Protein AF-0000000074419427 (afdb_homodimer)

Nearest PDB structures (foldseek):
  6ip4-assembly1_A  TM=8.614E-01  e=7.459E-48  Arabidopsis thaliana
  5fzm-assembly1_A  TM=8.081E-01  e=1.613E-32  Homo sapiens
  5fyu-assembly1_A  TM=7.930E-01  e=1.809E-32  Homo sapiens
  5fzh-assembly1_A  TM=7.913E-01  e=2.028E-32  Homo sapiens
  5fyt-assembly1_A  TM=7.948E-01  e=6.015E-32  Homo sapiens

Foldseek 3Di:
DDDDPPPPPDCPPDDPCPDPPPPPDLQPVPCCLVVFAAAEEAEDDPVLQQDPVVNCVVCVVPRLQAQKYKYQYPAFWPDALVCCQPPVPPPDKAWWWKAWLAADAADPVPLPRATHIDPDMDRLVRVQVVQQVVCCVVVVGSDFDDPSVLVSVSQSSHHVRDGDMFTKGDLADDASQHPDPPITCCVHPNNLQDQCQFAPVLCVVVPPDPPPLPDCLSVVCVVLPVPCCVPVPPCPVPPPPRFAGGKGKMKGFRNAKFAKAADALQFKKKKAWADDFKKKKKKARQVLLVVVLVLCLPPVHDCVCPDSLSSNVSRHSRSRHDDCVSCVVSVGRMHMDIGHHNMMMMGGGNMIMMIGGSGTTMMMMYTYHDLLCLVSSVVSLVSLLVNLHAGPDQNLLSLVVSVSVCCPDPVVPCDPSSVVSNVVVVVLVVVLQVLLCVVPVPWDKDAACPDWFAAPPRRHTDNGIWTDDPVDPGTHRSNPSPDDPPCPVD/DDDDPPDPPPPDPPPPCPDPPDPPDLQPVPCCLVVFAAAEEAEDDPVLQQDPVSNCVVCVVPRLQAQKYKYFYPAFWPDALVCCQPPVPPPDKAWWWKAWLAADAADPVPLPRATHIDPDMDRLVRVQVVQQVVCCVVVVGSDFDDPSVLVSVSQSSHHVRDGDMFTKGDLADDASQHPDPPITCCVHPNNLQDQCQFAPVLCVVVVPDPPPCPDCLVVVCVPLVVPCPVPVNPCPVPPPDRFAGGKGKMKGFRNAKFAKAADALQFKKKKAWADDFKKKKKKARQVLLVVVLVLCLPPPHDCVCPDSLSSNVSRHSRSRHDDCVSCVVSVGRMHMDIDHHSMMMMGGGNMIMMIGGSGTTMMMMYTYHDLLCLVSSVVSLVSLLVNLHAGPDQNLLSLVVSVSVCCPDPVVDCDPSSVVSNVVVVVLLVVLQVLLCVVPVPWDKDAACPDWFAAPPRRHTDNGIWTDDPVDPGTHRSNPSPDDPPCPVD

InterPro domains:
  IPR003347 JmjC domain [PF02373] (248-368)
  IPR003347 JmjC domain [PS51184] (211-385)
  IPR003347 JmjC domain [SM00558] (192-385)
  IPR003349 JmjN domain [PF02375] (40-73)
  IPR003349 JmjN domain [PS51183] (39-80)
  IPR003349 JmjN domain [SM00545] (38-79)

Structure (mmCIF, N/CA/C/O backbone):
data_AF-0000000074419427-model_v1
#
loop_
_entity.id
_entity.type
_entity.pdbx_description
1 polymer 'JmjC domain-containing protein'
#
loop_
_atom_site.group_PDB
_atom_site.id
_atom_site.type_symbol
_atom_site.label_atom_id
_atom_site.label_alt_id
_atom_site.label_comp_id
_atom_site.label_asym_id
_atom_site.label_entity_id
_atom_site.label_seq_id
_atom_site.pdbx_PDB_ins_code
_atom_site.Cartn_x
_atom_site.Cartn_y
_atom_site.Cartn_z
_atom_site.occupancy
_atom_site.B_iso_or_equiv
_atom_site.auth_seq_id
_atom_site.auth_comp_id
_atom_site.auth_asym_id
_atom_site.auth_atom_id
_atom_site.pdbx_PDB_model_num
ATOM 1 N N . MET A 1 1 ? 68.625 -25.188 23.938 1 23.67 1 MET A N 1
ATOM 2 C CA . MET A 1 1 ? 67.25 -25.75 23.75 1 23.67 1 MET A CA 1
ATOM 3 C C . MET A 1 1 ? 66.375 -24.75 23.047 1 23.67 1 MET A C 1
ATOM 5 O O . MET A 1 1 ? 65.938 -23.75 23.625 1 23.67 1 MET A O 1
ATOM 9 N N . ARG A 1 2 ? 66.688 -24.469 21.719 1 25.41 2 ARG A N 1
ATOM 10 C CA . ARG A 1 2 ? 66.562 -23.422 20.719 1 25.41 2 ARG A CA 1
ATOM 11 C C . ARG A 1 2 ? 65.125 -23.266 20.25 1 25.41 2 ARG A C 1
ATOM 13 O O . ARG A 1 2 ? 64.438 -24.266 20.047 1 25.41 2 ARG A O 1
ATOM 20 N N . PRO A 1 3 ? 64.438 -22.109 20.562 1 27.27 3 PRO A N 1
ATOM 21 C CA . PRO A 1 3 ? 63.062 -21.578 20.578 1 27.27 3 PRO A CA 1
ATOM 22 C C . PRO A 1 3 ? 62.406 -21.656 19.203 1 27.27 3 PRO A C 1
ATOM 24 O O . PRO A 1 3 ? 63.031 -21.375 18.188 1 27.27 3 PRO A O 1
ATOM 27 N N . HIS A 1 4 ? 61.562 -22.766 19.094 1 24.66 4 HIS A N 1
ATOM 28 C CA . HIS A 1 4 ? 60.812 -23.312 17.953 1 24.66 4 HIS A CA 1
ATOM 29 C C . HIS A 1 4 ? 60.031 -22.234 17.219 1 24.66 4 HIS A C 1
ATOM 31 O O . HIS A 1 4 ? 59.531 -21.297 17.844 1 24.66 4 HIS A O 1
ATOM 37 N N . LYS A 1 5 ? 60.344 -22.109 15.867 1 25.53 5 LYS A N 1
ATOM 38 C CA . LYS A 1 5 ? 60.094 -21.281 14.695 1 25.53 5 LYS A CA 1
ATOM 39 C C . LYS A 1 5 ? 58.625 -21.219 14.352 1 25.53 5 LYS A C 1
ATOM 41 O O . LYS A 1 5 ? 58.062 -22.156 13.781 1 25.53 5 LYS A O 1
ATOM 46 N N . GLN A 1 6 ? 57.719 -20.812 15.406 1 23.27 6 GLN A N 1
ATOM 47 C CA . GLN A 1 6 ? 56.25 -20.906 15.242 1 23.27 6 GLN A CA 1
ATOM 48 C C . GLN A 1 6 ? 55.781 -20.203 13.984 1 23.27 6 GLN A C 1
ATOM 50 O O . GLN A 1 6 ? 55.938 -18.984 13.859 1 23.27 6 GLN A O 1
ATOM 55 N N . SER A 1 7 ? 56 -20.844 12.742 1 23.86 7 SER A N 1
ATOM 56 C CA . SER A 1 7 ? 55.75 -20.328 11.398 1 23.86 7 SER A CA 1
ATOM 57 C C . SER A 1 7 ? 54.281 -19.906 11.242 1 23.86 7 SER A C 1
ATOM 59 O O . SER A 1 7 ? 53.375 -20.688 11.492 1 23.86 7 SER A O 1
ATOM 61 N N . SER A 1 8 ? 53.969 -18.625 11.641 1 23.06 8 SER A N 1
ATOM 62 C CA . SER A 1 8 ? 52.688 -17.938 11.641 1 23.06 8 SER A CA 1
ATOM 63 C C . SER A 1 8 ? 52.062 -17.938 10.25 1 23.06 8 SER A C 1
ATOM 65 O O . SER A 1 8 ? 52.656 -17.391 9.305 1 23.06 8 SER A O 1
ATOM 67 N N . LYS A 1 9 ? 51.438 -19.109 9.805 1 23.67 9 LYS A N 1
ATOM 68 C CA . LYS A 1 9 ? 50.688 -19.344 8.57 1 23.67 9 LYS A CA 1
ATOM 69 C C . LYS A 1 9 ? 49.75 -18.188 8.266 1 23.67 9 LYS A C 1
ATOM 71 O O . LYS A 1 9 ? 48.875 -17.859 9.086 1 23.67 9 LYS A O 1
ATOM 76 N N . ALA A 1 10 ? 50.156 -17.234 7.383 1 23.16 10 ALA A N 1
ATOM 77 C CA . ALA A 1 10 ? 49.594 -16.016 6.801 1 23.16 10 ALA A CA 1
ATOM 78 C C . ALA A 1 10 ? 48.25 -16.297 6.148 1 23.16 10 ALA A C 1
ATOM 80 O O . ALA A 1 10 ? 48.125 -17.188 5.305 1 23.16 10 ALA A O 1
ATOM 81 N N . SER A 1 11 ? 47.094 -16.141 6.926 1 22.22 11 SER A N 1
ATOM 82 C CA . SER A 1 11 ? 45.625 -16.234 6.711 1 22.22 11 SER A CA 1
ATOM 83 C C . SER A 1 11 ? 45.219 -15.445 5.473 1 22.22 11 SER A C 1
ATOM 85 O O . SER A 1 11 ? 45.219 -14.211 5.484 1 22.22 11 SER A O 1
ATOM 87 N N . ASN A 1 12 ? 45.656 -15.688 4.234 1 22.73 12 ASN A N 1
ATOM 88 C CA . ASN A 1 12 ? 45.375 -14.875 3.061 1 22.73 12 ASN A CA 1
ATOM 89 C C . ASN A 1 12 ? 43.906 -14.875 2.729 1 22.73 12 ASN A C 1
ATOM 91 O O . ASN A 1 12 ? 43.406 -15.797 2.086 1 22.73 12 ASN A O 1
ATOM 95 N N . LYS A 1 13 ? 43 -14.562 3.67 1 23.95 13 LYS A N 1
ATOM 96 C CA . LYS A 1 13 ? 41.562 -14.578 3.381 1 23.95 13 LYS A CA 1
ATOM 97 C C . LYS A 1 13 ? 41.25 -13.766 2.133 1 23.95 13 LYS A C 1
ATOM 99 O O . LYS A 1 13 ? 41.656 -12.602 2.031 1 23.95 13 LYS A O 1
ATOM 104 N N . SER A 1 14 ? 40.969 -14.32 0.965 1 22.92 14 SER A N 1
ATOM 105 C CA . SER A 1 14 ? 40.5 -13.867 -0.337 1 22.92 14 SER A CA 1
ATOM 106 C C . SER A 1 14 ? 39.312 -12.93 -0.192 1 22.92 14 SER A C 1
ATOM 108 O O . SER A 1 14 ? 38.312 -13.258 0.49 1 22.92 14 SER A O 1
ATOM 110 N N . LYS A 1 15 ? 39.469 -11.547 -0.324 1 26.5 15 LYS A N 1
ATOM 111 C CA . LYS A 1 15 ? 38.656 -10.336 -0.445 1 26.5 15 LYS A CA 1
ATOM 112 C C . LYS A 1 15 ? 37.562 -10.508 -1.498 1 26.5 15 LYS A C 1
ATOM 114 O O . LYS A 1 15 ? 37.844 -10.625 -2.689 1 26.5 15 LYS A O 1
ATOM 119 N N . THR A 1 16 ? 36.531 -11.211 -1.255 1 25.25 16 THR A N 1
ATOM 120 C CA . THR A 1 16 ? 35.375 -11.258 -2.139 1 25.25 16 THR A CA 1
ATOM 121 C C . THR A 1 16 ? 34.969 -9.859 -2.58 1 25.25 16 THR A C 1
ATOM 123 O O . THR A 1 16 ? 34.688 -8.992 -1.746 1 25.25 16 THR A O 1
ATOM 126 N N . HIS A 1 17 ? 35.406 -9.312 -3.727 1 25.39 17 HIS A N 1
ATOM 127 C CA . HIS A 1 17 ? 35.125 -8.117 -4.512 1 25.39 17 HIS A CA 1
ATOM 128 C C . HIS A 1 17 ? 33.625 -7.906 -4.676 1 25.39 17 HIS A C 1
ATOM 130 O O . HIS A 1 17 ? 32.969 -8.617 -5.441 1 25.39 17 HIS A O 1
ATOM 136 N N . PHE A 1 18 ? 32.875 -7.633 -3.699 1 28.81 18 PHE A N 1
ATOM 137 C CA . PHE A 1 18 ? 31.594 -6.988 -4.004 1 28.81 18 PHE A CA 1
ATOM 138 C C . PHE A 1 18 ? 31.781 -5.883 -5.039 1 28.81 18 PHE A C 1
ATOM 140 O O . PHE A 1 18 ? 32.438 -4.871 -4.762 1 28.81 18 PHE A O 1
ATOM 147 N N . LYS A 1 19 ? 31.797 -6.125 -6.293 1 31.88 19 LYS A N 1
ATOM 148 C CA . LYS A 1 19 ? 31.891 -5.121 -7.348 1 31.88 19 LYS A CA 1
ATOM 149 C C . LYS A 1 19 ? 31.172 -3.834 -6.953 1 31.88 19 LYS A C 1
ATOM 151 O O . LYS A 1 19 ? 30.031 -3.869 -6.492 1 31.88 19 LYS A O 1
ATOM 156 N N . SER A 1 20 ? 31.875 -2.783 -6.734 1 31.27 20 SER A N 1
ATOM 157 C CA . SER A 1 20 ? 31.578 -1.362 -6.582 1 31.27 20 SER A CA 1
ATOM 158 C C . SER A 1 20 ? 30.469 -0.924 -7.535 1 31.27 20 SER A C 1
ATOM 160 O O . SER A 1 20 ? 30.562 -1.136 -8.742 1 31.27 20 SER A O 1
ATOM 162 N N . PHE A 1 21 ? 29.156 -1.054 -7.27 1 35.19 21 PHE A N 1
ATOM 163 C CA . PHE A 1 21 ? 28.234 -0.182 -7.973 1 35.19 21 PHE A CA 1
ATOM 164 C C . PHE A 1 21 ? 28.922 1.096 -8.43 1 35.19 21 PHE A C 1
ATOM 166 O O . PHE A 1 21 ? 29.312 1.929 -7.609 1 35.19 21 PHE A O 1
ATOM 173 N N . THR A 1 22 ? 29.734 1.197 -9.438 1 35.78 22 THR A N 1
ATOM 174 C CA . THR A 1 22 ? 30.406 2.352 -10.023 1 35.78 22 THR A CA 1
ATOM 175 C C . THR A 1 22 ? 29.516 3.592 -9.945 1 35.78 22 THR A C 1
ATOM 177 O O . THR A 1 22 ? 28.297 3.488 -9.945 1 35.78 22 THR A O 1
ATOM 180 N N . ASN A 1 23 ? 30.047 4.836 -9.539 1 42.47 23 ASN A N 1
ATOM 181 C CA . ASN A 1 23 ? 29.719 6.242 -9.352 1 42.47 23 ASN A CA 1
ATOM 182 C C . ASN A 1 23 ? 28.75 6.742 -10.414 1 42.47 23 ASN A C 1
ATOM 184 O O . ASN A 1 23 ? 28.359 7.914 -10.414 1 42.47 23 ASN A O 1
ATOM 188 N N . THR A 1 24 ? 28.562 6.082 -11.594 1 47.31 24 THR A N 1
ATOM 189 C CA . THR A 1 24 ? 27.766 6.629 -12.695 1 47.31 24 THR A CA 1
ATOM 190 C C . THR A 1 24 ? 26.281 6.336 -12.492 1 47.31 24 THR A C 1
ATOM 192 O O . THR A 1 24 ? 25.469 6.613 -13.375 1 47.31 24 THR A O 1
ATOM 195 N N . ASP A 1 25 ? 25.922 5.824 -11.516 1 62.59 25 ASP A N 1
ATOM 196 C CA . ASP A 1 25 ? 24.562 5.402 -11.227 1 62.59 25 ASP A CA 1
ATOM 197 C C . ASP A 1 25 ? 23.688 6.594 -10.836 1 62.59 25 ASP A C 1
ATOM 199 O O . ASP A 1 25 ? 24 7.316 -9.891 1 62.59 25 ASP A O 1
ATOM 203 N N . LYS A 1 26 ? 22.828 6.957 -11.781 1 66.75 26 LYS A N 1
ATOM 204 C CA . LYS A 1 26 ? 21.875 8.055 -11.625 1 66.75 26 LYS A CA 1
ATOM 205 C C . LYS A 1 26 ? 21.406 8.164 -10.18 1 66.75 26 LYS A C 1
ATOM 207 O O . LYS A 1 26 ? 21.172 9.266 -9.68 1 66.75 26 LYS A O 1
ATOM 212 N N . TYR A 1 27 ? 21.469 7.055 -9.461 1 75.06 27 TYR A N 1
ATOM 213 C CA . TYR A 1 27 ? 20.781 7.133 -8.188 1 75.06 27 TYR A CA 1
ATOM 214 C C . TYR A 1 27 ? 21.719 6.848 -7.027 1 75.06 27 TYR A C 1
ATOM 216 O O . TYR A 1 27 ? 21.297 6.758 -5.875 1 75.06 27 TYR A O 1
ATOM 224 N N . HIS A 1 28 ? 23.016 6.75 -7.254 1 76 28 HIS A N 1
ATOM 225 C CA . HIS A 1 28 ? 23.953 6.426 -6.184 1 76 28 HIS A CA 1
ATOM 226 C C . HIS A 1 28 ? 23.922 7.473 -5.078 1 76 28 HIS A C 1
ATOM 228 O O . HIS A 1 28 ? 24 7.137 -3.895 1 76 28 HIS A O 1
ATOM 234 N N . HIS A 1 29 ? 23.688 8.672 -5.477 1 81.62 29 HIS A N 1
ATOM 235 C CA . HIS A 1 29 ? 23.672 9.766 -4.516 1 81.62 29 HIS A CA 1
ATOM 236 C C . HIS A 1 29 ? 22.359 9.812 -3.742 1 81.62 29 HIS A C 1
ATOM 238 O O . HIS A 1 29 ? 22.203 10.633 -2.832 1 81.62 29 HIS A O 1
ATOM 244 N N . LEU A 1 30 ? 21.453 8.898 -4.07 1 90.5 30 LEU A N 1
ATOM 245 C CA . LEU A 1 30 ? 20.141 8.93 -3.434 1 90.5 30 LEU A CA 1
ATOM 246 C C . LEU A 1 30 ? 19.938 7.715 -2.535 1 90.5 30 LEU A C 1
ATOM 248 O O . LEU A 1 30 ? 18.828 7.449 -2.082 1 90.5 30 LEU A O 1
ATOM 252 N N . GLU A 1 31 ? 20.969 7.008 -2.166 1 88.56 31 GLU A N 1
ATOM 253 C CA . GLU A 1 31 ? 20.891 5.801 -1.348 1 88.56 31 GLU A CA 1
ATOM 254 C C . GLU A 1 31 ? 20.5 6.137 0.09 1 88.56 31 GLU A C 1
ATOM 256 O O . GLU A 1 31 ? 20.062 5.262 0.838 1 88.56 31 GLU A O 1
ATOM 261 N N . TRP A 1 32 ? 20.672 7.445 0.4 1 93 32 TRP A N 1
ATOM 262 C CA . TRP A 1 32 ? 20.297 7.887 1.741 1 93 32 TRP A CA 1
ATOM 263 C C . TRP A 1 32 ? 18.812 7.641 2.004 1 93 32 TRP A C 1
ATOM 265 O O . TRP A 1 32 ? 18.391 7.531 3.156 1 93 32 TRP A O 1
ATOM 275 N N . THR A 1 33 ? 18 7.523 0.958 1 94.69 33 THR A N 1
ATOM 276 C CA . THR A 1 33 ? 16.578 7.297 1.124 1 94.69 33 THR A CA 1
ATOM 277 C C . THR A 1 33 ? 16.312 5.973 1.84 1 94.69 33 THR A C 1
ATOM 279 O O . THR A 1 33 ? 15.312 5.828 2.543 1 94.69 33 THR A O 1
ATOM 282 N N . ASN A 1 34 ? 17.188 5.02 1.737 1 90.25 34 ASN A N 1
ATOM 283 C CA . ASN A 1 34 ? 17.047 3.703 2.352 1 90.25 34 ASN A CA 1
ATOM 284 C C . ASN A 1 34 ? 17.469 3.719 3.818 1 90.25 34 ASN A C 1
ATOM 286 O O . ASN A 1 34 ? 17.203 2.762 4.551 1 90.25 34 ASN A O 1
ATOM 290 N N . GLN A 1 35 ? 18.047 4.812 4.227 1 92.62 35 GLN A N 1
ATOM 291 C CA . GLN A 1 35 ? 18.547 4.91 5.59 1 92.62 35 GLN A CA 1
ATOM 292 C C . GLN A 1 35 ? 17.516 5.535 6.52 1 92.62 35 GLN A C 1
ATOM 294 O O . GLN A 1 35 ? 17.688 5.516 7.742 1 92.62 35 GLN A O 1
ATOM 299 N N . ILE A 1 36 ? 16.484 6.078 5.977 1 96.75 36 ILE A N 1
ATOM 300 C CA . ILE A 1 36 ? 15.469 6.715 6.805 1 96.75 36 ILE A CA 1
ATOM 301 C C . ILE A 1 36 ? 14.57 5.652 7.43 1 96.75 36 ILE A C 1
ATOM 303 O O . ILE A 1 36 ? 14.008 4.812 6.723 1 96.75 36 ILE A O 1
ATOM 307 N N . THR A 1 37 ? 14.453 5.68 8.688 1 95.81 37 THR A N 1
ATOM 308 C CA . THR A 1 37 ? 13.633 4.727 9.422 1 95.81 37 THR A CA 1
ATOM 309 C C . THR A 1 37 ? 12.148 4.996 9.188 1 95.81 37 THR A C 1
ATOM 311 O O . THR A 1 37 ? 11.727 6.148 9.125 1 95.81 37 THR A O 1
ATOM 314 N N . GLU A 1 38 ? 11.406 3.939 9.047 1 95.94 38 GLU A N 1
ATOM 315 C CA . GLU A 1 38 ? 9.969 4.07 8.836 1 95.94 38 GLU A CA 1
ATOM 316 C C . GLU A 1 38 ? 9.25 4.363 10.148 1 95.94 38 GLU A C 1
ATOM 318 O O . GLU A 1 38 ? 9.617 3.838 11.203 1 95.94 38 GLU A O 1
ATOM 323 N N . SER A 1 39 ? 8.219 5.215 10.062 1 97.5 39 SER A N 1
ATOM 324 C CA . SER A 1 39 ? 7.387 5.527 11.219 1 97.5 39 SER A CA 1
ATOM 325 C C . SER A 1 39 ? 6.449 4.371 11.555 1 97.5 39 SER A C 1
ATOM 327 O O . SER A 1 39 ? 6.164 3.529 10.695 1 97.5 39 SER A O 1
ATOM 329 N N . PRO A 1 40 ? 5.965 4.324 12.75 1 96.44 40 PRO A N 1
ATOM 330 C CA . PRO A 1 40 ? 5.078 3.23 13.148 1 96.44 40 PRO A CA 1
ATOM 331 C C . PRO A 1 40 ? 3.727 3.281 12.438 1 96.44 40 PRO A C 1
ATOM 333 O O . PRO A 1 40 ? 3.252 4.363 12.078 1 96.44 40 PRO A O 1
ATOM 336 N N . VAL A 1 41 ? 3.215 2.107 12.281 1 97.19 41 VAL A N 1
ATOM 337 C CA . VAL A 1 41 ? 1.875 1.92 11.734 1 97.19 41 VAL A CA 1
ATOM 338 C C . VAL A 1 41 ? 0.967 1.304 12.797 1 97.19 41 VAL A C 1
ATOM 340 O O . VAL A 1 41 ? 1.308 0.281 13.398 1 97.19 41 VAL A O 1
ATOM 343 N N . TYR A 1 42 ? -0.147 1.922 13.031 1 98.12 42 TYR A N 1
ATOM 344 C CA . TYR A 1 42 ? -1.08 1.442 14.047 1 98.12 42 TYR A CA 1
ATOM 345 C C . TYR A 1 42 ? -2.35 0.895 13.398 1 98.12 42 TYR A C 1
ATOM 347 O O . TYR A 1 42 ? -2.852 1.458 12.43 1 98.12 42 TYR A O 1
ATOM 355 N N . HIS A 1 43 ? -2.852 -0.204 13.953 1 96 43 HIS A N 1
ATOM 356 C CA . HIS A 1 43 ? -4.086 -0.856 13.523 1 96 43 HIS A CA 1
ATOM 357 C C . HIS A 1 43 ? -5.09 -0.941 14.672 1 96 43 HIS A C 1
ATOM 359 O O . HIS A 1 43 ? -5.195 -1.976 15.336 1 96 43 HIS A O 1
ATOM 365 N N . PRO A 1 44 ? -5.848 0.104 14.852 1 97.12 44 PRO A N 1
ATOM 366 C CA . PRO A 1 44 ? -6.809 0.063 15.961 1 97.12 44 PRO A CA 1
ATOM 367 C C . PRO A 1 44 ? -7.879 -1.012 15.773 1 97.12 44 PRO A C 1
ATOM 369 O O . PRO A 1 44 ? -8.312 -1.265 14.641 1 97.12 44 PRO A O 1
ATOM 372 N N . SER A 1 45 ? -8.32 -1.6 16.906 1 95 45 SER A N 1
ATOM 373 C CA . SER A 1 45 ? -9.516 -2.443 16.906 1 95 45 SER A CA 1
ATOM 374 C C . SER A 1 45 ? -10.773 -1.614 16.703 1 95 45 SER A C 1
ATOM 376 O O . SER A 1 45 ? -10.734 -0.384 16.766 1 95 45 SER A O 1
ATOM 378 N N . LEU A 1 46 ? -11.859 -2.316 16.516 1 92.81 46 LEU A N 1
ATOM 379 C CA . LEU A 1 46 ? -13.133 -1.624 16.391 1 92.81 46 LEU A CA 1
ATOM 380 C C . LEU A 1 46 ? -13.461 -0.849 17.656 1 92.81 46 LEU A C 1
ATOM 382 O O . LEU A 1 46 ? -14.023 0.246 17.594 1 92.81 46 LEU A O 1
ATOM 386 N N . GLU A 1 47 ? -13.055 -1.448 18.734 1 94.94 47 GLU A N 1
ATOM 387 C CA . GLU A 1 47 ? -13.281 -0.792 20.016 1 94.94 47 GLU A CA 1
ATOM 388 C C . GLU A 1 47 ? -12.43 0.463 20.156 1 94.94 47 GLU A C 1
ATOM 390 O O . GLU A 1 47 ? -12.914 1.51 20.594 1 94.94 47 GLU A O 1
ATOM 395 N N . ASP A 1 48 ? -11.18 0.348 19.734 1 95.38 48 ASP A N 1
ATOM 396 C CA . ASP A 1 48 ? -10.258 1.478 19.812 1 95.38 48 ASP A CA 1
ATOM 397 C C . ASP A 1 48 ? -10.688 2.596 18.859 1 95.38 48 ASP A C 1
ATOM 399 O O . ASP A 1 48 ? -10.383 3.768 19.094 1 95.38 48 ASP A O 1
ATOM 403 N N . PHE A 1 49 ? -11.43 2.232 17.875 1 94.81 49 PHE A N 1
ATOM 404 C CA . PHE A 1 49 ? -11.758 3.166 16.812 1 94.81 49 PHE A CA 1
ATOM 405 C C . PHE A 1 49 ? -13.023 3.945 17.141 1 94.81 49 PHE A C 1
ATOM 407 O O . PHE A 1 49 ? -13.461 4.801 16.375 1 94.81 49 PHE A O 1
ATOM 414 N N . LYS A 1 50 ? -13.594 3.768 18.281 1 92.62 50 LYS A N 1
ATOM 415 C CA . LYS A 1 50 ? -14.828 4.434 18.672 1 92.62 50 LYS A CA 1
ATOM 416 C C . LYS A 1 50 ? -14.578 5.906 19 1 92.62 50 LYS A C 1
ATOM 418 O O . LYS A 1 50 ? -15.422 6.758 18.719 1 92.62 50 LYS A O 1
ATOM 423 N N . ASP A 1 51 ? -13.43 6.164 19.547 1 88.25 51 ASP A N 1
ATOM 424 C CA . ASP A 1 51 ? -13.086 7.531 19.938 1 88.25 51 ASP A CA 1
ATOM 425 C C . ASP A 1 51 ? -11.672 7.891 19.469 1 88.25 51 ASP A C 1
ATOM 427 O O . ASP A 1 51 ? -10.688 7.465 20.078 1 88.25 51 ASP A O 1
ATOM 431 N N . PRO A 1 52 ? -11.609 8.766 18.484 1 90.44 52 PRO A N 1
ATOM 432 C CA . PRO A 1 52 ? -10.297 9.102 17.922 1 90.44 52 PRO A CA 1
ATOM 433 C C . PRO A 1 52 ? -9.367 9.734 18.953 1 90.44 52 PRO A C 1
ATOM 435 O O . PRO A 1 52 ? -8.172 9.445 18.984 1 90.44 52 PRO A O 1
ATOM 438 N N . PHE A 1 53 ? -9.875 10.531 19.859 1 85.5 53 PHE A N 1
ATOM 439 C CA . PHE A 1 53 ? -9.031 11.234 20.828 1 85.5 53 PHE A CA 1
ATOM 440 C C . PHE A 1 53 ? -8.492 10.273 21.875 1 85.5 53 PHE A C 1
ATOM 442 O O . PHE A 1 53 ? -7.316 10.352 22.25 1 85.5 53 PHE A O 1
ATOM 449 N N . GLN A 1 54 ? -9.391 9.422 22.297 1 86.69 54 GLN A N 1
ATOM 450 C CA . GLN A 1 54 ? -8.93 8.422 23.25 1 86.69 54 GLN A CA 1
ATOM 451 C C . GLN A 1 54 ? -7.863 7.52 22.641 1 86.69 54 GLN A C 1
ATOM 453 O O . GLN A 1 54 ? -6.883 7.172 23.312 1 86.69 54 GLN A O 1
ATOM 458 N N . TYR A 1 55 ? -8.109 7.18 21.438 1 93.62 55 TYR A N 1
ATOM 459 C CA . TYR A 1 55 ? -7.137 6.309 20.781 1 93.62 55 TYR A CA 1
ATOM 460 C C . TYR A 1 55 ? -5.809 7.027 20.578 1 93.62 55 TYR A C 1
ATOM 462 O O . TYR A 1 55 ? -4.742 6.457 20.812 1 93.62 55 TYR A O 1
ATOM 470 N N . LEU A 1 56 ? -5.863 8.258 20.172 1 92.62 56 LEU A N 1
ATOM 471 C CA . LEU A 1 56 ? -4.652 9.039 19.922 1 92.62 56 LEU A CA 1
ATOM 472 C C . LEU A 1 56 ? -3.869 9.258 21.203 1 92.62 56 LEU A C 1
ATOM 474 O O . LEU A 1 56 ? -2.637 9.234 21.203 1 92.62 56 LEU A O 1
ATOM 478 N N . GLN A 1 57 ? -4.562 9.445 22.281 1 88.62 57 GLN A N 1
ATOM 479 C CA . GLN A 1 57 ? -3.891 9.609 23.562 1 88.62 57 GLN A CA 1
ATOM 480 C C . GLN A 1 57 ? -3.182 8.32 23.984 1 88.62 57 GLN A C 1
ATOM 482 O O . GLN A 1 57 ? -2.117 8.367 24.594 1 88.62 57 GLN A O 1
ATOM 487 N N . LYS A 1 58 ? -3.805 7.238 23.609 1 93.56 58 LYS A N 1
ATOM 488 C CA . LYS A 1 58 ? -3.24 5.934 23.938 1 93.56 58 LYS A CA 1
ATOM 489 C C . LYS A 1 58 ? -1.913 5.711 23.219 1 93.56 58 LYS A C 1
ATOM 491 O O . LYS A 1 58 ? -0.993 5.109 23.781 1 93.56 58 LYS A O 1
ATOM 496 N N . ILE A 1 59 ? -1.774 6.254 22.016 1 96.31 59 ILE A N 1
ATOM 497 C CA . ILE A 1 59 ? -0.593 5.918 21.234 1 96.31 59 ILE A CA 1
ATOM 498 C C . ILE A 1 59 ? 0.377 7.098 21.234 1 96.31 59 ILE A C 1
ATOM 500 O O . ILE A 1 59 ? 1.533 6.957 20.828 1 96.31 59 ILE A O 1
ATOM 504 N N . ALA A 1 60 ? 0.031 8.219 21.75 1 94.38 60 ALA A N 1
ATOM 505 C CA . ALA A 1 60 ? 0.763 9.469 21.594 1 94.38 60 ALA A CA 1
ATOM 506 C C . ALA A 1 60 ? 2.162 9.359 22.203 1 94.38 60 ALA A C 1
ATOM 508 O O . ALA A 1 60 ? 3.131 9.859 21.625 1 94.38 60 ALA A O 1
ATOM 509 N N . ALA A 1 61 ? 2.279 8.734 23.344 1 94.06 61 ALA A N 1
ATOM 510 C CA . ALA A 1 61 ? 3.561 8.664 24.031 1 94.06 61 ALA A CA 1
ATOM 511 C C . ALA A 1 61 ? 4.617 7.984 23.172 1 94.06 61 ALA A C 1
ATOM 513 O O . ALA A 1 61 ? 5.77 8.43 23.125 1 94.06 61 ALA A O 1
ATOM 514 N N . GLN A 1 62 ? 4.223 6.984 22.484 1 96.75 62 GLN A N 1
ATOM 515 C CA . GLN A 1 62 ? 5.16 6.246 21.656 1 96.75 62 GLN A CA 1
ATOM 516 C C . GLN A 1 62 ? 5.246 6.848 20.25 1 96.75 62 GLN A C 1
ATOM 518 O O . GLN A 1 62 ? 6.344 7.016 19.703 1 96.75 62 GLN A O 1
ATOM 523 N N . ALA A 1 63 ? 4.148 7.234 19.703 1 97.75 63 ALA A N 1
ATOM 524 C CA . ALA A 1 63 ? 4.074 7.684 18.312 1 97.75 63 ALA A CA 1
ATOM 525 C C . ALA A 1 63 ? 4.723 9.055 18.156 1 97.75 63 ALA A C 1
ATOM 527 O O . ALA A 1 63 ? 5.297 9.352 17.094 1 97.75 63 ALA A O 1
ATOM 528 N N . SER A 1 64 ? 4.656 9.875 19.172 1 97.38 64 SER A N 1
ATOM 529 C CA . SER A 1 64 ? 5.172 11.242 19.078 1 97.38 64 SER A CA 1
ATOM 530 C C . SER A 1 64 ? 6.691 11.25 18.938 1 97.38 64 SER A C 1
ATOM 532 O O . SER A 1 64 ? 7.273 12.227 18.469 1 97.38 64 SER A O 1
ATOM 534 N N . LYS A 1 65 ? 7.336 10.141 19.328 1 97.88 65 LYS A N 1
ATOM 535 C CA . LYS A 1 65 ? 8.789 10.016 19.234 1 97.88 65 LYS A CA 1
ATOM 536 C C . LYS A 1 65 ? 9.242 10 17.781 1 97.88 65 LYS A C 1
ATOM 538 O O . LYS A 1 65 ? 10.422 10.195 17.484 1 97.88 65 LYS A O 1
ATOM 543 N N . TYR A 1 66 ? 8.297 9.836 16.906 1 98.38 66 TYR A N 1
ATOM 544 C CA . TYR A 1 66 ? 8.617 9.781 15.484 1 98.38 66 TYR A CA 1
ATOM 545 C C . TYR A 1 66 ? 8.117 11.023 14.758 1 98.38 66 TYR A C 1
ATOM 547 O O . TYR A 1 66 ? 8.43 11.234 13.586 1 98.38 66 TYR A O 1
ATOM 555 N N . GLY A 1 67 ? 7.336 11.859 15.422 1 98.56 67 GLY A N 1
ATOM 556 C CA . GLY A 1 67 ? 6.773 13.078 14.852 1 98.56 67 GLY A CA 1
ATOM 557 C C . GLY A 1 67 ? 5.516 12.828 14.039 1 98.56 67 GLY A C 1
ATOM 558 O O . GLY A 1 67 ? 4.598 13.648 14.039 1 98.56 67 GLY A O 1
ATOM 559 N N . ILE A 1 68 ? 5.453 11.688 13.289 1 98.75 68 ILE A N 1
ATOM 560 C CA . ILE A 1 68 ? 4.297 11.305 12.484 1 98.75 68 ILE A CA 1
ATOM 561 C C . ILE A 1 68 ? 4.012 9.812 12.656 1 98.75 68 ILE A C 1
ATOM 563 O O . ILE A 1 68 ? 4.902 9.047 13.023 1 98.75 68 ILE A O 1
ATOM 567 N N . CYS A 1 69 ? 2.787 9.43 12.453 1 98.69 69 CYS A N 1
ATOM 568 C CA . CYS A 1 69 ? 2.439 8.016 12.414 1 98.69 69 CYS A CA 1
ATOM 569 C C . CYS A 1 69 ? 1.279 7.762 11.461 1 98.69 69 CYS A C 1
ATOM 571 O O . CYS A 1 69 ? 0.604 8.703 11.039 1 98.69 69 CYS A O 1
ATOM 573 N N . LYS A 1 70 ? 1.19 6.57 11.078 1 98.5 70 LYS A N 1
ATOM 574 C CA . LYS A 1 70 ? 0.112 6.141 10.195 1 98.5 70 LYS A CA 1
ATOM 575 C C . LYS A 1 70 ? -0.892 5.262 10.938 1 98.5 70 LYS A C 1
ATOM 577 O O . LYS A 1 70 ? -0.509 4.445 11.773 1 98.5 70 LYS A O 1
ATOM 582 N N . ILE A 1 71 ? -2.152 5.469 10.688 1 98.25 71 ILE A N 1
ATOM 583 C CA . ILE A 1 71 ? -3.225 4.648 11.242 1 98.25 71 ILE A CA 1
ATOM 584 C C . ILE A 1 71 ? -4.02 4.004 10.109 1 98.25 71 ILE A C 1
ATOM 586 O O . ILE A 1 71 ? -4.559 4.699 9.242 1 98.25 71 ILE A O 1
ATOM 590 N N . VAL A 1 72 ? -4.051 2.695 10.07 1 97 72 VAL A N 1
ATOM 591 C CA . VAL A 1 72 ? -4.902 1.94 9.156 1 97 72 VAL A CA 1
ATOM 592 C C . VAL A 1 72 ? -6.215 1.577 9.859 1 97 72 VAL A C 1
ATOM 594 O O . VAL A 1 72 ? -6.246 0.675 10.695 1 97 72 VAL A O 1
ATOM 597 N N . PRO A 1 73 ? -7.293 2.225 9.477 1 96.75 73 PRO A N 1
ATOM 598 C CA . PRO A 1 73 ? -8.555 2.029 10.203 1 96.75 73 PRO A CA 1
ATOM 599 C C . PRO A 1 73 ? -9.188 0.667 9.93 1 96.75 73 PRO A C 1
ATOM 601 O O . PRO A 1 73 ? -9 0.099 8.852 1 96.75 73 PRO A O 1
ATOM 604 N N . PRO A 1 74 ? -9.922 0.187 10.852 1 93.25 74 PRO A N 1
ATOM 605 C CA . PRO A 1 74 ? -10.648 -1.068 10.656 1 93.25 74 PRO A CA 1
ATOM 606 C C . PRO A 1 74 ? -11.906 -0.894 9.805 1 93.25 74 PRO A C 1
ATOM 608 O O . PRO A 1 74 ? -12.508 -1.881 9.375 1 93.25 74 PRO A O 1
ATOM 611 N N . ILE A 1 75 ? -12.266 0.391 9.609 1 92 75 ILE A N 1
ATOM 612 C CA . ILE A 1 75 ? -13.461 0.72 8.836 1 92 75 ILE A CA 1
ATOM 613 C C . ILE A 1 75 ? -13.07 1.562 7.621 1 92 75 ILE A C 1
ATOM 615 O O . ILE A 1 75 ? -12.227 2.459 7.723 1 92 75 ILE A O 1
ATOM 619 N N . THR A 1 76 ? -13.68 1.199 6.527 1 89.5 76 THR A N 1
ATOM 620 C CA . THR A 1 76 ? -13.391 1.953 5.312 1 89.5 76 THR A CA 1
ATOM 621 C C . THR A 1 76 ? -14.648 2.67 4.812 1 89.5 76 THR A C 1
ATOM 623 O O . THR A 1 76 ? -15.766 2.258 5.117 1 89.5 76 THR A O 1
ATOM 626 N N . SER A 1 77 ? -14.391 3.73 4.098 1 91.19 77 SER A N 1
ATOM 627 C CA . SER A 1 77 ? -15.5 4.43 3.465 1 91.19 77 SER A CA 1
ATOM 628 C C . SER A 1 77 ? -16.219 3.533 2.463 1 91.19 77 SER A C 1
ATOM 630 O O . SER A 1 77 ? -15.586 2.768 1.737 1 91.19 77 SER A O 1
ATOM 632 N N . THR A 1 78 ? -17.578 3.684 2.42 1 90.19 78 THR A N 1
ATOM 633 C CA . THR A 1 78 ? -18.344 2.85 1.505 1 90.19 78 THR A CA 1
ATOM 634 C C . THR A 1 78 ? -18.828 3.662 0.305 1 90.19 78 THR A C 1
ATOM 636 O O . THR A 1 78 ? -19.562 3.156 -0.541 1 90.19 78 THR A O 1
ATOM 639 N N . THR A 1 79 ? -18.5 4.879 0.232 1 92.5 79 THR A N 1
ATOM 640 C CA . THR A 1 79 ? -18.797 5.734 -0.911 1 92.5 79 THR A CA 1
ATOM 641 C C . THR A 1 79 ? -17.516 6.242 -1.556 1 92.5 79 THR A C 1
ATOM 643 O O . THR A 1 79 ? -16.703 6.918 -0.907 1 92.5 79 THR A O 1
ATOM 646 N N . PRO A 1 80 ? -17.375 5.93 -2.834 1 93.88 80 PRO A N 1
ATOM 647 C CA . PRO A 1 80 ? -16.141 6.367 -3.496 1 93.88 80 PRO A CA 1
ATOM 648 C C . PRO A 1 80 ? -16.031 7.891 -3.59 1 93.88 80 PRO A C 1
ATOM 650 O O . PRO A 1 80 ? -17.031 8.57 -3.82 1 93.88 80 PRO A O 1
ATOM 653 N N . THR A 1 81 ? -14.828 8.375 -3.475 1 94.75 81 THR A N 1
ATOM 654 C CA . THR A 1 81 ? -14.539 9.805 -3.465 1 94.75 81 THR A CA 1
ATOM 655 C C . THR A 1 81 ? -15.102 10.484 -4.715 1 94.75 81 THR A C 1
ATOM 657 O O . THR A 1 81 ? -15.648 11.586 -4.637 1 94.75 81 THR A O 1
ATOM 660 N N . GLY A 1 82 ? -14.922 9.828 -5.852 1 94.56 82 GLY A N 1
ATOM 661 C CA . GLY A 1 82 ? -15.445 10.398 -7.086 1 94.56 82 GLY A CA 1
ATOM 662 C C . GLY A 1 82 ? -16.938 10.641 -7.051 1 94.56 82 GLY A C 1
ATOM 663 O O . GLY A 1 82 ? -17.422 11.68 -7.508 1 94.56 82 GLY A O 1
ATOM 664 N N . VAL A 1 83 ? -17.641 9.703 -6.531 1 93.44 83 VAL A N 1
ATOM 665 C CA . VAL A 1 83 ? -19.094 9.797 -6.43 1 93.44 83 VAL A CA 1
ATOM 666 C C . VAL A 1 83 ? -19.469 10.93 -5.477 1 93.44 83 VAL A C 1
ATOM 668 O O . VAL A 1 83 ? -20.391 11.703 -5.754 1 93.44 83 VAL A O 1
ATOM 671 N N . ILE A 1 84 ? -18.734 11.023 -4.367 1 94 84 ILE A N 1
ATOM 672 C CA . ILE A 1 84 ? -19 12.062 -3.383 1 94 84 ILE A CA 1
ATOM 673 C C . ILE A 1 84 ? -18.797 13.438 -4.02 1 94 84 ILE A C 1
ATOM 675 O O . ILE A 1 84 ? -19.672 14.297 -3.945 1 94 84 ILE A O 1
ATOM 679 N N . MET A 1 85 ? -17.719 13.609 -4.715 1 93.19 85 MET A N 1
ATOM 680 C CA . MET A 1 85 ? -17.312 14.922 -5.207 1 93.19 85 MET A CA 1
ATOM 681 C C . MET A 1 85 ? -18.141 15.32 -6.43 1 93.19 85 MET A C 1
ATOM 683 O O . MET A 1 85 ? -18.344 16.5 -6.688 1 93.19 85 MET A O 1
ATOM 687 N N . MET A 1 86 ? -18.609 14.359 -7.145 1 90.5 86 MET A N 1
ATOM 688 C CA . MET A 1 86 ? -19.359 14.664 -8.367 1 90.5 86 MET A CA 1
ATOM 689 C C . MET A 1 86 ? -20.859 14.727 -8.086 1 90.5 86 MET A C 1
ATOM 691 O O . MET A 1 86 ? -21.578 15.531 -8.68 1 90.5 86 MET A O 1
ATOM 695 N N . LYS A 1 87 ? -21.328 13.859 -7.184 1 89.69 87 LYS A N 1
ATOM 696 C CA . LYS A 1 87 ? -22.766 13.758 -6.988 1 89.69 87 LYS A CA 1
ATOM 697 C C . LYS A 1 87 ? -23.219 14.539 -5.75 1 89.69 87 LYS A C 1
ATOM 699 O O . LYS A 1 87 ? -24.25 15.195 -5.762 1 89.69 87 LYS A O 1
ATOM 704 N N . GLU A 1 88 ? -22.469 14.406 -4.684 1 90.06 88 GLU A N 1
ATOM 705 C CA . GLU A 1 88 ? -22.844 15.094 -3.455 1 90.06 88 GLU A CA 1
ATOM 706 C C . GLU A 1 88 ? -22.422 16.562 -3.488 1 90.06 88 GLU A C 1
ATOM 708 O O . GLU A 1 88 ? -23 17.391 -2.807 1 90.06 88 GLU A O 1
ATOM 713 N N . LYS A 1 89 ? -21.391 16.906 -4.195 1 90.31 89 LYS A N 1
ATOM 714 C CA . LYS A 1 89 ? -20.875 18.266 -4.305 1 90.31 89 LYS A CA 1
ATOM 715 C C . LYS A 1 89 ? -20.766 18.688 -5.762 1 90.31 89 LYS A C 1
ATOM 717 O O . LYS A 1 89 ? -19.688 19.031 -6.234 1 90.31 89 LYS A O 1
ATOM 722 N N . PRO A 1 90 ? -22.031 18.859 -6.285 1 88.31 90 PRO A N 1
ATOM 723 C CA . PRO A 1 90 ? -22 19.25 -7.703 1 88.31 90 PRO A CA 1
ATOM 724 C C . PRO A 1 90 ? -21.406 20.641 -7.926 1 88.31 90 PRO A C 1
ATOM 726 O O . PRO A 1 90 ? -21.672 21.562 -7.152 1 88.31 90 PRO A O 1
ATOM 729 N N . GLY A 1 91 ? -20.516 20.875 -8.82 1 90.75 91 GLY A N 1
ATOM 730 C CA . GLY A 1 91 ? -19.953 22.172 -9.156 1 90.75 91 GLY A CA 1
ATOM 731 C C . GLY A 1 91 ? -18.625 22.453 -8.453 1 90.75 91 GLY A C 1
ATOM 732 O O . GLY A 1 91 ? -18.078 23.547 -8.57 1 90.75 91 GLY A O 1
ATOM 733 N N . PHE A 1 92 ? -18.219 21.5 -7.652 1 94.44 92 PHE A N 1
ATOM 734 C CA . PHE A 1 92 ? -16.938 21.656 -6.953 1 94.44 92 PHE A CA 1
ATOM 735 C C . PHE A 1 92 ? -15.828 21.984 -7.934 1 94.44 92 PHE A C 1
ATOM 737 O O . PHE A 1 92 ? -15.648 21.297 -8.938 1 94.44 92 PHE A O 1
ATOM 744 N N . ARG A 1 93 ? -15.141 23.078 -7.656 1 95.75 93 ARG A N 1
ATOM 745 C CA . ARG A 1 93 ? -13.969 23.484 -8.414 1 95.75 93 ARG A CA 1
ATOM 746 C C . ARG A 1 93 ? -12.898 24.078 -7.496 1 95.75 93 ARG A C 1
ATOM 748 O O . ARG A 1 93 ? -13.211 24.531 -6.395 1 95.75 93 ARG A O 1
ATOM 755 N N . PHE A 1 94 ? -11.711 24.016 -7.891 1 96.44 94 PHE A N 1
ATOM 756 C CA . PHE A 1 94 ? -10.625 24.594 -7.102 1 96.44 94 PHE A CA 1
ATOM 757 C C . PHE A 1 94 ? -9.508 25.094 -8.008 1 96.44 94 PHE A C 1
ATOM 759 O O . PHE A 1 94 ? -9.438 24.734 -9.18 1 96.44 94 PHE A O 1
ATOM 766 N N . THR A 1 95 ? -8.734 25.984 -7.492 1 95.94 95 THR A N 1
ATOM 767 C CA . THR A 1 95 ? -7.566 26.531 -8.18 1 95.94 95 THR A CA 1
ATOM 768 C C . THR A 1 95 ? -6.281 26.125 -7.461 1 95.94 95 THR A C 1
ATOM 770 O O . THR A 1 95 ? -6.062 26.5 -6.305 1 95.94 95 THR A O 1
ATOM 773 N N . PRO A 1 96 ? -5.477 25.359 -8.148 1 96.69 96 PRO A N 1
ATOM 774 C CA . PRO A 1 96 ? -4.246 24.906 -7.496 1 96.69 96 PRO A CA 1
ATOM 775 C C . PRO A 1 96 ? -3.162 25.984 -7.469 1 96.69 96 PRO A C 1
ATOM 777 O O . PRO A 1 96 ? -3.281 27 -8.156 1 96.69 96 PRO A O 1
ATOM 780 N N . LYS A 1 97 ? -2.205 25.75 -6.625 1 94.38 97 LYS A N 1
ATOM 781 C CA . LYS A 1 97 ? -0.965 26.516 -6.641 1 94.38 97 LYS A CA 1
ATOM 782 C C . LYS A 1 97 ? 0.079 25.859 -7.539 1 94.38 97 LYS A C 1
ATOM 784 O O . LYS A 1 97 ? 0.113 24.641 -7.664 1 94.38 97 LYS A O 1
ATOM 789 N N . VAL A 1 98 ? 0.875 26.688 -8.164 1 93.69 98 VAL A N 1
ATOM 790 C CA . VAL A 1 98 ? 1.953 26.203 -9.016 1 93.69 98 VAL A CA 1
ATOM 791 C C . VAL A 1 98 ? 3.258 26.156 -8.219 1 93.69 98 VAL A C 1
ATOM 793 O O . VAL A 1 98 ? 3.66 27.156 -7.621 1 93.69 98 VAL A O 1
ATOM 796 N N . GLN A 1 99 ? 3.879 24.984 -8.219 1 92.19 99 GLN A N 1
ATOM 797 C CA . GLN A 1 99 ? 5.109 24.781 -7.461 1 92.19 99 GLN A CA 1
ATOM 798 C C . GLN A 1 99 ? 6.281 24.469 -8.383 1 92.19 99 GLN A C 1
ATOM 800 O O . GLN A 1 99 ? 6.168 23.641 -9.289 1 92.19 99 GLN A O 1
ATOM 805 N N . PRO A 1 100 ? 7.371 25.156 -8.133 1 89.31 100 PRO A N 1
ATOM 806 C CA . PRO A 1 100 ? 8.562 24.781 -8.906 1 89.31 100 PRO A CA 1
ATOM 807 C C . PRO A 1 100 ? 9.18 23.469 -8.453 1 89.31 100 PRO A C 1
ATOM 809 O O . PRO A 1 100 ? 9.211 23.172 -7.254 1 89.31 100 PRO A O 1
ATOM 812 N N . LEU A 1 101 ? 9.656 22.688 -9.383 1 89.31 101 LEU A N 1
ATOM 813 C CA . LEU A 1 101 ? 10.344 21.438 -9.07 1 89.31 101 LEU A CA 1
ATOM 814 C C . LEU A 1 101 ? 11.844 21.656 -8.945 1 89.31 101 LEU A C 1
ATOM 816 O O . LEU A 1 101 ? 12.625 21.156 -9.766 1 89.31 101 LEU A O 1
ATOM 820 N N . ARG A 1 102 ? 12.203 22.344 -7.965 1 85.69 102 ARG A N 1
ATOM 821 C CA . ARG A 1 102 ? 13.602 22.625 -7.66 1 85.69 102 ARG A CA 1
ATOM 822 C C . ARG A 1 102 ? 13.766 23.062 -6.207 1 85.69 102 ARG A C 1
ATOM 824 O O . ARG A 1 102 ? 12.836 23.594 -5.602 1 85.69 102 ARG A O 1
ATOM 831 N N . VAL A 1 103 ? 14.945 22.797 -5.781 1 80.38 103 VAL A N 1
ATOM 832 C CA . VAL A 1 103 ? 15.289 23.312 -4.457 1 80.38 103 VAL A CA 1
ATOM 833 C C . VAL A 1 103 ? 15.586 24.812 -4.543 1 80.38 103 VAL A C 1
ATOM 835 O O . VAL A 1 103 ? 16.359 25.25 -5.402 1 80.38 103 VAL A O 1
ATOM 838 N N . ALA A 1 104 ? 14.852 25.469 -3.715 1 76.25 104 ALA A N 1
ATOM 839 C CA . ALA A 1 104 ? 15.039 26.922 -3.736 1 76.25 104 ALA A CA 1
ATOM 840 C C . ALA A 1 104 ? 16.422 27.297 -3.219 1 76.25 104 ALA A C 1
ATOM 842 O O . ALA A 1 104 ? 16.938 26.672 -2.289 1 76.25 104 ALA A O 1
ATOM 843 N N . LYS A 1 105 ? 17 28.234 -3.951 1 71.81 105 LYS A N 1
ATOM 844 C CA . LYS A 1 105 ? 18.219 28.859 -3.436 1 71.81 105 LYS A CA 1
ATOM 845 C C . LYS A 1 105 ? 17.891 30.062 -2.557 1 71.81 105 LYS A C 1
ATOM 847 O O . LYS A 1 105 ? 17.234 31 -3.004 1 71.81 105 LYS A O 1
ATOM 852 N N . TRP A 1 106 ? 18.156 29.859 -1.33 1 69.19 106 TRP A N 1
ATOM 853 C CA . TRP A 1 106 ? 17.828 30.906 -0.37 1 69.19 106 TRP A CA 1
ATOM 854 C C . TRP A 1 106 ? 18.969 31.891 -0.219 1 69.19 106 TRP A C 1
ATOM 856 O O . TRP A 1 106 ? 20.078 31.516 0.177 1 69.19 106 TRP A O 1
ATOM 866 N N . THR A 1 107 ? 18.875 33 -0.995 1 63.91 107 THR A N 1
ATOM 867 C CA . THR A 1 107 ? 19.844 34.062 -0.868 1 63.91 107 THR A CA 1
ATOM 868 C C . THR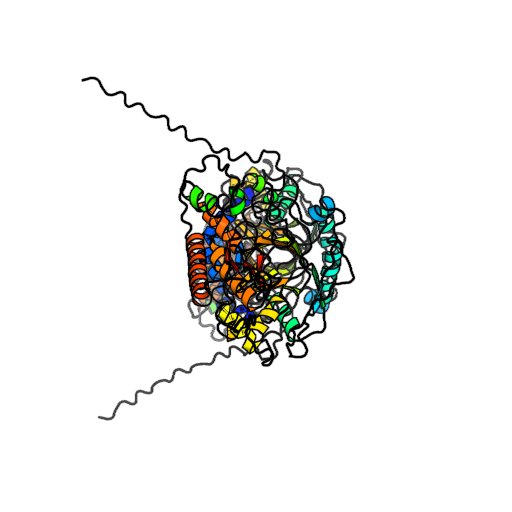 A 1 107 ? 19.172 35.344 -0.33 1 63.91 107 THR A C 1
ATOM 870 O O . THR A 1 107 ? 17.953 35.375 -0.195 1 63.91 107 THR A O 1
ATOM 873 N N . THR A 1 108 ? 20 36.188 0.13 1 59.78 108 THR A N 1
ATOM 874 C CA . THR A 1 108 ? 19.5 37.469 0.648 1 59.78 108 THR A CA 1
ATOM 875 C C . THR A 1 108 ? 18.578 38.125 -0.355 1 59.78 108 THR A C 1
ATOM 877 O O . THR A 1 108 ? 17.688 38.906 0.03 1 59.78 108 THR A O 1
ATOM 880 N N . ASN A 1 109 ? 18.812 37.875 -1.545 1 54.38 109 ASN A N 1
ATOM 881 C CA . ASN A 1 109 ? 18.047 38.562 -2.594 1 54.38 109 ASN A CA 1
ATOM 882 C C . ASN A 1 109 ? 16.875 37.688 -3.07 1 54.38 109 ASN A C 1
ATOM 884 O O . ASN A 1 109 ? 16.031 38.156 -3.83 1 54.38 109 ASN A O 1
ATOM 888 N N . ASN A 1 110 ? 16.969 36.469 -2.787 1 55.09 110 ASN A N 1
ATOM 889 C CA . ASN A 1 110 ? 15.953 35.594 -3.303 1 55.09 110 ASN A CA 1
ATOM 890 C C . ASN A 1 110 ? 15.219 34.875 -2.174 1 55.09 110 ASN A C 1
ATOM 892 O O . ASN A 1 110 ? 15.508 33.719 -1.877 1 55.09 110 ASN A O 1
ATOM 896 N N . VAL A 1 111 ? 14.453 35.688 -1.509 1 55 111 VAL A N 1
ATOM 897 C CA . VAL A 1 111 ? 13.727 35.156 -0.369 1 55 111 VAL A CA 1
ATOM 898 C C . VAL A 1 111 ? 12.312 34.75 -0.79 1 55 111 VAL A C 1
ATOM 900 O O . VAL A 1 111 ? 11.586 34.125 -0.032 1 55 111 VAL A O 1
ATOM 903 N N . ASN A 1 112 ? 12.031 35.125 -2.123 1 57.09 112 ASN A N 1
ATOM 904 C CA . ASN A 1 112 ? 10.617 34.938 -2.449 1 57.09 112 ASN A CA 1
ATOM 905 C C . ASN A 1 112 ? 10.375 33.625 -3.158 1 57.09 112 ASN A C 1
ATOM 907 O O . ASN A 1 112 ? 10.43 33.531 -4.387 1 57.09 112 ASN A O 1
ATOM 911 N N . ASN A 1 113 ? 10.414 32.562 -2.436 1 63.62 113 ASN A N 1
ATOM 912 C CA . ASN A 1 113 ? 10.047 31.25 -2.977 1 63.62 113 ASN A CA 1
ATOM 913 C C . ASN A 1 113 ? 8.57 30.938 -2.748 1 63.62 113 ASN A C 1
ATOM 915 O O . ASN A 1 113 ? 8.234 29.938 -2.113 1 63.62 113 ASN A O 1
ATOM 919 N N . THR A 1 114 ? 7.703 31.969 -3.262 1 66.88 114 THR A N 1
ATOM 920 C CA . THR A 1 114 ? 6.273 31.766 -3.07 1 66.88 114 THR A CA 1
ATOM 921 C C . THR A 1 114 ? 5.684 30.953 -4.215 1 66.88 114 THR A C 1
ATOM 923 O O . THR A 1 114 ? 6.168 31.016 -5.344 1 66.88 114 THR A O 1
ATOM 926 N N . PHE A 1 115 ? 4.801 30.109 -3.83 1 76 115 PHE A N 1
ATOM 927 C CA . PHE A 1 115 ? 4.035 29.359 -4.828 1 76 115 PHE A CA 1
ATOM 928 C C . PHE A 1 115 ? 2.92 30.234 -5.402 1 76 115 PHE A C 1
ATOM 930 O O . PHE A 1 115 ? 2.178 30.875 -4.652 1 76 115 PHE A O 1
ATOM 937 N N . TYR A 1 116 ? 2.871 30.312 -6.699 1 79.88 116 TYR A N 1
ATOM 938 C CA . TYR A 1 116 ? 1.88 31.188 -7.32 1 79.88 116 TYR A CA 1
ATOM 939 C C . TYR A 1 116 ? 0.583 30.438 -7.59 1 79.88 116 TYR A C 1
ATOM 941 O O . TYR A 1 116 ? 0.586 29.203 -7.719 1 79.88 116 TYR A O 1
ATOM 949 N N . ILE A 1 117 ? -0.433 31.156 -7.629 1 82.81 117 ILE A N 1
ATOM 950 C CA . ILE A 1 117 ? -1.756 30.594 -7.895 1 82.81 117 ILE A CA 1
ATOM 951 C C . ILE A 1 117 ? -1.935 30.391 -9.391 1 82.81 117 ILE A C 1
ATOM 953 O O . ILE A 1 117 ? -1.612 31.266 -10.195 1 82.81 117 ILE A O 1
ATOM 957 N N . SER A 1 118 ? -2.473 29.344 -9.656 1 84.81 118 SER A N 1
ATOM 958 C CA . SER A 1 118 ? -2.729 29.016 -11.055 1 84.81 118 SER A CA 1
ATOM 959 C C . SER A 1 118 ? -3.865 29.859 -11.625 1 84.81 118 SER A C 1
ATOM 961 O O . SER A 1 118 ? -4.68 30.391 -10.867 1 84.81 118 SER A O 1
ATOM 963 N N . THR A 1 119 ? -3.865 29.984 -12.852 1 85.06 119 THR A N 1
ATOM 964 C CA . THR A 1 119 ? -4.941 30.719 -13.516 1 85.06 119 THR A CA 1
ATOM 965 C C . THR A 1 119 ? -6.078 29.766 -13.891 1 85.06 119 THR A C 1
ATOM 967 O O . THR A 1 119 ? -7.18 30.203 -14.227 1 85.06 119 THR A O 1
ATOM 970 N N . LYS A 1 120 ? -5.84 28.562 -13.766 1 92.06 120 LYS A N 1
ATOM 971 C CA . LYS A 1 120 ? -6.824 27.578 -14.188 1 92.06 120 LYS A CA 1
ATOM 972 C C . LYS A 1 120 ? -7.578 27 -12.992 1 92.06 120 LYS A C 1
ATOM 974 O O . LYS A 1 120 ? -6.98 26.719 -11.953 1 92.06 120 LYS A O 1
ATOM 979 N N . SER A 1 121 ? -8.805 26.891 -13.18 1 95 121 SER A N 1
ATOM 980 C CA . SER A 1 121 ? -9.68 26.203 -12.227 1 95 121 SER A CA 1
ATOM 981 C C . SER A 1 121 ? -10.078 24.828 -12.727 1 95 121 SER A C 1
ATOM 983 O O . SER A 1 121 ? -10.328 24.641 -13.922 1 95 121 SER A O 1
ATOM 985 N N . TYR A 1 122 ? -10.156 23.859 -11.797 1 96.62 122 TYR A N 1
ATOM 986 C CA . TYR A 1 122 ? -10.406 22.484 -12.188 1 96.62 122 TYR A CA 1
ATOM 987 C C . TYR A 1 122 ? -11.586 21.906 -11.422 1 96.62 122 TYR A C 1
ATOM 989 O O . TYR A 1 122 ? -11.797 22.234 -10.25 1 96.62 122 TYR A O 1
ATOM 997 N N . SER A 1 123 ? -12.352 21.094 -12.156 1 95.5 123 SER A N 1
ATOM 998 C CA . SER A 1 123 ? -13.055 20.047 -11.422 1 95.5 123 SER A CA 1
ATOM 999 C C . SER A 1 123 ? -12.102 18.938 -10.977 1 95.5 123 SER A C 1
ATOM 1001 O O . SER A 1 123 ? -10.969 18.859 -11.461 1 95.5 123 SER A O 1
ATOM 1003 N N . LEU A 1 124 ? -12.539 18.156 -10.078 1 96.5 124 LEU A N 1
ATOM 1004 C CA . LEU A 1 124 ? -11.68 17.078 -9.625 1 96.5 124 LEU A CA 1
ATOM 1005 C C . LEU A 1 124 ? -11.336 16.141 -10.773 1 96.5 124 LEU A C 1
ATOM 1007 O O . LEU A 1 124 ? -10.188 15.695 -10.906 1 96.5 124 LEU A O 1
ATOM 1011 N N . ARG A 1 125 ? -12.281 15.797 -11.602 1 95.25 125 ARG A N 1
ATOM 1012 C CA . ARG A 1 125 ? -12.086 14.906 -12.742 1 95.25 125 ARG A CA 1
ATOM 1013 C C . ARG A 1 125 ? -11.117 15.516 -13.75 1 95.25 125 ARG A C 1
ATOM 1015 O O . ARG A 1 125 ? -10.227 14.82 -14.258 1 95.25 125 ARG A O 1
ATOM 1022 N N . ASP A 1 126 ? -11.344 16.766 -14.031 1 96.06 126 ASP A N 1
ATOM 1023 C CA . ASP A 1 126 ? -10.453 17.422 -14.977 1 96.06 126 ASP A CA 1
ATOM 1024 C C . ASP A 1 126 ? -9.016 17.438 -14.469 1 96.06 126 ASP A C 1
ATOM 1026 O O . ASP A 1 126 ? -8.07 17.281 -15.25 1 96.06 126 ASP A O 1
ATOM 1030 N N . PHE A 1 127 ? -8.898 17.703 -13.234 1 97.5 127 PHE A N 1
ATOM 1031 C CA . PHE A 1 127 ? -7.559 17.703 -12.656 1 97.5 127 PHE A CA 1
ATOM 1032 C C . PHE A 1 127 ? -6.93 16.312 -12.742 1 97.5 127 PHE A C 1
ATOM 1034 O O . PHE A 1 127 ? -5.734 16.188 -13.031 1 97.5 127 PHE A O 1
ATOM 1041 N N . GLU A 1 128 ? -7.668 15.273 -12.484 1 97.81 128 GLU A N 1
ATOM 1042 C CA . GLU A 1 128 ? -7.164 13.914 -12.594 1 97.81 128 GLU A CA 1
ATOM 1043 C C . GLU A 1 128 ? -6.656 13.617 -14.008 1 97.81 128 GLU A C 1
ATOM 1045 O O . GLU A 1 128 ? -5.59 13.023 -14.172 1 97.81 128 GLU A O 1
ATOM 1050 N N . VAL A 1 129 ? -7.449 13.953 -14.969 1 96.56 129 VAL A N 1
ATOM 1051 C CA . VAL A 1 129 ? -7.082 13.711 -16.359 1 96.56 129 VAL A CA 1
ATOM 1052 C C . VAL A 1 129 ? -5.773 14.422 -16.672 1 96.56 129 VAL A C 1
ATOM 1054 O O . VAL A 1 129 ? -4.871 13.836 -17.281 1 96.56 129 VAL A O 1
ATOM 1057 N N . MET A 1 130 ? -5.727 15.711 -16.25 1 96.88 130 MET A N 1
ATOM 1058 C CA . MET A 1 130 ? -4.52 16.5 -16.484 1 96.88 130 MET A CA 1
ATOM 1059 C C . MET A 1 130 ? -3.32 15.883 -15.781 1 96.88 130 MET A C 1
ATOM 1061 O O . MET A 1 130 ? -2.244 15.75 -16.359 1 96.88 130 MET A O 1
ATOM 1065 N N . ALA A 1 131 ? -3.469 15.516 -14.539 1 97.81 131 ALA A N 1
ATOM 1066 C CA . ALA A 1 131 ? -2.398 14.93 -13.734 1 97.81 131 ALA A CA 1
ATOM 1067 C C . ALA A 1 131 ? -1.913 13.617 -14.328 1 97.81 131 ALA A C 1
ATOM 1069 O O . ALA A 1 131 ? -0.708 13.367 -14.398 1 97.81 131 ALA A O 1
ATOM 1070 N N . ASN A 1 132 ? -2.836 12.758 -14.727 1 97.06 132 ASN A N 1
ATOM 1071 C CA . ASN A 1 132 ? -2.488 11.477 -15.328 1 97.06 132 ASN A CA 1
ATOM 1072 C C . ASN A 1 132 ? -1.744 11.656 -16.641 1 97.06 132 ASN A C 1
ATOM 1074 O O . ASN A 1 132 ? -0.833 10.891 -16.969 1 97.06 132 ASN A O 1
ATOM 1078 N N . ARG A 1 133 ? -2.18 12.586 -17.406 1 96.19 133 ARG A N 1
ATOM 1079 C CA . ARG A 1 133 ? -1.495 12.883 -18.672 1 96.19 133 ARG A CA 1
ATOM 1080 C C . ARG A 1 133 ? -0.057 13.32 -18.422 1 96.19 133 ARG A C 1
ATOM 1082 O O . ARG A 1 133 ? 0.858 12.914 -19.125 1 96.19 133 ARG A O 1
ATOM 1089 N N . ALA A 1 134 ? 0.102 14.18 -17.406 1 95.81 134 ALA A N 1
ATOM 1090 C CA . ALA A 1 134 ? 1.443 14.641 -17.062 1 95.81 134 ALA A CA 1
ATOM 1091 C C . ALA A 1 134 ? 2.336 13.469 -16.656 1 95.81 134 ALA A C 1
ATOM 1093 O O . ALA A 1 134 ? 3.508 13.414 -17.047 1 95.81 134 ALA A O 1
ATOM 1094 N N . THR A 1 135 ? 1.808 12.57 -15.938 1 96.56 135 THR A N 1
ATOM 1095 C CA . THR A 1 135 ? 2.559 11.391 -15.516 1 96.56 135 THR A CA 1
ATOM 1096 C C . THR A 1 135 ? 2.896 10.508 -16.703 1 96.56 135 THR A C 1
ATOM 1098 O O . THR A 1 135 ? 4.02 10.016 -16.828 1 96.56 135 THR A O 1
ATOM 1101 N N . ALA A 1 136 ? 1.918 10.32 -17.547 1 95.75 136 ALA A N 1
ATOM 1102 C CA . ALA A 1 136 ? 2.111 9.477 -18.719 1 95.75 136 ALA A CA 1
ATOM 1103 C C . ALA A 1 136 ? 3.154 10.07 -19.656 1 95.75 136 ALA A C 1
ATOM 1105 O O . ALA A 1 136 ? 3.908 9.344 -20.312 1 95.75 136 ALA A O 1
ATOM 1106 N N . ASN A 1 137 ? 3.117 11.344 -19.781 1 94.94 137 ASN A N 1
ATOM 1107 C CA . ASN A 1 137 ? 4.117 12.008 -20.609 1 94.94 137 ASN A CA 1
ATOM 1108 C C . ASN A 1 137 ? 5.531 11.766 -20.078 1 94.94 137 ASN A C 1
ATOM 1110 O O . ASN A 1 137 ? 6.477 11.656 -20.875 1 94.94 137 ASN A O 1
ATOM 1114 N N . LYS A 1 138 ? 5.629 11.664 -18.812 1 93 138 LYS A N 1
ATOM 1115 C CA . LYS A 1 138 ? 6.941 11.5 -18.203 1 93 138 LYS A CA 1
ATOM 1116 C C . LYS A 1 138 ? 7.367 10.031 -18.203 1 93 138 LYS A C 1
ATOM 1118 O O . LYS A 1 138 ? 8.539 9.719 -18.453 1 93 138 LYS A O 1
ATOM 1123 N N . TYR A 1 139 ? 6.445 9.102 -17.938 1 95.25 139 TYR A N 1
ATOM 1124 C CA . TYR A 1 139 ? 6.824 7.719 -17.688 1 95.25 139 TYR A CA 1
ATOM 1125 C C . TYR A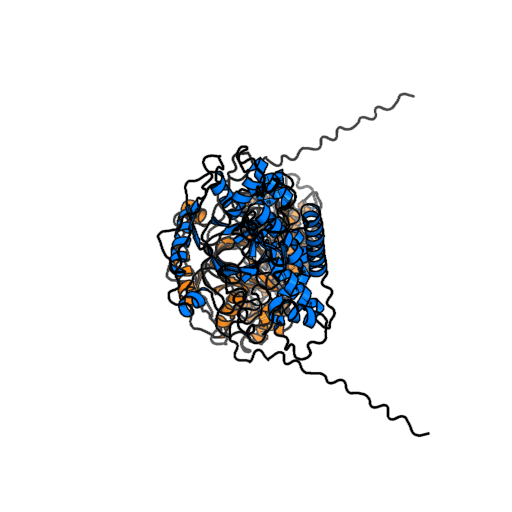 1 139 ? 6.133 6.781 -18.672 1 95.25 139 TYR A C 1
ATOM 1127 O O . TYR A 1 139 ? 6.172 5.559 -18.516 1 95.25 139 TYR A O 1
ATOM 1135 N N . CYS A 1 140 ? 5.363 7.293 -19.625 1 94.25 140 CYS A N 1
ATOM 1136 C CA . CYS A 1 140 ? 4.68 6.574 -20.688 1 94.25 140 CYS A CA 1
ATOM 1137 C C . CYS A 1 140 ? 3.373 5.969 -20.188 1 94.25 140 CYS A C 1
ATOM 1139 O O . CYS A 1 140 ? 2.52 5.578 -20.984 1 94.25 140 CYS A O 1
ATOM 1141 N N . LEU A 1 141 ? 3.271 5.734 -18.938 1 95.44 141 LEU A N 1
ATOM 1142 C CA . LEU A 1 141 ? 2.049 5.293 -18.281 1 95.44 141 LEU A CA 1
ATOM 1143 C C . LEU A 1 141 ? 1.719 6.188 -17.094 1 95.44 141 LEU A C 1
ATOM 1145 O O . LEU A 1 141 ? 2.594 6.879 -16.562 1 95.44 141 LEU A O 1
ATOM 1149 N N . SER A 1 142 ? 0.47 6.176 -16.703 1 93.19 142 SER A N 1
ATOM 1150 C CA . SER A 1 142 ? 0.056 6.973 -15.555 1 93.19 142 SER A CA 1
ATOM 1151 C C . SER A 1 142 ? -0.088 6.105 -14.305 1 93.19 142 SER A C 1
ATOM 1153 O O . SER A 1 142 ? -0.229 6.625 -13.195 1 93.19 142 SER A O 1
ATOM 1155 N N . GLY A 1 143 ? -0.007 4.828 -14.453 1 90.94 143 GLY A N 1
ATOM 1156 C CA . GLY A 1 143 ? -0.161 3.924 -13.328 1 90.94 143 GLY A CA 1
ATOM 1157 C C . GLY A 1 143 ? 0.888 4.125 -12.25 1 90.94 143 GLY A C 1
ATOM 1158 O O . GLY A 1 143 ? 2.02 4.516 -12.547 1 90.94 143 GLY A O 1
ATOM 1159 N N . CYS A 1 144 ? 0.5 3.762 -11.062 1 93.56 144 CYS A N 1
ATOM 1160 C CA . CYS A 1 144 ? 1.375 3.965 -9.914 1 93.56 144 CYS A CA 1
ATOM 1161 C C . CYS A 1 144 ? 2.674 3.182 -10.07 1 93.56 144 CYS A C 1
ATOM 1163 O O . CYS A 1 144 ? 2.666 2.055 -10.57 1 93.56 144 CYS A O 1
ATOM 1165 N N . LEU A 1 145 ? 3.721 3.83 -9.727 1 96.62 145 LEU A N 1
ATOM 1166 C CA . LEU A 1 145 ? 5.035 3.201 -9.68 1 96.62 145 LEU A CA 1
ATOM 1167 C C . LEU A 1 145 ? 5.445 2.902 -8.242 1 96.62 145 LEU A C 1
ATOM 1169 O O . LEU A 1 145 ? 4.805 3.379 -7.297 1 96.62 145 LEU A O 1
ATOM 1173 N N . PRO A 1 146 ? 6.457 2.049 -8.07 1 95.69 146 PRO A N 1
ATOM 1174 C CA . PRO A 1 146 ? 6.906 1.785 -6.703 1 95.69 146 PRO A CA 1
ATOM 1175 C C . PRO A 1 146 ? 7.266 3.061 -5.945 1 95.69 146 PRO A C 1
ATOM 1177 O O . PRO A 1 146 ? 7.961 3.926 -6.48 1 95.69 146 PRO A O 1
ATOM 1180 N N . SER A 1 147 ? 6.832 3.154 -4.707 1 97 147 SER A N 1
ATOM 1181 C CA . SER A 1 147 ? 7.023 4.359 -3.906 1 97 147 SER A CA 1
ATOM 1182 C C . SER A 1 147 ? 8.5 4.672 -3.721 1 97 147 SER A C 1
ATOM 1184 O O . SER A 1 147 ? 8.906 5.84 -3.742 1 97 147 SER A O 1
ATOM 1186 N N . ALA A 1 148 ? 9.289 3.615 -3.488 1 94.62 148 ALA A N 1
ATOM 1187 C CA . ALA A 1 148 ? 10.719 3.826 -3.289 1 94.62 148 ALA A CA 1
ATOM 1188 C C . ALA A 1 148 ? 11.359 4.422 -4.535 1 94.62 148 ALA A C 1
ATOM 1190 O O . ALA A 1 148 ? 12.266 5.258 -4.438 1 94.62 148 ALA A O 1
ATOM 1191 N N . TYR A 1 149 ? 10.93 4.055 -5.68 1 95.25 149 TYR A N 1
ATOM 1192 C CA . TYR A 1 149 ? 11.43 4.617 -6.934 1 95.25 149 TYR A CA 1
ATOM 1193 C C . TYR A 1 149 ? 11.047 6.09 -7.059 1 95.25 149 TYR A C 1
ATOM 1195 O O . TYR A 1 149 ? 11.875 6.922 -7.426 1 95.25 149 TYR A O 1
ATOM 1203 N N . LEU A 1 150 ? 9.805 6.348 -6.77 1 96.88 150 LEU A N 1
ATOM 1204 C CA . LEU A 1 150 ? 9.312 7.711 -6.93 1 96.88 150 LEU A CA 1
ATOM 1205 C C . LEU A 1 150 ? 9.961 8.648 -5.918 1 96.88 150 LEU A C 1
ATOM 1207 O O . LEU A 1 150 ? 10.156 9.836 -6.199 1 96.88 150 LEU A O 1
ATOM 1211 N N . GLU A 1 151 ? 10.281 8.086 -4.754 1 96.88 151 GLU A N 1
ATOM 1212 C CA . GLU A 1 151 ? 11.023 8.898 -3.789 1 96.88 151 GLU A CA 1
ATOM 1213 C C . GLU A 1 151 ? 12.367 9.352 -4.363 1 96.88 151 GLU A C 1
ATOM 1215 O O . GLU A 1 151 ? 12.719 10.523 -4.266 1 96.88 151 GLU A O 1
ATOM 1220 N N . LYS A 1 152 ? 13.07 8.477 -4.973 1 94.56 152 LYS A N 1
ATOM 1221 C CA . LYS A 1 152 ? 14.352 8.805 -5.59 1 94.56 152 LYS A CA 1
ATOM 1222 C C . LYS A 1 152 ? 14.172 9.766 -6.766 1 94.56 152 LYS A C 1
ATOM 1224 O O . LYS A 1 152 ? 14.93 10.719 -6.918 1 94.56 152 LYS A O 1
ATOM 1229 N N . GLU A 1 153 ? 13.156 9.492 -7.57 1 94.25 153 GLU A N 1
ATOM 1230 C CA . GLU A 1 153 ? 12.883 10.352 -8.719 1 94.25 153 GLU A CA 1
ATOM 1231 C C . GLU A 1 153 ? 12.547 11.773 -8.273 1 94.25 153 GLU A C 1
ATOM 1233 O O . GLU A 1 153 ? 12.938 12.742 -8.938 1 94.25 153 GLU A O 1
ATOM 1238 N N . PHE A 1 154 ? 11.836 11.875 -7.234 1 96.75 154 PHE A N 1
ATOM 1239 C CA . PHE A 1 154 ? 11.453 13.188 -6.715 1 96.75 154 PHE A CA 1
ATOM 1240 C C . PHE A 1 154 ? 12.688 13.992 -6.32 1 96.75 154 PHE A C 1
ATOM 1242 O O . PHE A 1 154 ? 12.852 15.141 -6.734 1 96.75 154 PHE A O 1
ATOM 1249 N N . TRP A 1 155 ? 13.484 13.383 -5.531 1 95.44 155 TRP A N 1
ATOM 1250 C CA . TRP A 1 155 ? 14.648 14.117 -5.043 1 95.44 155 TRP A CA 1
ATOM 1251 C C . TRP A 1 155 ? 15.656 14.352 -6.164 1 95.44 155 TRP A C 1
ATOM 1253 O O . TRP A 1 155 ? 16.359 15.359 -6.172 1 95.44 155 TRP A O 1
ATOM 1263 N N . HIS A 1 156 ? 15.672 13.469 -7.117 1 92.62 156 HIS A N 1
ATOM 1264 C CA . HIS A 1 156 ? 16.484 13.711 -8.312 1 92.62 156 HIS A CA 1
ATOM 1265 C C . HIS A 1 156 ? 15.992 14.953 -9.055 1 92.62 156 HIS A C 1
ATOM 1267 O O . HIS A 1 156 ? 16.797 15.797 -9.453 1 92.62 156 HIS A O 1
ATOM 1273 N N . ALA A 1 157 ? 14.711 15 -9.242 1 91.81 157 ALA A N 1
ATOM 1274 C CA . ALA A 1 157 ? 14.125 16.156 -9.922 1 91.81 157 ALA A CA 1
ATOM 1275 C C . ALA A 1 157 ? 14.352 17.438 -9.125 1 91.81 157 ALA A C 1
ATOM 1277 O O . ALA A 1 157 ? 14.664 18.484 -9.703 1 91.81 157 ALA A O 1
ATOM 1278 N N . MET A 1 158 ? 14.25 17.359 -7.852 1 92.12 158 MET A N 1
ATOM 1279 C CA . MET A 1 158 ? 14.375 18.531 -6.977 1 92.12 158 MET A CA 1
ATOM 1280 C C . MET A 1 158 ? 15.805 19.047 -6.957 1 92.12 158 MET A C 1
ATOM 1282 O O . MET A 1 158 ? 16.031 20.25 -6.941 1 92.12 158 MET A O 1
ATOM 1286 N N . THR A 1 159 ? 16.75 18.156 -6.914 1 89 159 THR A N 1
ATOM 1287 C CA . THR A 1 159 ? 18.141 18.562 -6.711 1 89 159 THR A CA 1
ATOM 1288 C C . THR A 1 159 ? 18.781 18.953 -8.039 1 89 159 THR A C 1
ATOM 1290 O O . THR A 1 159 ? 19.719 19.766 -8.062 1 89 159 THR A O 1
ATOM 1293 N N . ARG A 1 160 ? 18.406 18.391 -9.078 1 82.62 160 ARG A N 1
ATOM 1294 C CA . ARG A 1 160 ? 19 18.719 -10.375 1 82.62 160 ARG A CA 1
ATOM 1295 C C . ARG A 1 160 ? 18.438 20.031 -10.914 1 82.62 160 ARG A C 1
ATOM 1297 O O . ARG A 1 160 ? 19.047 20.641 -11.797 1 82.62 160 ARG A O 1
ATOM 1304 N N . GLY A 1 161 ? 17.453 20.5 -10.312 1 67.62 161 GLY A N 1
ATOM 1305 C CA . GLY A 1 161 ? 16.938 21.812 -10.625 1 67.62 161 GLY A CA 1
ATOM 1306 C C . GLY A 1 161 ? 16.297 21.891 -11.992 1 67.62 161 GLY A C 1
ATOM 1307 O O . GLY A 1 161 ? 16.484 22.859 -12.727 1 67.62 161 GLY A O 1
ATOM 1308 N N . ASN A 1 162 ? 15.633 20.828 -12.305 1 63.25 162 ASN A N 1
ATOM 1309 C CA . ASN A 1 162 ? 14.961 20.859 -13.602 1 63.25 162 ASN A CA 1
ATOM 1310 C C . ASN A 1 162 ? 13.836 21.875 -13.625 1 63.25 162 ASN A C 1
ATOM 1312 O O . ASN A 1 162 ? 13.234 22.172 -12.586 1 63.25 162 ASN A O 1
ATOM 1316 N N . LYS A 1 163 ? 13.688 22.594 -14.625 1 67.94 163 LYS A N 1
ATOM 1317 C CA . LYS A 1 163 ? 12.812 23.75 -14.797 1 67.94 163 LYS A CA 1
ATOM 1318 C C . LYS A 1 163 ? 11.352 23.344 -14.844 1 67.94 163 LYS A C 1
ATOM 1320 O O . LYS A 1 163 ? 10.484 24.141 -15.195 1 67.94 163 LYS A O 1
ATOM 1325 N N . GLY A 1 164 ? 10.898 22.359 -14.258 1 86.38 164 GLY A N 1
ATOM 1326 C CA . GLY A 1 164 ? 9.484 22.047 -14.375 1 86.38 164 GLY A CA 1
ATOM 1327 C C . GLY A 1 164 ? 8.664 22.5 -13.18 1 86.38 164 GLY A C 1
ATOM 1328 O O . GLY A 1 164 ? 9.219 23 -12.195 1 86.38 164 GLY A O 1
ATOM 1329 N N . THR A 1 165 ? 7.32 22.672 -13.438 1 91.75 165 THR A N 1
ATOM 1330 C CA . THR A 1 165 ? 6.379 23.031 -12.383 1 91.75 165 THR A CA 1
ATOM 1331 C C . THR A 1 165 ? 5.309 21.953 -12.219 1 91.75 165 THR A C 1
ATOM 1333 O O . THR A 1 165 ? 5.059 21.172 -13.141 1 91.75 165 THR A O 1
ATOM 1336 N N . VAL A 1 166 ? 4.805 21.922 -11.07 1 94.75 166 VAL A N 1
ATOM 1337 C CA . VAL A 1 166 ? 3.672 21.047 -10.781 1 94.75 166 VAL A CA 1
ATOM 1338 C C . VAL A 1 166 ? 2.561 21.844 -10.109 1 94.75 166 VAL A C 1
ATOM 1340 O O . VAL A 1 166 ? 2.785 22.984 -9.664 1 94.75 166 VAL A O 1
ATOM 1343 N N . GLU A 1 167 ? 1.396 21.328 -10.094 1 96.56 167 GLU A N 1
ATOM 1344 C CA . GLU A 1 167 ? 0.247 21.984 -9.492 1 96.56 167 GLU A CA 1
ATOM 1345 C C . GLU A 1 167 ? -0.253 21.234 -8.266 1 96.56 167 GLU A C 1
ATOM 1347 O O . GLU A 1 167 ? -0.234 20 -8.242 1 96.56 167 GLU A O 1
ATOM 1352 N N . TYR A 1 168 ? -0.638 22.016 -7.277 1 97.25 168 TYR A N 1
ATOM 1353 C CA . TYR A 1 168 ? -1.102 21.422 -6.027 1 97.25 168 TYR A CA 1
ATOM 1354 C C . TYR A 1 168 ? -2.281 22.203 -5.461 1 97.25 168 TYR A C 1
ATOM 1356 O O . TYR A 1 168 ? -2.174 23.406 -5.207 1 97.25 168 TYR A O 1
ATOM 1364 N N . GLY A 1 169 ? -3.477 21.469 -5.367 1 97.31 169 GLY A N 1
ATOM 1365 C CA . GLY A 1 169 ? -4.566 22.078 -4.609 1 97.31 169 GLY A CA 1
ATOM 1366 C C . GLY A 1 169 ? -4.328 22.062 -3.113 1 97.31 169 GLY A C 1
ATOM 1367 O O . GLY A 1 169 ? -4.387 21 -2.48 1 97.31 169 GLY A O 1
ATOM 1368 N N . VAL A 1 170 ? -4.074 23.25 -2.539 1 94.25 170 VAL A N 1
ATOM 1369 C CA . VAL A 1 170 ? -3.766 23.375 -1.119 1 94.25 170 VAL A CA 1
ATOM 1370 C C . VAL A 1 170 ? -4.863 24.188 -0.422 1 94.25 170 VAL A C 1
ATOM 1372 O O . VAL A 1 170 ? -5.324 25.188 -0.948 1 94.25 170 VAL A O 1
ATOM 1375 N N . ASN A 1 171 ? -5.238 23.688 0.696 1 91.19 171 ASN A N 1
ATOM 1376 C CA . ASN A 1 171 ? -6.238 24.391 1.494 1 91.19 171 ASN A CA 1
ATOM 1377 C C . ASN A 1 171 ? -7.512 24.641 0.696 1 91.19 171 ASN A C 1
ATOM 1379 O O . ASN A 1 171 ? -8.016 25.766 0.661 1 91.19 171 ASN A O 1
ATOM 1383 N N . VAL A 1 172 ? -7.898 23.625 0.019 1 93.94 172 VAL A N 1
ATOM 1384 C CA . VAL A 1 172 ? -9.125 23.734 -0.762 1 93.94 172 VAL A CA 1
ATOM 1385 C C . VAL A 1 172 ? -10.336 23.5 0.141 1 93.94 172 VAL A C 1
ATOM 1387 O O . VAL A 1 172 ? -10.414 22.469 0.826 1 93.94 172 VAL A O 1
ATOM 1390 N N . ASP A 1 173 ? -11.227 24.406 0.083 1 89.5 173 ASP A N 1
ATOM 1391 C CA . ASP A 1 173 ? -12.422 24.297 0.923 1 89.5 173 ASP A CA 1
ATOM 1392 C C . ASP A 1 173 ? -13.273 23.109 0.507 1 89.5 173 ASP A C 1
ATOM 1394 O O . ASP A 1 173 ? -13.531 22.906 -0.682 1 89.5 173 ASP A O 1
ATOM 1398 N N . GLY A 1 174 ? -13.578 22.344 1.428 1 87.94 174 GLY A N 1
ATOM 1399 C CA . GLY A 1 174 ? -14.461 21.219 1.159 1 87.94 174 GLY A CA 1
ATOM 1400 C C . GLY A 1 174 ? -14.078 19.969 1.922 1 87.94 174 GLY A C 1
ATOM 1401 O O . GLY A 1 174 ? -13.094 19.953 2.662 1 87.94 174 GLY A O 1
ATOM 1402 N N . SER A 1 175 ? -14.992 18.969 1.865 1 92.75 175 SER A N 1
ATOM 1403 C CA . SER A 1 175 ? -14.766 17.656 2.465 1 92.75 175 SER A CA 1
ATOM 1404 C C . SER A 1 175 ? -15.148 16.547 1.501 1 92.75 175 SER A C 1
ATOM 1406 O O . SER A 1 175 ? -16.141 16.641 0.776 1 92.75 175 SER A O 1
ATOM 1408 N N . ALA A 1 176 ? -14.344 15.5 1.491 1 95.62 176 ALA A N 1
ATOM 1409 C CA . ALA A 1 176 ? -14.633 14.352 0.637 1 95.62 176 ALA A CA 1
ATOM 1410 C C . ALA A 1 176 ? -15.258 13.211 1.441 1 95.62 176 ALA A C 1
ATOM 1412 O O . ALA A 1 176 ? -15.391 12.094 0.945 1 95.62 176 ALA A O 1
ATOM 1413 N N . PHE A 1 177 ? -15.586 13.461 2.688 1 94.81 177 PHE A N 1
ATOM 1414 C CA . PHE A 1 177 ? -16.391 12.508 3.432 1 94.81 177 PHE A CA 1
ATOM 1415 C C . PHE A 1 177 ? -17.859 12.578 2.988 1 94.81 177 PHE A C 1
ATOM 1417 O O . PHE A 1 177 ? -18.391 13.664 2.756 1 94.81 177 PHE A O 1
ATOM 1424 N N . SER A 1 178 ? -18.469 11.461 2.904 1 94.44 178 SER A N 1
ATOM 1425 C CA . SER A 1 178 ? -19.844 11.383 2.412 1 94.44 178 SER A CA 1
ATOM 1426 C C . SER A 1 178 ? -20.828 11.969 3.418 1 94.44 178 SER A C 1
ATOM 1428 O O . SER A 1 178 ? -20.609 11.891 4.629 1 94.44 178 SER A O 1
ATOM 1430 N N . SER A 1 179 ? -21.844 12.547 2.928 1 90.56 179 SER A N 1
ATOM 1431 C CA . SER A 1 179 ? -22.938 13.023 3.768 1 90.56 179 SER A CA 1
ATOM 1432 C C . SER A 1 179 ? -24 11.945 3.969 1 90.56 179 SER A C 1
ATOM 1434 O O . SER A 1 179 ? -24.953 12.133 4.734 1 90.56 179 SER A O 1
ATOM 1436 N N . SER A 1 180 ? -23.75 10.875 3.309 1 89.06 180 SER A N 1
ATOM 1437 C CA . SER A 1 180 ? -24.719 9.789 3.396 1 89.06 180 SER A CA 1
ATOM 1438 C C . SER A 1 180 ? -24.672 9.109 4.758 1 89.06 180 SER A C 1
ATOM 1440 O O . SER A 1 180 ? -23.578 8.852 5.289 1 89.06 180 SER A O 1
ATOM 1442 N N . SER A 1 181 ? -25.781 8.734 5.293 1 88.12 181 SER A N 1
ATOM 1443 C CA . SER A 1 181 ? -25.859 8.023 6.562 1 88.12 181 SER A CA 1
ATOM 1444 C C . SER A 1 181 ? -25.453 6.559 6.402 1 88.12 181 SER A C 1
ATOM 1446 O O . SER A 1 181 ? -25.234 5.863 7.395 1 88.12 181 SER A O 1
ATOM 1448 N N . ASN A 1 182 ? -25.281 6.219 5.172 1 86.5 182 ASN A N 1
ATOM 1449 C CA . ASN A 1 182 ? -24.969 4.816 4.918 1 86.5 182 ASN A CA 1
ATOM 1450 C C . ASN A 1 182 ? -23.453 4.598 4.797 1 86.5 182 ASN A C 1
ATOM 1452 O O . ASN A 1 182 ? -23 3.459 4.711 1 86.5 182 ASN A O 1
ATOM 1456 N N . ASP A 1 183 ? -22.766 5.664 4.773 1 91.38 183 ASP A N 1
ATOM 1457 C CA . ASP A 1 183 ? -21.312 5.512 4.676 1 91.38 183 ASP A CA 1
ATOM 1458 C C . ASP A 1 183 ? -20.719 5.113 6.023 1 91.38 183 ASP A C 1
ATOM 1460 O O . ASP A 1 183 ? -20.844 5.84 7.008 1 91.38 183 ASP A O 1
ATOM 1464 N N . HIS A 1 184 ? -19.953 4.051 6.074 1 90.62 184 HIS A N 1
ATOM 1465 C CA . HIS A 1 184 ? -19.484 3.453 7.32 1 90.62 184 HIS A CA 1
ATOM 1466 C C . HIS A 1 184 ? -18.469 4.359 8.023 1 90.62 184 HIS A C 1
ATOM 1468 O O . HIS A 1 184 ? -18.562 4.582 9.227 1 90.62 184 HIS A O 1
ATOM 1474 N N . LEU A 1 185 ? -17.578 4.891 7.289 1 93.25 185 LEU A N 1
ATOM 1475 C CA . LEU A 1 185 ? -16.531 5.711 7.902 1 93.25 185 LEU A CA 1
ATOM 1476 C C . LEU A 1 185 ? -17.062 7.105 8.227 1 93.25 185 LEU A C 1
ATOM 1478 O O . LEU A 1 185 ? -16.766 7.656 9.289 1 93.25 185 LEU A O 1
ATOM 1482 N N . ALA A 1 186 ? -17.859 7.641 7.32 1 93.06 186 ALA A N 1
ATOM 1483 C CA . ALA A 1 186 ? -18.375 9 7.484 1 93.06 186 ALA A CA 1
ATOM 1484 C C . ALA A 1 186 ? -19.25 9.102 8.727 1 93.06 186 ALA A C 1
ATOM 1486 O O . ALA A 1 186 ? -19.422 10.188 9.289 1 93.06 186 ALA A O 1
ATOM 1487 N N . ASN A 1 187 ? -19.719 8 9.172 1 90.94 187 ASN A N 1
ATOM 1488 C CA . ASN A 1 187 ? -20.625 8.016 10.312 1 90.94 187 ASN A CA 1
ATOM 1489 C C . ASN A 1 187 ? -19.875 7.738 11.617 1 90.94 187 ASN A C 1
ATOM 1491 O O . ASN A 1 187 ? -20.5 7.555 12.672 1 90.94 187 ASN A O 1
ATOM 1495 N N . THR A 1 188 ? -18.641 7.691 11.57 1 91.69 188 THR A N 1
ATOM 1496 C CA . THR A 1 188 ? -17.828 7.531 12.773 1 91.69 188 THR A CA 1
ATOM 1497 C C . THR A 1 188 ? -17.281 8.875 13.25 1 91.69 188 THR A C 1
ATOM 1499 O O . THR A 1 188 ? -17.406 9.883 12.547 1 91.69 188 THR A O 1
ATOM 1502 N N . LYS A 1 189 ? -16.672 8.852 14.438 1 89.31 189 LYS A N 1
ATOM 1503 C CA . LYS A 1 189 ? -16.078 10.062 15 1 89.31 189 LYS A CA 1
ATOM 1504 C C . LYS A 1 189 ? -14.781 10.422 14.281 1 89.31 189 LYS A C 1
ATOM 1506 O O . LYS A 1 189 ? -14.203 11.484 14.523 1 89.31 189 LYS A O 1
ATOM 1511 N N . TRP A 1 190 ? -14.398 9.594 13.32 1 92.94 190 TRP A N 1
ATOM 1512 C CA . TRP A 1 190 ? -13.164 9.828 12.578 1 92.94 190 TRP A CA 1
ATOM 1513 C C . TRP A 1 190 ? -13.43 10.617 11.305 1 92.94 190 TRP A C 1
ATOM 1515 O O . TRP A 1 190 ? -12.516 10.867 10.516 1 92.94 190 TRP A O 1
ATOM 1525 N N . ASN A 1 191 ? -14.719 10.938 11.117 1 91.94 191 ASN A N 1
ATOM 1526 C CA . ASN A 1 191 ? -15.062 11.875 10.055 1 91.94 191 ASN A CA 1
ATOM 1527 C C . ASN A 1 191 ? -14.508 13.273 10.344 1 91.94 191 ASN A C 1
ATOM 1529 O O . ASN A 1 191 ? -14.93 13.93 11.289 1 91.94 191 ASN A O 1
ATOM 1533 N N . LEU A 1 192 ? -13.617 13.719 9.484 1 89.88 192 LEU A N 1
ATOM 1534 C CA . LEU A 1 192 ? -12.898 14.961 9.758 1 89.88 192 LEU A CA 1
ATOM 1535 C C . LEU A 1 192 ? -13.828 16.172 9.641 1 89.88 192 LEU A C 1
ATOM 1537 O O . LEU A 1 192 ? -13.508 17.25 10.125 1 89.88 192 LEU A O 1
ATOM 1541 N N . LYS A 1 193 ? -14.891 15.93 9.016 1 83.88 193 LYS A N 1
ATOM 1542 C CA . LYS A 1 193 ? -15.867 17.016 8.898 1 83.88 193 LYS A CA 1
ATOM 1543 C C . LYS A 1 193 ? -16.719 17.125 10.156 1 83.88 193 LYS A C 1
ATOM 1545 O O . LYS A 1 193 ? -17.359 18.156 10.383 1 83.88 193 LYS A O 1
ATOM 1550 N N . ALA A 1 194 ? -16.672 16.141 10.961 1 72.19 194 ALA A N 1
ATOM 1551 C CA . ALA A 1 194 ? -17.531 16.141 12.148 1 72.19 194 ALA A CA 1
ATOM 1552 C C . ALA A 1 194 ? -17.047 17.141 13.18 1 72.19 194 ALA A C 1
ATOM 1554 O O . ALA A 1 194 ? -15.836 17.266 13.406 1 72.19 194 ALA A O 1
ATOM 1555 N N . PRO A 1 195 ? -17.984 17.859 13.617 1 56.88 195 PRO A N 1
ATOM 1556 C CA . PRO A 1 195 ? -17.672 18.953 14.539 1 56.88 195 PRO A CA 1
ATOM 1557 C C . PRO A 1 195 ? -16.859 18.484 15.75 1 56.88 195 PRO A C 1
ATOM 1559 O O . PRO A 1 195 ? -16.125 19.281 16.344 1 56.88 195 PRO A O 1
ATOM 1562 N N . HIS A 1 196 ? -17.094 17.172 16.078 1 48.22 196 HIS A N 1
ATOM 1563 C CA . HIS A 1 196 ? -16.453 16.703 17.312 1 48.22 196 HIS A CA 1
ATOM 1564 C C . HIS A 1 196 ? -14.93 16.734 17.172 1 48.22 196 HIS A C 1
ATOM 1566 O O . HIS A 1 196 ? -14.219 16.75 18.172 1 48.22 196 HIS A O 1
ATOM 1572 N N . LEU A 1 197 ? -14.539 16.453 15.977 1 48.91 197 LEU A N 1
ATOM 1573 C CA . LEU A 1 197 ? -13.086 16.438 15.805 1 48.91 197 LEU A CA 1
ATOM 1574 C C . LEU A 1 197 ? -12.523 17.844 15.781 1 48.91 197 LEU A C 1
ATOM 1576 O O . LEU A 1 197 ? -11.305 18.047 15.867 1 48.91 197 LEU A O 1
ATOM 1580 N N . SER A 1 198 ? -13.594 18.594 15.547 1 44.12 198 SER A N 1
ATOM 1581 C CA . SER A 1 198 ? -13.102 19.969 15.453 1 44.12 198 SER A CA 1
ATOM 1582 C C . SER A 1 198 ? -12.328 20.359 16.719 1 44.12 198 SER A C 1
ATOM 1584 O O . SER A 1 198 ? -12.438 19.703 17.75 1 44.12 198 SER A O 1
ATOM 1586 N N . PHE A 1 199 ? -11.891 21.484 16.672 1 44.59 199 PHE A N 1
ATOM 1587 C CA . PHE A 1 199 ? -10.812 22.016 17.484 1 44.59 199 PHE A CA 1
ATOM 1588 C C . PHE A 1 199 ? -10.922 21.5 18.922 1 44.59 199 PHE A C 1
ATOM 1590 O O . PHE A 1 199 ? -9.961 20.938 19.453 1 44.59 199 PHE A O 1
ATOM 1597 N N . ILE A 1 200 ? -11.75 22.219 19.75 1 41.19 200 ILE A N 1
ATOM 1598 C CA . ILE A 1 200 ? -11.641 22.266 21.219 1 41.19 200 ILE A CA 1
ATOM 1599 C C . ILE A 1 200 ? -12.602 21.25 21.828 1 41.19 200 ILE A C 1
ATOM 1601 O O . ILE A 1 200 ? -13.773 21.547 22.062 1 41.19 200 ILE A O 1
ATOM 1605 N N . SER A 1 201 ? -12.539 20.062 21.312 1 39.38 201 SER A N 1
ATOM 1606 C CA . SER A 1 201 ? -13.414 19.109 22.016 1 39.38 201 SER A CA 1
ATOM 1607 C C . SER A 1 201 ? -13.594 19.5 23.469 1 39.38 201 SER A C 1
ATOM 1609 O O . SER A 1 201 ? -14.602 19.141 24.094 1 39.38 201 SER A O 1
ATOM 1611 N N . PHE A 1 202 ? -12.586 19.891 24.094 1 37.16 202 PHE A N 1
ATOM 1612 C CA . PHE A 1 202 ? -12.727 20.203 25.516 1 37.16 202 PHE A CA 1
ATOM 1613 C C . PHE A 1 202 ? -13.828 21.25 25.719 1 37.16 202 PHE A C 1
ATOM 1615 O O . PHE A 1 202 ? -14.539 21.203 26.734 1 37.16 202 PHE A O 1
ATOM 1622 N N . LEU A 1 203 ? -14 22.047 24.703 1 35.75 203 LEU A N 1
ATOM 1623 C CA . LEU A 1 203 ? -14.906 23.156 24.969 1 35.75 203 LEU A CA 1
ATOM 1624 C C . LEU A 1 203 ? -16.359 22.719 24.812 1 35.75 203 LEU A C 1
ATOM 1626 O O . LEU A 1 203 ? -17.266 23.391 25.297 1 35.75 203 LEU A O 1
ATOM 1630 N N . SER A 1 204 ? -16.562 21.719 24.094 1 34.25 204 SER A N 1
ATOM 1631 C CA . SER A 1 204 ? -17.953 21.391 23.875 1 34.25 204 SER A CA 1
ATOM 1632 C C . SER A 1 204 ? -18.625 20.922 25.156 1 34.25 204 SER A C 1
ATOM 1634 O O . SER A 1 204 ? -19.844 21.078 25.328 1 34.25 204 SER A O 1
ATOM 1636 N N . THR A 1 205 ? -17.906 20.125 25.969 1 32.97 205 THR A N 1
ATOM 1637 C CA . THR A 1 205 ? -18.625 19.656 27.141 1 32.97 205 THR A CA 1
ATOM 1638 C C . THR A 1 205 ? -19 20.828 28.047 1 32.97 205 THR A C 1
ATOM 1640 O O . THR A 1 205 ? -19.594 20.625 29.109 1 32.97 205 THR A O 1
ATOM 1643 N N . LEU A 1 206 ? -18.578 21.922 27.688 1 31.94 206 LEU A N 1
ATOM 1644 C CA . LEU A 1 206 ? -18.828 23.031 28.578 1 31.94 206 LEU A CA 1
ATOM 1645 C C . LEU A 1 206 ? -20.297 23.422 28.562 1 31.94 206 LEU A C 1
ATOM 1647 O O . LEU A 1 206 ? -20.703 24.391 29.219 1 31.94 206 LEU A O 1
ATOM 1651 N N . SER A 1 207 ? -21.172 22.828 27.828 1 30.34 207 SER A N 1
ATOM 1652 C CA . SER A 1 207 ? -22.547 23.25 27.969 1 30.34 207 SER A CA 1
ATOM 1653 C C . SER A 1 207 ? -23.156 22.703 29.266 1 30.34 207 SER A C 1
ATOM 1655 O O . SER A 1 207 ? -24.031 21.828 29.219 1 30.34 207 SER A O 1
ATOM 1657 N N . TYR A 1 208 ? -22.391 22.281 30.297 1 28.16 208 TYR A N 1
ATOM 1658 C CA . TYR A 1 208 ? -23.125 21.906 31.5 1 28.16 208 TYR A CA 1
ATOM 1659 C C . TYR A 1 208 ? -24.047 23.047 31.953 1 28.16 208 TYR A C 1
ATOM 1661 O O . TYR A 1 208 ? -23.703 24.219 31.781 1 28.16 208 TYR A O 1
ATOM 1669 N N . LYS A 1 209 ? -25.312 22.797 32.188 1 29.34 209 LYS A N 1
ATOM 1670 C CA . LYS A 1 209 ? -26.344 23.578 32.906 1 29.34 209 LYS A CA 1
ATOM 1671 C C . LYS A 1 209 ? -25.828 24.078 34.25 1 29.34 209 LYS A C 1
ATOM 1673 O O . LYS A 1 209 ? -25.438 23.297 35.094 1 29.34 209 LYS A O 1
ATOM 1678 N N . TYR A 1 210 ? -25.141 25.141 34.406 1 29.06 210 TYR A N 1
ATOM 1679 C CA . TYR A 1 210 ? -24.859 25.844 35.656 1 29.06 210 TYR A CA 1
ATOM 1680 C C . TYR A 1 210 ? -26.109 26 36.5 1 29.06 210 TYR A C 1
ATOM 1682 O O . TYR A 1 210 ? -26.75 27.047 36.5 1 29.06 210 TYR A O 1
ATOM 1690 N N . ASP A 1 211 ? -27.047 25.172 36.781 1 29.12 211 ASP A N 1
ATOM 1691 C CA . ASP A 1 211 ? -27.984 25.5 37.844 1 29.12 211 ASP A CA 1
ATOM 1692 C C . ASP A 1 211 ? -27.25 25.844 39.125 1 29.12 211 ASP A C 1
ATOM 1694 O O . ASP A 1 211 ? -27.672 26.719 39.875 1 29.12 211 ASP A O 1
ATOM 1698 N N . HIS A 1 212 ? -26.672 24.984 39.938 1 28.38 212 HIS A N 1
ATOM 1699 C CA . HIS A 1 212 ? -26.156 25.281 41.281 1 28.38 212 HIS A CA 1
ATOM 1700 C C . HIS A 1 212 ? -24.766 25.875 41.219 1 28.38 212 HIS A C 1
ATOM 1702 O O . HIS A 1 212 ? -23.844 25.266 40.656 1 28.38 212 HIS A O 1
ATOM 1708 N N . VAL A 1 213 ? -24.594 27.25 41.219 1 29.52 213 VAL A N 1
ATOM 1709 C CA . VAL A 1 213 ? -23.5 28.203 41.281 1 29.52 213 VAL A CA 1
ATOM 1710 C C . VAL A 1 213 ? -22.578 27.844 42.469 1 29.52 213 VAL A C 1
ATOM 1712 O O . VAL A 1 213 ? -21.859 28.703 42.969 1 29.52 213 VAL A O 1
ATOM 1715 N N . ASN A 1 214 ? -22.719 26.766 43.188 1 27.47 214 ASN A N 1
ATOM 1716 C CA . ASN A 1 214 ? -22 26.797 44.469 1 27.47 214 ASN A CA 1
ATOM 1717 C C . ASN A 1 214 ? -20.484 26.906 44.25 1 27.47 214 ASN A C 1
ATOM 1719 O O . ASN A 1 214 ? -19.719 27.062 45.188 1 27.47 214 ASN A O 1
ATOM 1723 N N . SER A 1 215 ? -19.906 26.125 43.469 1 26.7 215 SER A N 1
ATOM 1724 C CA . SER A 1 215 ? -18.453 26.031 43.688 1 26.7 215 SER A CA 1
ATOM 1725 C C . SER A 1 215 ? -17.734 27.281 43.188 1 26.7 215 SER A C 1
ATOM 1727 O O . SER A 1 215 ? -18.297 28.078 42.438 1 26.7 215 SER A O 1
ATOM 1729 N N . ILE A 1 216 ? -16.484 27.516 43.625 1 26.97 216 ILE A N 1
ATOM 1730 C CA . ILE A 1 216 ? -15.641 28.703 43.469 1 26.97 216 ILE A CA 1
ATOM 1731 C C . ILE A 1 216 ? -15.648 29.141 42 1 26.97 216 ILE A C 1
ATOM 1733 O O . ILE A 1 216 ? -15.367 30.297 41.688 1 26.97 216 ILE A O 1
ATOM 1737 N N . PHE A 1 217 ? -15.781 28.203 41.188 1 29.55 217 PHE A N 1
ATOM 1738 C CA . PHE A 1 217 ? -15.789 28.562 39.75 1 29.55 217 PHE A CA 1
ATOM 1739 C C . PHE A 1 217 ? -16.984 29.453 39.438 1 29.55 217 PHE A C 1
ATOM 1741 O O . PHE A 1 217 ? -17 30.125 38.406 1 29.55 217 PHE A O 1
ATOM 1748 N N . ASP A 1 218 ? -18.078 29.391 40.281 1 30.64 218 ASP A N 1
ATOM 1749 C CA . ASP A 1 218 ? -19.203 30.312 40.25 1 30.64 218 ASP A CA 1
ATOM 1750 C C . ASP A 1 218 ? -18.75 31.734 40.562 1 30.64 218 ASP A C 1
ATOM 1752 O O . ASP A 1 218 ? -19.25 32.688 39.969 1 30.64 218 ASP A O 1
ATOM 1756 N N . VAL A 1 219 ? -17.828 31.766 41.531 1 28.03 219 VAL A N 1
ATOM 1757 C CA . VAL A 1 219 ? -17.375 33.094 41.969 1 28.03 219 VAL A CA 1
ATOM 1758 C C . VAL A 1 219 ? -16.547 33.75 40.844 1 28.03 219 VAL A C 1
ATOM 1760 O O . VAL A 1 219 ? -16.672 34.938 40.594 1 28.03 219 VAL A O 1
ATOM 1763 N N . PHE A 1 220 ? -15.617 32.906 40.25 1 28.73 220 PHE A N 1
ATOM 1764 C CA . PHE A 1 220 ? -14.797 33.5 39.219 1 28.73 220 PHE A CA 1
ATOM 1765 C C . PHE A 1 220 ? -15.656 33.938 38.031 1 28.73 220 PHE A C 1
ATOM 1767 O O . PHE A 1 220 ? -15.422 34.969 37.406 1 28.73 220 PHE A O 1
ATOM 1774 N N . TYR A 1 221 ? -16.719 33.188 37.688 1 29.73 221 TYR A N 1
ATOM 1775 C CA . TYR A 1 221 ? -17.734 33.594 36.719 1 29.73 221 TYR A CA 1
ATOM 1776 C C . TYR A 1 221 ? -18.422 34.906 37.125 1 29.73 221 TYR A C 1
ATOM 1778 O O . TYR A 1 221 ? -18.656 35.75 36.281 1 29.73 221 TYR A O 1
ATOM 1786 N N . VAL A 1 222 ? -18.953 34.969 38.344 1 29.19 222 VAL A N 1
ATOM 1787 C CA . VAL A 1 222 ? -19.688 36.125 38.875 1 29.19 222 VAL A CA 1
ATOM 1788 C C . VAL A 1 222 ? -18.766 37.344 38.969 1 29.19 222 VAL A C 1
ATOM 1790 O O . VAL A 1 222 ? -19.172 38.438 38.625 1 29.19 222 VAL A O 1
ATOM 1793 N N . SER A 1 223 ? -17.656 37.156 39.594 1 27.62 223 SER A N 1
ATOM 1794 C CA . SER A 1 223 ? -16.844 38.344 39.875 1 27.62 223 SER A CA 1
ATOM 1795 C C . SER A 1 223 ? -16.281 38.938 38.594 1 27.62 223 SER A C 1
ATOM 1797 O O . SER A 1 223 ? -16.031 40.156 38.531 1 27.62 223 SER A O 1
ATOM 1799 N N . PHE A 1 224 ? -15.703 38.062 37.656 1 30.22 224 PHE A N 1
ATOM 1800 C CA . PHE A 1 22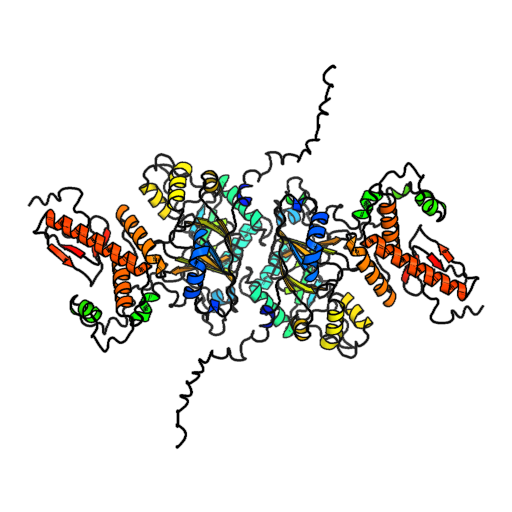4 ? -15.039 38.719 36.531 1 30.22 224 PHE A CA 1
ATOM 1801 C C . PHE A 1 224 ? -16.047 39.125 35.469 1 30.22 224 PHE A C 1
ATOM 1803 O O . PHE A 1 224 ? -15.711 39.156 34.281 1 30.22 224 PHE A O 1
ATOM 1810 N N . GLY A 1 225 ? -17.328 39.75 35.844 1 28 225 GLY A N 1
ATOM 1811 C CA . GLY A 1 225 ? -18.484 40.375 35.219 1 28 225 GLY A CA 1
ATOM 1812 C C . GLY A 1 225 ? -19.078 39.531 34.094 1 28 225 GLY A C 1
ATOM 1813 O O . GLY A 1 225 ? -19.766 40.062 33.25 1 28 225 GLY A O 1
ATOM 1814 N N . PHE A 1 226 ? -18.562 38.344 33.969 1 30.19 226 PHE A N 1
ATOM 1815 C CA . PHE A 1 226 ? -19.25 37.531 32.969 1 30.19 226 PHE A CA 1
ATOM 1816 C C . PHE A 1 226 ? -20.688 37.219 33.406 1 30.19 226 PHE A C 1
ATOM 1818 O O . PHE A 1 226 ? -20.906 36.375 34.281 1 30.19 226 PHE A O 1
ATOM 1825 N N . ARG A 1 227 ? -21.609 38.188 33.5 1 30.52 227 ARG A N 1
ATOM 1826 C CA . ARG A 1 227 ? -23.031 38.031 33.844 1 30.52 227 ARG A CA 1
ATOM 1827 C C . ARG A 1 227 ? -23.625 36.812 33.125 1 30.52 227 ARG A C 1
ATOM 1829 O O . ARG A 1 227 ? -24.172 35.938 33.781 1 30.52 227 ARG A O 1
ATOM 1836 N N . ASN A 1 228 ? -24.5 37.188 31.969 1 29.05 228 ASN A N 1
ATOM 1837 C CA . ASN A 1 228 ? -25.531 36.344 31.375 1 29.05 228 ASN A CA 1
ATOM 1838 C C . ASN A 1 228 ? -24.906 35.219 30.562 1 29.05 228 ASN A C 1
ATOM 1840 O O . ASN A 1 228 ? -24.312 35.438 29.516 1 29.05 228 ASN A O 1
ATOM 1844 N N . PHE A 1 229 ? -24.359 34.375 31 1 30.56 229 PHE A N 1
ATOM 1845 C CA . PHE A 1 229 ? -23.984 33.094 30.375 1 30.56 229 PHE A CA 1
ATOM 1846 C C . PHE A 1 229 ? -25.156 32.5 29.625 1 30.56 229 PHE A C 1
ATOM 1848 O O . PHE A 1 229 ? -25.062 31.391 29.094 1 30.56 229 PHE A O 1
ATOM 1855 N N . GLN A 1 230 ? -26.328 32.906 29.781 1 30.81 230 GLN A N 1
ATOM 1856 C CA . GLN A 1 230 ? -27.469 32.406 29.016 1 30.81 230 GLN A CA 1
ATOM 1857 C C . GLN A 1 230 ? -27.156 32.406 27.516 1 30.81 230 GLN A C 1
ATOM 1859 O O . GLN A 1 230 ? -27.547 31.484 26.797 1 30.81 230 GLN A O 1
ATOM 1864 N N . ASP A 1 231 ? -26.688 33.594 27.016 1 29.2 231 ASP A N 1
ATOM 1865 C CA . ASP A 1 231 ? -26.547 33.781 25.578 1 29.2 231 ASP A CA 1
ATOM 1866 C C . ASP A 1 231 ? -25.266 33.156 25.062 1 29.2 231 ASP A C 1
ATOM 1868 O O . ASP A 1 231 ? -24.875 33.375 23.922 1 29.2 231 ASP A O 1
ATOM 1872 N N . CYS A 1 232 ? -24.422 32.781 25.828 1 29.31 232 CYS A N 1
ATOM 1873 C CA . CYS A 1 232 ? -23.234 32.094 25.312 1 29.31 232 CYS A CA 1
ATOM 1874 C C . CYS A 1 232 ? -23.578 30.75 24.688 1 29.31 232 CYS A C 1
ATOM 1876 O O . CYS A 1 232 ? -22.703 29.953 24.406 1 29.31 232 CYS A O 1
ATOM 1878 N N . LYS A 1 233 ? -24.766 30.297 24.812 1 32.69 233 LYS A N 1
ATOM 1879 C CA . LYS A 1 233 ? -25.266 29.125 24.109 1 32.69 233 LYS A CA 1
ATOM 1880 C C . LYS A 1 233 ? -24.672 29.031 22.703 1 32.69 233 LYS A C 1
ATOM 1882 O O . LYS A 1 233 ? -24.344 27.938 22.234 1 32.69 233 LYS A O 1
ATOM 1887 N N . ASN A 1 234 ? -24.953 30.062 21.844 1 30.75 234 ASN A N 1
ATOM 1888 C CA . ASN A 1 234 ? -24.75 30.125 20.406 1 30.75 234 ASN A CA 1
ATOM 1889 C C . ASN A 1 234 ? -23.344 30.594 20.047 1 30.75 234 ASN A C 1
ATOM 1891 O O . ASN A 1 234 ? -23.047 30.859 18.891 1 30.75 234 ASN A O 1
ATOM 1895 N N . GLN A 1 235 ? -22.688 31.203 20.969 1 30.2 235 GLN A N 1
ATOM 1896 C CA . GLN A 1 235 ? -21.516 31.812 20.344 1 30.2 235 GLN A CA 1
ATOM 1897 C C . GLN A 1 235 ? -20.391 30.812 20.156 1 30.2 235 GLN A C 1
ATOM 1899 O O . GLN A 1 235 ? -19.828 30.297 21.141 1 30.2 235 GLN A O 1
ATOM 1904 N N . HIS A 1 236 ? -20.453 29.922 19.281 1 33 236 HIS A N 1
ATOM 1905 C CA . HIS A 1 236 ? -19.359 29.219 18.641 1 33 236 HIS A CA 1
ATOM 1906 C C . HIS A 1 236 ? -18.078 30.062 18.641 1 33 236 HIS A C 1
ATOM 1908 O O . HIS A 1 236 ? -18.031 31.109 18 1 33 236 HIS A O 1
ATOM 1914 N N . PHE A 1 237 ? -17.719 30.344 19.875 1 33.09 237 PHE A N 1
ATOM 1915 C CA . PHE A 1 237 ? -16.531 31.188 20.016 1 33.09 237 PHE A CA 1
ATOM 1916 C C . PHE A 1 237 ? -15.68 31.141 18.766 1 33.09 237 PHE A C 1
ATOM 1918 O O . PHE A 1 237 ? -15.109 32.156 18.359 1 33.09 237 PHE A O 1
ATOM 1925 N N . ILE A 1 238 ? -15.055 30.031 18.547 1 37.66 238 ILE A N 1
ATOM 1926 C CA . ILE A 1 238 ? -14.125 29.969 17.422 1 37.66 238 ILE A CA 1
ATOM 1927 C C . ILE A 1 238 ? -14.898 29.766 16.125 1 37.66 238 ILE A C 1
ATOM 1929 O O . ILE A 1 238 ? -15.531 28.719 15.93 1 37.66 238 ILE A O 1
ATOM 1933 N N . GLY A 1 239 ? -15.531 30.766 15.781 1 35.44 239 GLY A N 1
ATOM 1934 C CA . GLY A 1 239 ? -16.062 30.656 14.43 1 35.44 239 GLY A CA 1
ATOM 1935 C C . GLY A 1 239 ? -15.258 29.688 13.562 1 35.44 239 GLY A C 1
ATOM 1936 O O . GLY A 1 239 ? -14.094 29.406 13.852 1 35.44 239 GLY A O 1
ATOM 1937 N N . SER A 1 240 ? -15.984 28.828 12.922 1 40 240 SER A N 1
ATOM 1938 C CA . SER A 1 240 ? -15.406 27.953 11.914 1 40 240 SER A CA 1
ATOM 1939 C C . SER A 1 240 ? -14.281 28.641 11.148 1 40 240 SER A C 1
ATOM 1941 O O . SER A 1 240 ? -14.523 29.641 10.469 1 40 240 SER A O 1
ATOM 1943 N N . LYS A 1 241 ? -13.172 28.984 11.812 1 40.5 241 LYS A N 1
ATOM 1944 C CA . LYS A 1 241 ? -12.133 29.516 10.938 1 40.5 241 LYS A CA 1
ATOM 1945 C C . LYS A 1 241 ? -11.656 28.469 9.945 1 40.5 241 LYS A C 1
ATOM 1947 O O . LYS A 1 241 ? -11.25 27.375 10.344 1 40.5 241 LYS A O 1
ATOM 1952 N N . THR A 1 242 ? -11.883 28.688 8.758 1 40.41 242 THR A N 1
ATOM 1953 C CA . THR A 1 242 ? -11.43 27.938 7.598 1 40.41 242 THR A CA 1
ATOM 1954 C C . THR A 1 242 ? -9.945 27.594 7.719 1 40.41 242 THR A C 1
ATOM 1956 O O . THR A 1 242 ? -9.125 28.469 7.996 1 40.41 242 THR A O 1
ATOM 1959 N N . GLY A 1 243 ? -9.539 26.297 7.875 1 44.62 243 GLY A N 1
ATOM 1960 C CA . GLY A 1 243 ? -8.188 25.766 7.969 1 44.62 243 GLY A CA 1
ATOM 1961 C C . GLY A 1 243 ? -7.797 25.375 9.383 1 44.62 243 GLY A C 1
ATOM 1962 O O . GLY A 1 243 ? -6.945 24.5 9.578 1 44.62 243 GLY A O 1
ATOM 1963 N N . LEU A 1 244 ? -8.25 26.031 10.352 1 51.59 244 LEU A N 1
ATOM 1964 C CA . LEU A 1 244 ? -7.887 25.578 11.695 1 51.59 244 LEU A CA 1
ATOM 1965 C C . LEU A 1 244 ? -8.883 24.547 12.219 1 51.59 244 LEU A C 1
ATOM 1967 O O . LEU A 1 244 ? -8.484 23.484 12.695 1 51.59 244 LEU A O 1
ATOM 1971 N N . THR A 1 245 ? -10.234 24.922 11.992 1 60.19 245 THR A N 1
ATOM 1972 C CA . THR A 1 245 ? -11.211 24.016 12.586 1 60.19 245 THR A CA 1
ATOM 1973 C C . THR A 1 245 ? -11.992 23.266 11.5 1 60.19 245 THR A C 1
ATOM 1975 O O . THR A 1 245 ? -12.664 22.281 11.781 1 60.19 245 THR A O 1
ATOM 1978 N N . ASP A 1 246 ? -11.836 23.672 10.352 1 76.5 246 ASP A N 1
ATOM 1979 C CA . ASP A 1 246 ? -12.523 23.016 9.25 1 76.5 246 ASP A CA 1
ATOM 1980 C C . ASP A 1 246 ? -11.547 22.203 8.406 1 76.5 246 ASP A C 1
ATOM 1982 O O . ASP A 1 246 ? -10.422 22.656 8.148 1 76.5 246 ASP A O 1
ATOM 1986 N N . PRO A 1 247 ? -12.055 21.094 8.023 1 88 247 PRO A N 1
ATOM 1987 C CA . PRO A 1 247 ? -11.164 20.297 7.176 1 88 247 PRO A CA 1
ATOM 1988 C C . PRO A 1 247 ? -10.93 20.938 5.809 1 88 247 PRO A C 1
ATOM 1990 O O . PRO A 1 247 ? -11.773 21.688 5.316 1 88 247 PRO A O 1
ATOM 1993 N N . MET A 1 248 ? -9.812 20.766 5.285 1 93.19 248 MET A N 1
ATOM 1994 C CA . MET A 1 248 ? -9.445 21.234 3.949 1 93.19 248 MET A CA 1
ATOM 1995 C C . MET A 1 248 ? -9 20.078 3.07 1 93.19 248 MET A C 1
ATOM 1997 O O . MET A 1 248 ? -8.438 19.094 3.566 1 93.19 248 MET A O 1
ATOM 2001 N N . LEU A 1 249 ? -9.266 20.266 1.789 1 96.5 249 LEU A N 1
ATOM 2002 C CA . LEU A 1 249 ? -8.852 19.25 0.823 1 96.5 249 LEU A CA 1
ATOM 2003 C C . LEU A 1 249 ? -7.469 19.562 0.269 1 96.5 249 LEU A C 1
ATOM 2005 O O . LEU A 1 249 ? -7.102 20.734 0.124 1 96.5 249 LEU A O 1
ATOM 2009 N N . TYR A 1 250 ? -6.758 18.578 0.046 1 98 250 TYR A N 1
ATOM 2010 C CA . TYR A 1 250 ? -5.453 18.609 -0.607 1 98 250 TYR A CA 1
ATOM 2011 C C . TYR A 1 250 ? -5.434 17.688 -1.824 1 98 250 TYR A C 1
ATOM 2013 O O . TYR A 1 250 ? -5.547 16.469 -1.691 1 98 250 TYR A O 1
ATOM 2021 N N . ILE A 1 251 ? -5.281 18.266 -2.996 1 98.44 251 ILE A N 1
ATOM 2022 C CA . ILE A 1 251 ? -5.379 17.547 -4.262 1 98.44 251 ILE A CA 1
ATOM 2023 C C . ILE A 1 251 ? -4.055 17.656 -5.016 1 98.44 251 ILE A C 1
ATOM 2025 O O . ILE A 1 251 ? -3.67 18.734 -5.465 1 98.44 251 ILE A O 1
ATOM 2029 N N . GLY A 1 252 ? -3.43 16.469 -5.137 1 98.25 252 GLY A N 1
ATOM 2030 C CA . GLY A 1 252 ? -2.07 16.484 -5.652 1 98.25 252 GLY A CA 1
ATOM 2031 C C . GLY A 1 252 ? -1.914 15.727 -6.957 1 98.25 252 GLY A C 1
ATOM 2032 O O . GLY A 1 252 ? -2.803 14.969 -7.348 1 98.25 252 GLY A O 1
ATOM 2033 N N . MET A 1 253 ? -0.876 15.984 -7.719 1 98.25 253 MET A N 1
ATOM 2034 C CA . MET A 1 253 ? -0.371 15.25 -8.875 1 98.25 253 MET A CA 1
ATOM 2035 C C . MET A 1 253 ? 1.055 14.766 -8.633 1 98.25 253 MET A C 1
ATOM 2037 O O . MET A 1 253 ? 1.605 14.961 -7.547 1 98.25 253 MET A O 1
ATOM 2041 N N . LEU A 1 254 ? 1.615 14.148 -9.602 1 98.06 254 LEU A N 1
ATOM 2042 C CA . LEU A 1 254 ? 2.973 13.625 -9.469 1 98.06 254 LEU A CA 1
ATOM 2043 C C . LEU A 1 254 ? 3.932 14.719 -9.016 1 98.06 254 LEU A C 1
ATOM 2045 O O . LEU A 1 254 ? 4.113 15.719 -9.711 1 98.06 254 LEU A O 1
ATOM 2049 N N . PHE A 1 255 ? 4.484 14.641 -7.793 1 97.19 255 PHE A N 1
ATOM 2050 C CA . PHE A 1 255 ? 5.57 15.438 -7.238 1 97.19 255 PHE A CA 1
ATOM 2051 C C . PHE A 1 255 ? 5.039 16.734 -6.648 1 97.19 255 PHE A C 1
ATOM 2053 O O . PHE A 1 255 ? 5.816 17.609 -6.262 1 97.19 255 PHE A O 1
ATOM 2060 N N . SER A 1 256 ? 3.705 16.891 -6.645 1 97.31 256 SER A N 1
ATOM 2061 C CA . SER A 1 256 ? 3.211 17.969 -5.789 1 97.31 256 SER A CA 1
ATOM 2062 C C . SER A 1 256 ? 3.646 17.766 -4.344 1 97.31 256 SER A C 1
ATOM 2064 O O . SER A 1 256 ? 3.666 16.641 -3.844 1 97.31 256 SER A O 1
ATOM 2066 N N . MET A 1 257 ? 3.98 18.938 -3.678 1 96.69 257 MET A N 1
ATOM 2067 C CA . MET A 1 257 ? 4.672 18.719 -2.41 1 96.69 257 MET A CA 1
ATOM 2068 C C . MET A 1 257 ? 4.148 19.672 -1.336 1 96.69 257 MET A C 1
ATOM 2070 O O . MET A 1 257 ? 3.562 20.703 -1.65 1 96.69 257 MET A O 1
ATOM 2074 N N . PHE A 1 258 ? 4.242 19.344 -0.149 1 96.62 258 PHE A N 1
ATOM 2075 C CA . PHE A 1 258 ? 4.141 20.203 1.016 1 96.62 258 PHE A CA 1
ATOM 2076 C C . PHE A 1 258 ? 5.473 20.297 1.746 1 96.62 258 PHE A C 1
ATOM 2078 O O . PHE A 1 258 ? 6.035 19.281 2.148 1 96.62 258 PHE A O 1
ATOM 2085 N N . ALA A 1 259 ? 5.941 21.5 1.822 1 95.44 259 ALA A N 1
ATOM 2086 C CA . ALA A 1 259 ? 7.289 21.75 2.32 1 95.44 259 ALA A CA 1
ATOM 2087 C C . ALA A 1 259 ? 7.355 21.578 3.834 1 95.44 259 ALA A C 1
ATOM 2089 O O . ALA A 1 259 ? 6.324 21.453 4.496 1 95.44 259 ALA A O 1
ATOM 2090 N N . TRP A 1 260 ? 8.578 21.578 4.32 1 96.31 260 TRP A N 1
ATOM 2091 C CA . TRP A 1 260 ? 8.812 21.406 5.75 1 96.31 260 TRP A CA 1
ATOM 2092 C C . TRP A 1 260 ? 8.109 22.5 6.555 1 96.31 260 TRP A C 1
ATOM 2094 O O . TRP A 1 260 ? 8.32 23.688 6.309 1 96.31 260 TRP A O 1
ATOM 2104 N N . HIS A 1 261 ? 7.312 22.047 7.512 1 95.5 261 HIS A N 1
ATOM 2105 C CA . HIS A 1 261 ? 6.637 23 8.375 1 95.5 261 HIS A CA 1
ATOM 2106 C C . HIS A 1 261 ? 6.09 22.328 9.633 1 95.5 261 HIS A C 1
ATOM 2108 O O . HIS A 1 261 ? 6.078 21.094 9.719 1 95.5 261 HIS A O 1
ATOM 2114 N N . VAL A 1 262 ? 5.82 23.062 10.602 1 95.31 262 VAL A N 1
ATOM 2115 C CA . VAL A 1 262 ? 5.008 22.656 11.742 1 95.31 262 VAL A CA 1
ATOM 2116 C C . VAL A 1 262 ? 3.6 23.234 11.609 1 95.31 262 VAL A C 1
ATOM 2118 O O . VAL A 1 262 ? 3.396 24.234 10.906 1 95.31 262 VAL A O 1
ATOM 2121 N N . GLU A 1 263 ? 2.643 22.531 12.172 1 91.88 263 GLU A N 1
ATOM 2122 C CA . GLU A 1 263 ? 1.29 23.078 12.141 1 91.88 263 GLU A CA 1
ATOM 2123 C C . GLU A 1 263 ? 1.212 24.391 12.898 1 91.88 263 GLU A C 1
ATOM 2125 O O . GLU A 1 263 ? 1.969 24.625 13.844 1 91.88 263 GLU A O 1
ATOM 2130 N N . ASP A 1 264 ? 0.303 25.266 12.477 1 87.94 264 ASP A N 1
ATOM 2131 C CA . ASP A 1 264 ? 0.057 26.5 13.195 1 87.94 264 ASP A CA 1
ATOM 2132 C C . ASP A 1 264 ? -0.248 26.234 14.672 1 87.94 264 ASP A C 1
ATOM 2134 O O . ASP A 1 264 ? -0.983 25.297 14.992 1 87.94 264 ASP A O 1
ATOM 2138 N N . HIS A 1 265 ? 0.412 27.016 15.547 1 90 265 HIS A N 1
ATOM 2139 C CA . HIS A 1 265 ? 0.249 26.938 17 1 90 265 HIS A CA 1
ATOM 2140 C C . HIS A 1 265 ? 0.683 25.562 17.516 1 90 265 HIS A C 1
ATOM 2142 O O . HIS A 1 265 ? 0.249 25.141 18.594 1 90 265 HIS A O 1
ATOM 2148 N N . TYR A 1 266 ? 1.422 24.859 16.688 1 93.94 266 TYR A N 1
ATOM 2149 C CA . TYR A 1 266 ? 1.96 23.547 17 1 93.94 266 TYR A CA 1
ATOM 2150 C C . TYR A 1 266 ? 0.839 22.562 17.312 1 93.94 266 TYR A C 1
ATOM 2152 O O . TYR A 1 266 ? 0.97 21.719 18.203 1 93.94 266 TYR A O 1
ATOM 2160 N N . LEU A 1 267 ? -0.212 22.672 16.594 1 91.88 267 LEU A N 1
ATOM 2161 C CA . LEU A 1 267 ? -1.356 21.781 16.766 1 91.88 267 LEU A CA 1
ATOM 2162 C C . LEU A 1 267 ? -1.061 20.406 16.219 1 91.88 267 LEU A C 1
ATOM 2164 O O . LEU A 1 267 ? -0.113 20.219 15.445 1 91.88 267 LEU A O 1
ATOM 2168 N N . TYR A 1 268 ? -1.973 19.469 16.672 1 92.38 268 TYR A N 1
ATOM 2169 C CA . TYR A 1 268 ? -2.072 18.188 15.977 1 92.38 268 TYR A CA 1
ATOM 2170 C C . TYR A 1 268 ? -2.66 18.375 14.578 1 92.38 268 TYR A C 1
ATOM 2172 O O . TYR A 1 268 ? -3.363 19.359 14.32 1 92.38 268 TYR A O 1
ATOM 2180 N N . SER A 1 269 ? -2.305 17.5 13.719 1 93.75 269 SER A N 1
ATOM 2181 C CA . SER A 1 269 ? -3.012 17.391 12.453 1 93.75 269 SER A CA 1
ATOM 2182 C C . SER A 1 269 ? -3.295 15.938 12.094 1 93.75 269 SER A C 1
ATOM 2184 O O . SER A 1 269 ? -2.533 15.039 12.469 1 93.75 269 SER A O 1
ATOM 2186 N N . ILE A 1 270 ? -4.418 15.688 11.562 1 95.44 270 ILE A N 1
ATOM 2187 C CA . ILE A 1 270 ? -4.77 14.367 11.039 1 95.44 270 ILE A CA 1
ATOM 2188 C C . ILE A 1 270 ? -5.172 14.484 9.57 1 95.44 270 ILE A C 1
ATOM 2190 O O . ILE A 1 270 ? -5.953 15.367 9.203 1 95.44 270 ILE A O 1
ATOM 2194 N N . ASN A 1 271 ? -4.574 13.68 8.758 1 97.31 271 ASN A N 1
ATOM 2195 C CA . ASN A 1 271 ? -4.809 13.648 7.316 1 97.31 271 ASN A CA 1
ATOM 2196 C C . ASN A 1 271 ? -5.379 12.305 6.871 1 97.31 271 ASN A C 1
ATOM 2198 O O . ASN A 1 271 ? -4.852 11.25 7.234 1 97.31 271 ASN A O 1
ATOM 2202 N N . TYR A 1 272 ? -6.484 12.328 6.176 1 97.69 272 TYR A N 1
ATOM 2203 C CA . TYR A 1 272 ? -7.055 11.117 5.594 1 97.69 272 TYR A CA 1
ATOM 2204 C C . TYR A 1 272 ? -6.863 11.094 4.082 1 97.69 272 TYR A C 1
ATOM 2206 O O . TYR A 1 272 ? -7.16 12.078 3.396 1 97.69 272 TYR A O 1
ATOM 2214 N N . HIS A 1 273 ? -6.332 10.016 3.602 1 98.5 273 HIS A N 1
ATOM 2215 C CA . HIS A 1 273 ? -6.102 9.844 2.172 1 98.5 273 HIS A CA 1
ATOM 2216 C C . HIS A 1 273 ? -7.301 9.18 1.499 1 98.5 273 HIS A C 1
ATOM 2218 O O . HIS A 1 273 ? -7.414 7.949 1.506 1 98.5 273 HIS A O 1
ATOM 2224 N N . HIS A 1 274 ? -8.109 9.93 0.806 1 97.88 274 HIS A N 1
ATOM 2225 C CA . HIS A 1 274 ? -9.367 9.438 0.262 1 97.88 274 HIS A CA 1
ATOM 2226 C C . HIS A 1 274 ? -9.133 8.523 -0.934 1 97.88 274 HIS A C 1
ATOM 2228 O O . HIS A 1 274 ? -9.719 7.441 -1.021 1 97.88 274 HIS A O 1
ATOM 2234 N N . CYS A 1 275 ? -8.367 8.984 -1.912 1 97.81 275 CYS A N 1
ATOM 2235 C CA . CYS A 1 275 ? -8.188 8.203 -3.131 1 97.81 275 CYS A CA 1
ATOM 2236 C C . CYS A 1 275 ? -6.926 8.633 -3.869 1 97.81 275 CYS A C 1
ATOM 2238 O O . CYS A 1 275 ? -6.32 9.648 -3.533 1 97.81 275 CYS A O 1
ATOM 2240 N N . GLY A 1 276 ? -6.516 7.75 -4.797 1 98.19 276 GLY A N 1
ATOM 2241 C CA . GLY A 1 276 ? -5.438 8.102 -5.703 1 98.19 276 GLY A CA 1
ATOM 2242 C C . GLY A 1 276 ? -4.113 7.461 -5.34 1 98.19 276 GLY A C 1
ATOM 2243 O O . GLY A 1 276 ? -4.086 6.41 -4.695 1 98.19 276 GLY A O 1
ATOM 2244 N N . ALA A 1 277 ? -3.059 8.086 -5.863 1 98.38 277 ALA A N 1
ATOM 2245 C CA . ALA A 1 277 ? -1.709 7.566 -5.656 1 98.38 277 ALA A CA 1
ATOM 2246 C C . ALA A 1 277 ? -1.233 7.828 -4.23 1 98.38 277 ALA A C 1
ATOM 2248 O O . ALA A 1 277 ? -1.737 8.727 -3.559 1 98.38 277 ALA A O 1
ATOM 2249 N N . PRO A 1 278 ? -0.244 7.09 -3.783 1 98.38 278 PRO A N 1
ATOM 2250 C CA . PRO A 1 278 ? 0.293 7.258 -2.432 1 98.38 278 PRO A CA 1
ATOM 2251 C C . PRO A 1 278 ? 0.982 8.602 -2.232 1 98.38 278 PRO A C 1
ATOM 2253 O O . PRO A 1 278 ? 1.245 9.32 -3.205 1 98.38 278 PRO A O 1
ATOM 2256 N N . LYS A 1 279 ? 1.144 8.891 -0.975 1 98.44 279 LYS A N 1
ATOM 2257 C CA . LYS A 1 279 ? 1.909 10.062 -0.563 1 98.44 279 LYS A CA 1
ATOM 2258 C C . LYS A 1 279 ? 3.047 9.672 0.376 1 98.44 279 LYS A C 1
ATOM 2260 O O . LYS A 1 279 ? 2.855 8.875 1.297 1 98.44 279 LYS A O 1
ATOM 2265 N N . THR A 1 280 ? 4.238 10.195 0.114 1 98.75 280 THR A N 1
ATOM 2266 C CA . THR A 1 280 ? 5.348 10.023 1.047 1 98.75 280 THR A CA 1
ATOM 2267 C C . THR A 1 280 ? 5.379 11.164 2.061 1 98.75 280 THR A C 1
ATOM 2269 O O . THR A 1 280 ? 5.215 12.336 1.695 1 98.75 280 THR A O 1
ATOM 2272 N N . TRP A 1 281 ? 5.594 10.82 3.311 1 98.88 281 TRP A N 1
ATOM 2273 C CA . TRP A 1 281 ? 5.723 11.781 4.406 1 98.88 281 TRP A CA 1
ATOM 2274 C C . TRP A 1 281 ? 7.07 11.633 5.102 1 98.88 281 TRP A C 1
ATOM 2276 O O . TRP A 1 281 ? 7.551 10.516 5.309 1 98.88 281 TRP A O 1
ATOM 2286 N N . TYR A 1 282 ? 7.621 12.703 5.441 1 98.81 282 TYR A N 1
ATOM 2287 C CA . TYR A 1 282 ? 8.758 12.766 6.355 1 98.81 282 TYR A CA 1
ATOM 2288 C C . TYR A 1 282 ? 8.375 13.469 7.652 1 98.81 282 TYR A C 1
ATOM 2290 O O . TYR A 1 282 ? 7.566 14.398 7.648 1 98.81 282 TYR A O 1
ATOM 2298 N N . GLY A 1 283 ? 8.945 12.992 8.742 1 98.69 283 GLY A N 1
ATOM 2299 C CA . GLY A 1 283 ? 8.633 13.602 10.031 1 98.69 283 GLY A CA 1
ATOM 2300 C C . GLY A 1 283 ? 9.836 13.734 10.938 1 98.69 283 GLY A C 1
ATOM 2301 O O . GLY A 1 283 ? 10.695 12.844 10.969 1 98.69 283 GLY A O 1
ATOM 2302 N N . VAL A 1 284 ? 9.914 14.828 11.609 1 98.69 284 VAL A N 1
ATOM 2303 C CA . VAL A 1 284 ? 10.867 15.094 12.695 1 98.69 284 VAL A CA 1
ATOM 2304 C C . VAL A 1 284 ? 10.102 15.352 13.992 1 98.69 284 VAL A C 1
ATOM 2306 O O . VAL A 1 284 ? 9.281 16.266 14.062 1 98.69 284 VAL A O 1
ATOM 2309 N N . PRO A 1 285 ? 10.406 14.555 15 1 98.44 285 PRO A N 1
ATOM 2310 C CA . PRO A 1 285 ? 9.633 14.711 16.234 1 98.44 285 PRO A CA 1
ATOM 2311 C C . PRO A 1 285 ? 9.789 16.094 16.859 1 98.44 285 PRO A C 1
ATOM 2313 O O . PRO A 1 285 ? 10.836 16.734 16.703 1 98.44 285 PRO A O 1
ATOM 2316 N N . GLY A 1 286 ? 8.75 16.469 17.578 1 97.25 286 GLY A N 1
ATOM 2317 C CA . GLY A 1 286 ? 8.797 17.75 18.266 1 97.25 286 GLY A CA 1
ATOM 2318 C C . GLY A 1 286 ? 10 17.891 19.188 1 97.25 286 GLY A C 1
ATOM 2319 O O . GLY A 1 286 ? 10.531 18.984 19.359 1 97.25 286 GLY A O 1
ATOM 2320 N N . SER A 1 287 ? 10.445 16.797 19.719 1 96.56 287 SER A N 1
ATOM 2321 C CA . SER A 1 287 ? 11.578 16.781 20.641 1 96.56 287 SER A CA 1
ATOM 2322 C C . SER A 1 287 ? 12.875 17.156 19.922 1 96.56 287 SER A C 1
ATOM 2324 O O . SER A 1 287 ? 13.852 17.531 20.562 1 96.56 287 SER A O 1
ATOM 2326 N N . ALA A 1 288 ? 12.859 17.062 18.609 1 97.75 288 ALA A N 1
ATOM 2327 C CA . ALA A 1 288 ? 14.062 17.375 17.828 1 97.75 288 ALA A CA 1
ATOM 2328 C C . ALA A 1 288 ? 13.859 18.625 16.969 1 97.75 288 ALA A C 1
ATOM 2330 O O . ALA A 1 288 ? 14.594 18.859 16.016 1 97.75 288 ALA A O 1
ATOM 2331 N N . ALA A 1 289 ? 12.875 19.422 17.328 1 95.62 289 ALA A N 1
ATOM 2332 C CA . ALA A 1 289 ? 12.539 20.609 16.531 1 95.62 289 ALA A CA 1
ATOM 2333 C C . ALA A 1 289 ? 13.68 21.625 16.547 1 95.62 289 ALA A C 1
ATOM 2335 O O . ALA A 1 289 ? 13.969 22.25 15.523 1 95.62 289 ALA A O 1
ATOM 2336 N N . HIS A 1 290 ? 14.297 21.797 17.703 1 93.31 290 HIS A N 1
ATOM 2337 C CA . HIS A 1 290 ? 15.391 22.75 17.828 1 93.31 290 HIS A CA 1
ATOM 2338 C C . HIS A 1 290 ? 16.578 22.344 16.953 1 93.31 290 HIS A C 1
ATOM 2340 O O . HIS A 1 290 ? 17.172 23.188 16.281 1 93.31 290 HIS A O 1
ATOM 2346 N N . GLU A 1 291 ? 16.906 21.078 17.016 1 95 291 GLU A N 1
ATOM 2347 C CA . GLU A 1 291 ? 18 20.562 16.188 1 95 291 GLU A CA 1
ATOM 2348 C C . GLU A 1 291 ? 17.688 20.734 14.711 1 95 291 GLU A C 1
ATOM 2350 O O . GLU A 1 291 ? 18.578 21.047 13.914 1 95 291 GLU A O 1
ATOM 2355 N N . PHE A 1 292 ? 16.484 20.531 14.359 1 96.12 292 PHE A N 1
ATOM 2356 C CA . PHE A 1 292 ? 16.031 20.719 12.984 1 96.12 292 PHE A CA 1
ATOM 2357 C C . PHE A 1 292 ? 16.25 22.156 12.539 1 96.12 292 PHE A C 1
ATOM 2359 O O . PHE A 1 292 ? 16.797 22.406 11.469 1 96.12 292 PHE A O 1
ATOM 2366 N N . GLU A 1 293 ? 15.805 23.047 13.336 1 92 293 GLU A N 1
ATOM 2367 C CA . GLU A 1 293 ? 15.906 24.469 13.008 1 92 293 GLU A CA 1
ATOM 2368 C C . GLU A 1 293 ? 17.375 24.906 12.914 1 92 293 GLU A C 1
ATOM 2370 O O . GLU A 1 293 ? 17.719 25.719 12.055 1 92 293 GLU A O 1
ATOM 2375 N N . GLU A 1 294 ? 18.156 24.375 13.75 1 90.88 294 GLU A N 1
ATOM 2376 C CA . GLU A 1 294 ? 19.578 24.688 13.695 1 90.88 294 GLU A CA 1
ATOM 2377 C C . GLU A 1 294 ? 20.219 24.156 12.406 1 90.88 294 GLU A C 1
ATOM 2379 O O . GLU A 1 294 ? 21.031 24.844 11.781 1 90.88 294 GLU A O 1
ATOM 2384 N N . ALA A 1 295 ? 19.828 22.969 12.055 1 91.75 295 ALA A N 1
ATOM 2385 C CA . ALA A 1 295 ? 20.359 22.359 10.836 1 91.75 295 ALA A CA 1
ATOM 2386 C C . ALA A 1 295 ? 19.984 23.172 9.602 1 91.75 295 ALA A C 1
ATOM 2388 O O . ALA A 1 295 ? 20.797 23.359 8.695 1 91.75 295 ALA A O 1
ATOM 2389 N N . ILE A 1 296 ? 18.797 23.641 9.586 1 89.25 296 ILE A N 1
ATOM 2390 C CA . ILE A 1 296 ? 18.312 24.391 8.43 1 89.25 296 ILE A CA 1
ATOM 2391 C C . ILE A 1 296 ? 19.016 25.75 8.375 1 89.25 296 ILE A C 1
ATOM 2393 O O . ILE A 1 296 ? 19.344 26.234 7.293 1 89.25 296 ILE A O 1
ATOM 2397 N N . GLN A 1 297 ? 19.172 26.328 9.461 1 86.25 297 GLN A N 1
ATOM 2398 C CA . GLN A 1 297 ? 19.844 27.625 9.531 1 86.25 297 GLN A CA 1
ATOM 2399 C C . GLN A 1 297 ? 21.266 27.531 9 1 86.25 297 GLN A C 1
ATOM 2401 O O . GLN A 1 297 ? 21.734 28.438 8.297 1 86.25 297 GLN A O 1
ATOM 2406 N N . HIS A 1 298 ? 21.938 26.422 9.219 1 86.94 298 HIS A N 1
ATOM 2407 C CA . HIS A 1 298 ? 23.359 26.312 8.914 1 86.94 298 HIS A CA 1
ATOM 2408 C C . HIS A 1 298 ? 23.578 25.688 7.539 1 86.94 298 HIS A C 1
ATOM 2410 O O . HIS A 1 298 ? 24.562 25.984 6.871 1 86.94 298 HIS A O 1
ATOM 2416 N N . HIS A 1 299 ? 22.609 24.906 7.121 1 88.44 299 HIS A N 1
ATOM 2417 C CA . HIS A 1 299 ? 22.969 24.094 5.969 1 88.44 299 HIS A CA 1
ATOM 2418 C C . HIS A 1 299 ? 22 24.328 4.812 1 88.44 299 HIS A C 1
ATOM 2420 O O . HIS A 1 299 ? 22.266 23.922 3.68 1 88.44 299 HIS A O 1
ATOM 2426 N N . VAL A 1 300 ? 20.906 24.953 5.062 1 87.06 300 VAL A N 1
ATOM 2427 C CA . VAL A 1 300 ? 19.922 25.172 4.004 1 87.06 300 VAL A CA 1
ATOM 2428 C C . VAL A 1 300 ? 19.875 26.641 3.633 1 87.06 300 VAL A C 1
ATOM 2430 O O . VAL A 1 300 ? 19.953 27 2.453 1 87.06 300 VAL A O 1
ATOM 2433 N N . TYR A 1 301 ? 19.812 27.453 4.672 1 82.81 301 TYR A N 1
ATOM 2434 C CA . TYR A 1 301 ? 19.75 28.891 4.41 1 82.81 301 TYR A CA 1
ATOM 2435 C C . TYR A 1 301 ? 21.141 29.484 4.312 1 82.81 301 TYR A C 1
ATOM 2437 O O . TYR A 1 301 ? 22.094 28.938 4.863 1 82.81 301 TYR A O 1
ATOM 2445 N N . SER A 1 302 ? 21.25 30.5 3.432 1 72 302 SER A N 1
ATOM 2446 C CA . SER A 1 302 ? 22.531 31.188 3.289 1 72 302 SER A CA 1
ATOM 2447 C C . SER A 1 302 ? 22.922 31.906 4.574 1 72 302 SER A C 1
ATOM 2449 O O . SER A 1 302 ? 22.047 32.281 5.367 1 72 302 SER A O 1
ATOM 2451 N N . LYS A 1 303 ? 24.156 31.922 4.785 1 62.06 303 LYS A N 1
ATOM 2452 C CA . LYS A 1 303 ? 24.75 32.531 5.98 1 62.06 303 LYS A CA 1
ATOM 2453 C C . LYS A 1 303 ? 24.172 33.906 6.242 1 62.06 303 LYS A C 1
ATOM 2455 O O . LYS A 1 303 ? 24.125 34.375 7.391 1 62.06 303 LYS A O 1
ATOM 2460 N N . GLN A 1 304 ? 23.75 34.5 5.27 1 59 304 GLN A N 1
ATOM 2461 C CA . GLN A 1 304 ? 23.297 35.875 5.48 1 59 304 GLN A CA 1
ATOM 2462 C C . GLN A 1 304 ? 21.906 35.906 6.109 1 59 304 GLN A C 1
ATOM 2464 O O . GLN A 1 304 ? 21.484 36.969 6.633 1 59 304 GLN A O 1
ATOM 2469 N N . ILE A 1 305 ? 21.172 34.875 5.863 1 58.69 305 ILE A N 1
ATOM 2470 C CA . ILE A 1 305 ? 19.828 34.812 6.418 1 58.69 305 ILE A CA 1
ATOM 2471 C C . ILE A 1 305 ? 19.891 34.469 7.902 1 58.69 305 ILE A C 1
ATOM 2473 O O . ILE A 1 305 ? 18.906 34.031 8.492 1 58.69 305 ILE A O 1
ATOM 2477 N N . ILE A 1 306 ? 20.922 34.938 8.547 1 57.03 306 ILE A N 1
ATOM 2478 C CA . ILE A 1 306 ? 21.672 34.438 9.695 1 57.03 306 ILE A CA 1
ATOM 2479 C C . ILE A 1 306 ? 20.797 34.531 10.953 1 57.03 306 ILE A C 1
ATOM 2481 O O . ILE A 1 306 ? 20.938 33.75 11.875 1 57.03 306 ILE A O 1
ATOM 2485 N N . SER A 1 307 ? 19.719 35.375 11.07 1 62.81 307 SER A N 1
ATOM 2486 C CA . SER A 1 307 ? 19.219 35.375 12.445 1 62.81 307 SER A CA 1
ATOM 2487 C C . SER A 1 307 ? 18.25 34.219 12.688 1 62.81 307 SER A C 1
ATOM 2489 O O . SER A 1 307 ? 17.609 33.75 11.75 1 62.81 307 SER A O 1
ATOM 2491 N N . LYS A 1 308 ? 18.359 33.625 13.82 1 63.22 308 LYS A N 1
ATOM 2492 C CA . LYS A 1 308 ? 17.484 32.531 14.242 1 63.22 308 LYS A CA 1
ATOM 2493 C C . LYS A 1 308 ? 16.016 32.875 13.953 1 63.22 308 LYS A C 1
ATOM 2495 O O . LYS A 1 308 ? 15.258 32 13.508 1 63.22 308 LYS A O 1
ATOM 2500 N N . ASN A 1 309 ? 15.727 34.062 14.078 1 69.38 309 ASN A N 1
ATOM 2501 C CA . ASN A 1 309 ? 14.352 34.5 13.836 1 69.38 309 ASN A CA 1
ATOM 2502 C C . ASN A 1 309 ? 14.023 34.5 12.344 1 69.38 309 ASN A C 1
ATOM 2504 O O . ASN A 1 309 ? 12.906 34.156 11.945 1 69.38 309 ASN A O 1
ATOM 2508 N N . GLY A 1 310 ? 14.969 34.75 11.672 1 67.94 310 GLY A N 1
ATOM 2509 C CA . GLY A 1 310 ? 14.773 34.781 10.227 1 67.94 310 GLY A CA 1
ATOM 2510 C C . GLY A 1 310 ? 14.5 33.375 9.656 1 67.94 310 GLY A C 1
ATOM 2511 O O . GLY A 1 310 ? 13.625 33.219 8.805 1 67.94 310 GLY A O 1
ATOM 2512 N N . ALA A 1 311 ? 15.188 32.5 10.211 1 71.25 311 ALA A N 1
ATOM 2513 C CA . ALA A 1 311 ? 15 31.125 9.75 1 71.25 311 ALA A CA 1
ATOM 2514 C C . ALA A 1 311 ? 13.594 30.641 10.055 1 71.25 311 ALA A C 1
ATOM 2516 O O . ALA A 1 311 ? 12.961 29.984 9.219 1 71.25 311 ALA A O 1
ATOM 2517 N N . PHE A 1 312 ? 13.164 31.031 11.133 1 75.69 312 PHE A N 1
ATOM 2518 C CA . PHE A 1 312 ? 11.828 30.609 11.531 1 75.69 312 PHE A CA 1
ATOM 2519 C C . PHE A 1 312 ? 10.766 31.297 10.68 1 75.69 312 PHE A C 1
ATOM 2521 O O . PHE A 1 312 ? 9.734 30.688 10.367 1 75.69 312 PHE A O 1
ATOM 2528 N N . GLU A 1 313 ? 10.992 32.469 10.359 1 76.56 313 GLU A N 1
ATOM 2529 C CA . GLU A 1 313 ? 10.055 33.188 9.508 1 76.56 313 GLU A CA 1
ATOM 2530 C C . GLU A 1 313 ? 9.945 32.562 8.125 1 76.56 313 GLU A C 1
ATOM 2532 O O . GLU A 1 313 ? 8.859 32.469 7.562 1 76.56 313 GLU A O 1
ATOM 2537 N N . LEU A 1 314 ? 11.031 32.188 7.691 1 75.5 314 LEU A N 1
ATOM 2538 C CA . LEU A 1 314 ? 11.047 31.547 6.379 1 75.5 314 LEU A CA 1
ATOM 2539 C C . LEU A 1 314 ? 10.352 30.203 6.426 1 75.5 314 LEU A C 1
ATOM 2541 O O . LEU A 1 314 ? 9.625 29.844 5.496 1 75.5 314 LEU A O 1
ATOM 2545 N N . LEU A 1 315 ? 10.602 29.531 7.461 1 80.25 315 LEU A N 1
ATOM 2546 C CA . LEU A 1 315 ? 9.977 28.219 7.633 1 80.25 315 LEU A CA 1
ATOM 2547 C C . LEU A 1 315 ? 8.461 28.359 7.738 1 80.25 315 LEU A C 1
ATOM 2549 O O . LEU A 1 315 ? 7.727 27.453 7.328 1 80.25 315 LEU A O 1
ATOM 2553 N N . ALA A 1 316 ? 8.086 29.438 8.227 1 77.75 316 ALA A N 1
ATOM 2554 C CA . ALA A 1 316 ? 6.66 29.672 8.43 1 77.75 316 ALA A CA 1
ATOM 2555 C C . ALA A 1 316 ? 5.938 29.875 7.102 1 77.75 316 ALA A C 1
ATOM 2557 O O . ALA A 1 316 ? 4.719 29.703 7.02 1 77.75 316 ALA A O 1
ATOM 2558 N N . GLU A 1 317 ? 6.66 30.125 6.082 1 76.94 317 GLU A N 1
ATOM 2559 C CA . GLU A 1 317 ? 6.074 30.312 4.754 1 76.94 317 GLU A CA 1
ATOM 2560 C C . GLU A 1 317 ? 5.746 28.953 4.113 1 76.94 317 GLU A C 1
ATOM 2562 O O . GLU A 1 317 ? 5.008 28.906 3.129 1 76.94 317 GLU A O 1
ATOM 2567 N N . LYS A 1 318 ? 6.184 27.922 4.668 1 83.12 318 LYS A N 1
ATOM 2568 C CA . LYS A 1 318 ? 5.887 26.562 4.234 1 83.12 318 LYS A CA 1
ATOM 2569 C C . LYS A 1 318 ? 6.301 26.344 2.783 1 83.12 318 LYS A C 1
ATOM 2571 O O . LYS A 1 318 ? 5.535 25.781 1.993 1 83.12 318 LYS A O 1
ATOM 2576 N N . THR A 1 319 ? 7.477 26.875 2.422 1 83.62 319 THR A N 1
ATOM 2577 C CA . THR A 1 319 ? 7.98 26.703 1.064 1 83.62 319 THR A CA 1
ATOM 2578 C C . THR A 1 319 ? 9.391 26.109 1.081 1 83.62 319 THR A C 1
ATOM 2580 O O . THR A 1 319 ? 9.992 25.891 0.027 1 83.62 319 THR A O 1
ATOM 2583 N N . THR A 1 320 ? 9.914 25.844 2.209 1 88.69 320 THR A N 1
ATOM 2584 C CA . THR A 1 320 ? 11.266 25.328 2.324 1 88.69 320 THR A CA 1
ATOM 2585 C C . THR A 1 320 ? 11.273 23.812 2.174 1 88.69 320 THR A C 1
ATOM 2587 O O . THR A 1 320 ? 10.844 23.094 3.08 1 88.69 320 THR A O 1
ATOM 2590 N N . MET A 1 321 ? 11.773 23.422 1.009 1 92.88 321 MET A N 1
ATOM 2591 C CA . MET A 1 321 ? 11.891 21.984 0.743 1 92.88 321 MET A CA 1
ATOM 2592 C C . MET A 1 321 ? 13.344 21.594 0.489 1 92.88 321 MET A C 1
ATOM 2594 O O . MET A 1 321 ? 14.039 22.266 -0.279 1 92.88 321 MET A O 1
ATOM 2598 N N . PHE A 1 322 ? 13.844 20.625 1.229 1 93.44 322 PHE A N 1
ATOM 2599 C CA . PHE A 1 322 ? 15.188 20.094 1.057 1 93.44 322 PHE A CA 1
ATOM 2600 C C . PHE A 1 322 ? 15.219 18.594 1.36 1 93.44 322 PHE A C 1
ATOM 2602 O O . PHE A 1 322 ? 14.352 18.094 2.068 1 93.44 322 PHE A O 1
ATOM 2609 N N . PRO A 1 323 ? 16.172 17.922 0.787 1 95.12 323 PRO A N 1
ATOM 2610 C CA . PRO A 1 323 ? 16.234 16.469 1.011 1 95.12 323 PRO A CA 1
ATOM 2611 C C . PRO A 1 323 ? 16.578 16.109 2.455 1 95.12 323 PRO A C 1
ATOM 2613 O O . PRO A 1 323 ? 17.484 16.703 3.043 1 95.12 323 PRO A O 1
ATOM 2616 N N . PRO A 1 324 ? 15.961 15.062 3.002 1 97.19 324 PRO A N 1
ATOM 2617 C CA . PRO A 1 324 ? 16.172 14.648 4.391 1 97.19 324 PRO A CA 1
ATOM 2618 C C . PRO A 1 324 ? 17.609 14.203 4.664 1 97.19 324 PRO A C 1
ATOM 2620 O O . PRO A 1 324 ? 18.016 14.062 5.82 1 97.19 324 PRO A O 1
ATOM 2623 N N . ASN A 1 325 ? 18.406 14.039 3.625 1 95.62 325 ASN A N 1
ATOM 2624 C CA . ASN A 1 325 ? 19.797 13.641 3.826 1 95.62 325 ASN A CA 1
ATOM 2625 C C . ASN A 1 325 ? 20.562 14.672 4.656 1 95.62 325 ASN A C 1
ATOM 2627 O O . ASN A 1 325 ? 21.484 14.32 5.398 1 95.62 325 ASN A O 1
ATOM 2631 N N . ILE A 1 326 ? 20.188 15.898 4.512 1 95 326 ILE A N 1
ATOM 2632 C CA . ILE A 1 326 ? 20.797 16.969 5.285 1 95 326 ILE A CA 1
ATOM 2633 C C . ILE A 1 326 ? 20.562 16.734 6.773 1 95 326 ILE A C 1
ATOM 2635 O O . ILE A 1 326 ? 21.469 16.938 7.59 1 95 326 ILE A O 1
ATOM 2639 N N . LEU A 1 327 ? 19.438 16.266 7.121 1 97.81 327 LEU A N 1
ATOM 2640 C CA . LEU A 1 327 ? 19.109 15.977 8.516 1 97.81 327 LEU A CA 1
ATOM 2641 C C . LEU A 1 327 ? 19.891 14.766 9.008 1 97.81 327 LEU A C 1
ATOM 2643 O O . LEU A 1 327 ? 20.453 14.789 10.109 1 97.81 327 LEU A O 1
ATOM 2647 N N . LEU A 1 328 ? 19.953 13.758 8.18 1 96.81 328 LEU A N 1
ATOM 2648 C CA . LEU A 1 328 ? 20.703 12.555 8.531 1 96.81 328 LEU A CA 1
ATOM 2649 C C . LEU A 1 328 ? 22.156 12.883 8.805 1 96.81 328 LEU A C 1
ATOM 2651 O O . LEU A 1 328 ? 22.734 12.43 9.805 1 96.81 328 LEU A O 1
ATOM 2655 N N . GLN A 1 329 ? 22.75 13.703 7.992 1 95.69 329 GLN A N 1
ATOM 2656 C CA . GLN A 1 329 ? 24.156 14.062 8.086 1 95.69 329 GLN A CA 1
ATOM 2657 C C . GLN A 1 329 ? 24.438 14.906 9.328 1 95.69 329 GLN A C 1
ATOM 2659 O O . GLN A 1 329 ? 25.562 14.953 9.82 1 95.69 329 GLN A O 1
ATOM 2664 N N . ASN A 1 330 ? 23.422 15.562 9.812 1 96.06 330 ASN A N 1
ATOM 2665 C CA . ASN A 1 330 ? 23.578 16.422 10.977 1 96.06 330 ASN A CA 1
ATOM 2666 C C . ASN A 1 330 ? 22.953 15.805 12.219 1 96.06 330 ASN A C 1
ATOM 2668 O O . ASN A 1 330 ? 22.641 16.516 13.188 1 96.06 330 ASN A O 1
ATOM 2672 N N . HIS A 1 331 ? 22.609 14.531 12.203 1 96.12 331 HIS A N 1
ATOM 2673 C CA . HIS A 1 331 ? 22.172 13.711 13.328 1 96.12 331 HIS A CA 1
ATOM 2674 C C . HIS A 1 331 ? 20.844 14.195 13.875 1 96.12 331 HIS A C 1
ATOM 2676 O O . HIS A 1 331 ? 20.625 14.203 15.094 1 96.12 331 HIS A O 1
ATOM 2682 N N . VAL A 1 332 ? 20.031 14.773 13.062 1 98 332 VAL A N 1
ATOM 2683 C CA . VAL A 1 332 ? 18.656 15.07 13.398 1 98 332 VAL A CA 1
ATOM 2684 C C . VAL A 1 332 ? 17.766 13.867 13.062 1 98 332 VAL A C 1
ATOM 2686 O O . VAL A 1 332 ? 17.766 13.391 11.922 1 98 332 VAL A O 1
ATOM 2689 N N . PRO A 1 333 ? 17.078 13.359 14.055 1 98.31 333 PRO A N 1
ATOM 2690 C CA . PRO A 1 333 ? 16.219 12.219 13.734 1 98.31 333 PRO A CA 1
ATOM 2691 C C . PRO A 1 333 ? 15.141 12.555 12.703 1 98.31 333 PRO A C 1
ATOM 2693 O O . PRO A 1 333 ? 14.5 13.602 12.797 1 98.31 333 PRO A O 1
ATOM 2696 N N . VAL A 1 334 ? 15 11.742 11.695 1 98.56 334 VAL A N 1
ATOM 2697 C CA . VAL A 1 334 ? 13.992 11.898 10.648 1 98.56 334 VAL A CA 1
ATOM 2698 C C . VAL A 1 334 ? 13.398 10.531 10.297 1 98.56 334 VAL A C 1
ATOM 2700 O O . VAL A 1 334 ? 14.117 9.531 10.25 1 98.56 334 VAL A O 1
ATOM 2703 N N . TYR A 1 335 ? 12.125 10.484 10.125 1 98.69 335 TYR A N 1
ATOM 2704 C CA . TYR A 1 335 ? 11.383 9.266 9.844 1 98.69 335 TYR A CA 1
ATOM 2705 C C . TYR A 1 335 ? 10.492 9.445 8.617 1 98.69 335 TYR A C 1
ATOM 2707 O O . TYR A 1 335 ? 10.266 10.57 8.164 1 98.69 335 TYR A O 1
ATOM 2715 N N . LYS A 1 336 ? 10.055 8.312 8.055 1 98.62 336 LYS A N 1
ATOM 2716 C CA . LYS A 1 336 ? 9.219 8.445 6.871 1 98.62 336 LYS A CA 1
ATOM 2717 C C . LYS A 1 336 ? 8.094 7.414 6.875 1 98.62 336 LYS A C 1
ATOM 2719 O O . LYS A 1 336 ? 8.133 6.449 7.641 1 98.62 336 LYS A O 1
ATOM 2724 N N . LEU A 1 337 ? 7.09 7.633 6.133 1 98.5 337 LEU A N 1
ATOM 2725 C CA . LEU A 1 337 ? 6.02 6.676 5.867 1 98.5 337 LEU A CA 1
ATOM 2726 C C . LEU A 1 337 ? 5.359 6.961 4.523 1 98.5 337 LEU A C 1
ATOM 2728 O O . LEU A 1 337 ? 5.57 8.023 3.938 1 98.5 337 LEU A O 1
ATOM 2732 N N . VAL A 1 338 ? 4.684 5.949 3.957 1 98.44 338 VAL A N 1
ATOM 2733 C CA . VAL A 1 338 ? 3.893 6.086 2.74 1 98.44 338 VAL A CA 1
ATOM 2734 C C . VAL A 1 338 ? 2.41 5.918 3.066 1 98.44 338 VAL A C 1
ATOM 2736 O O . VAL A 1 338 ? 2.01 4.922 3.672 1 98.44 338 VAL A O 1
ATOM 2739 N N . GLN A 1 339 ? 1.663 6.938 2.748 1 98.69 339 GLN A N 1
ATOM 2740 C CA . GLN A 1 339 ? 0.224 6.93 2.986 1 98.69 339 GLN A CA 1
ATOM 2741 C C . GLN A 1 339 ? -0.532 6.41 1.766 1 98.69 339 GLN A C 1
ATOM 2743 O O . GLN A 1 339 ? -0.32 6.883 0.648 1 98.69 339 GLN A O 1
ATOM 2748 N N . LEU A 1 340 ? -1.381 5.418 1.993 1 98.12 340 LEU A N 1
ATOM 2749 C CA . LEU A 1 340 ? -2.215 4.844 0.945 1 98.12 340 LEU A CA 1
ATOM 2750 C C . LEU A 1 340 ? -3.67 5.273 1.112 1 98.12 340 LEU A C 1
ATOM 2752 O O . LEU A 1 340 ? -4.066 5.73 2.186 1 98.12 340 LEU A O 1
ATOM 2756 N N . PRO A 1 341 ? -4.496 5.133 0.001 1 97.94 341 PRO A N 1
ATOM 2757 C CA . PRO A 1 341 ? -5.922 5.434 0.159 1 97.94 341 PRO A CA 1
ATOM 2758 C C . PRO A 1 341 ? -6.566 4.652 1.302 1 97.94 341 PRO A C 1
ATOM 2760 O O . PRO A 1 341 ? -6.336 3.445 1.437 1 97.94 341 PRO A O 1
ATOM 2763 N N . GLY A 1 342 ? -7.281 5.402 2.105 1 97.5 342 GLY A N 1
ATOM 2764 C CA . GLY A 1 342 ? -7.969 4.762 3.217 1 97.5 342 GLY A CA 1
ATOM 2765 C C . GLY A 1 342 ? -7.215 4.871 4.527 1 97.5 342 GLY A C 1
ATOM 2766 O O . GLY A 1 342 ? -7.711 4.441 5.574 1 97.5 342 GLY A O 1
ATOM 2767 N N . GLU A 1 343 ? -6.086 5.527 4.504 1 98.25 343 GLU A N 1
ATOM 2768 C CA . GLU A 1 343 ? -5.254 5.59 5.699 1 98.25 343 GLU A CA 1
ATOM 2769 C C . GLU A 1 343 ? -5.203 7.008 6.262 1 98.25 343 GLU A C 1
ATOM 2771 O O . GLU A 1 343 ? -5.391 7.98 5.527 1 98.25 343 GLU A O 1
ATOM 2776 N N . PHE A 1 344 ? -4.934 7.043 7.574 1 98.31 344 PHE A N 1
ATOM 2777 C CA . PHE A 1 344 ? -4.727 8.32 8.25 1 98.31 344 PHE A CA 1
ATOM 2778 C C . PHE A 1 344 ? -3.248 8.539 8.547 1 98.31 344 PHE A C 1
ATOM 2780 O O . PHE A 1 344 ? -2.51 7.586 8.797 1 98.31 344 PHE A O 1
ATOM 2787 N N . VAL A 1 345 ? -2.859 9.781 8.484 1 98.75 345 VAL A N 1
ATOM 2788 C CA . VAL A 1 345 ? -1.564 10.195 9.008 1 98.75 345 VAL A CA 1
ATOM 2789 C C . VAL A 1 345 ? -1.76 11.281 10.07 1 98.75 345 VAL A C 1
ATOM 2791 O O . VAL A 1 345 ? -2.523 12.227 9.859 1 98.75 345 VAL A O 1
ATOM 2794 N N . VAL A 1 346 ? -1.104 11.102 11.164 1 98 346 VAL A N 1
ATOM 2795 C CA . VAL A 1 346 ? -1.165 12.07 12.25 1 98 346 VAL A CA 1
ATOM 2796 C C . VAL A 1 346 ? 0.191 12.75 12.414 1 98 346 VAL A C 1
ATOM 2798 O O . VAL A 1 346 ? 1.233 12.094 12.375 1 98 346 VAL A O 1
ATOM 2801 N N . THR A 1 347 ? 0.159 14.031 12.5 1 97.62 347 THR A N 1
ATOM 2802 C CA . THR A 1 347 ? 1.34 14.797 12.883 1 97.62 347 THR A CA 1
ATOM 2803 C C . THR A 1 347 ? 1.21 15.312 14.312 1 97.62 347 THR A C 1
ATOM 2805 O O . THR A 1 347 ? 0.169 15.852 14.695 1 97.62 347 THR A O 1
ATOM 2808 N N . PHE A 1 348 ? 2.195 15.141 15.062 1 97.88 348 PHE A N 1
ATOM 2809 C CA . PHE A 1 348 ? 2.156 15.477 16.484 1 97.88 348 PHE A CA 1
ATOM 2810 C C . PHE A 1 348 ? 2.609 16.906 16.703 1 97.88 348 PHE A C 1
ATOM 2812 O O . PHE A 1 348 ? 3.211 17.531 15.828 1 97.88 348 PHE A O 1
ATOM 2819 N N . PRO A 1 349 ? 2.277 17.469 17.859 1 96.25 349 PRO A N 1
ATOM 2820 C CA . PRO A 1 349 ? 2.578 18.875 18.141 1 96.25 349 PRO A CA 1
ATOM 2821 C C . PRO A 1 349 ? 4.059 19.203 17.953 1 96.25 349 PRO A C 1
ATOM 2823 O O . PRO A 1 349 ? 4.926 18.5 18.469 1 96.25 349 PRO A O 1
ATOM 2826 N N . ARG A 1 350 ? 4.312 20.203 17.188 1 96.81 350 ARG A N 1
ATOM 2827 C CA . ARG A 1 350 ? 5.617 20.797 16.891 1 96.81 350 ARG A CA 1
ATOM 2828 C C . ARG A 1 350 ? 6.492 19.828 16.109 1 96.81 350 ARG A C 1
ATOM 2830 O O . ARG A 1 350 ? 7.711 20 16.047 1 96.81 350 ARG A O 1
ATOM 2837 N N . ALA A 1 351 ? 5.926 18.844 15.57 1 98 351 ALA A N 1
ATOM 2838 C CA . ALA A 1 351 ? 6.672 17.969 14.664 1 98 351 ALA A CA 1
ATOM 2839 C C . ALA A 1 351 ? 6.793 18.609 13.273 1 98 351 ALA A C 1
ATOM 2841 O O . ALA A 1 351 ? 5.801 19.062 12.703 1 98 351 ALA A O 1
ATOM 2842 N N . TYR A 1 352 ? 8.008 18.719 12.82 1 97.81 352 TYR A N 1
ATOM 2843 C CA . TYR A 1 352 ? 8.188 19.125 11.43 1 97.81 352 TYR A CA 1
ATOM 2844 C C . TYR A 1 352 ? 7.855 17.984 10.477 1 97.81 352 TYR A C 1
ATOM 2846 O O . TYR A 1 352 ? 8.164 16.828 10.766 1 97.81 352 TYR A O 1
ATOM 2854 N N . HIS A 1 353 ? 7.199 18.312 9.422 1 98.44 353 HIS A N 1
ATOM 2855 C CA . HIS A 1 353 ? 6.867 17.281 8.43 1 98.44 353 HIS A CA 1
ATOM 2856 C C . HIS A 1 353 ? 6.844 17.875 7.02 1 98.44 353 HIS A C 1
ATOM 2858 O O . HIS A 1 353 ? 6.668 19.078 6.848 1 98.44 353 HIS A O 1
ATOM 2864 N N . ALA A 1 354 ? 7.094 17.078 6.078 1 98.38 354 ALA A N 1
ATOM 2865 C CA . ALA A 1 354 ? 7.07 17.375 4.645 1 98.38 354 ALA A CA 1
ATOM 2866 C C . ALA A 1 354 ? 6.746 16.125 3.834 1 98.38 354 ALA A C 1
ATOM 2868 O O . ALA A 1 354 ? 6.664 15.016 4.383 1 98.38 354 ALA A O 1
ATOM 2869 N N . GLY A 1 355 ? 6.5 16.312 2.609 1 98.38 355 GLY A N 1
ATOM 2870 C CA . GLY A 1 355 ? 6.211 15.156 1.774 1 98.38 355 GLY A CA 1
ATOM 2871 C C . GLY A 1 355 ? 5.832 15.523 0.354 1 98.38 355 GLY A C 1
ATOM 2872 O O . GLY A 1 355 ? 5.961 16.688 -0.047 1 98.38 355 GLY A O 1
ATOM 2873 N N . PHE A 1 3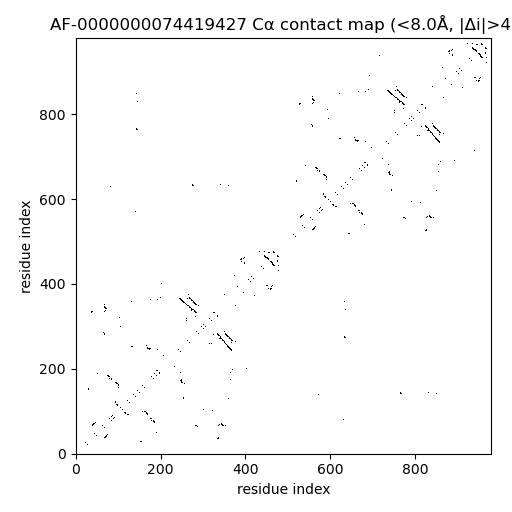56 ? 5.441 14.469 -0.418 1 98.5 356 PHE A N 1
ATOM 2874 C CA . PHE A 1 356 ? 5.07 14.695 -1.811 1 98.5 356 PHE A CA 1
ATOM 2875 C C . PHE A 1 356 ? 4.164 13.578 -2.32 1 98.5 356 PHE A C 1
ATOM 2877 O O . PHE A 1 356 ? 4.074 12.516 -1.702 1 98.5 356 PHE A O 1
ATOM 2884 N N . SER A 1 357 ? 3.512 13.852 -3.406 1 98.62 357 SER A N 1
ATOM 2885 C CA . SER A 1 357 ? 2.547 12.938 -4.004 1 98.62 357 SER A CA 1
ATOM 2886 C C . SER A 1 357 ? 3.195 12.078 -5.086 1 98.62 357 SER A C 1
ATOM 2888 O O . SER A 1 357 ? 4.066 12.547 -5.82 1 98.62 357 SER A O 1
ATOM 2890 N N . HIS A 1 358 ? 2.713 10.844 -5.18 1 98.5 358 HIS A N 1
ATOM 2891 C CA . HIS A 1 358 ? 3.229 9.898 -6.164 1 98.5 358 HIS A CA 1
ATOM 2892 C C . HIS A 1 358 ? 2.416 9.953 -7.453 1 98.5 358 HIS A C 1
ATOM 2894 O O . HIS A 1 358 ? 2.703 9.211 -8.398 1 98.5 358 HIS A O 1
ATOM 2900 N N . GLY A 1 359 ? 1.444 10.75 -7.566 1 98.25 359 GLY A N 1
ATOM 2901 C CA . GLY A 1 359 ? 0.473 10.922 -8.633 1 98.25 359 GLY A CA 1
ATOM 2902 C C . GLY A 1 359 ? -0.782 11.648 -8.188 1 98.25 359 GLY A C 1
ATOM 2903 O O . GLY A 1 359 ? -0.793 12.289 -7.141 1 98.25 359 GLY A O 1
ATOM 2904 N N . PHE A 1 360 ? -1.77 11.523 -8.984 1 98.5 360 PHE A N 1
ATOM 2905 C CA . PHE A 1 360 ? -3.029 12.148 -8.609 1 98.5 360 PHE A CA 1
ATOM 2906 C C . PHE A 1 360 ? -3.557 11.57 -7.301 1 98.5 360 PHE A C 1
ATOM 2908 O O . PHE A 1 360 ? -3.584 10.352 -7.121 1 98.5 360 PHE A O 1
ATOM 2915 N N . ASN A 1 361 ? -3.988 12.391 -6.422 1 98.56 361 ASN A N 1
ATOM 2916 C CA . ASN A 1 361 ? -4.625 11.953 -5.188 1 98.56 361 ASN A CA 1
ATOM 2917 C C . ASN A 1 361 ? -5.477 13.055 -4.566 1 98.56 361 ASN A C 1
ATOM 2919 O O . ASN A 1 361 ? -5.395 14.211 -4.984 1 98.56 361 ASN A O 1
ATOM 2923 N N . CYS A 1 362 ? -6.289 12.664 -3.668 1 98.44 362 CYS A N 1
ATOM 2924 C CA . CYS A 1 362 ? -7.133 13.578 -2.904 1 98.44 362 CYS A CA 1
ATOM 2925 C C . CYS A 1 362 ? -7.121 13.227 -1.423 1 98.44 362 CYS A C 1
ATOM 2927 O O . CYS A 1 362 ? -7.504 12.117 -1.042 1 98.44 362 CYS A O 1
ATOM 2929 N N . GLY A 1 363 ? -6.625 14.148 -0.637 1 97.94 363 GLY A N 1
ATOM 2930 C CA . GLY A 1 363 ? -6.613 14 0.81 1 97.94 363 GLY A CA 1
ATOM 2931 C C . GLY A 1 363 ? -7.344 15.117 1.528 1 97.94 363 GLY A C 1
ATOM 2932 O O . GLY A 1 363 ? -7.762 16.094 0.903 1 97.94 363 GLY A O 1
ATOM 2933 N N . GLU A 1 364 ? -7.523 14.898 2.762 1 96.44 364 GLU A N 1
ATOM 2934 C CA . GLU A 1 364 ? -8.203 15.852 3.631 1 96.44 364 GLU A CA 1
ATOM 2935 C C . GLU A 1 364 ? -7.539 15.93 5 1 96.44 364 GLU A C 1
ATOM 2937 O O . GLU A 1 364 ? -7.094 14.914 5.539 1 96.44 364 GLU A O 1
ATOM 2942 N N . ALA A 1 365 ? -7.434 17.172 5.508 1 95 365 ALA A N 1
ATOM 2943 C CA . ALA A 1 365 ? -6.773 17.297 6.805 1 95 365 ALA A CA 1
ATOM 2944 C C . ALA A 1 365 ? -7.496 18.312 7.691 1 95 365 ALA A C 1
ATOM 2946 O O . ALA A 1 365 ? -8.195 19.188 7.191 1 95 365 ALA A O 1
ATOM 2947 N N . VAL A 1 366 ? -7.328 18.109 8.93 1 90.81 366 VAL A N 1
ATOM 2948 C CA . VAL A 1 366 ? -7.824 19.047 9.922 1 90.81 366 VAL A CA 1
ATOM 2949 C C . VAL A 1 366 ? -6.875 19.094 11.117 1 90.81 366 VAL A C 1
ATOM 2951 O O . VAL A 1 366 ? -6.223 18.094 11.438 1 90.81 366 VAL A O 1
ATOM 2954 N N . ASN A 1 367 ? -6.691 20.25 11.625 1 89.19 367 ASN A N 1
ATOM 2955 C CA . ASN A 1 367 ? -5.922 20.406 12.852 1 89.19 367 ASN A CA 1
ATOM 2956 C C . ASN A 1 367 ? -6.797 20.234 14.094 1 89.19 367 ASN A C 1
ATOM 2958 O O . ASN A 1 367 ? -8 20.5 14.047 1 89.19 367 ASN A O 1
ATOM 2962 N N . PHE A 1 368 ? -6.188 19.719 15.133 1 85.69 368 PHE A N 1
ATOM 2963 C CA . PHE A 1 368 ? -6.918 19.578 16.391 1 85.69 368 PHE A CA 1
ATOM 2964 C C . PHE A 1 368 ? -5.977 19.672 17.578 1 85.69 368 PHE A C 1
ATOM 2966 O O . PHE A 1 368 ? -4.758 19.766 17.406 1 85.69 368 PHE A O 1
ATOM 2973 N N . ALA A 1 369 ? -6.566 19.781 18.75 1 86.56 369 ALA A N 1
ATOM 2974 C CA . ALA A 1 369 ? -5.785 19.812 19.984 1 86.56 369 ALA A CA 1
ATOM 2975 C C . ALA A 1 369 ? -6.414 18.922 21.047 1 86.56 369 ALA A C 1
ATOM 2977 O O . ALA A 1 369 ? -7.641 18.781 21.125 1 86.56 369 ALA A O 1
ATOM 2978 N N . THR A 1 370 ? -5.57 18.266 21.766 1 84.25 370 THR A N 1
ATOM 2979 C CA . THR A 1 370 ? -5.93 17.594 23.016 1 84.25 370 THR A CA 1
ATOM 2980 C C . THR A 1 370 ? -5.23 18.266 24.188 1 84.25 370 THR A C 1
ATOM 2982 O O . THR A 1 370 ? -4.438 19.188 24.016 1 84.25 370 THR A O 1
ATOM 2985 N N . ARG A 1 371 ? -5.551 17.797 25.375 1 83.19 371 ARG A N 1
ATOM 2986 C CA . ARG A 1 371 ? -5.051 18.484 26.562 1 83.19 371 ARG A CA 1
ATOM 2987 C C . ARG A 1 371 ? -3.529 18.438 26.625 1 83.19 371 ARG A C 1
ATOM 2989 O O . ARG A 1 371 ? -2.895 19.328 27.172 1 83.19 371 ARG A O 1
ATOM 2996 N N . ASP A 1 372 ? -2.955 17.5 26.031 1 88.62 372 ASP A N 1
ATOM 2997 C CA . ASP A 1 372 ? -1.501 17.391 26.062 1 88.62 372 ASP A CA 1
ATOM 2998 C C . ASP A 1 372 ? -0.845 18.422 25.141 1 88.62 372 ASP A C 1
ATOM 3000 O O . ASP A 1 372 ? 0.378 18.578 25.156 1 88.62 372 ASP A O 1
ATOM 3004 N N . TRP A 1 373 ? -1.64 19.172 24.406 1 91.12 373 TRP A N 1
ATOM 3005 C CA . TRP A 1 373 ? -1.156 20.188 23.484 1 91.12 373 TRP A CA 1
ATOM 3006 C C . TRP A 1 373 ? -0.759 21.453 24.219 1 91.12 373 TRP A C 1
ATOM 3008 O O . TRP A 1 373 ? 0.009 22.266 23.703 1 91.12 373 TRP A O 1
ATOM 3018 N N . PHE A 1 374 ? -1.242 21.719 25.422 1 91.25 374 PHE A N 1
ATOM 3019 C CA . PHE A 1 374 ? -1.162 23.031 26.078 1 91.25 374 PHE A CA 1
ATOM 3020 C C . PHE A 1 374 ? 0.29 23.453 26.25 1 91.25 374 PHE A C 1
ATOM 3022 O O . PHE A 1 374 ? 0.63 24.609 26.031 1 91.25 374 PHE A O 1
ATOM 3029 N N . PRO A 1 375 ? 1.168 22.516 26.641 1 93.44 375 PRO A N 1
ATOM 3030 C CA . PRO A 1 375 ? 2.566 22.938 26.719 1 93.44 375 PRO A CA 1
ATOM 3031 C C . PRO A 1 375 ? 3.115 23.391 25.359 1 93.44 375 PRO A C 1
ATOM 3033 O O . PRO A 1 375 ? 3.904 24.344 25.297 1 93.44 375 PRO A O 1
ATOM 3036 N N . PHE A 1 376 ? 2.723 22.781 24.344 1 94.12 376 PHE A N 1
ATOM 3037 C CA . PHE A 1 376 ? 3.158 23.156 23.016 1 94.12 376 PHE A CA 1
ATOM 3038 C C . PHE A 1 376 ? 2.527 24.469 22.578 1 94.12 376 PHE A C 1
ATOM 3040 O O . PHE A 1 376 ? 3.182 25.297 21.938 1 94.12 376 PHE A O 1
ATOM 3047 N N . GLY A 1 377 ? 1.286 24.594 22.922 1 92.56 377 GLY A N 1
ATOM 3048 C CA . GLY A 1 377 ? 0.614 25.844 22.641 1 92.56 377 GLY A CA 1
ATOM 3049 C C . GLY A 1 377 ? 1.286 27.047 23.297 1 92.56 377 GLY A C 1
ATOM 3050 O O . GLY A 1 377 ? 1.364 28.125 22.703 1 92.56 377 GLY A O 1
ATOM 3051 N N . GLU A 1 378 ? 1.732 26.828 24.5 1 93.12 378 GLU A N 1
ATOM 3052 C CA . GLU A 1 378 ? 2.463 27.875 25.203 1 93.12 378 GLU A CA 1
ATOM 3053 C C . GLU A 1 378 ? 3.746 28.25 24.469 1 93.12 378 GLU A C 1
ATOM 3055 O O . GLU A 1 378 ? 4.047 29.422 24.281 1 93.12 378 GLU A O 1
ATOM 3060 N N . ALA A 1 379 ? 4.441 27.234 24.109 1 93.25 379 ALA A N 1
ATOM 3061 C CA . ALA A 1 379 ? 5.695 27.438 23.391 1 93.25 379 ALA A CA 1
ATOM 3062 C C . ALA A 1 379 ? 5.457 28.172 22.078 1 93.25 379 ALA A C 1
ATOM 3064 O O . ALA A 1 379 ? 6.242 29.047 21.703 1 93.25 379 ALA A O 1
ATOM 3065 N N . ALA A 1 380 ? 4.441 27.844 21.391 1 92.62 380 ALA A N 1
ATOM 3066 C CA . ALA A 1 380 ? 4.105 28.516 20.125 1 92.62 380 ALA A CA 1
ATOM 3067 C C . ALA A 1 380 ? 3.77 29.984 20.344 1 92.62 380 ALA A C 1
ATOM 3069 O O . ALA A 1 380 ? 4.195 30.844 19.578 1 92.62 380 ALA A O 1
ATOM 3070 N N . ASN A 1 381 ? 3.006 30.188 21.375 1 90.25 381 ASN A N 1
ATOM 3071 C CA . ASN A 1 381 ? 2.631 31.547 21.703 1 90.25 381 ASN A CA 1
ATOM 3072 C C . ASN A 1 381 ? 3.855 32.406 22 1 90.25 381 ASN A C 1
ATOM 3074 O O . ASN A 1 381 ? 3.908 33.594 21.625 1 90.25 381 ASN A O 1
ATOM 3078 N N . GLU A 1 382 ? 4.754 31.875 22.734 1 90.56 382 GLU A N 1
ATOM 3079 C CA . GLU A 1 382 ? 5.992 32.594 23.047 1 90.56 382 GLU A CA 1
ATOM 3080 C C . GLU A 1 382 ? 6.777 32.906 21.781 1 90.56 382 GLU A C 1
ATOM 3082 O O . GLU A 1 382 ? 7.344 33.969 21.641 1 90.56 382 GLU A O 1
ATOM 3087 N N . ARG A 1 383 ? 6.777 31.969 20.953 1 88.94 383 ARG A N 1
ATOM 3088 C CA . ARG A 1 383 ? 7.488 32.156 19.688 1 88.94 383 ARG A CA 1
ATOM 3089 C C . ARG A 1 383 ? 6.816 33.25 18.859 1 88.94 383 ARG A C 1
ATOM 3091 O O . ARG A 1 383 ? 7.496 34.094 18.25 1 88.94 383 ARG A O 1
ATOM 3098 N N . TYR A 1 384 ? 5.559 33.25 18.766 1 89.19 384 TYR A N 1
ATOM 3099 C CA . TYR A 1 384 ? 4.824 34.281 18.031 1 89.19 384 TYR A CA 1
ATOM 3100 C C . TYR A 1 384 ? 5.113 35.656 18.609 1 89.19 384 TYR A C 1
ATOM 3102 O O . TYR A 1 384 ? 5.25 36.625 17.859 1 89.19 384 TYR A O 1
ATOM 3110 N N . THR A 1 385 ? 5.18 35.719 19.859 1 88.81 385 THR A N 1
ATOM 3111 C CA . THR A 1 385 ? 5.488 36.969 20.531 1 88.81 385 THR A CA 1
ATOM 3112 C C . THR A 1 385 ? 6.867 37.469 20.109 1 88.81 385 THR A C 1
ATOM 3114 O O . THR A 1 385 ? 7.039 38.656 19.828 1 88.81 385 THR A O 1
ATOM 3117 N N . LEU A 1 386 ? 7.785 36.562 20.141 1 85.31 386 LEU A N 1
ATOM 3118 C CA . LEU A 1 386 ? 9.148 36.938 19.75 1 85.31 386 LEU A CA 1
ATOM 3119 C C . LEU A 1 386 ? 9.195 37.438 18.312 1 85.31 386 LEU A C 1
ATOM 3121 O O . LEU A 1 386 ? 9.984 38.312 17.969 1 85.31 386 LEU A O 1
ATOM 3125 N N . LEU A 1 387 ? 8.344 36.906 17.516 1 84.12 387 LEU A N 1
ATOM 3126 C CA . LEU A 1 387 ? 8.32 37.281 16.094 1 84.12 387 LEU A CA 1
ATOM 3127 C C . LEU A 1 387 ? 7.359 38.406 15.836 1 84.12 387 LEU A C 1
ATOM 3129 O O . LEU A 1 387 ? 7.227 38.875 14.695 1 84.12 387 LEU A O 1
ATOM 3133 N N . LYS A 1 388 ? 6.684 38.844 16.828 1 87.88 388 LYS A N 1
ATOM 3134 C CA . LYS A 1 388 ? 5.691 39.906 16.75 1 87.88 388 LYS A CA 1
ATOM 3135 C C . LYS A 1 388 ? 4.59 39.562 15.75 1 87.88 388 LYS A C 1
ATOM 3137 O O . LYS A 1 388 ? 4.234 40.375 14.891 1 87.88 388 LYS A O 1
ATOM 3142 N N . LYS A 1 389 ? 4.27 38.312 15.844 1 87 389 LYS A N 1
ATOM 3143 C CA . LYS A 1 389 ? 3.158 37.812 15.039 1 87 389 LYS A CA 1
ATOM 3144 C C . LYS A 1 389 ? 1.923 37.562 15.898 1 87 389 LYS A C 1
ATOM 3146 O O . LYS A 1 389 ? 2.025 37.031 17 1 87 389 LYS A O 1
ATOM 3151 N N . GLN A 1 390 ? 0.851 38.031 15.414 1 86.94 390 GLN A N 1
ATOM 3152 C CA . GLN A 1 390 ? -0.393 37.844 16.156 1 86.94 390 GLN A CA 1
ATOM 3153 C C . GLN A 1 390 ? -0.871 36.406 16.062 1 86.94 390 GLN A C 1
ATOM 3155 O O . GLN A 1 390 ? -1.046 35.875 14.961 1 86.94 390 GLN A O 1
ATOM 3160 N N . PRO A 1 391 ? -1.042 35.812 17.188 1 87 391 PRO A N 1
ATOM 3161 C CA . PRO A 1 391 ? -1.561 34.438 17.156 1 87 391 PRO A CA 1
ATOM 3162 C C . PRO A 1 391 ? -3.018 34.375 16.688 1 87 391 PRO A C 1
ATOM 3164 O O . PRO A 1 391 ? -3.795 35.312 16.969 1 87 391 PRO A O 1
ATOM 3167 N N . VAL A 1 392 ? -3.352 33.312 16.062 1 79.62 392 VAL A N 1
ATOM 3168 C CA . VAL A 1 392 ? -4.719 33.094 15.602 1 79.62 392 VAL A CA 1
ATOM 3169 C C . VAL A 1 392 ? -5.559 32.5 16.719 1 79.62 392 VAL A C 1
ATOM 3171 O O . VAL A 1 392 ? -6.738 32.812 16.875 1 79.62 392 VAL A O 1
ATOM 3174 N N . ILE A 1 393 ? -4.98 31.688 17.547 1 82.56 393 ILE A N 1
ATOM 3175 C CA . ILE A 1 393 ? -5.656 31.016 18.656 1 82.56 393 ILE A CA 1
ATOM 3176 C C . ILE A 1 393 ? -5.348 31.734 19.969 1 82.56 393 ILE A C 1
ATOM 3178 O O . ILE A 1 393 ? -4.18 31.938 20.312 1 82.56 393 ILE A O 1
ATOM 3182 N N . PRO A 1 394 ? -6.371 32.188 20.609 1 84.56 394 PRO A N 1
ATOM 3183 C CA . PRO A 1 394 ? -6.129 32.812 21.906 1 84.56 394 PRO A CA 1
ATOM 3184 C C . PRO A 1 394 ? -5.754 31.812 23 1 84.56 394 PRO A C 1
ATOM 3186 O O . PRO A 1 394 ? -6.613 31.406 23.781 1 84.56 394 PRO A O 1
ATOM 3189 N N . TYR A 1 395 ? -4.578 31.516 23.172 1 88.31 395 TYR A N 1
ATOM 3190 C CA . TYR A 1 395 ? -4.059 30.438 24 1 88.31 395 TYR A CA 1
ATOM 3191 C C . TYR A 1 395 ? -4.43 30.641 25.469 1 88.31 395 TYR A C 1
ATOM 3193 O O . TYR A 1 395 ? -4.922 29.734 26.125 1 88.31 395 TYR A O 1
ATOM 3201 N N . GLU A 1 396 ? -4.156 31.875 26 1 87.56 396 GLU A N 1
ATOM 3202 C CA . GLU A 1 396 ? -4.395 32.125 27.422 1 87.56 396 GLU A CA 1
ATOM 3203 C C . GLU A 1 396 ? -5.867 31.953 27.781 1 87.56 396 GLU A C 1
ATOM 3205 O O . GLU A 1 396 ? -6.195 31.406 28.828 1 87.56 396 GLU A O 1
ATOM 3210 N N . GLU A 1 397 ? -6.629 32.469 26.891 1 84.25 397 GLU A N 1
ATOM 3211 C CA . GLU A 1 397 ? -8.07 32.344 27.109 1 84.25 397 GLU A CA 1
ATOM 3212 C C . GLU A 1 397 ? -8.5 30.891 27.172 1 84.25 397 GLU A C 1
ATOM 3214 O O . GLU A 1 397 ? -9.25 30.5 28.062 1 84.25 397 GLU A O 1
ATOM 3219 N N . ILE A 1 398 ? -8.023 30.141 26.234 1 84.06 398 ILE A N 1
ATOM 3220 C CA . ILE A 1 398 ? -8.406 28.75 26.141 1 84.06 398 ILE A CA 1
ATOM 3221 C C . ILE A 1 398 ? -7.887 27.984 27.359 1 84.06 398 ILE A C 1
ATOM 3223 O O . ILE A 1 398 ? -8.586 27.125 27.906 1 84.06 398 ILE A O 1
ATOM 3227 N N . LEU A 1 399 ? -6.699 28.25 27.781 1 87.38 399 LEU A N 1
ATOM 3228 C CA . LEU A 1 399 ? -6.109 27.594 28.938 1 87.38 399 LEU A CA 1
ATOM 3229 C C . LEU A 1 399 ? -6.91 27.891 30.203 1 87.38 399 LEU A C 1
ATOM 3231 O O . LEU A 1 399 ? -7.191 26.984 30.984 1 87.38 399 LEU A O 1
ATOM 3235 N N . CYS A 1 400 ? -7.211 29.125 30.359 1 84 400 CYS A N 1
ATOM 3236 C CA . CYS A 1 400 ? -7.969 29.547 31.531 1 84 400 CYS A CA 1
ATOM 3237 C C . CYS A 1 400 ? -9.344 28.891 31.562 1 84 400 CYS A C 1
ATOM 3239 O O . CYS A 1 400 ? -9.781 28.391 32.594 1 84 400 CYS A O 1
ATOM 3241 N N . LYS A 1 401 ? -9.891 28.891 30.422 1 78 401 LYS A N 1
ATOM 3242 C CA . LYS A 1 401 ? -11.219 28.297 30.344 1 78 401 LYS A CA 1
ATOM 3243 C C . LYS A 1 401 ? -11.172 26.797 30.594 1 78 401 LYS A C 1
ATOM 3245 O O . LYS A 1 401 ? -12.047 26.25 31.266 1 78 401 LYS A O 1
ATOM 3250 N N . GLU A 1 402 ? -10.219 26.125 30.047 1 80.94 402 GLU A N 1
ATOM 3251 C CA . GLU A 1 402 ? -10.055 24.688 30.281 1 80.94 402 GLU A CA 1
ATOM 3252 C C . GLU A 1 402 ? -9.75 24.391 31.75 1 80.94 402 GLU A C 1
ATOM 3254 O O . GLU A 1 402 ? -10.25 23.422 32.312 1 80.94 402 GLU A O 1
ATOM 3259 N N . ALA A 1 403 ? -8.883 25.156 32.344 1 82.38 403 ALA A N 1
ATOM 3260 C CA . ALA A 1 403 ? -8.555 25 33.75 1 82.38 403 ALA A CA 1
ATOM 3261 C C . ALA A 1 403 ? -9.797 25.172 34.625 1 82.38 403 ALA A C 1
ATOM 3263 O O . ALA A 1 403 ? -10 24.438 35.594 1 82.38 403 ALA A O 1
ATOM 3264 N N . MET A 1 404 ? -10.523 26.156 34.281 1 76.62 404 MET A N 1
ATOM 3265 C CA . MET A 1 404 ? -11.758 26.406 35 1 76.62 404 MET A CA 1
ATOM 3266 C C . MET A 1 404 ? -12.719 25.234 34.875 1 76.62 404 MET A C 1
ATOM 3268 O O . MET A 1 404 ? -13.359 24.844 35.875 1 76.62 404 MET A O 1
ATOM 3272 N N . HIS A 1 405 ? -12.781 24.734 33.656 1 73.5 405 HIS A N 1
ATOM 3273 C CA . HIS A 1 405 ? -13.648 23.594 33.406 1 73.5 405 HIS A CA 1
ATOM 3274 C C . HIS A 1 405 ? -13.25 22.391 34.25 1 73.5 405 HIS A C 1
ATOM 3276 O O . HIS A 1 405 ? -14.102 21.719 34.844 1 73.5 405 HIS A O 1
ATOM 3282 N N . LEU A 1 406 ? -12.055 22.109 34.312 1 76 406 LEU A N 1
ATOM 3283 C CA . LEU A 1 406 ? -11.547 20.969 35.062 1 76 406 LEU A CA 1
ATOM 3284 C C . LEU A 1 406 ? -11.766 21.172 36.562 1 76 406 LEU A C 1
ATOM 3286 O O . LEU A 1 406 ? -12.031 20.219 37.281 1 76 406 LEU A O 1
ATOM 3290 N N . PHE A 1 407 ? -11.625 22.359 36.938 1 72.38 407 PHE A N 1
ATOM 3291 C CA . PHE A 1 407 ? -11.805 22.688 38.344 1 72.38 407 PHE A CA 1
ATOM 3292 C C . PHE A 1 407 ? -13.25 22.484 38.781 1 72.38 407 PHE A C 1
ATOM 3294 O O . PHE A 1 407 ? -13.516 22.031 39.875 1 72.38 407 PHE A O 1
ATOM 3301 N N . LEU A 1 408 ? -14.102 22.781 37.875 1 68.75 408 LEU A N 1
ATOM 3302 C CA . LEU A 1 408 ? -15.523 22.719 38.188 1 68.75 408 LEU A CA 1
ATOM 3303 C C . LEU A 1 408 ? -16.062 21.297 38.031 1 68.75 408 LEU A C 1
ATOM 3305 O O . LEU A 1 408 ? -17.125 20.969 38.531 1 68.75 408 LEU A O 1
ATOM 3309 N N . SER A 1 409 ? -15.258 20.547 37.219 1 66.5 409 SER A N 1
ATOM 3310 C CA . SER A 1 409 ? -15.727 19.188 37 1 66.5 409 SER A CA 1
ATOM 3311 C C . SER A 1 409 ? -15.625 18.344 38.25 1 66.5 409 SER A C 1
ATOM 3313 O O . SER A 1 409 ? -14.75 18.562 39.094 1 66.5 409 SER A O 1
ATOM 3315 N N . SER A 1 410 ? -16.609 17.562 38.688 1 57.75 410 SER A N 1
ATOM 3316 C CA . SER A 1 410 ? -16.75 16.703 39.844 1 57.75 410 SER A CA 1
ATOM 3317 C C . SER A 1 410 ? -15.609 15.703 39.969 1 57.75 410 SER A C 1
ATOM 3319 O O . SER A 1 410 ? -15.211 15.32 41.062 1 57.75 410 SER A O 1
ATOM 3321 N N . LYS A 1 411 ? -15.25 15.242 38.781 1 56.16 411 LYS A N 1
ATOM 3322 C CA . LYS A 1 411 ? -14.273 14.156 38.844 1 56.16 411 LYS A CA 1
ATOM 3323 C C . LYS A 1 411 ? -12.867 14.695 39.094 1 56.16 411 LYS A C 1
ATOM 3325 O O . LYS A 1 411 ? -11.922 13.922 39.219 1 56.16 411 LYS A O 1
ATOM 3330 N N . LYS A 1 412 ? -12.875 15.719 39.656 1 54.09 412 LYS A N 1
ATOM 3331 C CA . LYS A 1 412 ? -11.602 16.375 39.969 1 54.09 412 LYS A CA 1
ATOM 3332 C C . LYS A 1 412 ? -10.5 15.898 39.031 1 54.09 412 LYS A C 1
ATOM 3334 O O . LYS A 1 412 ? -9.516 15.305 39.469 1 54.09 412 LYS A O 1
ATOM 3339 N N . ASP A 1 413 ? -10.719 15.93 37.719 1 62.25 413 ASP A N 1
ATOM 3340 C CA . ASP A 1 413 ? -9.766 15.461 36.688 1 62.25 413 ASP A CA 1
ATOM 3341 C C . ASP A 1 413 ? -8.516 16.328 36.688 1 62.25 413 ASP A C 1
ATOM 3343 O O . ASP A 1 413 ? -8.602 17.547 36.469 1 62.25 413 ASP A O 1
ATOM 3347 N N . ASP A 1 414 ? -7.602 15.789 37.281 1 70.06 414 ASP A N 1
ATOM 3348 C CA . ASP A 1 414 ? -6.297 16.438 37.406 1 70.06 414 ASP A CA 1
ATOM 3349 C C . ASP A 1 414 ? -5.43 16.125 36.188 1 70.06 414 ASP A C 1
ATOM 3351 O O . ASP A 1 414 ? -4.438 15.398 36.281 1 70.06 414 ASP A O 1
ATOM 3355 N N . ASN A 1 415 ? -5.812 16.875 35.094 1 81.81 415 ASN A N 1
ATOM 3356 C CA . ASN A 1 415 ? -4.965 16.688 33.938 1 81.81 415 ASN A CA 1
ATOM 3357 C C . ASN A 1 415 ? -3.635 17.422 34.062 1 81.81 415 ASN A C 1
ATOM 3359 O O . ASN A 1 415 ? -3.611 18.656 34.219 1 81.81 415 ASN A O 1
ATOM 3363 N N . PRO A 1 416 ? -2.631 16.719 34.094 1 87.62 416 PRO A N 1
ATOM 3364 C CA . PRO A 1 416 ? -1.334 17.344 34.406 1 87.62 416 PRO A CA 1
ATOM 3365 C C . PRO A 1 416 ? -0.92 18.375 33.375 1 87.62 416 PRO A C 1
ATOM 3367 O O . PRO A 1 416 ? -0.258 19.359 33.719 1 87.62 416 PRO A O 1
ATOM 3370 N N . PHE A 1 417 ? -1.328 18.312 32.156 1 89.25 417 PHE A N 1
ATOM 3371 C CA . PHE A 1 417 ? -0.915 19.219 31.109 1 89.25 417 PHE A CA 1
ATOM 3372 C C . PHE A 1 417 ? -1.569 20.594 31.281 1 89.25 417 PHE A C 1
ATOM 3374 O O . PHE A 1 417 ? -0.926 21.625 31.094 1 89.25 417 PHE A O 1
ATOM 3381 N N . VAL A 1 418 ? -2.76 20.531 31.672 1 87.12 418 VAL A N 1
ATOM 3382 C CA . VAL A 1 418 ? -3.479 21.781 31.906 1 87.12 418 VAL A CA 1
ATOM 3383 C C . VAL A 1 418 ? -2.977 22.438 33.188 1 87.12 418 VAL A C 1
ATOM 3385 O O . VAL A 1 418 ? -2.732 23.641 33.219 1 87.12 418 VAL A O 1
ATOM 3388 N N . LYS A 1 419 ? -2.809 21.609 34.156 1 86.75 419 LYS A N 1
ATOM 3389 C CA . LYS A 1 419 ? -2.383 22.094 35.469 1 86.75 419 LYS A CA 1
ATOM 3390 C C . LYS A 1 419 ? -1.013 22.75 35.375 1 86.75 419 LYS A C 1
ATOM 3392 O O . LYS A 1 419 ? -0.824 23.859 35.906 1 86.75 419 LYS A O 1
ATOM 3397 N N . ILE A 1 420 ? -0.156 22.156 34.781 1 90.38 420 ILE A N 1
ATOM 3398 C CA . ILE A 1 420 ? 1.215 22.641 34.688 1 90.38 420 ILE A CA 1
ATOM 3399 C C . ILE A 1 420 ? 1.256 23.922 33.875 1 90.38 420 ILE A C 1
ATOM 3401 O O . ILE A 1 420 ? 1.918 24.891 34.25 1 90.38 420 ILE A O 1
ATOM 3405 N N . SER A 1 421 ? 0.536 23.906 32.781 1 91.75 421 SER A N 1
ATOM 3406 C CA . SER A 1 421 ? 0.522 25.078 31.906 1 91.75 421 SER A CA 1
ATOM 3407 C C . SER A 1 421 ? -0.15 26.266 32.594 1 91.75 421 SER A C 1
ATOM 3409 O O . SER A 1 421 ? 0.317 27.406 32.469 1 91.75 421 SER A O 1
ATOM 3411 N N . PHE A 1 422 ? -1.167 25.953 33.281 1 88.62 422 PHE A N 1
ATOM 3412 C CA . PHE A 1 422 ? -1.886 27 33.969 1 88.62 422 PHE A CA 1
ATOM 3413 C C . PHE A 1 422 ? -1.028 27.594 35.094 1 88.62 422 PHE A C 1
ATOM 3415 O O . PHE A 1 422 ? -0.934 28.812 35.219 1 88.62 422 PHE A O 1
ATOM 3422 N N . ALA A 1 423 ? -0.462 26.734 35.844 1 87.75 423 ALA A N 1
ATOM 3423 C CA . ALA A 1 423 ? 0.413 27.188 36.906 1 87.75 423 ALA A CA 1
ATOM 3424 C C . ALA A 1 423 ? 1.576 28.016 36.375 1 87.75 423 ALA A C 1
ATOM 3426 O O . ALA A 1 423 ? 1.95 29.031 36.969 1 87.75 423 ALA A O 1
ATOM 3427 N N . SER A 1 424 ? 2.115 27.547 35.344 1 90.69 424 SER A N 1
ATOM 3428 C CA . SER A 1 424 ? 3.221 28.266 34.719 1 90.69 424 SER A CA 1
ATOM 3429 C C . SER A 1 424 ? 2.791 29.656 34.281 1 90.69 424 SER A C 1
ATOM 3431 O O . SER A 1 424 ? 3.523 30.641 34.469 1 90.69 424 SER A O 1
ATOM 3433 N N . MET A 1 425 ? 1.635 29.75 33.719 1 88.69 425 MET A N 1
ATOM 3434 C CA . MET A 1 425 ? 1.112 31.016 33.25 1 88.69 425 MET A CA 1
ATOM 3435 C C . MET A 1 425 ? 0.897 31.984 34.406 1 88.69 425 MET A C 1
ATOM 3437 O O . MET A 1 425 ? 1.283 33.156 34.312 1 88.69 425 MET A O 1
ATOM 3441 N N . ILE A 1 426 ? 0.376 31.484 35.469 1 86.31 426 ILE A N 1
ATOM 3442 C CA . ILE A 1 426 ? 0.086 32.312 36.625 1 86.31 426 ILE A CA 1
ATOM 3443 C C . ILE A 1 426 ? 1.391 32.812 37.25 1 86.31 426 ILE A C 1
ATOM 3445 O O . ILE A 1 426 ? 1.493 33.969 37.656 1 86.31 426 ILE A O 1
ATOM 3449 N N . ARG A 1 427 ? 2.297 31.922 37.281 1 87.62 427 ARG A N 1
ATOM 3450 C CA . ARG A 1 427 ? 3.596 32.312 37.812 1 87.62 427 ARG A CA 1
ATOM 3451 C C . ARG A 1 427 ? 4.242 33.406 36.969 1 87.62 427 ARG A C 1
ATOM 3453 O O . ARG A 1 427 ? 4.855 34.344 37.5 1 87.62 427 ARG A O 1
ATOM 3460 N N . LYS A 1 428 ? 4.18 33.25 35.75 1 87.94 428 LYS A N 1
ATOM 3461 C CA . LYS A 1 428 ? 4.734 34.25 34.844 1 87.94 428 LYS A CA 1
ATOM 3462 C C . LYS A 1 428 ? 4.062 35.625 35.031 1 87.94 428 LYS A C 1
ATOM 3464 O O . LYS A 1 428 ? 4.73 36.656 35.031 1 87.94 428 LYS A O 1
ATOM 3469 N N . TYR A 1 429 ? 2.779 35.562 35.156 1 85.19 429 TYR A N 1
ATOM 3470 C CA . TYR A 1 429 ? 2.041 36.812 35.375 1 85.19 429 TYR A CA 1
ATOM 3471 C C . TYR A 1 429 ? 2.379 37.406 36.719 1 85.19 429 TYR A C 1
ATOM 3473 O O . TYR A 1 429 ? 2.543 38.625 36.844 1 85.19 429 TYR A O 1
ATOM 3481 N N . ASP A 1 430 ? 2.451 36.562 37.688 1 82.44 430 ASP A N 1
ATOM 3482 C CA . ASP A 1 430 ? 2.791 37.031 39.031 1 82.44 430 ASP A CA 1
ATOM 3483 C C . ASP A 1 430 ? 4.148 37.75 39.031 1 82.44 430 ASP A C 1
ATOM 3485 O O . ASP A 1 430 ? 4.293 38.812 39.625 1 82.44 430 ASP A O 1
ATOM 3489 N N . ASN A 1 431 ? 5.039 37.156 38.406 1 86.25 431 ASN A N 1
ATOM 3490 C CA . ASN A 1 431 ? 6.379 37.719 38.344 1 86.25 431 ASN A CA 1
ATOM 3491 C C . ASN A 1 431 ? 6.375 39.031 37.562 1 86.25 431 ASN A C 1
ATOM 3493 O O . ASN A 1 431 ? 7.027 40 37.969 1 86.25 431 ASN A O 1
ATOM 3497 N N . ALA A 1 432 ? 5.672 39.031 36.469 1 85.69 432 ALA A N 1
ATOM 3498 C CA . ALA A 1 432 ? 5.621 40.219 35.625 1 85.69 432 ALA A CA 1
ATOM 3499 C C . ALA A 1 432 ? 4.934 41.375 36.344 1 85.69 432 ALA A C 1
ATOM 3501 O O . ALA A 1 432 ? 5.379 42.531 36.281 1 85.69 432 ALA A O 1
ATOM 3502 N N . LEU A 1 433 ? 3.906 41.094 37.062 1 81.62 433 LEU A N 1
ATOM 3503 C CA . LEU A 1 433 ? 3.154 42.125 37.781 1 81.62 433 LEU A CA 1
ATOM 3504 C C . LEU A 1 433 ? 3.969 42.656 38.938 1 81.62 433 LEU A C 1
ATOM 3506 O O . LEU A 1 433 ? 3.949 43.875 39.219 1 81.62 433 LEU A O 1
ATOM 3510 N N . THR A 1 434 ? 4.645 41.75 39.562 1 81.88 434 THR A N 1
ATOM 3511 C CA . THR A 1 434 ? 5.504 42.156 40.656 1 81.88 434 THR A CA 1
ATOM 3512 C C . THR A 1 434 ? 6.609 43.094 40.156 1 81.88 434 THR A C 1
ATOM 3514 O O . THR A 1 434 ? 6.891 44.125 40.781 1 81.88 434 THR A O 1
ATOM 3517 N N . ARG A 1 435 ? 7.105 42.812 39.062 1 86.25 435 ARG A N 1
ATOM 3518 C CA . ARG A 1 435 ? 8.164 43.625 38.469 1 86.25 435 ARG A CA 1
ATOM 3519 C C . ARG A 1 435 ? 7.625 44.969 38.031 1 86.25 435 ARG A C 1
ATOM 3521 O O . ARG A 1 435 ? 8.266 46 38.25 1 86.25 435 ARG A O 1
ATOM 3528 N N . LEU A 1 436 ? 6.516 45 37.438 1 82.94 436 LEU A N 1
ATOM 3529 C CA . LEU A 1 436 ? 5.906 46.25 36.938 1 82.94 436 LEU A CA 1
ATOM 3530 C C . LEU A 1 436 ? 5.57 47.156 38.125 1 82.94 436 LEU A C 1
ATOM 3532 O O . LEU A 1 436 ? 5.773 48.375 38.031 1 82.94 436 LEU A O 1
ATOM 3536 N N . LYS A 1 437 ? 5.062 46.594 39.156 1 79.69 437 LYS A N 1
ATOM 3537 C CA . LYS A 1 437 ? 4.684 47.375 40.344 1 79.69 437 LYS A CA 1
ATOM 3538 C C . LYS A 1 437 ? 5.91 47.938 41.062 1 79.69 437 LYS A C 1
ATOM 3540 O O . LYS A 1 437 ? 5.859 49 41.656 1 79.69 437 LYS A O 1
ATOM 3545 N N . SER A 1 438 ? 6.961 47.156 40.938 1 83.12 438 SER A N 1
ATOM 3546 C CA . SER A 1 438 ? 8.203 47.656 41.531 1 83.12 438 SER A CA 1
ATOM 3547 C C . SER A 1 438 ? 8.773 48.812 40.75 1 83.12 438 SER A C 1
ATOM 3549 O O . SER A 1 438 ? 9.461 49.688 41.344 1 83.12 438 SER A O 1
ATOM 3551 N N . LEU A 1 439 ? 8.492 48.906 39.531 1 82.88 439 LEU A N 1
ATOM 3552 C CA . LEU A 1 439 ? 8.984 49.969 38.656 1 82.88 439 LEU A CA 1
ATOM 3553 C C . LEU A 1 439 ? 8.102 51.219 38.781 1 82.88 439 LEU A C 1
ATOM 3555 O O . LEU A 1 439 ? 8.602 52.344 38.844 1 82.88 439 LEU A O 1
ATOM 3559 N N . ASP A 1 440 ? 6.824 51 38.688 1 78.56 440 ASP A N 1
ATOM 3560 C CA . ASP A 1 440 ? 5.867 52.094 38.812 1 78.56 440 ASP A CA 1
ATOM 3561 C C . ASP A 1 440 ? 4.582 51.656 39.5 1 78.56 440 ASP A C 1
ATOM 3563 O O . ASP A 1 440 ? 3.76 50.969 38.875 1 78.56 440 ASP A O 1
ATOM 3567 N N . LYS A 1 441 ? 4.453 52.062 40.625 1 71.44 441 LYS A N 1
ATOM 3568 C CA . LYS A 1 441 ? 3.303 51.656 41.438 1 71.44 441 LYS A CA 1
ATOM 3569 C C . LYS A 1 441 ? 2.006 52.25 40.875 1 71.44 441 LYS A C 1
ATOM 3571 O O . LYS A 1 441 ? 0.917 51.75 41.188 1 71.44 441 LYS A O 1
ATOM 3576 N N . SER A 1 442 ? 2.15 53.25 40 1 72.69 442 SER A N 1
ATOM 3577 C CA . SER A 1 442 ? 0.96 53.938 39.531 1 72.69 442 SER A CA 1
ATOM 3578 C C . SER A 1 442 ? 0.392 53.281 38.281 1 72.69 442 SER A C 1
ATOM 3580 O O . SER A 1 442 ? -0.676 53.656 37.781 1 72.69 442 SER A O 1
ATOM 3582 N N . ILE A 1 443 ? 1.106 52.219 37.875 1 77 443 ILE A N 1
ATOM 3583 C CA . ILE A 1 443 ? 0.671 51.562 36.656 1 77 443 ILE A CA 1
ATOM 3584 C C . ILE A 1 443 ? -0.685 50.906 36.906 1 77 443 ILE A C 1
ATOM 3586 O O . ILE A 1 443 ? -0.894 50.219 37.906 1 77 443 ILE A O 1
ATOM 3590 N N . CYS A 1 444 ? -1.623 51.188 35.969 1 76.31 444 CYS A N 1
ATOM 3591 C CA . CYS A 1 444 ? -2.953 50.594 36.062 1 76.31 444 CYS A CA 1
ATOM 3592 C C . CYS A 1 444 ? -3.01 49.25 35.312 1 76.31 444 CYS A C 1
ATOM 3594 O O . CYS A 1 444 ? -2.746 49.188 34.094 1 76.31 444 CYS A O 1
ATOM 3596 N N . ILE A 1 445 ? -3.23 48.25 36.062 1 78.06 445 ILE A N 1
ATOM 3597 C CA . ILE A 1 445 ? -3.344 46.906 35.531 1 78.06 445 ILE A CA 1
ATOM 3598 C C . ILE A 1 445 ? -4.816 46.531 35.406 1 78.06 445 ILE A C 1
ATOM 3600 O O . ILE A 1 445 ? -5.582 46.688 36.375 1 78.06 445 ILE A O 1
ATOM 3604 N N . SER A 1 446 ? -5.234 46.219 34.219 1 74 446 SER A N 1
ATOM 3605 C CA . SER A 1 446 ? -6.605 45.75 34 1 74 446 SER A CA 1
ATOM 3606 C C . SER A 1 446 ? -6.656 44.25 33.812 1 74 446 SER A C 1
ATOM 3608 O O . SER A 1 446 ? -5.785 43.656 33.156 1 74 446 SER A O 1
ATOM 3610 N N . SER A 1 447 ? -7.379 43.625 34.625 1 66.38 447 SER A N 1
ATOM 3611 C CA . SER A 1 447 ? -7.66 42.219 34.406 1 66.38 447 SER A CA 1
ATOM 3612 C C . SER A 1 447 ? -8.875 42.031 33.5 1 66.38 447 SER A C 1
ATOM 3614 O O . SER A 1 447 ? -9.883 42.719 33.656 1 66.38 447 SER A O 1
ATOM 3616 N N . ASN A 1 448 ? -8.555 41.531 32.219 1 61.12 448 ASN A N 1
ATOM 3617 C CA . ASN A 1 448 ? -9.664 41.312 31.281 1 61.12 448 ASN A CA 1
ATOM 3618 C C . ASN A 1 448 ? -9.961 39.844 31.078 1 61.12 448 ASN A C 1
ATOM 3620 O O . ASN A 1 448 ? -9.188 39.125 30.438 1 61.12 448 ASN A O 1
ATOM 3624 N N . LEU A 1 449 ? -10.742 39.25 31.938 1 63.72 449 LEU A N 1
ATOM 3625 C CA . LEU A 1 449 ? -11.117 37.844 31.719 1 63.72 449 LEU A CA 1
ATOM 3626 C C . LEU A 1 449 ? -12.344 37.75 30.828 1 63.72 449 LEU A C 1
ATOM 3628 O O . LEU A 1 449 ? -13.117 36.781 30.922 1 63.72 449 LEU A O 1
ATOM 3632 N N . LYS A 1 450 ? -12.609 38.844 30.062 1 63.41 450 LYS A N 1
ATOM 3633 C CA . LYS A 1 450 ? -13.773 38.812 29.172 1 63.41 450 LYS A CA 1
ATOM 3634 C C . LYS A 1 450 ? -13.352 38.656 27.719 1 63.41 450 LYS A C 1
ATOM 3636 O O . LYS A 1 450 ? -13.922 37.844 26.984 1 63.41 450 LYS A O 1
ATOM 3641 N N . GLU A 1 451 ? -12.375 39.5 27.359 1 73.5 451 GLU A N 1
ATOM 3642 C CA . GLU A 1 451 ? -11.938 39.438 25.969 1 73.5 451 GLU A CA 1
ATOM 3643 C C . GLU A 1 451 ? -10.414 39.438 25.875 1 73.5 451 GLU A C 1
ATOM 3645 O O . GLU A 1 451 ? -9.734 40.062 26.688 1 73.5 451 GLU A O 1
ATOM 3650 N N . THR A 1 452 ? -9.953 38.625 24.953 1 82.31 452 THR A N 1
ATOM 3651 C CA . THR A 1 452 ? -8.523 38.625 24.656 1 82.31 452 THR A CA 1
ATOM 3652 C C . THR A 1 452 ? -8.133 39.875 23.891 1 82.31 452 THR A C 1
ATOM 3654 O O . THR A 1 452 ? -8.805 40.25 22.922 1 82.31 452 THR A O 1
ATOM 3657 N N . VAL A 1 453 ? -7.164 40.656 24.406 1 83.62 453 VAL A N 1
ATOM 3658 C CA . VAL A 1 453 ? -6.656 41.812 23.719 1 83.62 453 VAL A CA 1
ATOM 3659 C C . VAL A 1 453 ? -5.223 41.562 23.25 1 83.62 453 VAL A C 1
ATOM 3661 O O . VAL A 1 453 ? -4.523 40.719 23.812 1 83.62 453 VAL A O 1
ATOM 3664 N N . SER A 1 454 ? -4.859 42.219 22.188 1 88.25 454 SER A N 1
ATOM 3665 C CA . SER A 1 454 ? -3.514 42.062 21.641 1 88.25 454 SER A CA 1
ATOM 3666 C C . SER A 1 454 ? -2.598 43.188 22.094 1 88.25 454 SER A C 1
ATOM 3668 O O . SER A 1 454 ? -3.014 44.344 22.156 1 88.25 454 SER A O 1
ATOM 3670 N N . CYS A 1 455 ? -1.457 42.812 22.516 1 89.5 455 CYS A N 1
ATOM 3671 C CA . CYS A 1 455 ? -0.461 43.781 22.891 1 89.5 455 CYS A CA 1
ATOM 3672 C C . CYS A 1 455 ? -0.051 44.656 21.703 1 89.5 455 CYS A C 1
ATOM 3674 O O . CYS A 1 455 ? 0.276 44.125 20.641 1 89.5 455 CYS A O 1
ATOM 3676 N N . GLY A 1 456 ? -0.051 45.875 21.812 1 86.5 456 GLY A N 1
ATOM 3677 C CA . GLY A 1 456 ? 0.315 46.781 20.734 1 86.5 456 GLY A CA 1
ATOM 3678 C C . GLY A 1 456 ? 1.793 46.75 20.406 1 86.5 456 GLY A C 1
ATOM 3679 O O . GLY A 1 456 ? 2.199 47.188 19.312 1 86.5 456 GLY A O 1
ATOM 3680 N N . LEU A 1 457 ? 2.605 46.25 21.312 1 86.56 457 LEU A N 1
ATOM 3681 C CA . LEU A 1 457 ? 4.051 46.25 21.109 1 86.56 457 LEU A CA 1
ATOM 3682 C C . LEU A 1 457 ? 4.535 44.906 20.578 1 86.56 457 LEU A C 1
ATOM 3684 O O . LEU A 1 457 ? 5.344 44.875 19.641 1 86.56 457 LEU A O 1
ATOM 3688 N N . CYS A 1 458 ? 4.109 43.812 21.125 1 90.25 458 CYS A N 1
ATOM 3689 C CA . CYS A 1 458 ? 4.66 42.531 20.766 1 90.25 458 CYS A CA 1
ATOM 3690 C C . CYS A 1 458 ? 3.59 41.625 20.141 1 90.25 458 CYS A C 1
ATOM 3692 O O . CYS A 1 458 ? 3.875 40.5 19.734 1 90.25 458 CYS A O 1
ATOM 3694 N N . LYS A 1 459 ? 2.371 42.031 20.156 1 90.69 459 LYS A N 1
ATOM 3695 C CA . LYS A 1 459 ? 1.239 41.375 19.531 1 90.69 459 LYS A CA 1
ATOM 3696 C C . LYS A 1 459 ? 0.804 40.156 20.328 1 90.69 459 LYS A C 1
ATOM 3698 O O . LYS A 1 459 ? -0.066 39.375 19.906 1 90.69 459 LYS A O 1
ATOM 3703 N N . ARG A 1 460 ? 1.293 40 21.516 1 90.75 460 ARG A N 1
ATOM 3704 C CA . ARG A 1 460 ? 0.894 38.906 22.391 1 90.75 460 ARG A CA 1
ATOM 3705 C C . ARG A 1 460 ? -0.569 39.031 22.797 1 90.75 460 ARG A C 1
ATOM 3707 O O . ARG A 1 460 ? -1.049 40.125 23.062 1 90.75 460 ARG A O 1
ATOM 3714 N N . ASP A 1 461 ? -1.216 37.875 22.844 1 86.81 461 ASP A N 1
ATOM 3715 C CA . ASP A 1 461 ? -2.572 37.844 23.391 1 86.81 461 ASP A CA 1
ATOM 3716 C C . ASP A 1 461 ? -2.562 38.031 24.906 1 86.81 461 ASP A C 1
ATOM 3718 O O . ASP A 1 461 ? -1.786 37.375 25.609 1 86.81 461 ASP A O 1
ATOM 3722 N N . CYS A 1 462 ? -3.314 38.938 25.312 1 86.44 462 CYS A N 1
ATOM 3723 C CA . CYS A 1 462 ? -3.455 39.219 26.734 1 86.44 462 CYS A CA 1
ATOM 3724 C C . CYS A 1 462 ? -4.883 38.938 27.203 1 86.44 462 CYS A C 1
ATOM 3726 O O . CYS A 1 462 ? -5.777 39.75 26.969 1 86.44 462 CYS A O 1
ATOM 3728 N N . TYR A 1 463 ? -5.027 37.875 27.875 1 85.69 463 TYR A N 1
ATOM 3729 C CA . TYR A 1 463 ? -6.344 37.5 28.406 1 85.69 463 TYR A CA 1
ATOM 3730 C C . TYR A 1 463 ? -6.402 37.75 29.906 1 85.69 463 TYR A C 1
ATOM 3732 O O . TYR A 1 463 ? -7.418 38.219 30.422 1 85.69 463 TYR A O 1
ATOM 3740 N N . VAL A 1 464 ? -5.387 37.469 30.562 1 85.06 464 VAL A N 1
ATOM 3741 C CA . VAL A 1 464 ? -5.355 37.5 32.031 1 85.06 464 VAL A CA 1
ATOM 3742 C C . VAL A 1 464 ? -5.25 38.938 32.531 1 85.06 464 VAL A C 1
ATOM 3744 O O . VAL A 1 464 ? -5.996 39.344 33.406 1 85.06 464 VAL A O 1
ATOM 3747 N N . ALA A 1 465 ? -4.27 39.594 31.938 1 83.75 465 ALA A N 1
ATOM 3748 C CA . ALA A 1 465 ? -4.066 40.969 32.375 1 83.75 465 ALA A CA 1
ATOM 3749 C C . ALA A 1 465 ? -3.299 41.781 31.344 1 83.75 465 ALA A C 1
ATOM 3751 O O . ALA A 1 465 ? -2.566 41.219 30.531 1 83.75 465 ALA A O 1
ATOM 3752 N N . HIS A 1 466 ? -3.553 43.062 31.344 1 85.81 466 HIS A N 1
ATOM 3753 C CA . HIS A 1 466 ? -2.795 44 30.516 1 85.81 466 HIS A CA 1
ATOM 3754 C C . HIS A 1 466 ? -2.68 45.375 31.188 1 85.81 466 HIS A C 1
ATOM 3756 O O . HIS A 1 466 ? -3.391 45.656 32.156 1 85.81 466 HIS A O 1
ATOM 3762 N N . VAL A 1 467 ? -1.705 46.094 30.688 1 83.5 467 VAL A N 1
ATOM 3763 C CA . VAL A 1 467 ? -1.482 47.438 31.203 1 83.5 467 VAL A CA 1
ATOM 3764 C C . VAL A 1 467 ? -2.322 48.438 30.406 1 83.5 467 VAL A C 1
ATOM 3766 O O . VAL A 1 467 ? -2.342 48.406 29.172 1 83.5 467 VAL A O 1
ATOM 3769 N N . ASN A 1 468 ? -3.182 49.125 31.188 1 73.88 468 ASN A N 1
ATOM 3770 C CA . ASN A 1 468 ? -3.914 50.25 30.594 1 73.88 468 ASN A CA 1
ATOM 3771 C C . ASN A 1 468 ? -3.189 51.562 30.797 1 73.88 468 ASN A C 1
ATOM 3773 O O . ASN A 1 468 ? -3.025 52.031 31.938 1 73.88 468 ASN A O 1
ATOM 3777 N N . CYS A 1 469 ? -2.414 51.938 29.812 1 66.12 469 CYS A N 1
ATOM 3778 C CA . CYS A 1 469 ? -1.718 53.219 29.969 1 66.12 469 CYS A CA 1
ATOM 3779 C C . CYS A 1 469 ? -2.453 54.312 29.234 1 66.12 469 CYS A C 1
ATOM 3781 O O . CYS A 1 469 ? -2.898 54.125 28.109 1 66.12 469 CYS A O 1
ATOM 3783 N N . LYS A 1 470 ? -2.867 55.375 29.875 1 59.62 470 LYS A N 1
ATOM 3784 C CA . LYS A 1 470 ? -3.508 56.531 29.297 1 59.62 470 LYS A CA 1
ATOM 3785 C C . LYS A 1 470 ? -2.666 57.125 28.156 1 59.62 470 LYS A C 1
ATOM 3787 O O . LYS A 1 470 ? -3.186 57.812 27.297 1 59.62 470 LYS A O 1
ATOM 3792 N N . CYS A 1 471 ? -1.428 56.938 28.219 1 59.25 471 CYS A N 1
ATOM 3793 C CA . CYS A 1 471 ? -0.53 57.562 27.25 1 59.25 471 CYS A CA 1
ATOM 3794 C C . CYS A 1 471 ? -0.536 56.781 25.938 1 59.25 471 CYS A C 1
ATOM 3796 O O . CYS A 1 471 ? -0.068 57.312 24.906 1 59.25 471 CYS A O 1
ATOM 3798 N N . HIS A 1 472 ? -0.924 55.562 26.031 1 60.16 472 HIS A N 1
ATOM 3799 C CA . HIS A 1 472 ? -0.89 54.781 24.797 1 60.16 472 HIS A CA 1
ATOM 3800 C C . HIS A 1 472 ? -2.293 54.344 24.359 1 60.16 472 HIS A C 1
ATOM 3802 O O . HIS A 1 472 ? -3.117 54 25.203 1 60.16 472 HIS A O 1
ATOM 3808 N N . PHE A 1 473 ? -2.633 54.594 23.172 1 65.25 473 PHE A N 1
ATOM 3809 C CA . PHE A 1 473 ? -3.918 54.25 22.578 1 65.25 473 PHE A CA 1
ATOM 3810 C C . PHE A 1 473 ? -4.078 52.719 22.516 1 65.25 473 PHE A C 1
ATOM 3812 O O . PHE A 1 473 ? -5.199 52.219 22.469 1 65.25 473 PHE A O 1
ATOM 3819 N N . HIS A 1 474 ? -2.904 52 22.703 1 75.88 474 HIS A N 1
ATOM 3820 C CA . HIS A 1 474 ? -3.01 50.562 22.531 1 75.88 474 HIS A CA 1
ATOM 3821 C C . HIS A 1 474 ? -2.758 49.844 23.859 1 75.88 474 HIS A C 1
ATOM 3823 O O . HIS A 1 474 ? -2.053 50.344 24.719 1 75.88 474 HIS A O 1
ATOM 3829 N N . ASN A 1 475 ? -3.479 48.688 24.062 1 82.88 475 ASN A N 1
ATOM 3830 C CA . ASN A 1 475 ? -3.217 47.781 25.188 1 82.88 475 ASN A CA 1
ATOM 3831 C C . ASN A 1 475 ? -1.805 47.219 25.141 1 82.88 475 ASN A C 1
ATOM 3833 O O . ASN A 1 475 ? -1.295 46.906 24.047 1 82.88 475 ASN A O 1
ATOM 3837 N N . ILE A 1 476 ? -1.152 47.25 26.297 1 87.81 476 ILE A N 1
ATOM 3838 C CA . ILE A 1 476 ? 0.201 46.719 26.375 1 87.81 476 ILE A CA 1
ATOM 3839 C C . ILE A 1 476 ? 0.239 45.562 27.359 1 87.81 476 ILE A C 1
ATOM 3841 O O . ILE A 1 476 ? -0.375 45.625 28.438 1 87.81 476 ILE A O 1
ATOM 3845 N N . CYS A 1 477 ? 0.887 44.469 27.016 1 89.56 477 CYS A N 1
ATOM 3846 C CA . CYS A 1 477 ? 0.949 43.344 27.922 1 89.56 477 CYS A CA 1
ATOM 3847 C C . CYS A 1 477 ? 1.835 43.656 29.125 1 89.56 477 CYS A C 1
ATOM 3849 O O . CYS A 1 477 ? 2.641 44.562 29.094 1 89.56 477 CYS A O 1
ATOM 3851 N N . VAL A 1 478 ? 1.718 42.875 30.172 1 86.56 478 VAL A N 1
ATOM 3852 C CA . VAL A 1 478 ? 2.369 43.156 31.453 1 86.56 478 VAL A CA 1
ATOM 3853 C C . VAL A 1 478 ? 3.834 42.719 31.375 1 86.56 478 VAL A C 1
ATOM 3855 O O . VAL A 1 478 ? 4.609 42.969 32.312 1 86.56 478 VAL A O 1
ATOM 3858 N N . PHE A 1 479 ? 4.289 42.188 30.234 1 89.31 479 PHE A N 1
ATOM 3859 C CA . PHE A 1 479 ? 5.59 41.531 30.188 1 89.31 479 PHE A CA 1
ATOM 3860 C C . PHE A 1 479 ? 6.652 42.469 29.641 1 89.31 479 PHE A C 1
ATOM 3862 O O . PHE A 1 479 ? 7.82 42.094 29.5 1 89.31 479 PHE A O 1
ATOM 3869 N N . HIS A 1 480 ? 6.473 43.688 29.25 1 81.62 480 HIS A N 1
ATOM 3870 C CA . HIS A 1 480 ? 7.422 44.656 28.719 1 81.62 480 HIS A CA 1
ATOM 3871 C C . HIS A 1 480 ? 8.078 45.469 29.844 1 81.62 480 HIS A C 1
ATOM 3873 O O . HIS A 1 480 ? 8.773 46.438 29.578 1 81.62 480 HIS A O 1
ATOM 3879 N N . GLY A 1 481 ? 8.164 45.156 31.016 1 62.69 481 GLY A N 1
ATOM 3880 C CA . GLY A 1 481 ? 8.797 45.906 32.094 1 62.69 481 GLY A CA 1
ATOM 3881 C C . GLY A 1 481 ? 10.305 45.969 31.953 1 62.69 481 GLY A C 1
ATOM 3882 O O . GLY A 1 481 ? 10.961 46.75 32.656 1 62.69 481 GLY A O 1
ATOM 3883 N N . LYS A 1 482 ? 11.062 44.969 31.328 1 51.19 482 LYS A N 1
ATOM 3884 C CA . LYS A 1 482 ? 12.516 45.031 31.312 1 51.19 482 LYS A CA 1
ATOM 3885 C C . LYS A 1 482 ? 13.008 46.094 30.328 1 51.19 482 LYS A C 1
ATOM 3887 O O . LYS A 1 482 ? 14.141 46.562 30.438 1 51.19 482 LYS A O 1
ATOM 3892 N N . THR A 1 483 ? 12.719 46.031 29.078 1 46.12 483 THR A N 1
ATOM 3893 C CA . THR A 1 483 ? 13.445 46.844 28.109 1 46.12 483 THR A CA 1
ATOM 3894 C C . THR A 1 483 ? 13.281 48.312 28.453 1 46.12 483 THR A C 1
ATOM 3896 O O . THR A 1 483 ? 14.234 49 28.859 1 46.12 483 THR A O 1
ATOM 3899 N N . LYS A 1 484 ? 13.258 49.281 27.188 1 40.59 484 LYS A N 1
ATOM 3900 C CA . LYS A 1 484 ? 13.438 50.719 27.234 1 40.59 484 LYS A CA 1
ATOM 3901 C C . LYS A 1 484 ? 12.516 51.375 28.266 1 40.59 484 LYS A C 1
ATOM 3903 O O . LYS A 1 484 ? 11.398 50.906 28.484 1 40.59 484 LYS A O 1
ATOM 3908 N N . PRO A 1 485 ? 13.125 52.188 29.234 1 35.34 485 PRO A N 1
ATOM 3909 C CA . PRO A 1 485 ? 12.266 53.156 29.906 1 35.34 485 PRO A CA 1
ATOM 3910 C C . PRO A 1 485 ? 11.062 53.562 29.062 1 35.34 485 PRO A C 1
ATOM 3912 O O . PRO A 1 485 ? 11.219 53.969 27.891 1 35.34 485 PRO A O 1
ATOM 3915 N N . LEU A 1 486 ? 10.062 52.875 29 1 35.47 486 LEU A N 1
ATOM 3916 C CA . LEU A 1 486 ? 8.945 53.719 28.547 1 35.47 486 LEU A CA 1
ATOM 3917 C C . LEU A 1 486 ? 9.188 55.188 28.891 1 35.47 486 LEU A C 1
ATOM 3919 O O . LEU A 1 486 ? 9.25 55.531 30.078 1 35.47 486 LEU A O 1
ATOM 3923 N N . LEU A 1 487 ? 10.172 55.844 28.344 1 30.81 487 LEU A N 1
ATOM 3924 C CA . LEU A 1 487 ? 10.094 57.281 28.391 1 30.81 487 LEU A CA 1
ATOM 3925 C C . LEU A 1 487 ? 8.641 57.75 28.328 1 30.81 487 LEU A C 1
ATOM 3927 O O . LEU A 1 487 ? 8.031 57.75 27.266 1 30.81 487 LEU A O 1
ATOM 3931 N N . PHE A 1 488 ? 7.809 57.219 29.062 1 29.95 488 PHE A N 1
ATOM 3932 C CA . PHE A 1 488 ? 6.684 58.031 29.5 1 29.95 488 PHE A CA 1
ATOM 3933 C C . PHE A 1 488 ? 7.156 59.438 29.891 1 29.95 488 PHE A C 1
ATOM 3935 O O . PHE A 1 488 ? 7.656 59.625 31 1 29.95 488 PHE A O 1
ATOM 3942 N N . SER A 1 489 ? 8.141 60.062 29.188 1 26.64 489 SER A N 1
ATOM 3943 C CA . SER A 1 489 ? 8.148 61.5 29.375 1 26.64 489 SER A CA 1
ATOM 3944 C C . SER A 1 489 ? 6.73 62.062 29.438 1 26.64 489 SER A C 1
ATOM 3946 O O . SER A 1 489 ? 5.988 62 28.453 1 26.64 489 SER A O 1
ATOM 3948 N N . PHE A 1 490 ? 6.156 61.875 30.547 1 22.8 490 PHE A N 1
ATOM 3949 C CA . PHE A 1 490 ? 5.289 63 30.938 1 22.8 490 PHE A CA 1
ATOM 3950 C C . PHE A 1 490 ? 6.047 64.312 30.906 1 22.8 490 PHE A C 1
ATOM 3952 O O . PHE A 1 490 ? 7.207 64.375 31.312 1 22.8 490 PHE A O 1
ATOM 3959 N N . MET B 1 1 ? -35.438 -17.281 65.688 1 23.03 1 MET B N 1
ATOM 3960 C CA . MET B 1 1 ? -34.188 -16.656 65.312 1 23.03 1 MET B CA 1
ATOM 3961 C C . MET B 1 1 ? -34.156 -16.438 63.812 1 23.03 1 MET B C 1
ATOM 3963 O O . MET B 1 1 ? -33.969 -17.391 63.031 1 23.03 1 MET B O 1
ATOM 3967 N N . ARG B 1 2 ? -35.062 -15.656 63.281 1 25.73 2 ARG B N 1
ATOM 3968 C CA . ARG B 1 2 ? -35.781 -15.414 62.031 1 25.73 2 ARG B CA 1
ATOM 3969 C C . ARG B 1 2 ? -34.875 -14.773 61 1 25.73 2 ARG B C 1
ATOM 3971 O O . ARG B 1 2 ? -34.188 -13.789 61.281 1 25.73 2 ARG B O 1
ATOM 3978 N N . PRO B 1 3 ? -34.312 -15.602 60.031 1 26.61 3 PRO B N 1
ATOM 3979 C CA . PRO B 1 3 ? -33.281 -15.477 59.031 1 26.61 3 PRO B CA 1
ATOM 3980 C C . PRO B 1 3 ? -33.469 -14.234 58.156 1 26.61 3 PRO B C 1
ATOM 3982 O O . PRO B 1 3 ? -34.594 -13.75 57.969 1 26.61 3 PRO B O 1
ATOM 3985 N N . HIS B 1 4 ? -32.375 -13.383 58.281 1 23.03 4 HIS B N 1
ATOM 3986 C CA . HIS B 1 4 ? -32.031 -12.047 57.844 1 23.03 4 HIS B CA 1
ATOM 3987 C C . HIS B 1 4 ? -32.219 -11.883 56.344 1 23.03 4 HIS B C 1
ATOM 3989 O O . HIS B 1 4 ? -31.891 -12.789 55.562 1 23.03 4 HIS B O 1
ATOM 3995 N N . LYS B 1 5 ? -33.125 -10.93 56 1 25.39 5 LYS B N 1
ATOM 3996 C CA . LYS B 1 5 ? -33.844 -10.469 54.812 1 25.39 5 LYS B CA 1
ATOM 3997 C C . LYS B 1 5 ? -32.875 -9.898 53.75 1 25.39 5 LYS B C 1
ATOM 3999 O O . LYS B 1 5 ? -33.312 -9.289 52.781 1 25.39 5 LYS B O 1
ATOM 4004 N N . GLN B 1 6 ? -31.484 -10.211 53.906 1 23.3 6 GLN B N 1
ATOM 4005 C CA . GLN B 1 6 ? -30.672 -9.172 53.281 1 23.3 6 GLN B CA 1
ATOM 4006 C C . GLN B 1 6 ? -30.969 -9.094 51.781 1 23.3 6 GLN B C 1
ATOM 4008 O O . GLN B 1 6 ? -30.938 -10.102 51.062 1 23.3 6 GLN B O 1
ATOM 4013 N N . SER B 1 7 ? -31.688 -8.023 51.312 1 23.42 7 SER B N 1
ATOM 4014 C CA . SER B 1 7 ? -32.281 -7.562 50.062 1 23.42 7 SER B CA 1
ATOM 4015 C C . SER B 1 7 ? -31.219 -7.336 49 1 23.42 7 SER B C 1
ATOM 4017 O O . SER B 1 7 ? -30.234 -6.637 49.25 1 23.42 7 SER B O 1
ATOM 4019 N N . SER B 1 8 ? -30.844 -8.414 48.25 1 23.05 8 SER B N 1
ATOM 4020 C CA . SER B 1 8 ? -29.859 -8.516 47.188 1 23.05 8 SER B CA 1
ATOM 4021 C C . SER B 1 8 ? -30.125 -7.5 46.094 1 23.05 8 SER B C 1
ATOM 4023 O O . SER B 1 8 ? -31.188 -7.508 45.469 1 23.05 8 SER B O 1
ATOM 4025 N N . LYS B 1 9 ? -29.688 -6.152 46.312 1 22.53 9 LYS B N 1
ATOM 4026 C CA . LYS B 1 9 ? -29.781 -5.02 45.406 1 22.53 9 LYS B CA 1
ATOM 4027 C C . LYS B 1 9 ? -29.281 -5.391 44 1 22.53 9 LYS B C 1
ATOM 4029 O O . LYS B 1 9 ? -28.094 -5.684 43.812 1 22.53 9 LYS B O 1
ATOM 4034 N N . ALA B 1 10 ? -30.172 -5.938 43.125 1 24.8 10 ALA B N 1
ATOM 4035 C CA . ALA B 1 10 ? -30.109 -6.363 41.719 1 24.8 10 ALA B CA 1
ATOM 4036 C C . ALA B 1 10 ? -29.625 -5.227 40.812 1 24.8 10 ALA B C 1
ATOM 4038 O O . ALA B 1 10 ? -30.281 -4.188 40.719 1 24.8 10 ALA B O 1
ATOM 4039 N N . SER B 1 11 ? -28.266 -4.961 40.938 1 22.48 11 SER B N 1
ATOM 4040 C CA . SER B 1 11 ? -27.625 -3.916 40.156 1 22.48 11 SER B CA 1
ATOM 4041 C C . SER B 1 11 ? -28.062 -3.955 38.688 1 22.48 11 SER B C 1
ATOM 4043 O O . SER B 1 11 ? -28.125 -5.027 38.094 1 22.48 11 SER B O 1
ATOM 4045 N N . ASN B 1 12 ? -28.875 -3.053 38.219 1 21.22 12 ASN B N 1
ATOM 4046 C CA . ASN B 1 12 ? -29.531 -2.707 36.969 1 21.22 12 ASN B CA 1
ATOM 4047 C C . ASN B 1 12 ? -28.516 -2.588 35.844 1 21.22 12 ASN B C 1
ATOM 4049 O O . ASN B 1 12 ? -27.594 -1.775 35.906 1 21.22 12 ASN B O 1
ATOM 4053 N N . LYS B 1 13 ? -28.297 -3.645 34.969 1 25.88 13 LYS B N 1
ATOM 4054 C CA . LYS B 1 13 ? -27.609 -3.953 33.719 1 25.88 13 LYS B CA 1
ATOM 4055 C C . LYS B 1 13 ? -27.969 -2.943 32.656 1 25.88 13 LYS B C 1
ATOM 4057 O O . LYS B 1 13 ? -29.031 -3.049 32 1 25.88 13 LYS B O 1
ATOM 4062 N N . SER B 1 14 ? -27.906 -1.675 32.875 1 22.61 14 SER B N 1
ATOM 4063 C CA . SER B 1 14 ? -28.328 -0.786 31.797 1 22.61 14 SER B CA 1
ATOM 4064 C C . SER B 1 14 ? -27.641 -1.151 30.484 1 22.61 14 SER B C 1
ATOM 4066 O O . SER B 1 14 ? -26.406 -1.311 30.438 1 22.61 14 SER B O 1
ATOM 4068 N N . LYS B 1 15 ? -28.391 -1.688 29.453 1 27.55 15 LYS B N 1
ATOM 4069 C CA . LYS B 1 15 ? -28.359 -2.115 28.062 1 27.55 15 LYS B CA 1
ATOM 4070 C C . LYS B 1 15 ? -27.812 -1.006 27.172 1 27.55 15 LYS B C 1
ATOM 4072 O O . LYS B 1 15 ? -28.547 -0.097 26.781 1 27.55 15 LYS B O 1
ATOM 4077 N N . THR B 1 16 ? -26.703 -0.496 27.375 1 25.47 16 THR B N 1
ATOM 4078 C CA . THR B 1 16 ? -26.266 0.473 26.375 1 25.47 16 THR B CA 1
ATOM 4079 C C . THR B 1 16 ? -26.406 -0.103 24.969 1 25.47 16 THR B C 1
ATOM 4081 O O . THR B 1 16 ? -25.844 -1.155 24.672 1 25.47 16 THR B O 1
ATOM 4084 N N . HIS B 1 17 ? -27.5 0.142 24.25 1 25 17 HIS B N 1
ATOM 4085 C CA . HIS B 1 17 ? -27.953 -0.115 22.875 1 25 17 HIS B CA 1
ATOM 4086 C C . HIS B 1 17 ? -26.891 0.252 21.859 1 25 17 HIS B C 1
ATOM 4088 O O . HIS B 1 17 ? -26.578 1.433 21.672 1 25 17 HIS B O 1
ATOM 4094 N N . PHE B 1 18 ? -25.797 -0.37 21.766 1 27.95 18 PHE B N 1
ATOM 4095 C CA . PHE B 1 18 ? -25.094 -0.258 20.484 1 27.95 18 PHE B CA 1
ATOM 4096 C C . PHE B 1 18 ? -26.062 -0.388 19.328 1 27.95 18 PHE B C 1
ATOM 4098 O O . PHE B 1 18 ? -26.656 -1.451 19.109 1 27.95 18 PHE B O 1
ATOM 4105 N N . LYS B 1 19 ? -26.734 0.629 18.906 1 31.62 19 LYS B N 1
ATOM 4106 C CA . LYS B 1 19 ? -27.641 0.594 17.766 1 31.62 19 LYS B CA 1
ATOM 4107 C C . LYS B 1 19 ? -27.156 -0.385 16.703 1 31.62 19 LYS B C 1
ATOM 4109 O O . LYS B 1 19 ? -25.969 -0.388 16.344 1 31.62 19 LYS B O 1
ATOM 4114 N N . SER B 1 20 ? -27.812 -1.453 16.453 1 30.73 20 SER B N 1
ATOM 4115 C CA . SER B 1 20 ? -27.828 -2.465 15.406 1 30.73 20 SER B CA 1
ATOM 4116 C C . SER B 1 20 ? -27.562 -1.847 14.039 1 30.73 20 SER B C 1
ATOM 4118 O O . SER B 1 20 ? -28.234 -0.9 13.641 1 30.73 20 SER B O 1
ATOM 4120 N N . PHE B 1 21 ? -26.328 -1.604 13.594 1 34.66 21 PHE B N 1
ATOM 4121 C CA . PHE B 1 21 ? -26.172 -1.474 12.148 1 34.66 21 PHE B CA 1
ATOM 4122 C C . PHE B 1 21 ? -27.266 -2.244 11.414 1 34.66 21 PHE B C 1
ATOM 4124 O O . PHE B 1 21 ? -27.281 -3.477 11.445 1 34.66 21 PHE B O 1
ATOM 4131 N N . THR B 1 22 ? -28.531 -1.876 11.297 1 34.94 22 THR B N 1
ATOM 4132 C CA . THR B 1 22 ? -29.672 -2.455 10.594 1 34.94 22 THR B CA 1
ATOM 4133 C C . THR B 1 22 ? -29.219 -3.098 9.281 1 34.94 22 THR B C 1
ATOM 4135 O O . THR B 1 22 ? -28.219 -2.689 8.695 1 34.94 22 THR B O 1
ATOM 4138 N N . ASN B 1 23 ? -29.766 -4.344 8.859 1 41.56 23 ASN B N 1
ATOM 4139 C CA . ASN B 1 23 ? -29.766 -5.316 7.777 1 41.56 23 ASN B CA 1
ATOM 4140 C C . ASN B 1 23 ? -29.656 -4.641 6.414 1 41.56 23 ASN B C 1
ATOM 4142 O O . ASN B 1 23 ? -29.609 -5.316 5.383 1 41.56 23 ASN B O 1
ATOM 4146 N N . THR B 1 24 ? -29.969 -3.326 6.223 1 47.16 24 THR B N 1
ATOM 4147 C CA . THR B 1 24 ? -30.047 -2.713 4.902 1 47.16 24 THR B CA 1
ATOM 4148 C C . THR B 1 24 ? -28.672 -2.285 4.406 1 47.16 24 THR B C 1
ATOM 4150 O O . THR B 1 24 ? -28.562 -1.627 3.373 1 47.16 24 THR B O 1
ATOM 4153 N N . ASP B 1 25 ? -27.719 -2.561 5.012 1 62.56 25 ASP B N 1
ATOM 4154 C CA . ASP B 1 25 ? -26.359 -2.137 4.703 1 62.56 25 ASP B CA 1
ATOM 4155 C C . ASP B 1 25 ? -25.766 -2.979 3.578 1 62.56 25 ASP B C 1
ATOM 4157 O O . ASP B 1 25 ? -25.672 -4.203 3.693 1 62.56 25 ASP B O 1
ATOM 4161 N N . LYS B 1 26 ? -25.703 -2.352 2.43 1 67.62 26 LYS B N 1
ATOM 4162 C CA . LYS B 1 26 ? -25.156 -2.949 1.216 1 67.62 26 LYS B CA 1
ATOM 4163 C C . LYS B 1 26 ? -24 -3.883 1.538 1 67.62 26 LYS B C 1
ATOM 4165 O O . LYS B 1 26 ? -23.812 -4.91 0.88 1 67.62 26 LYS B O 1
ATOM 4170 N N . TYR B 1 27 ? -23.375 -3.66 2.674 1 75.19 27 TYR B N 1
ATOM 4171 C CA . TYR B 1 27 ? -22.125 -4.402 2.818 1 75.19 27 TYR B CA 1
ATOM 4172 C C . TYR B 1 27 ? -22.141 -5.266 4.074 1 75.19 27 TYR B C 1
ATOM 4174 O O . TYR B 1 27 ? -21.141 -5.887 4.426 1 75.19 27 TYR B O 1
ATOM 4182 N N . HIS B 1 28 ? -23.25 -5.387 4.75 1 75.94 28 HIS B N 1
ATOM 4183 C CA . HIS B 1 28 ? -23.312 -6.156 5.992 1 75.94 28 HIS B CA 1
ATOM 4184 C C . HIS B 1 28 ? -22.938 -7.617 5.75 1 75.94 28 HIS B C 1
ATOM 4186 O O . HIS B 1 28 ? -22.25 -8.234 6.57 1 75.94 28 HIS B O 1
ATOM 4192 N N . HIS B 1 29 ? -23.312 -8.078 4.609 1 81.19 29 HIS B N 1
ATOM 4193 C CA . HIS B 1 29 ? -23.062 -9.484 4.281 1 81.19 29 HIS B CA 1
ATOM 4194 C C . HIS B 1 29 ? -21.609 -9.703 3.865 1 81.19 29 HIS B C 1
ATOM 4196 O O . HIS B 1 29 ? -21.188 -10.836 3.617 1 81.19 29 HIS B O 1
ATOM 4202 N N . LEU B 1 30 ? -20.828 -8.625 3.846 1 90.75 30 LEU B N 1
ATOM 4203 C CA . LEU B 1 30 ? -19.453 -8.734 3.375 1 90.75 30 LEU B CA 1
ATOM 4204 C C . LEU B 1 30 ? -18.469 -8.492 4.512 1 90.75 30 LEU B C 1
ATOM 4206 O O . LEU B 1 30 ? -17.266 -8.336 4.277 1 90.75 30 LEU B O 1
ATOM 4210 N N . GLU B 1 31 ? -18.875 -8.547 5.746 1 88.62 31 GLU B N 1
ATOM 4211 C CA . GLU B 1 31 ? -18.031 -8.281 6.906 1 88.62 31 GLU B CA 1
ATOM 4212 C C . GLU B 1 31 ? -17 -9.398 7.109 1 88.62 31 GLU B C 1
ATOM 4214 O O . GLU B 1 31 ? -16.016 -9.219 7.812 1 88.62 31 GLU B O 1
ATOM 4219 N N . TRP B 1 32 ? -17.312 -10.547 6.438 1 93 32 TRP B N 1
ATOM 4220 C CA . TRP B 1 32 ? -16.391 -11.664 6.535 1 93 32 TRP B CA 1
ATOM 4221 C C . TRP B 1 32 ? -15.016 -11.289 5.996 1 93 32 TRP B C 1
ATOM 4223 O O . TRP B 1 32 ? -14.016 -11.898 6.363 1 93 32 TRP B O 1
ATOM 4233 N N . THR B 1 33 ? -14.938 -10.266 5.152 1 94.81 33 THR B N 1
ATOM 4234 C CA . THR B 1 33 ? -13.656 -9.852 4.582 1 94.81 33 THR B CA 1
ATOM 4235 C C . THR B 1 33 ? -12.703 -9.391 5.68 1 94.81 33 THR B C 1
ATOM 4237 O O . THR B 1 33 ? -11.484 -9.516 5.535 1 94.81 33 THR B O 1
ATOM 4240 N N . ASN B 1 34 ? -13.203 -8.914 6.789 1 90.31 34 ASN B N 1
ATOM 4241 C CA . ASN B 1 34 ? -12.391 -8.422 7.895 1 90.31 34 ASN B CA 1
ATOM 4242 C C . ASN B 1 34 ? -11.898 -9.555 8.781 1 90.31 34 ASN B C 1
ATOM 4244 O O . ASN B 1 34 ? -11.031 -9.359 9.633 1 90.31 34 ASN B O 1
ATOM 4248 N N . GLN B 1 35 ? -12.406 -10.727 8.531 1 92.69 35 GLN B N 1
ATOM 4249 C CA . GLN B 1 35 ? -12.07 -11.875 9.367 1 92.69 35 GLN B CA 1
ATOM 4250 C C . GLN B 1 35 ? -10.898 -12.664 8.781 1 92.69 35 GLN B C 1
ATOM 4252 O O . GLN B 1 35 ? -10.328 -13.523 9.445 1 92.69 35 GLN B O 1
ATOM 4257 N N . ILE B 1 36 ? -10.555 -12.383 7.578 1 96.81 36 ILE B N 1
ATOM 4258 C CA . ILE B 1 36 ? -9.461 -13.109 6.941 1 96.81 36 ILE B CA 1
ATOM 4259 C C . ILE B 1 36 ? -8.125 -12.594 7.457 1 96.81 36 ILE B C 1
ATOM 4261 O O . ILE B 1 36 ? -7.855 -11.391 7.402 1 96.81 36 ILE B O 1
ATOM 4265 N N . THR B 1 37 ? -7.336 -13.453 7.938 1 95.94 37 THR B N 1
ATOM 4266 C CA . THR B 1 37 ? -6.023 -13.102 8.477 1 95.94 37 THR B CA 1
ATOM 4267 C C . THR B 1 37 ? -5.062 -12.727 7.352 1 95.94 37 THR B C 1
ATOM 4269 O O . THR B 1 37 ? -5.074 -13.344 6.281 1 95.94 37 THR B O 1
ATOM 4272 N N . GLU B 1 38 ? -4.281 -11.734 7.598 1 96.06 38 GLU B N 1
ATOM 4273 C CA . GLU B 1 38 ? -3.303 -11.289 6.609 1 96.06 38 GLU B CA 1
ATOM 4274 C C . GLU B 1 38 ? -2.082 -12.203 6.594 1 96.06 38 GLU B C 1
ATOM 4276 O O . GLU B 1 38 ? -1.646 -12.688 7.645 1 96.06 38 GLU B O 1
ATOM 4281 N N . SER B 1 39 ? -1.553 -12.445 5.387 1 97.62 39 SER B N 1
ATOM 4282 C CA . SER B 1 39 ? -0.333 -13.227 5.227 1 97.62 39 SER B CA 1
ATOM 4283 C C . SER B 1 39 ? 0.896 -12.438 5.656 1 97.62 39 SER B C 1
ATOM 4285 O O . SER B 1 39 ? 0.862 -11.203 5.699 1 97.62 39 SER B O 1
ATOM 4287 N N . PRO B 1 40 ? 1.953 -13.102 5.965 1 96.62 40 PRO B N 1
ATOM 4288 C CA . PRO B 1 40 ? 3.162 -12.406 6.406 1 96.62 40 PRO B CA 1
ATOM 4289 C C . PRO B 1 40 ? 3.809 -11.578 5.293 1 96.62 40 PRO B C 1
ATOM 4291 O O . PRO B 1 40 ? 3.691 -11.93 4.117 1 96.62 40 PRO B O 1
ATOM 4294 N N . VAL B 1 41 ? 4.441 -10.555 5.754 1 97.25 41 VAL B N 1
ATOM 4295 C CA . VAL B 1 41 ? 5.234 -9.688 4.887 1 97.25 41 VAL B CA 1
ATOM 4296 C C . VAL B 1 41 ? 6.707 -9.766 5.289 1 97.25 41 VAL B C 1
ATOM 4298 O O . VAL B 1 41 ? 7.047 -9.594 6.461 1 97.25 41 VAL B O 1
ATOM 4301 N N . TYR B 1 42 ? 7.547 -10.039 4.336 1 98.19 42 TYR B N 1
ATOM 4302 C CA . TYR B 1 42 ? 8.977 -10.172 4.609 1 98.19 42 TYR B CA 1
ATOM 4303 C C . TYR B 1 42 ? 9.758 -9.023 3.988 1 98.19 42 TYR B C 1
ATOM 4305 O O . TYR B 1 42 ? 9.453 -8.586 2.875 1 98.19 42 TYR B O 1
ATOM 4313 N N . HIS B 1 43 ? 10.75 -8.547 4.707 1 96.06 43 HIS B N 1
ATOM 4314 C CA . HIS B 1 43 ? 11.648 -7.48 4.281 1 96.06 43 HIS B CA 1
ATOM 4315 C C . HIS B 1 43 ? 13.102 -7.945 4.297 1 96.06 43 HIS B C 1
ATOM 4317 O O . HIS B 1 43 ? 13.828 -7.688 5.258 1 96.06 43 HIS B O 1
ATOM 4323 N N . PRO B 1 44 ? 13.531 -8.562 3.234 1 97.12 44 PRO B N 1
ATOM 4324 C CA . PRO B 1 44 ? 14.914 -9.039 3.225 1 97.12 44 PRO B CA 1
ATOM 4325 C C . PRO B 1 44 ? 15.93 -7.902 3.287 1 97.12 44 PRO B C 1
ATOM 4327 O O . PRO B 1 44 ? 15.711 -6.836 2.705 1 97.12 44 PRO B O 1
ATOM 4330 N N . SER B 1 45 ? 17.062 -8.164 3.955 1 95.06 45 SER B N 1
ATOM 4331 C CA . SER B 1 45 ? 18.219 -7.281 3.873 1 95.06 45 SER B CA 1
ATOM 4332 C C . SER B 1 45 ? 18.875 -7.359 2.5 1 95.06 45 SER B C 1
ATOM 4334 O O . SER B 1 45 ? 18.547 -8.234 1.696 1 95.06 45 SER B O 1
ATOM 4336 N N . LEU B 1 46 ? 19.812 -6.469 2.295 1 92.81 46 LEU B N 1
ATOM 4337 C CA . LEU B 1 46 ? 20.562 -6.508 1.042 1 92.81 46 LEU B CA 1
ATOM 4338 C C . LEU B 1 46 ? 21.312 -7.82 0.903 1 92.81 46 LEU B C 1
ATOM 4340 O O . LEU B 1 46 ? 21.438 -8.367 -0.198 1 92.81 46 LEU B O 1
ATOM 4344 N N . GLU B 1 47 ? 21.766 -8.266 2.043 1 94.94 47 GLU B N 1
ATOM 4345 C CA . GLU B 1 47 ? 22.484 -9.531 2.041 1 94.94 47 GLU B CA 1
ATOM 4346 C C . GLU B 1 47 ? 21.562 -10.703 1.719 1 94.94 47 GLU B C 1
ATOM 4348 O O . GLU B 1 47 ? 21.906 -11.562 0.912 1 94.94 47 GLU B O 1
ATOM 4353 N N . ASP B 1 48 ? 20.391 -10.672 2.299 1 95.38 48 ASP B N 1
ATOM 4354 C CA . ASP B 1 48 ? 19.406 -11.734 2.072 1 95.38 48 ASP B CA 1
ATOM 4355 C C . ASP B 1 48 ? 18.906 -11.711 0.629 1 95.38 48 ASP B C 1
ATOM 4357 O O . ASP B 1 48 ? 18.484 -12.742 0.101 1 95.38 48 ASP B O 1
ATOM 4361 N N . PHE B 1 49 ? 19.031 -10.578 0.014 1 94.88 49 PHE B N 1
ATOM 4362 C CA . PHE B 1 49 ? 18.438 -10.383 -1.304 1 94.88 49 PHE B CA 1
ATOM 4363 C C . PHE B 1 49 ? 19.406 -10.805 -2.402 1 94.88 49 PHE B C 1
ATOM 4365 O O . PHE B 1 49 ? 19.078 -10.742 -3.588 1 94.88 49 PHE B O 1
ATOM 4372 N N . LYS B 1 50 ? 20.531 -11.297 -2.092 1 92.5 50 LYS B N 1
ATOM 4373 C CA . LYS B 1 50 ? 21.547 -11.688 -3.066 1 92.5 50 LYS B CA 1
ATOM 4374 C C . LYS B 1 50 ? 21.125 -12.961 -3.807 1 92.5 50 LYS B C 1
ATOM 4376 O O . LYS B 1 50 ? 21.406 -13.102 -5 1 92.5 50 LYS B O 1
ATOM 4381 N N . ASP B 1 51 ? 20.469 -13.836 -3.076 1 88.12 51 ASP B N 1
ATOM 4382 C CA . ASP B 1 51 ? 20.062 -15.102 -3.664 1 88.12 51 ASP B CA 1
ATOM 4383 C C . ASP B 1 51 ? 18.594 -15.406 -3.334 1 88.12 51 ASP B C 1
ATOM 4385 O O . ASP B 1 51 ? 18.281 -15.812 -2.215 1 88.12 51 ASP B O 1
ATOM 4389 N N . PRO B 1 52 ? 17.766 -15.32 -4.363 1 90.44 52 PRO B N 1
ATOM 4390 C CA . PRO B 1 52 ? 16.328 -15.523 -4.117 1 90.44 52 PRO B CA 1
ATOM 4391 C C . PRO B 1 52 ? 16.016 -16.906 -3.568 1 90.44 52 PRO B C 1
ATOM 4393 O O . PRO B 1 52 ? 15.172 -17.062 -2.689 1 90.44 52 PRO B O 1
ATOM 4396 N N . PHE B 1 53 ? 16.719 -17.938 -3.994 1 85.5 53 PHE B N 1
ATOM 4397 C CA . PHE B 1 53 ? 16.406 -19.297 -3.578 1 85.5 53 PHE B CA 1
ATOM 4398 C C . PHE B 1 53 ? 16.828 -19.531 -2.129 1 85.5 53 PHE B C 1
ATOM 4400 O O . PHE B 1 53 ? 16.094 -20.156 -1.359 1 85.5 53 PHE B O 1
ATOM 4407 N N . GLN B 1 54 ? 18 -18.984 -1.848 1 86.5 54 GLN B N 1
ATOM 4408 C CA . GLN B 1 54 ? 18.438 -19.109 -0.463 1 86.5 54 GLN B CA 1
ATOM 4409 C C . GLN B 1 54 ? 17.5 -18.375 0.483 1 86.5 54 GLN B C 1
ATOM 4411 O O . GLN B 1 54 ? 17.188 -18.859 1.572 1 86.5 54 GLN B O 1
ATOM 4416 N N . TYR B 1 55 ? 17.094 -17.234 0.035 1 93.62 55 TYR B N 1
ATOM 4417 C CA . TYR B 1 55 ? 16.188 -16.469 0.881 1 93.62 55 TYR B CA 1
ATOM 4418 C C . TYR B 1 55 ? 14.844 -17.156 1.031 1 93.62 55 TYR B C 1
ATOM 4420 O O . TYR B 1 55 ? 14.289 -17.234 2.131 1 93.62 55 TYR B O 1
ATOM 4428 N N . LEU B 1 56 ? 14.344 -17.703 -0.03 1 92.5 56 LEU B N 1
ATOM 4429 C CA . LEU B 1 56 ? 13.047 -18.375 -0.011 1 92.5 56 LEU B CA 1
ATOM 4430 C C . LEU B 1 56 ? 13.094 -19.625 0.856 1 92.5 56 LEU B C 1
ATOM 4432 O O . LEU B 1 56 ? 12.133 -19.938 1.56 1 92.5 56 LEU B O 1
ATOM 4436 N N . GLN B 1 57 ? 14.188 -20.312 0.812 1 88.75 57 GLN B N 1
ATOM 4437 C CA . GLN B 1 57 ? 14.344 -21.484 1.661 1 88.75 57 GLN B CA 1
ATOM 4438 C C . GLN B 1 57 ? 14.359 -21.094 3.139 1 88.75 57 GLN B C 1
ATOM 4440 O O . GLN B 1 57 ? 13.867 -21.844 3.984 1 88.75 57 GLN B O 1
ATOM 4445 N N . LYS B 1 58 ? 14.922 -19.938 3.383 1 93.62 58 LYS B N 1
ATOM 4446 C CA . LYS B 1 58 ? 15.016 -19.453 4.754 1 93.62 58 LYS B CA 1
ATOM 4447 C C . LYS B 1 58 ? 13.633 -19.156 5.328 1 93.62 58 LYS B C 1
ATOM 4449 O O . LYS B 1 58 ? 13.383 -19.391 6.512 1 93.62 58 LYS B O 1
ATOM 4454 N N . ILE B 1 59 ? 12.695 -18.75 4.469 1 96.38 59 ILE B N 1
ATOM 4455 C CA . ILE B 1 59 ? 11.422 -18.297 5.008 1 96.38 59 ILE B CA 1
ATOM 4456 C C . ILE B 1 59 ? 10.344 -19.344 4.73 1 96.38 59 ILE B C 1
ATOM 4458 O O . ILE B 1 59 ? 9.242 -19.266 5.289 1 96.38 59 ILE B O 1
ATOM 4462 N N . ALA B 1 60 ? 10.602 -20.344 3.996 1 94.38 60 ALA B N 1
ATOM 4463 C CA . ALA B 1 60 ? 9.617 -21.281 3.469 1 94.38 60 ALA B CA 1
ATOM 4464 C C . ALA B 1 60 ? 8.883 -22 4.598 1 94.38 60 ALA B C 1
ATOM 4466 O O . ALA B 1 60 ? 7.668 -22.203 4.535 1 94.38 60 ALA B O 1
ATOM 4467 N N . ALA B 1 61 ? 9.594 -22.406 5.621 1 94.06 61 ALA B N 1
ATOM 4468 C CA . ALA B 1 61 ? 9 -23.188 6.703 1 94.06 61 ALA B CA 1
ATOM 4469 C C . ALA B 1 61 ? 7.867 -22.406 7.379 1 94.06 61 ALA B C 1
ATOM 4471 O O . ALA B 1 61 ? 6.82 -22.984 7.695 1 94.06 61 ALA B O 1
ATOM 4472 N N . GLN B 1 62 ? 8.07 -21.156 7.531 1 96.75 62 GLN B N 1
ATOM 4473 C CA . GLN B 1 62 ? 7.059 -20.344 8.195 1 96.75 62 GLN B CA 1
ATOM 4474 C C . GLN B 1 62 ? 6.047 -19.797 7.188 1 96.75 62 GLN B C 1
ATOM 4476 O O . GLN B 1 62 ? 4.84 -19.828 7.438 1 96.75 62 GLN B O 1
ATOM 4481 N N . ALA B 1 63 ? 6.496 -19.375 6.059 1 97.81 63 ALA B N 1
ATOM 4482 C CA . ALA B 1 63 ? 5.656 -18.703 5.074 1 97.81 63 ALA B CA 1
ATOM 4483 C C . ALA B 1 63 ? 4.684 -19.672 4.414 1 97.81 63 ALA B C 1
ATOM 4485 O O . ALA B 1 63 ? 3.564 -19.297 4.059 1 97.81 63 ALA B O 1
ATOM 4486 N N . SER B 1 64 ? 5.094 -20.922 4.27 1 97.44 64 SER B N 1
ATOM 4487 C CA . SER B 1 64 ? 4.262 -21.891 3.566 1 97.44 64 SER B CA 1
ATOM 4488 C C . SER B 1 64 ? 3 -22.219 4.355 1 97.44 64 SER B C 1
ATOM 4490 O O . SER B 1 64 ? 2.02 -22.703 3.795 1 97.44 64 SER B O 1
ATOM 4492 N N . LYS B 1 65 ? 3.004 -21.922 5.664 1 97.94 65 LYS B N 1
ATOM 4493 C CA . LYS B 1 65 ? 1.847 -22.156 6.52 1 97.94 65 LYS B CA 1
ATOM 4494 C C . LYS B 1 65 ? 0.678 -21.266 6.129 1 97.94 65 LYS B C 1
ATOM 4496 O O . LYS B 1 65 ? -0.462 -21.516 6.527 1 97.94 65 LYS B O 1
ATOM 4501 N N . TYR B 1 66 ? 0.979 -20.281 5.32 1 98.38 66 TYR B N 1
ATOM 4502 C CA . TYR B 1 66 ? -0.057 -19.344 4.898 1 98.38 66 TYR B CA 1
ATOM 4503 C C . TYR B 1 66 ? -0.399 -19.547 3.424 1 98.38 66 TYR B C 1
ATOM 4505 O O . TYR B 1 66 ? -1.357 -18.953 2.922 1 98.38 66 TYR B O 1
ATOM 4513 N N . GLY B 1 67 ? 0.357 -20.359 2.701 1 98.56 67 GLY B N 1
ATOM 4514 C CA . GLY B 1 67 ? 0.153 -20.625 1.286 1 98.56 67 GLY B CA 1
ATOM 4515 C C . GLY B 1 67 ? 0.753 -19.562 0.388 1 98.56 67 GLY B C 1
ATOM 4516 O O . GLY B 1 67 ? 1.249 -19.859 -0.699 1 98.56 67 GLY B O 1
ATOM 4517 N N . ILE B 1 68 ? 0.678 -18.25 0.805 1 98.75 68 ILE B N 1
ATOM 4518 C CA . ILE B 1 68 ? 1.235 -17.125 0.056 1 98.75 68 ILE B CA 1
ATOM 4519 C C . ILE B 1 68 ? 1.957 -16.188 1.009 1 98.75 68 ILE B C 1
ATOM 4521 O O . ILE B 1 68 ? 1.668 -16.156 2.207 1 98.75 68 ILE B O 1
ATOM 4525 N N . CYS B 1 69 ? 2.91 -15.445 0.506 1 98.69 69 CYS B N 1
ATOM 4526 C CA . CYS B 1 69 ? 3.539 -14.383 1.276 1 98.69 69 CYS B CA 1
ATOM 4527 C C . CYS B 1 69 ? 3.982 -13.242 0.368 1 98.69 69 CYS B C 1
ATOM 4529 O O . CYS B 1 69 ? 4.02 -13.391 -0.854 1 98.69 69 CYS B O 1
ATOM 4531 N N . LYS B 1 70 ? 4.164 -12.156 0.976 1 98.56 70 LYS B N 1
ATOM 4532 C CA . LYS B 1 70 ? 4.629 -10.969 0.269 1 98.56 70 LYS B CA 1
ATOM 4533 C C . LYS B 1 70 ? 6.066 -10.625 0.652 1 98.56 70 LYS B C 1
ATOM 4535 O O . LYS B 1 70 ? 6.453 -10.766 1.813 1 98.56 70 LYS B O 1
ATOM 4540 N N . ILE B 1 71 ? 6.863 -10.242 -0.302 1 98.31 71 ILE B N 1
ATOM 4541 C CA . ILE B 1 71 ? 8.234 -9.789 -0.082 1 98.31 71 ILE B CA 1
ATOM 4542 C C . ILE B 1 71 ? 8.391 -8.359 -0.594 1 98.31 71 ILE B C 1
ATOM 4544 O O . ILE B 1 71 ? 8.141 -8.086 -1.771 1 98.31 71 ILE B O 1
ATOM 4548 N N . VAL B 1 72 ? 8.742 -7.461 0.271 1 97.06 72 VAL B N 1
ATOM 4549 C CA . VAL B 1 72 ? 9.094 -6.098 -0.098 1 97.06 72 VAL B CA 1
ATOM 4550 C C . VAL B 1 72 ? 10.609 -5.984 -0.265 1 97.06 72 VAL B C 1
ATOM 4552 O O . VAL B 1 72 ? 11.344 -5.957 0.722 1 97.06 72 VAL B O 1
ATOM 4555 N N . PRO B 1 73 ? 11.062 -5.852 -1.483 1 96.75 73 PRO B N 1
ATOM 4556 C CA . PRO B 1 73 ? 12.508 -5.891 -1.727 1 96.75 73 PRO B CA 1
ATOM 4557 C C . PRO B 1 73 ? 13.219 -4.621 -1.26 1 96.75 73 PRO B C 1
ATOM 4559 O O . PRO B 1 73 ? 12.617 -3.541 -1.247 1 96.75 73 PRO B O 1
ATOM 4562 N N . PRO B 1 74 ? 14.438 -4.742 -0.919 1 93.31 74 PRO B N 1
ATOM 4563 C CA . PRO B 1 74 ? 15.234 -3.572 -0.546 1 93.31 74 PRO B CA 1
ATOM 4564 C C . PRO B 1 74 ? 15.703 -2.766 -1.755 1 93.31 74 PRO B C 1
ATOM 4566 O O . PRO B 1 74 ? 16.188 -1.644 -1.603 1 93.31 74 PRO B O 1
ATOM 4569 N N . ILE B 1 75 ? 15.516 -3.389 -2.93 1 91.94 75 ILE B N 1
ATOM 4570 C CA . ILE B 1 75 ? 15.93 -2.756 -4.176 1 91.94 75 ILE B CA 1
ATOM 4571 C C . ILE B 1 75 ? 14.727 -2.588 -5.094 1 91.94 75 ILE B C 1
ATOM 4573 O O . ILE B 1 75 ? 13.883 -3.486 -5.199 1 91.94 75 ILE B O 1
ATOM 4577 N N . THR B 1 76 ? 14.703 -1.424 -5.691 1 89.69 76 THR B N 1
ATOM 4578 C CA . THR B 1 76 ? 13.602 -1.173 -6.613 1 89.69 76 THR B CA 1
ATOM 4579 C C . THR B 1 76 ? 14.117 -0.964 -8.031 1 89.69 76 THR B C 1
ATOM 4581 O O . THR B 1 76 ? 15.281 -0.604 -8.227 1 89.69 76 THR B O 1
ATOM 4584 N N . SER B 1 77 ? 13.227 -1.248 -8.945 1 91.44 77 SER B N 1
ATOM 4585 C CA . SER B 1 77 ? 13.562 -0.977 -10.344 1 91.44 77 SER B CA 1
ATOM 4586 C C . SER B 1 77 ? 13.812 0.511 -10.57 1 91.44 77 SER B C 1
ATOM 4588 O O . SER B 1 77 ? 13.102 1.354 -10.016 1 91.44 77 SER B O 1
ATOM 4590 N N . THR B 1 78 ? 14.812 0.804 -11.453 1 90.25 78 THR B N 1
ATOM 4591 C CA . THR B 1 78 ? 15.133 2.201 -11.719 1 90.25 78 THR B CA 1
ATOM 4592 C C . THR B 1 78 ? 14.609 2.621 -13.094 1 90.25 78 THR B C 1
ATOM 4594 O O . THR B 1 78 ? 14.844 3.746 -13.531 1 90.25 78 THR B O 1
ATOM 4597 N N . THR B 1 79 ? 13.977 1.763 -13.789 1 92.56 79 THR B N 1
ATOM 4598 C CA . THR B 1 79 ? 13.336 2.062 -15.062 1 92.56 79 THR B CA 1
ATOM 4599 C C . THR B 1 79 ? 11.836 1.827 -14.977 1 92.56 79 THR B C 1
ATOM 4601 O O . THR B 1 79 ? 11.391 0.712 -14.695 1 92.56 79 THR B O 1
ATOM 4604 N N . PRO B 1 80 ? 11.102 2.881 -15.281 1 93.94 80 PRO B N 1
ATOM 4605 C CA . PRO B 1 80 ? 9.648 2.713 -15.195 1 93.94 80 PRO B CA 1
ATOM 4606 C C . PRO B 1 80 ? 9.102 1.731 -16.234 1 93.94 80 PRO B C 1
ATOM 4608 O O . PRO B 1 80 ? 9.578 1.704 -17.359 1 93.94 80 PRO B O 1
ATOM 4611 N N . THR B 1 81 ? 8.078 1.01 -15.836 1 94.88 81 THR B N 1
ATOM 4612 C CA . THR B 1 81 ? 7.477 -0.03 -16.672 1 94.88 81 THR B CA 1
ATOM 4613 C C . THR B 1 81 ? 7.043 0.537 -18.016 1 94.88 81 THR B C 1
ATOM 4615 O O . THR B 1 81 ? 7.215 -0.109 -19.047 1 94.88 81 THR B O 1
ATOM 4618 N N . GLY B 1 82 ? 6.438 1.719 -17.984 1 94.69 82 GLY B N 1
ATOM 4619 C CA . GLY B 1 82 ? 6.004 2.328 -19.234 1 94.69 82 GLY B CA 1
ATOM 4620 C C . GLY B 1 82 ? 7.133 2.539 -20.219 1 94.69 82 GLY B C 1
ATOM 4621 O O . GLY B 1 82 ? 6.973 2.285 -21.406 1 94.69 82 GLY B O 1
ATOM 4622 N N . VAL B 1 83 ? 8.227 2.994 -19.719 1 93.44 83 VAL B N 1
ATOM 4623 C CA . VAL B 1 83 ? 9.398 3.246 -20.562 1 93.44 83 VAL B CA 1
ATOM 4624 C C . VAL B 1 83 ? 9.922 1.928 -21.109 1 93.44 83 VAL B C 1
ATOM 4626 O O . VAL B 1 83 ? 10.281 1.844 -22.297 1 93.44 83 VAL B O 1
ATOM 4629 N N . ILE B 1 84 ? 9.938 0.904 -20.266 1 94.06 84 ILE B N 1
ATOM 4630 C CA . ILE B 1 84 ? 10.414 -0.408 -20.703 1 94.06 84 ILE B CA 1
ATOM 4631 C C . ILE B 1 84 ? 9.531 -0.939 -21.828 1 94.06 84 ILE B C 1
ATOM 4633 O O . ILE B 1 84 ? 10.031 -1.337 -22.875 1 94.06 84 ILE B O 1
ATOM 4637 N N . MET B 1 85 ? 8.25 -0.872 -21.641 1 93.25 85 MET B N 1
ATOM 4638 C CA . MET B 1 85 ? 7.309 -1.517 -22.562 1 93.25 85 MET B CA 1
ATOM 4639 C C . MET B 1 85 ? 7.16 -0.715 -23.844 1 93.25 85 MET B C 1
ATOM 4641 O O . MET B 1 85 ? 6.848 -1.275 -24.891 1 93.25 85 MET B O 1
ATOM 4645 N N . MET B 1 86 ? 7.398 0.561 -23.781 1 90.56 86 MET B N 1
ATOM 4646 C CA . MET B 1 86 ? 7.215 1.4 -24.953 1 90.56 86 MET B CA 1
ATOM 4647 C C . MET B 1 86 ? 8.531 1.579 -25.703 1 90.56 86 MET B C 1
ATOM 4649 O O . MET B 1 86 ? 8.539 1.649 -26.938 1 90.56 86 MET B O 1
ATOM 4653 N N . LYS B 1 87 ? 9.641 1.653 -24.969 1 89.62 87 LYS B N 1
ATOM 4654 C CA . LYS B 1 87 ? 10.914 1.974 -25.609 1 89.62 87 LYS B CA 1
ATOM 4655 C C . LYS B 1 87 ? 11.75 0.717 -25.844 1 89.62 87 LYS B C 1
ATOM 4657 O O . LYS B 1 87 ? 12.375 0.562 -26.891 1 89.62 87 LYS B O 1
ATOM 4662 N N . GLU B 1 88 ? 11.797 -0.126 -24.844 1 89.88 88 GLU B N 1
ATOM 4663 C CA . GLU B 1 88 ? 12.602 -1.336 -24.984 1 89.88 88 GLU B CA 1
ATOM 4664 C C . GLU B 1 88 ? 11.859 -2.406 -25.781 1 89.88 88 GLU B C 1
ATOM 4666 O O . GLU B 1 88 ? 12.477 -3.281 -26.391 1 89.88 88 GLU B O 1
ATOM 4671 N N . LYS B 1 89 ? 10.562 -2.424 -25.766 1 90.06 89 LYS B N 1
ATOM 4672 C CA . LYS B 1 89 ? 9.734 -3.396 -26.469 1 90.06 89 LYS B CA 1
ATOM 4673 C C . LYS B 1 89 ? 8.711 -2.701 -27.359 1 90.06 89 LYS B C 1
ATOM 4675 O O . LYS B 1 89 ? 7.504 -2.898 -27.203 1 90.06 89 LYS B O 1
ATOM 4680 N N . PRO B 1 90 ? 9.359 -2.115 -28.422 1 88.06 90 PRO B N 1
ATOM 4681 C CA . PRO B 1 90 ? 8.43 -1.397 -29.297 1 88.06 90 PRO B CA 1
ATOM 4682 C C . PRO B 1 90 ? 7.473 -2.33 -30.031 1 88.06 90 PRO B C 1
ATOM 4684 O O . PRO B 1 90 ? 7.879 -3.406 -30.484 1 88.06 90 PRO B O 1
ATOM 4687 N N . GLY B 1 91 ? 6.215 -2.121 -30.109 1 90.69 91 GLY B N 1
ATOM 4688 C CA . GLY B 1 91 ? 5.246 -2.912 -30.844 1 90.69 91 GLY B CA 1
ATOM 4689 C C . GLY B 1 91 ? 4.527 -3.932 -29.984 1 90.69 91 GLY B C 1
ATOM 4690 O O . GLY B 1 91 ? 3.734 -4.73 -30.484 1 90.69 91 GLY B O 1
ATOM 4691 N N . PHE B 1 92 ? 4.902 -3.967 -28.719 1 94.38 92 PHE B N 1
ATOM 4692 C CA . PHE B 1 92 ? 4.254 -4.895 -27.812 1 94.38 92 PHE B CA 1
ATOM 4693 C C . PHE B 1 92 ? 2.74 -4.734 -27.859 1 94.38 92 PHE B C 1
ATOM 4695 O O . PHE B 1 92 ? 2.223 -3.623 -27.734 1 94.38 92 PHE B O 1
ATOM 4702 N N . ARG B 1 93 ? 2.066 -5.836 -28.109 1 95.62 93 ARG B N 1
ATOM 4703 C CA . ARG B 1 93 ? 0.609 -5.902 -28.078 1 95.62 93 ARG B CA 1
ATOM 4704 C C . ARG B 1 93 ? 0.133 -7.215 -27.469 1 95.62 93 ARG B C 1
ATOM 4706 O O . ARG B 1 93 ? 0.872 -8.203 -27.453 1 95.62 93 ARG B O 1
ATOM 4713 N N . PHE B 1 94 ? -1.005 -7.219 -26.953 1 96.31 94 PHE B N 1
ATOM 4714 C CA . PHE B 1 94 ? -1.568 -8.438 -26.375 1 96.31 94 PHE B CA 1
ATOM 4715 C C . PHE B 1 94 ? -3.086 -8.445 -26.516 1 96.31 94 PHE B C 1
ATOM 4717 O O . PHE B 1 94 ? -3.701 -7.406 -26.75 1 96.31 94 PHE B O 1
ATOM 4724 N N . THR B 1 95 ? -3.637 -9.602 -26.453 1 95.75 95 THR B N 1
ATOM 4725 C CA . THR B 1 95 ? -5.082 -9.805 -26.5 1 95.75 95 THR B CA 1
ATOM 4726 C C . THR B 1 95 ? -5.586 -10.383 -25.172 1 95.75 95 THR B C 1
ATOM 4728 O O . THR B 1 95 ? -5.211 -11.492 -24.797 1 95.75 95 THR B O 1
ATOM 4731 N N . PRO B 1 96 ? -6.406 -9.609 -24.516 1 96.62 96 PRO B N 1
ATOM 4732 C CA . PRO B 1 96 ? -6.887 -10.086 -23.219 1 96.62 96 PRO B CA 1
ATOM 4733 C C . PRO B 1 96 ? -8.008 -11.117 -23.344 1 96.62 96 PRO B C 1
ATOM 4735 O O . PRO B 1 96 ? -8.57 -11.289 -24.438 1 96.62 96 PRO B O 1
ATOM 4738 N N . LYS B 1 97 ? -8.234 -11.797 -22.266 1 94.31 97 LYS B N 1
ATOM 4739 C CA . LYS B 1 97 ? -9.422 -12.633 -22.125 1 94.31 97 LYS B CA 1
ATOM 4740 C C . LYS B 1 97 ? -10.562 -11.844 -21.484 1 94.31 97 LYS B C 1
ATOM 4742 O O . LYS B 1 97 ? -10.336 -10.945 -20.672 1 94.31 97 LYS B O 1
ATOM 4747 N N . VAL B 1 98 ? -11.758 -12.172 -21.891 1 93.75 98 VAL B N 1
ATOM 4748 C CA . VAL B 1 98 ? -12.945 -11.547 -21.328 1 93.75 98 VAL B CA 1
ATOM 4749 C C . VAL B 1 98 ? -13.516 -12.414 -20.203 1 93.75 98 VAL B C 1
ATOM 4751 O O . VAL B 1 98 ? -13.766 -13.609 -20.406 1 93.75 98 VAL B O 1
ATOM 4754 N N . GLN B 1 99 ? -13.695 -11.797 -19.047 1 92.25 99 GLN B N 1
ATOM 4755 C CA . GLN B 1 99 ? -14.18 -12.523 -17.875 1 92.25 99 GLN B CA 1
ATOM 4756 C C . GLN B 1 99 ? -15.539 -11.992 -17.422 1 92.25 99 GLN B C 1
ATOM 4758 O O . GLN B 1 99 ? -15.734 -10.773 -17.328 1 92.25 99 GLN B O 1
ATOM 4763 N N . PRO B 1 100 ? -16.422 -12.898 -17.156 1 89.38 100 PRO B N 1
ATOM 4764 C CA . PRO B 1 100 ? -17.703 -12.438 -16.594 1 89.38 100 PRO B CA 1
ATOM 4765 C C . PRO B 1 100 ? -17.578 -12.039 -15.125 1 89.38 100 PRO B C 1
ATOM 4767 O O . PRO B 1 100 ? -16.859 -12.688 -14.359 1 89.38 100 PRO B O 1
ATOM 4770 N N . LEU B 1 101 ? -18.266 -11.008 -14.742 1 89.44 101 LEU B N 1
ATOM 4771 C CA . LEU B 1 101 ? -18.297 -10.578 -13.344 1 89.44 101 LEU B CA 1
ATOM 4772 C C . LEU B 1 101 ? -19.469 -11.219 -12.602 1 89.44 101 LEU B C 1
ATOM 4774 O O . LEU B 1 101 ? -20.406 -10.523 -12.203 1 89.44 101 LEU B O 1
ATOM 4778 N N . ARG B 1 102 ? -19.375 -12.445 -12.43 1 85.75 102 ARG B N 1
ATOM 4779 C CA . ARG B 1 102 ? -20.375 -13.227 -11.711 1 85.75 102 ARG B CA 1
ATOM 4780 C C . ARG B 1 102 ? -19.812 -14.57 -11.258 1 85.75 102 ARG B C 1
ATOM 4782 O O . ARG B 1 102 ? -18.891 -15.094 -11.883 1 85.75 102 ARG B O 1
ATOM 4789 N N . VAL B 1 103 ? -20.438 -15.008 -10.234 1 80.25 103 VAL B N 1
ATOM 4790 C CA . VAL B 1 103 ? -20.094 -16.359 -9.797 1 80.25 103 VAL B CA 1
ATOM 4791 C C . VAL B 1 103 ? -20.781 -17.375 -10.711 1 80.25 103 VAL B C 1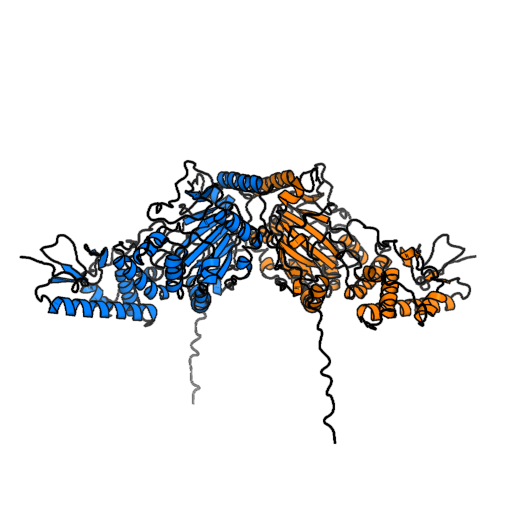
ATOM 4793 O O . VAL B 1 103 ? -21.984 -17.281 -10.969 1 80.25 103 VAL B O 1
ATOM 4796 N N . ALA B 1 104 ? -19.906 -18.203 -11.195 1 76.31 104 ALA B N 1
ATOM 4797 C CA . ALA B 1 104 ? -20.453 -19.203 -12.109 1 76.31 104 ALA B CA 1
ATOM 4798 C C . ALA B 1 104 ? -21.344 -20.188 -11.359 1 76.31 104 ALA B C 1
ATOM 4800 O O . ALA B 1 104 ? -21.062 -20.547 -10.219 1 76.31 104 ALA B O 1
ATOM 4801 N N . LYS B 1 105 ? -22.453 -20.453 -12.023 1 71.5 105 LYS B N 1
ATOM 4802 C CA . LYS B 1 105 ? -23.281 -21.562 -11.531 1 71.5 105 LYS B CA 1
ATOM 4803 C C . LYS B 1 105 ? -22.859 -22.891 -12.156 1 71.5 105 LYS B C 1
ATOM 4805 O O . LYS B 1 105 ? -22.859 -23.031 -13.383 1 71.5 105 LYS B O 1
ATOM 4810 N N . TRP B 1 106 ? -22.312 -23.672 -11.32 1 68.62 106 TRP B N 1
ATOM 4811 C CA . TRP B 1 106 ? -21.797 -24.938 -11.805 1 68.62 106 TRP B CA 1
ATOM 4812 C C . TRP B 1 106 ? -22.875 -26.016 -11.773 1 68.62 106 TRP B C 1
ATOM 4814 O O . TRP B 1 106 ? -23.406 -26.344 -10.711 1 68.62 106 TRP B O 1
ATOM 4824 N N . THR B 1 107 ? -23.531 -26.172 -12.938 1 63.5 107 THR B N 1
ATOM 4825 C CA . THR B 1 107 ? -24.516 -27.234 -13.086 1 63.5 107 THR B CA 1
ATOM 4826 C C . THR B 1 107 ? -24.031 -28.281 -14.094 1 63.5 107 THR B C 1
ATOM 4828 O O . THR B 1 107 ? -23 -28.094 -14.75 1 63.5 107 THR B O 1
ATOM 4831 N N . THR B 1 108 ? -24.656 -29.406 -14.016 1 59.53 108 THR B N 1
ATOM 4832 C CA . THR B 1 108 ? -24.328 -30.5 -14.938 1 59.53 108 THR B CA 1
ATOM 4833 C C . THR B 1 108 ? -24.344 -30 -16.375 1 59.53 108 THR B C 1
ATOM 4835 O O . THR B 1 108 ? -23.625 -30.531 -17.234 1 59.53 108 THR B O 1
ATOM 4838 N N . ASN B 1 109 ? -25.141 -29.062 -16.609 1 54.12 109 ASN B N 1
ATOM 4839 C CA . ASN B 1 109 ? -25.297 -28.578 -17.969 1 54.12 109 ASN B CA 1
ATOM 4840 C C . ASN B 1 109 ? -24.422 -27.359 -18.25 1 54.12 109 ASN B C 1
ATOM 4842 O O . ASN B 1 109 ? -24.312 -26.906 -19.391 1 54.12 109 ASN B O 1
ATOM 4846 N N . ASN B 1 110 ? -24 -26.766 -17.234 1 55 110 ASN B N 1
ATOM 4847 C CA . ASN B 1 110 ? -23.234 -25.531 -17.406 1 55 110 ASN B CA 1
ATOM 4848 C C . ASN B 1 110 ? -21.828 -25.656 -16.828 1 55 110 ASN B C 1
ATOM 4850 O O . ASN B 1 110 ? -21.578 -25.188 -15.719 1 55 110 ASN B O 1
ATOM 4854 N N . VAL B 1 111 ? -21.078 -26.484 -17.547 1 54.78 111 VAL B N 1
ATOM 4855 C CA . VAL B 1 111 ? -19.734 -26.734 -17.047 1 54.78 111 VAL B CA 1
ATOM 4856 C C . VAL B 1 111 ? -18.75 -25.812 -17.75 1 54.78 111 VAL B C 1
ATOM 4858 O O . VAL B 1 111 ? -17.578 -25.719 -17.375 1 54.78 111 VAL B O 1
ATOM 4861 N N . ASN B 1 112 ? -19.359 -25.031 -18.781 1 57.12 112 ASN B N 1
ATOM 4862 C CA . ASN B 1 112 ? -18.375 -24.312 -19.578 1 57.12 112 ASN B CA 1
ATOM 4863 C C . ASN B 1 112 ? -18.234 -22.859 -19.125 1 57.12 112 ASN B C 1
ATOM 4865 O O . ASN B 1 112 ? -18.953 -21.984 -19.609 1 57.12 112 ASN B O 1
ATOM 4869 N N . ASN B 1 113 ? -17.594 -22.656 -18.016 1 63.47 113 ASN B N 1
ATOM 4870 C CA . ASN B 1 113 ? -17.281 -21.297 -17.578 1 63.47 113 ASN B CA 1
ATOM 4871 C C . ASN B 1 113 ? -15.906 -20.859 -18.078 1 63.47 113 ASN B C 1
ATOM 4873 O O . ASN B 1 113 ? -15 -20.594 -17.281 1 63.47 113 ASN B O 1
ATOM 4877 N N . THR B 1 114 ? -15.789 -20.922 -19.516 1 66.81 114 THR B N 1
ATOM 4878 C CA . THR B 1 114 ? -14.5 -20.547 -20.094 1 66.81 114 THR B CA 1
ATOM 4879 C C . THR B 1 114 ? -14.461 -19.047 -20.375 1 66.81 114 THR B C 1
ATOM 4881 O O . THR B 1 114 ? -15.492 -18.422 -20.656 1 66.81 114 THR B O 1
ATOM 4884 N N . PHE B 1 115 ? -13.312 -18.516 -20.094 1 76.12 115 PHE B N 1
ATOM 4885 C CA . PHE B 1 115 ? -13.078 -17.125 -20.469 1 76.12 115 PHE B CA 1
ATOM 4886 C C . PHE B 1 115 ? -12.75 -17 -21.953 1 76.12 115 PHE B C 1
ATOM 4888 O O . PHE B 1 115 ? -11.914 -17.734 -22.469 1 76.12 115 PHE B O 1
ATOM 4895 N N . TYR B 1 116 ? -13.469 -16.141 -22.609 1 79.81 116 TYR B N 1
ATOM 4896 C CA . TYR B 1 116 ? -13.273 -16.031 -24.062 1 79.81 116 TYR B CA 1
ATOM 4897 C C . TYR B 1 116 ? -12.203 -15 -24.375 1 79.81 116 TYR B C 1
ATOM 4899 O O . TYR B 1 116 ? -11.953 -14.086 -23.594 1 79.81 116 TYR B O 1
ATOM 4907 N N . ILE B 1 117 ? -11.617 -15.188 -25.469 1 82.44 117 ILE B N 1
ATOM 4908 C CA . ILE B 1 117 ? -10.578 -14.273 -25.953 1 82.44 117 ILE B CA 1
ATOM 4909 C C . ILE B 1 117 ? -11.227 -13.047 -26.578 1 82.44 117 ILE B C 1
ATOM 4911 O O . ILE B 1 117 ? -12.164 -13.164 -27.375 1 82.44 117 ILE B O 1
ATOM 4915 N N . SER B 1 118 ? -10.68 -12.008 -26.266 1 84.75 118 SER B N 1
ATOM 4916 C CA . SER B 1 118 ? -11.18 -10.758 -26.828 1 84.75 118 SER B CA 1
ATOM 4917 C C . SER B 1 118 ? -10.828 -10.625 -28.297 1 84.75 118 SER B C 1
ATOM 4919 O O . SER B 1 118 ? -9.906 -11.289 -28.781 1 84.75 118 SER B O 1
ATOM 4921 N N . THR B 1 119 ? -11.547 -9.867 -28.953 1 84.81 119 THR B N 1
ATOM 4922 C CA . THR B 1 119 ? -11.266 -9.602 -30.359 1 84.81 119 THR B CA 1
ATOM 4923 C C . THR B 1 119 ? -10.328 -8.406 -30.5 1 84.81 119 THR B C 1
ATOM 4925 O O . THR B 1 119 ? -9.766 -8.172 -31.578 1 84.81 119 THR B O 1
ATOM 4928 N N . LYS B 1 120 ? -10.117 -7.754 -29.484 1 92 120 LYS B N 1
ATOM 4929 C CA . LYS B 1 120 ? -9.32 -6.531 -29.547 1 92 120 LYS B CA 1
ATOM 4930 C C . LYS B 1 120 ? -7.91 -6.77 -29.016 1 92 120 LYS B C 1
ATOM 4932 O O . LYS B 1 120 ? -7.723 -7.465 -28.016 1 92 120 LYS B O 1
ATOM 4937 N N . SER B 1 121 ? -7.02 -6.246 -29.703 1 94.88 121 SER B N 1
ATOM 4938 C CA . SER B 1 121 ? -5.621 -6.223 -29.297 1 94.88 121 SER B CA 1
ATOM 4939 C C . SER B 1 121 ? -5.219 -4.844 -28.781 1 94.88 121 SER B C 1
ATOM 4941 O O . SER B 1 121 ? -5.641 -3.824 -29.344 1 94.88 121 SER B O 1
ATOM 4943 N N . TYR B 1 122 ? -4.387 -4.812 -27.734 1 96.62 122 TYR B N 1
ATOM 4944 C CA . TYR B 1 122 ? -4.039 -3.549 -27.094 1 96.62 122 TYR B CA 1
ATOM 4945 C C . TYR B 1 122 ? -2.529 -3.381 -27 1 96.62 122 TYR B C 1
ATOM 4947 O O . TYR B 1 122 ? -1.8 -4.355 -26.812 1 96.62 122 TYR B O 1
ATOM 4955 N N . SER B 1 123 ? -2.119 -2.125 -27.203 1 95.5 123 SER B N 1
ATOM 4956 C CA . SER B 1 123 ? -0.875 -1.751 -26.531 1 95.5 123 SER B CA 1
ATOM 4957 C C . SER B 1 123 ? -1.08 -1.581 -25.031 1 95.5 123 SER B C 1
ATOM 4959 O O . SER B 1 123 ? -2.217 -1.489 -24.562 1 95.5 123 SER B O 1
ATOM 4961 N N . LEU B 1 124 ? -0.026 -1.566 -24.328 1 96.56 124 LEU B N 1
ATOM 4962 C CA . LEU B 1 124 ? -0.159 -1.39 -22.891 1 96.56 124 LEU B CA 1
ATOM 4963 C C . LEU B 1 124 ? -0.816 -0.053 -22.562 1 96.56 124 LEU B C 1
ATOM 4965 O O . LEU B 1 124 ? -1.667 0.025 -21.672 1 96.56 124 LEU B O 1
ATOM 4969 N N . ARG B 1 125 ? -0.441 1 -23.234 1 95.31 125 ARG B N 1
ATOM 4970 C CA . ARG B 1 125 ? -0.991 2.334 -23.031 1 95.31 125 ARG B CA 1
ATOM 4971 C C . ARG B 1 125 ? -2.479 2.373 -23.359 1 95.31 125 ARG B C 1
ATOM 4973 O O . ARG B 1 125 ? -3.273 2.947 -22.609 1 95.31 125 ARG B O 1
ATOM 4980 N N . ASP B 1 126 ? -2.799 1.801 -24.469 1 96 126 ASP B N 1
ATOM 4981 C CA . ASP B 1 126 ? -4.203 1.775 -24.875 1 96 126 ASP B CA 1
ATOM 4982 C C . ASP B 1 126 ? -5.051 1.025 -23.844 1 96 126 ASP B C 1
ATOM 4984 O O . ASP B 1 126 ? -6.188 1.417 -23.562 1 96 126 ASP B O 1
ATOM 4988 N N . PHE B 1 127 ? -4.527 -0.035 -23.391 1 97.44 127 PHE B N 1
ATOM 4989 C CA . PHE B 1 127 ? -5.254 -0.797 -22.391 1 97.44 127 PHE B CA 1
ATOM 4990 C C . PHE B 1 127 ? -5.426 0.02 -21.109 1 97.44 127 PHE B C 1
ATOM 4992 O O . PHE B 1 127 ? -6.488 -0.015 -20.484 1 97.44 127 PHE B O 1
ATOM 4999 N N . GLU B 1 128 ? -4.418 0.742 -20.688 1 97.81 128 GLU B N 1
ATOM 5000 C CA . GLU B 1 128 ? -4.508 1.594 -19.5 1 97.81 128 GLU B CA 1
ATOM 5001 C C . GLU B 1 128 ? -5.617 2.629 -19.641 1 97.81 128 GLU B C 1
ATOM 5003 O O . GLU B 1 128 ? -6.391 2.857 -18.719 1 97.81 128 GLU B O 1
ATOM 5008 N N . VAL B 1 129 ? -5.625 3.285 -20.75 1 96.62 129 VAL B N 1
ATOM 5009 C CA . VAL B 1 129 ? -6.629 4.316 -21.016 1 96.62 129 VAL B CA 1
ATOM 5010 C C . VAL B 1 129 ? -8.023 3.709 -20.922 1 96.62 129 VAL B C 1
ATOM 5012 O O . VAL B 1 129 ? -8.914 4.277 -20.281 1 96.62 129 VAL B O 1
ATOM 5015 N N . MET B 1 130 ? -8.164 2.541 -21.594 1 96.88 130 MET B N 1
ATOM 5016 C CA . MET B 1 130 ? -9.453 1.854 -21.578 1 96.88 130 MET B CA 1
ATOM 5017 C C . MET B 1 130 ? -9.836 1.447 -20.156 1 96.88 130 MET B C 1
ATOM 5019 O O . MET B 1 130 ? -10.969 1.653 -19.734 1 96.88 130 MET B O 1
ATOM 5023 N N . ALA B 1 131 ? -8.922 0.881 -19.438 1 97.88 131 ALA B N 1
ATOM 5024 C CA . ALA B 1 131 ? -9.156 0.424 -18.062 1 97.88 131 ALA B CA 1
ATOM 5025 C C . ALA B 1 131 ? -9.523 1.59 -17.141 1 97.88 131 ALA B C 1
ATOM 5027 O O . ALA B 1 131 ? -10.438 1.482 -16.328 1 97.88 131 ALA B O 1
ATOM 5028 N N . ASN B 1 132 ? -8.789 2.68 -17.234 1 97.06 132 ASN B N 1
ATOM 5029 C CA . ASN B 1 132 ? -9.055 3.863 -16.422 1 97.06 132 ASN B CA 1
ATOM 5030 C C . ASN B 1 132 ? -10.422 4.457 -16.734 1 97.06 132 ASN B C 1
ATOM 5032 O O . ASN B 1 132 ? -11.109 4.945 -15.836 1 97.06 132 ASN B O 1
ATOM 5036 N N . ARG B 1 133 ? -10.766 4.48 -17.984 1 96.25 133 ARG B N 1
ATOM 5037 C CA . ARG B 1 133 ? -12.086 4.965 -18.375 1 96.25 133 ARG B CA 1
ATOM 5038 C C . ARG B 1 133 ? -13.188 4.113 -17.75 1 96.25 133 ARG B C 1
ATOM 5040 O O . ARG B 1 133 ? -14.195 4.637 -17.281 1 96.25 133 ARG B O 1
ATOM 5047 N N . ALA B 1 134 ? -12.977 2.809 -17.812 1 95.88 134 ALA B N 1
ATOM 5048 C CA . ALA B 1 134 ? -13.953 1.896 -17.219 1 95.88 134 ALA B CA 1
ATOM 5049 C C . ALA B 1 134 ? -14.117 2.16 -15.719 1 95.88 134 ALA B C 1
ATOM 5051 O O . ALA B 1 134 ? -15.234 2.154 -15.203 1 95.88 134 ALA B O 1
ATOM 5052 N N . THR B 1 135 ? -13.055 2.404 -15.062 1 96.56 135 THR B N 1
ATOM 5053 C CA . THR B 1 135 ? -13.094 2.697 -13.633 1 96.56 135 THR B CA 1
ATOM 5054 C C . THR B 1 135 ? -13.789 4.027 -13.375 1 96.56 135 THR B C 1
ATOM 5056 O O . THR B 1 135 ? -14.609 4.137 -12.453 1 96.56 135 THR B O 1
ATOM 5059 N N . ALA B 1 136 ? -13.438 5 -14.164 1 95.81 136 ALA B N 1
ATOM 5060 C CA . ALA B 1 136 ? -14.023 6.328 -14 1 95.81 136 ALA B CA 1
ATOM 5061 C C . ALA B 1 136 ? -15.523 6.297 -14.258 1 95.81 136 ALA B C 1
ATOM 5063 O O . ALA B 1 136 ? -16.281 7.031 -13.625 1 95.81 136 ALA B O 1
ATOM 5064 N N . ASN B 1 137 ? -15.906 5.527 -15.211 1 95 137 ASN B N 1
ATOM 5065 C CA . ASN B 1 137 ? -17.328 5.395 -15.492 1 95 137 ASN B CA 1
ATOM 5066 C C . ASN B 1 137 ? -18.078 4.824 -14.289 1 95 137 ASN B C 1
ATOM 5068 O O . ASN B 1 137 ? -19.234 5.184 -14.047 1 95 137 ASN B O 1
ATOM 5072 N N . LYS B 1 138 ? -17.422 3.984 -13.594 1 93.06 138 LYS B N 1
ATOM 5073 C CA . LYS B 1 138 ? -18.062 3.322 -12.461 1 93.06 138 LYS B CA 1
ATOM 5074 C C . LYS B 1 138 ? -18.016 4.195 -11.211 1 93.06 138 LYS B C 1
ATOM 5076 O O . LYS B 1 138 ? -18.969 4.258 -10.445 1 93.06 138 LYS B O 1
ATOM 5081 N N . TYR B 1 139 ? -16.875 4.871 -10.961 1 95.25 139 TYR B N 1
ATOM 5082 C CA . TYR B 1 139 ? -16.672 5.531 -9.68 1 95.25 139 TYR B CA 1
ATOM 5083 C C . TYR B 1 139 ? -16.422 7.023 -9.859 1 95.25 139 TYR B C 1
ATOM 5085 O O . TYR B 1 139 ? -16.031 7.715 -8.922 1 95.25 139 TYR B O 1
ATOM 5093 N N . CYS B 1 140 ? -16.5 7.547 -11.078 1 94.31 140 CYS B N 1
ATOM 5094 C CA . CYS B 1 140 ? -16.359 8.953 -11.445 1 94.31 140 CYS B CA 1
ATOM 5095 C C . CYS B 1 140 ? -14.898 9.359 -11.531 1 94.31 140 CYS B C 1
ATOM 5097 O O . CYS B 1 140 ? -14.57 10.398 -12.109 1 94.31 140 CYS B O 1
ATOM 5099 N N . LEU B 1 141 ? -14.055 8.664 -10.859 1 95.5 141 LEU B N 1
ATOM 5100 C CA . LEU B 1 141 ? -12.609 8.828 -10.938 1 95.5 141 LEU B CA 1
ATOM 5101 C C . LEU B 1 141 ? -11.922 7.488 -11.203 1 95.5 141 LEU B C 1
ATOM 5103 O O . LEU B 1 141 ? -12.5 6.43 -10.953 1 95.5 141 LEU B O 1
ATOM 5107 N N . SER B 1 142 ? -10.727 7.574 -11.727 1 93.5 142 SER B N 1
ATOM 5108 C CA . SER B 1 142 ? -9.969 6.352 -11.984 1 93.5 142 SER B CA 1
ATOM 5109 C C . SER B 1 142 ? -8.93 6.105 -10.906 1 93.5 142 SER B C 1
ATOM 5111 O O . SER B 1 142 ? -8.328 5.027 -10.844 1 93.5 142 SER B O 1
ATOM 5113 N N . GLY B 1 143 ? -8.734 7.039 -10.031 1 91.19 143 GLY B N 1
ATOM 5114 C CA . GLY B 1 143 ? -7.742 6.902 -8.977 1 91.19 143 GLY B CA 1
ATOM 5115 C C . GLY B 1 143 ? -8.016 5.738 -8.047 1 91.19 143 GLY B C 1
ATOM 5116 O O . GLY B 1 143 ? -9.172 5.375 -7.82 1 91.19 143 GLY B O 1
ATOM 5117 N N . CYS B 1 144 ? -6.949 5.258 -7.469 1 93.81 144 CYS B N 1
ATOM 5118 C CA . CYS B 1 144 ? -7.047 4.09 -6.598 1 93.81 144 CYS B CA 1
ATOM 5119 C C . CYS B 1 144 ? -7.945 4.379 -5.402 1 93.81 144 CYS B C 1
ATOM 5121 O O . CYS B 1 144 ? -7.922 5.48 -4.852 1 93.81 144 CYS B O 1
ATOM 5123 N N . LEU B 1 145 ? -8.742 3.42 -5.109 1 96.69 145 LEU B N 1
ATOM 5124 C CA . LEU B 1 145 ? -9.578 3.453 -3.914 1 96.69 145 LEU B CA 1
ATOM 5125 C C . LEU B 1 145 ? -9.016 2.545 -2.826 1 96.69 145 LEU B C 1
ATOM 5127 O O . LEU B 1 145 ? -8.117 1.741 -3.088 1 96.69 145 LEU B O 1
ATOM 5131 N N . PRO B 1 146 ? -9.484 2.74 -1.597 1 95.75 146 PRO B N 1
ATOM 5132 C CA . PRO B 1 146 ? -9 1.845 -0.543 1 95.75 146 PRO B CA 1
ATOM 5133 C C . PRO B 1 146 ? -9.195 0.37 -0.883 1 95.75 146 PRO B C 1
ATOM 5135 O O . PRO B 1 146 ? -10.281 -0.023 -1.334 1 95.75 146 PRO B O 1
ATOM 5138 N N . SER B 1 147 ? -8.188 -0.443 -0.635 1 97.06 147 SER B N 1
ATOM 5139 C CA . SER B 1 147 ? -8.211 -1.854 -1.005 1 97.06 147 SER B CA 1
ATOM 5140 C C . SER B 1 147 ? -9.352 -2.59 -0.305 1 97.06 147 SER B C 1
ATOM 5142 O O . SER B 1 147 ? -9.992 -3.461 -0.897 1 97.06 147 SER B O 1
ATOM 5144 N N . ALA B 1 148 ? -9.547 -2.242 0.974 1 94.75 148 ALA B N 1
ATOM 5145 C CA . ALA B 1 148 ? -10.617 -2.904 1.722 1 94.75 148 ALA B CA 1
ATOM 5146 C C . ALA B 1 148 ? -11.984 -2.613 1.104 1 94.75 148 ALA B C 1
ATOM 5148 O O . ALA B 1 148 ? -12.852 -3.484 1.073 1 94.75 148 ALA B O 1
ATOM 5149 N N . TYR B 1 149 ? -12.195 -1.459 0.604 1 95.31 149 TYR B N 1
ATOM 5150 C CA . TYR B 1 149 ? -13.43 -1.1 -0.076 1 95.31 149 TYR B CA 1
ATOM 5151 C C . TYR B 1 149 ? -13.594 -1.896 -1.364 1 95.31 149 TYR B C 1
ATOM 5153 O O . TYR B 1 149 ? -14.68 -2.42 -1.643 1 95.31 149 TYR B O 1
ATOM 5161 N N . LEU B 1 150 ? -12.539 -1.926 -2.121 1 96.88 150 LEU B N 1
ATOM 5162 C CA . LEU B 1 150 ? -12.602 -2.598 -3.416 1 96.88 150 LEU B CA 1
ATOM 5163 C C . LEU B 1 150 ? -12.805 -4.098 -3.24 1 96.88 150 LEU B C 1
ATOM 5165 O O . LEU B 1 150 ? -13.43 -4.75 -4.082 1 96.88 150 LEU B O 1
ATOM 5169 N N . GLU B 1 151 ? -12.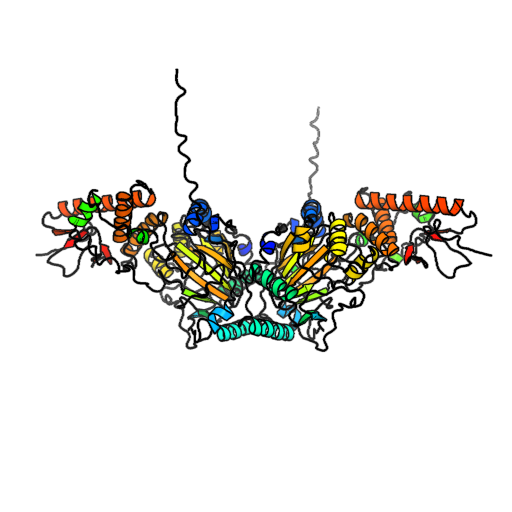242 -4.633 -2.152 1 96.88 151 GLU B N 1
ATOM 5170 C CA . GLU B 1 151 ? -12.5 -6.039 -1.863 1 96.88 151 GLU B CA 1
ATOM 5171 C C . GLU B 1 151 ? -14 -6.301 -1.688 1 96.88 151 GLU B C 1
ATOM 5173 O O . GLU B 1 151 ? -14.539 -7.25 -2.262 1 96.88 151 GLU B O 1
ATOM 5178 N N . LYS B 1 152 ? -14.656 -5.469 -0.958 1 94.5 152 LYS B N 1
ATOM 5179 C CA . LYS B 1 152 ? -16.094 -5.605 -0.75 1 94.5 152 LYS B CA 1
ATOM 5180 C C . LYS B 1 152 ? -16.859 -5.383 -2.049 1 94.5 152 LYS B C 1
ATOM 5182 O O . LYS B 1 152 ? -17.812 -6.121 -2.355 1 94.5 152 LYS B O 1
ATOM 5187 N N . GLU B 1 153 ? -16.453 -4.383 -2.809 1 94.25 153 GLU B N 1
ATOM 5188 C CA . GLU B 1 153 ? -17.109 -4.086 -4.078 1 94.25 153 GLU B CA 1
ATOM 5189 C C . GLU B 1 153 ? -16.984 -5.254 -5.051 1 94.25 153 GLU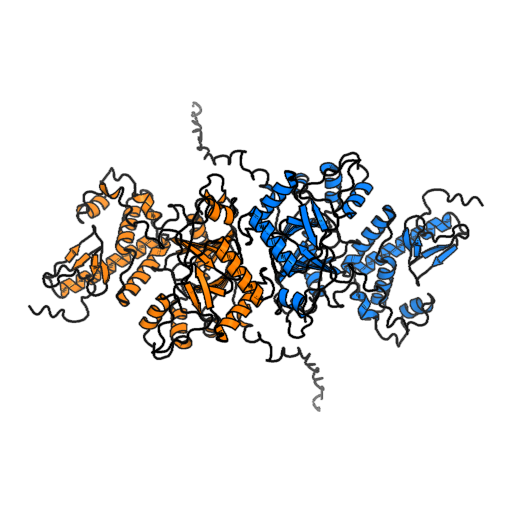 B C 1
ATOM 5191 O O . GLU B 1 153 ? -17.922 -5.547 -5.805 1 94.25 153 GLU B O 1
ATOM 5196 N N . PHE B 1 154 ? -15.867 -5.855 -5.047 1 96.75 154 PHE B N 1
ATOM 5197 C CA . PHE B 1 154 ? -15.633 -6.988 -5.934 1 96.75 154 PHE B CA 1
ATOM 5198 C C . PHE B 1 154 ? -16.594 -8.133 -5.621 1 96.75 154 PHE B C 1
ATOM 5200 O O . PHE B 1 154 ? -17.266 -8.648 -6.52 1 96.75 154 PHE B O 1
ATOM 5207 N N . TRP B 1 155 ? -16.609 -8.477 -4.406 1 95.5 155 TRP B N 1
ATOM 5208 C CA . TRP B 1 155 ? -17.453 -9.625 -4.047 1 95.5 155 TRP B CA 1
ATOM 5209 C C . TRP B 1 155 ? -18.922 -9.266 -4.152 1 95.5 155 TRP B C 1
ATOM 5211 O O . TRP B 1 155 ? -19.75 -10.125 -4.453 1 95.5 155 TRP B O 1
ATOM 5221 N N . HIS B 1 156 ? -19.25 -8.023 -3.939 1 92.69 156 HIS B N 1
ATOM 5222 C CA . HIS B 1 156 ? -20.609 -7.574 -4.203 1 92.69 156 HIS B CA 1
ATOM 5223 C C . HIS B 1 156 ? -20.969 -7.762 -5.672 1 92.69 156 HIS B C 1
ATOM 5225 O O . HIS B 1 156 ? -22.062 -8.258 -5.988 1 92.69 156 HIS B O 1
ATOM 5231 N N . ALA B 1 157 ? -20.094 -7.32 -6.512 1 91.81 157 ALA B N 1
ATOM 5232 C CA . ALA B 1 157 ? -20.312 -7.461 -7.949 1 91.81 157 ALA B CA 1
ATOM 5233 C C . ALA B 1 157 ? -20.391 -8.93 -8.352 1 91.81 157 ALA B C 1
ATOM 5235 O O . ALA B 1 157 ? -21.234 -9.312 -9.164 1 91.81 157 ALA B O 1
ATOM 5236 N N . MET B 1 158 ? -19.578 -9.742 -7.785 1 92.25 158 MET B N 1
ATOM 5237 C CA . MET B 1 158 ? -19.5 -11.156 -8.133 1 92.25 158 MET B CA 1
ATOM 5238 C C . MET B 1 158 ? -20.75 -11.898 -7.68 1 92.25 158 MET B C 1
ATOM 5240 O O . MET B 1 158 ? -21.234 -12.789 -8.383 1 92.25 158 MET B O 1
ATOM 5244 N N . THR B 1 159 ? -21.234 -11.578 -6.523 1 89.06 159 THR B N 1
ATOM 5245 C CA . THR B 1 159 ? -22.312 -12.359 -5.93 1 89.06 159 THR B CA 1
ATOM 5246 C C . THR B 1 159 ? -23.672 -11.875 -6.434 1 89.06 159 THR B C 1
ATOM 5248 O O . THR B 1 159 ? -24.641 -12.641 -6.457 1 89.06 159 THR B O 1
ATOM 5251 N N . ARG B 1 160 ? -23.797 -10.672 -6.762 1 82.81 160 ARG B N 1
ATOM 5252 C CA . ARG B 1 160 ? -25.078 -10.148 -7.234 1 82.81 160 ARG B CA 1
ATOM 5253 C C . ARG B 1 160 ? -25.312 -10.516 -8.695 1 82.81 160 ARG B C 1
ATOM 5255 O O . ARG B 1 160 ? -26.438 -10.453 -9.18 1 82.81 160 ARG B O 1
ATOM 5262 N N . GLY B 1 161 ? -24.328 -11.031 -9.289 1 67.44 161 GLY B N 1
ATOM 5263 C CA . GLY B 1 161 ? -24.469 -11.578 -10.625 1 67.44 161 GLY B CA 1
ATOM 5264 C C . GLY B 1 161 ? -24.75 -10.516 -11.68 1 67.44 161 GLY B C 1
ATOM 5265 O O . GLY B 1 161 ? -25.594 -10.711 -12.555 1 67.44 161 GLY B O 1
ATOM 5266 N N . ASN B 1 162 ? -24.094 -9.383 -11.445 1 63.53 162 ASN B N 1
ATOM 5267 C CA . ASN B 1 162 ? -24.297 -8.336 -12.438 1 63.53 162 ASN B CA 1
ATOM 5268 C C . ASN B 1 162 ? -23.688 -8.711 -13.789 1 63.53 162 ASN B C 1
ATOM 5270 O O . ASN B 1 162 ? -22.703 -9.461 -13.844 1 63.53 162 ASN B O 1
ATOM 5274 N N . LYS B 1 163 ? -24.281 -8.461 -14.82 1 67.69 163 LYS B N 1
ATOM 5275 C CA . LYS B 1 163 ? -24 -8.93 -16.172 1 67.69 163 LYS B CA 1
ATOM 5276 C C . LYS B 1 163 ? -22.781 -8.219 -16.766 1 67.69 163 LYS B C 1
ATOM 5278 O O . LYS B 1 163 ? -22.547 -8.273 -17.969 1 67.69 163 LYS B O 1
ATOM 5283 N N . GLY B 1 164 ? -21.891 -7.742 -16.062 1 86.44 164 GLY B N 1
ATOM 5284 C CA . GLY B 1 164 ? -20.766 -7.07 -16.688 1 86.44 164 GLY B CA 1
ATOM 5285 C C . GLY B 1 164 ? -19.578 -7.984 -16.922 1 86.44 164 GLY B C 1
ATOM 5286 O O . GLY B 1 164 ? -19.594 -9.148 -16.516 1 86.44 164 GLY B O 1
ATOM 5287 N N . THR B 1 165 ? -18.688 -7.551 -17.875 1 91.81 165 THR B N 1
ATOM 5288 C CA . THR B 1 165 ? -17.469 -8.273 -18.172 1 91.81 165 THR B CA 1
ATOM 5289 C C . THR B 1 165 ? -16.25 -7.383 -17.953 1 91.81 165 THR B C 1
ATOM 5291 O O . THR B 1 165 ? -16.359 -6.156 -17.969 1 91.81 165 THR B O 1
ATOM 5294 N N . VAL B 1 166 ? -15.195 -8.016 -17.688 1 94.81 166 VAL B N 1
ATOM 5295 C CA . VAL B 1 166 ? -13.914 -7.332 -17.578 1 94.81 166 VAL B CA 1
ATOM 5296 C C . VAL B 1 166 ? -12.883 -8.039 -18.453 1 94.81 166 VAL B C 1
ATOM 5298 O O . VAL B 1 166 ? -13.109 -9.164 -18.922 1 94.81 166 VAL B O 1
ATOM 5301 N N . GLU B 1 167 ? -11.812 -7.383 -18.734 1 96.56 167 GLU B N 1
ATOM 5302 C CA . GLU B 1 167 ? -10.75 -7.945 -19.562 1 96.56 167 GLU B CA 1
ATOM 5303 C C . GLU B 1 167 ? -9.477 -8.156 -18.75 1 96.56 167 GLU B C 1
ATOM 5305 O O . GLU B 1 167 ? -9.156 -7.359 -17.859 1 96.56 167 GLU B O 1
ATOM 5310 N N . TYR B 1 168 ? -8.82 -9.25 -19.078 1 97.19 168 TYR B N 1
ATOM 5311 C CA . TYR B 1 168 ? -7.598 -9.609 -18.359 1 97.19 168 TYR B CA 1
ATOM 5312 C C . TYR B 1 168 ? -6.566 -10.211 -19.312 1 97.19 168 TYR B C 1
ATOM 5314 O O . TYR B 1 168 ? -6.828 -11.219 -19.969 1 97.19 168 TYR B O 1
ATOM 5322 N N . GLY B 1 169 ? -5.387 -9.461 -19.438 1 97.31 169 GLY B N 1
ATOM 5323 C CA . GLY B 1 169 ? -4.27 -10.094 -20.109 1 97.31 169 GLY B CA 1
ATOM 5324 C C . GLY B 1 169 ? -3.613 -11.188 -19.297 1 97.31 169 GLY B C 1
ATOM 5325 O O . GLY B 1 169 ? -2.924 -10.906 -18.312 1 97.31 169 GLY B O 1
ATOM 5326 N N . VAL B 1 170 ? -3.812 -12.461 -19.719 1 94.25 170 VAL B N 1
ATOM 5327 C CA . VAL B 1 170 ? -3.297 -13.617 -19 1 94.25 170 VAL B CA 1
ATOM 5328 C C . VAL B 1 170 ? -2.264 -14.352 -19.859 1 94.25 170 VAL B C 1
ATOM 5330 O O . VAL B 1 170 ? -2.467 -14.539 -21.047 1 94.25 170 VAL B O 1
ATOM 5333 N N . ASN B 1 171 ? -1.206 -14.688 -19.219 1 90.94 171 ASN B N 1
ATOM 5334 C CA . ASN B 1 171 ? -0.161 -15.445 -19.891 1 90.94 171 ASN B CA 1
ATOM 5335 C C . ASN B 1 171 ? 0.325 -14.727 -21.156 1 90.94 171 ASN B C 1
ATOM 5337 O O . ASN B 1 171 ? 0.397 -15.32 -22.234 1 90.94 171 ASN B O 1
ATOM 5341 N N . VAL B 1 172 ? 0.524 -13.469 -20.969 1 93.81 172 VAL B N 1
ATOM 5342 C CA . VAL B 1 172 ? 1.022 -12.672 -22.078 1 93.81 172 VAL B CA 1
ATOM 5343 C C . VAL B 1 172 ? 2.539 -12.82 -22.188 1 93.81 172 VAL B C 1
ATOM 5345 O O . VAL B 1 172 ? 3.26 -12.586 -21.203 1 93.81 172 VAL B O 1
ATOM 5348 N N . ASP B 1 173 ? 2.969 -13.141 -23.344 1 89.06 173 ASP B N 1
ATOM 5349 C CA . ASP B 1 173 ? 4.402 -13.328 -23.547 1 89.06 173 ASP B CA 1
ATOM 5350 C C . ASP B 1 173 ? 5.16 -12.016 -23.391 1 89.06 173 ASP B C 1
ATOM 5352 O O . ASP B 1 173 ? 4.75 -10.984 -23.938 1 89.06 173 ASP B O 1
ATOM 5356 N N . GLY B 1 174 ? 6.109 -12.055 -22.609 1 87.81 174 GLY B N 1
ATOM 5357 C CA . GLY B 1 174 ? 6.953 -10.883 -22.453 1 87.81 174 GLY B CA 1
ATOM 5358 C C . GLY B 1 174 ? 7.418 -10.672 -21.016 1 87.81 174 GLY B C 1
ATOM 5359 O O . GLY B 1 174 ? 7.059 -11.445 -20.125 1 87.81 174 GLY B O 1
ATOM 5360 N N . SER B 1 175 ? 8.375 -9.734 -20.859 1 92.69 175 SER B N 1
ATOM 5361 C CA . SER B 1 175 ? 8.891 -9.336 -19.547 1 92.69 175 SER B CA 1
ATOM 5362 C C . SER B 1 175 ? 8.945 -7.816 -19.422 1 92.69 175 SER B C 1
ATOM 5364 O O . SER B 1 175 ? 9.289 -7.117 -20.375 1 92.69 175 SER B O 1
ATOM 5366 N N . ALA B 1 176 ? 8.594 -7.324 -18.266 1 95.62 176 ALA B N 1
ATOM 5367 C CA . ALA B 1 176 ? 8.648 -5.887 -18.016 1 95.62 176 ALA B CA 1
ATOM 5368 C C . ALA B 1 176 ? 9.891 -5.52 -17.203 1 95.62 176 ALA B C 1
ATOM 5370 O O . ALA B 1 176 ? 10.008 -4.391 -16.719 1 95.62 176 ALA B O 1
ATOM 5371 N N . PHE B 1 177 ? 10.773 -6.465 -17 1 94.88 177 PHE B N 1
ATOM 5372 C CA . PHE B 1 177 ? 12.086 -6.125 -16.453 1 94.88 177 PHE B CA 1
ATOM 5373 C C . PHE B 1 177 ? 12.961 -5.473 -17.531 1 94.88 177 PHE B C 1
ATOM 5375 O O . PHE B 1 177 ? 12.953 -5.895 -18.688 1 94.88 177 PHE B O 1
ATOM 5382 N N . SER B 1 178 ? 13.688 -4.508 -17.125 1 94.5 178 SER B N 1
ATOM 5383 C CA . SER B 1 178 ? 14.508 -3.742 -18.062 1 94.5 178 SER B CA 1
ATOM 5384 C C . SER B 1 178 ? 15.688 -4.57 -18.562 1 94.5 178 SER B C 1
ATOM 5386 O O . SER B 1 178 ? 16.219 -5.418 -17.844 1 94.5 178 SER B O 1
ATOM 5388 N N . SER B 1 179 ? 16.062 -4.344 -19.766 1 90.25 179 SER B N 1
ATOM 5389 C CA . SER B 1 179 ? 17.266 -4.953 -20.328 1 90.25 179 SER B CA 1
ATOM 5390 C C . SER B 1 179 ? 18.5 -4.09 -20.078 1 90.25 179 SER B C 1
ATOM 5392 O O . SER B 1 179 ? 19.625 -4.492 -20.391 1 90.25 179 SER B O 1
ATOM 5394 N N . SER B 1 180 ? 18.219 -2.982 -19.5 1 89.06 180 SER B N 1
ATOM 5395 C CA . SER B 1 180 ? 19.312 -2.055 -19.25 1 89.06 180 SER B CA 1
ATOM 5396 C C . SER B 1 180 ? 20.219 -2.559 -18.125 1 89.06 180 SER B C 1
ATOM 5398 O O . SER B 1 180 ? 19.734 -3.043 -17.094 1 89.06 180 SER B O 1
ATOM 5400 N N . SER B 1 181 ? 21.484 -2.385 -18.25 1 88 181 SER B N 1
ATOM 5401 C CA . SER B 1 181 ? 22.453 -2.764 -17.219 1 88 181 SER B CA 1
ATOM 5402 C C . SER B 1 181 ? 22.438 -1.782 -16.047 1 88 181 SER B C 1
ATOM 5404 O O . SER B 1 181 ? 23 -2.066 -14.992 1 88 181 SER B O 1
ATOM 5406 N N . ASN B 1 182 ? 21.703 -0.746 -16.266 1 86.69 182 ASN B N 1
ATOM 5407 C CA . ASN B 1 182 ? 21.672 0.284 -15.234 1 86.69 182 ASN B CA 1
ATOM 5408 C C . ASN B 1 182 ? 20.484 0.109 -14.297 1 86.69 182 ASN B C 1
ATOM 5410 O O . ASN B 1 182 ? 20.375 0.806 -13.281 1 86.69 182 ASN B O 1
ATOM 5414 N N . ASP B 1 183 ? 19.656 -0.771 -14.656 1 91.44 183 ASP B N 1
ATOM 5415 C CA . ASP B 1 183 ? 18.5 -0.993 -13.789 1 91.44 183 ASP B CA 1
ATOM 5416 C C . ASP B 1 183 ? 18.891 -1.824 -12.562 1 91.44 183 ASP B C 1
ATOM 5418 O O . ASP B 1 183 ? 19.359 -2.957 -12.703 1 91.44 183 ASP B O 1
ATOM 5422 N N . HIS B 1 184 ? 18.609 -1.354 -11.375 1 90.75 184 HIS B N 1
ATOM 5423 C CA . HIS B 1 184 ? 19.094 -1.945 -10.141 1 90.75 184 HIS B CA 1
ATOM 5424 C C . HIS B 1 184 ? 18.453 -3.307 -9.891 1 90.75 184 HIS B C 1
ATOM 5426 O O . HIS B 1 184 ? 19.141 -4.27 -9.555 1 90.75 184 HIS B O 1
ATOM 5432 N N . LEU B 1 185 ? 17.203 -3.398 -10.086 1 93.38 185 LEU B N 1
ATOM 5433 C CA . LEU B 1 185 ? 16.516 -4.648 -9.797 1 93.38 185 LEU B CA 1
ATOM 5434 C C . LEU B 1 185 ? 16.734 -5.668 -10.906 1 93.38 185 LEU B C 1
ATOM 5436 O O . LEU B 1 185 ? 16.953 -6.852 -10.641 1 93.38 185 LEU B O 1
ATOM 5440 N N . ALA B 1 186 ? 16.703 -5.18 -12.148 1 93.06 186 ALA B N 1
ATOM 5441 C CA . ALA B 1 186 ? 16.844 -6.062 -13.305 1 93.06 186 ALA B CA 1
ATOM 5442 C C . ALA B 1 186 ? 18.203 -6.762 -13.305 1 93.06 186 ALA B C 1
ATOM 5444 O O . ALA B 1 186 ? 18.344 -7.832 -13.898 1 93.06 186 ALA B O 1
ATOM 5445 N N . ASN B 1 187 ? 19.094 -6.211 -12.594 1 90.88 187 ASN B N 1
ATOM 5446 C CA . ASN B 1 187 ? 20.453 -6.77 -12.594 1 90.88 187 ASN B CA 1
ATOM 5447 C C . ASN B 1 187 ? 20.672 -7.691 -11.398 1 90.88 187 ASN B C 1
ATOM 5449 O O . ASN B 1 187 ? 21.797 -8.133 -11.148 1 90.88 187 ASN B O 1
ATOM 5453 N N . THR B 1 188 ? 19.688 -7.945 -10.695 1 91.62 188 THR B N 1
ATOM 5454 C CA . THR B 1 188 ? 19.766 -8.891 -9.586 1 91.62 188 THR B CA 1
ATOM 5455 C C . THR B 1 188 ? 19.25 -10.266 -10 1 91.62 188 THR B C 1
ATOM 5457 O O . THR B 1 188 ? 18.688 -10.414 -11.086 1 91.62 188 THR B O 1
ATOM 5460 N N . LYS B 1 189 ? 19.438 -11.242 -9.109 1 89.38 189 LYS B N 1
ATOM 5461 C CA . LYS B 1 189 ? 18.953 -12.594 -9.359 1 89.38 189 LYS B CA 1
ATOM 5462 C C . LYS B 1 189 ? 17.438 -12.68 -9.203 1 89.38 189 LYS B C 1
ATOM 5464 O O . LYS B 1 189 ? 16.844 -13.711 -9.516 1 89.38 189 LYS B O 1
ATOM 5469 N N . TRP B 1 190 ? 16.828 -11.57 -8.844 1 92.94 190 TRP B N 1
ATOM 5470 C CA . TRP B 1 190 ? 15.375 -11.539 -8.648 1 92.94 190 TRP B CA 1
ATOM 5471 C C . TRP B 1 190 ? 14.664 -11.109 -9.922 1 92.94 190 TRP B C 1
ATOM 5473 O O . TRP B 1 190 ? 13.438 -10.977 -9.938 1 92.94 190 TRP B O 1
ATOM 5483 N N . ASN B 1 191 ? 15.492 -10.852 -10.961 1 92.06 191 ASN B N 1
ATOM 5484 C CA . ASN B 1 191 ? 14.922 -10.656 -12.289 1 92.06 191 ASN B CA 1
ATOM 5485 C C . ASN B 1 191 ? 14.266 -11.93 -12.812 1 92.06 191 ASN B C 1
ATOM 5487 O O . ASN B 1 191 ? 14.953 -12.922 -13.078 1 92.06 191 ASN B O 1
ATOM 5491 N N . LEU B 1 192 ? 12.969 -11.883 -13.008 1 90.06 192 LEU B N 1
ATOM 5492 C CA . LEU B 1 192 ? 12.227 -13.094 -13.344 1 90.06 192 LEU B CA 1
ATOM 5493 C C . LEU B 1 192 ? 12.57 -13.57 -14.75 1 90.06 192 LEU B C 1
ATOM 5495 O O . LEU B 1 192 ? 12.305 -14.719 -15.102 1 90.06 192 LEU B O 1
ATOM 5499 N N . LYS B 1 193 ? 13.117 -12.695 -15.469 1 84.06 193 LYS B N 1
ATOM 5500 C CA . LYS B 1 193 ? 13.523 -13.078 -16.828 1 84.06 193 LYS B CA 1
ATOM 5501 C C . LYS B 1 193 ? 14.875 -13.797 -16.797 1 84.06 193 LYS B C 1
ATOM 5503 O O . LYS B 1 193 ? 15.234 -14.477 -17.766 1 84.06 193 LYS B O 1
ATOM 5508 N N . ALA B 1 194 ? 15.562 -13.703 -15.727 1 72.38 194 ALA B N 1
ATOM 5509 C CA . ALA B 1 194 ? 16.891 -14.289 -15.664 1 72.38 194 ALA B CA 1
ATOM 5510 C C . ALA B 1 194 ? 16.812 -15.812 -15.617 1 72.38 194 ALA B C 1
ATOM 5512 O O . ALA B 1 194 ? 15.961 -16.375 -14.93 1 72.38 194 ALA B O 1
ATOM 5513 N N . PRO B 1 195 ? 17.625 -16.359 -16.438 1 56.78 195 PRO B N 1
ATOM 5514 C CA . PRO B 1 195 ? 17.594 -17.812 -16.578 1 56.78 195 PRO B CA 1
ATOM 5515 C C . PRO B 1 195 ? 17.766 -18.547 -15.25 1 56.78 195 PRO B C 1
ATOM 5517 O O . PRO B 1 195 ? 17.312 -19.688 -15.109 1 56.78 195 PRO B O 1
ATOM 5520 N N . HIS B 1 196 ? 18.484 -17.844 -14.328 1 48.19 196 HIS B N 1
ATOM 5521 C CA . HIS B 1 196 ? 18.781 -18.531 -13.078 1 48.19 196 HIS B CA 1
ATOM 5522 C C . HIS B 1 196 ? 17.5 -18.859 -12.312 1 48.19 196 HIS B C 1
ATOM 5524 O O . HIS B 1 196 ? 17.5 -19.75 -11.461 1 48.19 196 HIS B O 1
ATOM 5530 N N . LEU B 1 197 ? 16.594 -17.969 -12.445 1 48.97 197 LEU B N 1
ATOM 5531 C CA . LEU B 1 197 ? 15.367 -18.219 -11.703 1 48.97 197 LEU B CA 1
ATOM 5532 C C . LEU B 1 197 ? 14.531 -19.297 -12.391 1 48.97 197 LEU B C 1
ATOM 5534 O O . LEU B 1 197 ? 13.57 -19.812 -11.805 1 48.97 197 LEU B O 1
ATOM 5538 N N . SER B 1 198 ? 15.062 -19.391 -13.594 1 44.34 198 SER B N 1
ATOM 5539 C CA . SER B 1 198 ? 14.258 -20.375 -14.312 1 44.34 198 SER B CA 1
ATOM 5540 C C . SER B 1 198 ? 14.234 -21.719 -13.578 1 44.34 198 SER B C 1
ATOM 5542 O O . SER B 1 198 ? 15.055 -21.969 -12.695 1 44.34 198 SER B O 1
ATOM 5544 N N . PHE B 1 199 ? 13.539 -22.578 -14.133 1 44.69 199 PHE B N 1
ATOM 5545 C CA . PHE B 1 199 ? 13 -23.781 -13.523 1 44.69 199 PHE B CA 1
ATOM 5546 C C . PHE B 1 199 ? 14.008 -24.406 -12.57 1 44.69 199 PHE B C 1
ATOM 5548 O O . PHE B 1 199 ? 13.688 -24.656 -11.406 1 44.69 199 PHE B O 1
ATOM 5555 N N . ILE B 1 200 ? 14.906 -25.266 -13.141 1 41.19 200 ILE B N 1
ATOM 5556 C CA . ILE B 1 200 ? 15.617 -26.328 -12.43 1 41.19 200 ILE B CA 1
ATOM 5557 C C . ILE B 1 200 ? 17 -25.812 -11.992 1 41.19 200 ILE B C 1
ATOM 5559 O O . ILE B 1 200 ? 17.953 -25.859 -12.766 1 41.19 200 ILE B O 1
ATOM 5563 N N . SER B 1 201 ? 16.984 -24.672 -11.352 1 39.44 201 SER B N 1
ATOM 5564 C CA . SER B 1 201 ? 18.312 -24.297 -10.875 1 39.44 201 SER B CA 1
ATOM 5565 C C . SER B 1 201 ? 19.156 -25.531 -10.609 1 39.44 201 SER B C 1
ATOM 5567 O O . SER B 1 201 ? 20.391 -25.469 -10.68 1 39.44 201 SER B O 1
ATOM 5569 N N . PHE B 1 202 ? 18.562 -26.5 -10.039 1 37.66 202 PHE B N 1
ATOM 5570 C CA . PHE B 1 202 ? 19.391 -27.672 -9.703 1 37.66 202 PHE B CA 1
ATOM 5571 C C . PHE B 1 202 ? 20.078 -28.219 -10.945 1 37.66 202 PHE B C 1
ATOM 5573 O O . PHE B 1 202 ? 21.203 -28.688 -10.875 1 37.66 202 PHE B O 1
ATOM 5580 N N . LEU B 1 203 ? 19.375 -28.047 -12.039 1 35.84 203 LEU B N 1
ATOM 5581 C CA . LEU B 1 203 ? 19.938 -28.734 -13.195 1 35.84 203 LEU B CA 1
ATOM 5582 C C . LEU B 1 203 ? 21.094 -27.938 -13.797 1 35.84 203 LEU B C 1
ATOM 5584 O O . LEU B 1 203 ? 21.891 -28.484 -14.578 1 35.84 203 LEU B O 1
ATOM 5588 N N . SER B 1 204 ? 21.109 -26.734 -13.531 1 34.59 204 SER B N 1
ATOM 5589 C CA . SER B 1 204 ? 22.188 -25.984 -14.188 1 34.59 204 SER B CA 1
ATOM 5590 C C . SER B 1 204 ? 23.547 -26.406 -13.641 1 34.59 204 SER B C 1
ATOM 5592 O O . SER B 1 204 ? 24.562 -26.344 -14.352 1 34.59 204 SER B O 1
ATOM 5594 N N . THR B 1 205 ? 23.609 -26.688 -12.32 1 33.47 205 THR B N 1
ATOM 5595 C CA . THR B 1 205 ? 24.953 -27.047 -11.859 1 33.47 205 THR B CA 1
ATOM 5596 C C . THR B 1 205 ? 25.391 -28.375 -12.461 1 33.47 205 THR B C 1
ATOM 5598 O O . THR B 1 205 ? 26.5 -28.844 -12.18 1 33.47 205 THR B O 1
ATOM 5601 N N . LEU B 1 206 ? 24.5 -28.969 -13.07 1 32.22 206 LEU B N 1
ATOM 5602 C CA . LEU B 1 206 ? 24.875 -30.297 -13.57 1 32.22 206 LEU B CA 1
ATOM 5603 C C . LEU B 1 206 ? 25.906 -30.188 -14.688 1 32.22 206 LEU B C 1
ATOM 5605 O O . LEU B 1 206 ? 26.328 -31.203 -15.25 1 32.22 206 LEU B O 1
ATOM 5609 N N . SER B 1 207 ? 26.281 -29.062 -15.156 1 30.47 207 SER B N 1
ATOM 5610 C CA . SER B 1 207 ? 27.344 -29.141 -16.156 1 30.47 207 SER B CA 1
ATOM 5611 C C . SER B 1 207 ? 28.672 -29.516 -15.516 1 30.47 207 SER B C 1
ATOM 5613 O O . SER B 1 207 ? 29.656 -28.766 -15.586 1 30.47 207 SER B O 1
ATOM 5615 N N . TYR B 1 208 ? 28.719 -30.047 -14.266 1 27.92 208 TYR B N 1
ATOM 5616 C CA . TYR B 1 208 ? 30.047 -30.484 -13.859 1 27.92 208 TYR B CA 1
ATOM 5617 C C . TYR B 1 208 ? 30.625 -31.469 -14.875 1 27.92 208 TYR B C 1
ATOM 5619 O O . TYR B 1 208 ? 29.891 -32.25 -15.477 1 27.92 208 TYR B O 1
ATOM 5627 N N . LYS B 1 209 ? 31.859 -31.266 -15.32 1 29.38 209 LYS B N 1
ATOM 5628 C CA . LYS B 1 209 ? 32.781 -32.094 -16.078 1 29.38 209 LYS B CA 1
ATOM 5629 C C . LYS B 1 209 ? 32.938 -33.469 -15.453 1 29.38 209 LYS B C 1
ATOM 5631 O O . LYS B 1 209 ? 33.344 -33.625 -14.297 1 29.38 209 LYS B O 1
ATOM 5636 N N . TYR B 1 210 ? 32.094 -34.406 -15.586 1 29.27 210 TYR B N 1
ATOM 5637 C CA . TYR B 1 210 ? 32.312 -35.812 -15.289 1 29.27 210 TYR B CA 1
ATOM 5638 C C . TYR B 1 210 ? 33.688 -36.25 -15.773 1 29.27 210 TYR B C 1
ATOM 5640 O O . TYR B 1 210 ? 33.812 -36.719 -16.906 1 29.27 210 TYR B O 1
ATOM 5648 N N . ASP B 1 211 ? 34.812 -35.688 -15.586 1 28.31 211 ASP B N 1
ATOM 5649 C CA . ASP B 1 211 ? 36.031 -36.438 -15.922 1 28.31 211 ASP B CA 1
ATOM 5650 C C . ASP B 1 211 ? 36.062 -37.781 -15.219 1 28.31 211 ASP B C 1
ATOM 5652 O O . ASP B 1 211 ? 36.531 -38.781 -15.789 1 28.31 211 ASP B O 1
ATOM 5656 N N . HIS B 1 212 ? 36.281 -37.906 -13.883 1 27.5 212 HIS B N 1
ATOM 5657 C CA . HIS B 1 212 ? 36.688 -39.188 -13.273 1 27.5 212 HIS B CA 1
ATOM 5658 C C . HIS B 1 212 ? 35.5 -40.031 -12.898 1 27.5 212 HIS B C 1
ATOM 5660 O O . HIS B 1 212 ? 34.625 -39.625 -12.133 1 27.5 212 HIS B O 1
ATOM 5666 N N . VAL B 1 213 ? 35.031 -40.969 -13.75 1 28.94 213 VAL B N 1
ATOM 5667 C CA . VAL B 1 213 ? 34.062 -42.062 -13.766 1 28.94 213 VAL B CA 1
ATOM 5668 C C . VAL B 1 213 ? 34.312 -43 -12.594 1 28.94 213 VAL B C 1
ATOM 5670 O O . VAL B 1 213 ? 33.906 -44.188 -12.609 1 28.94 213 VAL B O 1
ATOM 5673 N N . ASN B 1 214 ? 35.156 -42.75 -11.586 1 27.11 214 ASN B N 1
ATOM 5674 C CA . ASN B 1 214 ? 35.5 -43.906 -10.773 1 27.11 214 ASN B CA 1
ATOM 5675 C C . ASN B 1 214 ? 34.312 -44.406 -9.961 1 27.11 214 ASN B C 1
ATOM 5677 O O . ASN B 1 214 ? 34.375 -45.438 -9.32 1 27.11 214 ASN B O 1
ATOM 5681 N N . SER B 1 215 ? 33.625 -43.562 -9.258 1 26.23 215 SER B N 1
ATOM 5682 C CA . SER B 1 215 ? 32.906 -44.125 -8.125 1 26.23 215 SER B CA 1
ATOM 5683 C C . SER B 1 215 ? 31.719 -44.938 -8.578 1 26.23 215 SER B C 1
ATOM 5685 O O . SER B 1 215 ? 31.297 -44.844 -9.734 1 26.23 215 SER B O 1
ATOM 5687 N N . ILE B 1 216 ? 31.062 -45.625 -7.625 1 26.75 216 ILE B N 1
ATOM 5688 C CA . ILE B 1 216 ? 29.984 -46.594 -7.758 1 26.75 216 ILE B CA 1
ATOM 5689 C C . ILE B 1 216 ? 28.875 -46 -8.633 1 26.75 216 ILE B C 1
ATOM 5691 O O . ILE B 1 216 ? 27.984 -46.75 -9.086 1 26.75 216 ILE B O 1
ATOM 5695 N N . PHE B 1 217 ? 28.75 -44.719 -8.633 1 29.09 217 PHE B N 1
ATOM 5696 C CA . PHE B 1 217 ? 27.797 -44.062 -9.508 1 29.09 217 PHE B CA 1
ATOM 5697 C C . PHE B 1 217 ? 28.141 -44.312 -10.977 1 29.09 217 PHE B C 1
ATOM 5699 O O . PHE B 1 217 ? 27.328 -44.031 -11.859 1 29.09 217 PHE B O 1
ATOM 5706 N N . ASP B 1 218 ? 29.406 -44.688 -11.25 1 29.84 218 ASP B N 1
ATOM 5707 C CA . ASP B 1 218 ? 29.891 -45.25 -12.508 1 29.84 218 ASP B CA 1
ATOM 5708 C C . ASP B 1 218 ? 29.188 -46.562 -12.828 1 29.84 218 ASP B C 1
ATOM 5710 O O . ASP B 1 218 ? 28.859 -46.844 -13.984 1 29.84 218 ASP B O 1
ATOM 5714 N N . VAL B 1 219 ? 29 -47.344 -11.727 1 27.64 219 VAL B N 1
ATOM 5715 C CA . VAL B 1 219 ? 28.391 -48.656 -11.961 1 27.64 219 VAL B CA 1
ATOM 5716 C C . VAL B 1 219 ? 26.922 -48.469 -12.32 1 27.64 219 VAL B C 1
ATOM 5718 O O . VAL B 1 219 ? 26.406 -49.156 -13.219 1 27.64 219 VAL B O 1
ATOM 5721 N N . PHE B 1 220 ? 26.141 -47.625 -11.508 1 28.42 220 PHE B N 1
ATOM 5722 C CA . PHE B 1 220 ? 24.75 -47.406 -11.906 1 28.42 220 PHE B CA 1
ATOM 5723 C C . PHE B 1 220 ? 24.688 -46.688 -13.25 1 28.42 220 PHE B C 1
ATOM 5725 O O . PHE B 1 220 ? 23.797 -46.969 -14.062 1 28.42 220 PHE B O 1
ATOM 5732 N N . TYR B 1 221 ? 25.594 -45.781 -13.594 1 29.44 221 TYR B N 1
ATOM 5733 C CA . TYR B 1 221 ? 25.828 -45.188 -14.906 1 29.44 221 TYR B CA 1
ATOM 5734 C C . TYR B 1 221 ? 26.109 -46.281 -15.953 1 29.44 221 TYR B C 1
ATOM 5736 O O . TYR B 1 221 ? 25.625 -46.188 -17.078 1 29.44 221 TYR B O 1
ATOM 5744 N N . VAL B 1 222 ? 27.109 -47.156 -15.734 1 28.86 222 VAL B N 1
ATOM 5745 C CA . VAL B 1 222 ? 27.547 -48.219 -16.625 1 28.86 222 VAL B CA 1
ATOM 5746 C C . VAL B 1 222 ? 26.422 -49.25 -16.812 1 28.86 222 VAL B C 1
ATOM 5748 O O . VAL B 1 222 ? 26.172 -49.688 -17.922 1 28.86 222 VAL B O 1
ATOM 5751 N N . SER B 1 223 ? 25.906 -49.781 -15.719 1 28.23 223 SER B N 1
ATOM 5752 C CA . SER B 1 223 ? 24.953 -50.875 -15.898 1 28.23 223 SER B CA 1
ATOM 5753 C C . SER B 1 223 ? 23.656 -50.375 -16.547 1 28.23 223 SER B C 1
ATOM 5755 O O . SER B 1 223 ? 23.016 -51.125 -17.281 1 28.23 223 SER B O 1
ATOM 5757 N N . PHE B 1 224 ? 23 -49.219 -16.078 1 30.52 224 PHE B N 1
ATOM 5758 C CA . PHE B 1 224 ? 21.75 -48.812 -16.703 1 30.52 224 PHE B CA 1
ATOM 5759 C C . PHE B 1 224 ? 22.016 -48 -17.984 1 30.52 224 PHE B C 1
ATOM 5761 O O . PHE B 1 224 ? 21.281 -47.062 -18.281 1 30.52 224 PHE B O 1
ATOM 5768 N N . GLY B 1 225 ? 23.031 -48.5 -18.938 1 27.67 225 GLY B N 1
ATOM 5769 C CA . GLY B 1 225 ? 23.453 -48.125 -20.281 1 27.67 225 GLY B CA 1
ATOM 5770 C C . GLY B 1 225 ? 23.562 -46.625 -20.484 1 27.67 225 GLY B C 1
ATOM 5771 O O . GLY B 1 225 ? 23.453 -46.125 -21.609 1 27.67 225 GLY B O 1
ATOM 5772 N N . PHE B 1 226 ? 23.547 -45.875 -19.453 1 30.39 226 PHE B N 1
ATOM 5773 C CA . PHE B 1 226 ? 23.719 -44.438 -19.641 1 30.39 226 PHE B CA 1
ATOM 5774 C C . PHE B 1 226 ? 25.125 -44.156 -20.125 1 30.39 226 PHE B C 1
ATOM 5776 O O . PHE B 1 226 ? 26.078 -44.062 -19.328 1 30.39 226 PHE B O 1
ATOM 5783 N N . ARG B 1 227 ? 25.641 -44.562 -21.328 1 30.11 227 ARG B N 1
ATOM 5784 C CA . ARG B 1 227 ? 26.938 -44.281 -21.922 1 30.11 227 ARG B CA 1
ATOM 5785 C C . ARG B 1 227 ? 27.25 -42.781 -21.844 1 30.11 227 ARG B C 1
ATOM 5787 O O . ARG B 1 227 ? 28.281 -42.375 -21.297 1 30.11 227 ARG B O 1
ATOM 5794 N N . ASN B 1 228 ? 27.109 -42.031 -23.172 1 29.06 228 ASN B N 1
ATOM 5795 C CA . ASN B 1 228 ? 27.781 -40.781 -23.547 1 29.06 228 ASN B CA 1
ATOM 5796 C C . ASN B 1 228 ? 27.109 -39.562 -22.891 1 29.06 228 ASN B C 1
ATOM 5798 O O . ASN B 1 228 ? 26 -39.219 -23.234 1 29.06 228 ASN B O 1
ATOM 5802 N N . PHE B 1 229 ? 27.172 -39.344 -21.75 1 31.02 229 PHE B N 1
ATOM 5803 C CA . PHE B 1 229 ? 26.828 -38.094 -21.094 1 31.02 229 PHE B CA 1
ATOM 5804 C C . PHE B 1 229 ? 27.547 -36.906 -21.734 1 31.02 229 PHE B C 1
ATOM 5806 O O . PHE B 1 229 ? 27.469 -35.781 -21.234 1 31.02 229 PHE B O 1
ATOM 5813 N N . GLN B 1 230 ? 28.469 -37.062 -22.625 1 30.39 230 GLN B N 1
ATOM 5814 C CA . GLN B 1 230 ? 29.141 -35.938 -23.25 1 30.39 230 GLN B CA 1
ATOM 5815 C C . GLN B 1 230 ? 28.125 -34.938 -23.828 1 30.39 230 GLN B C 1
ATOM 5817 O O . GLN B 1 230 ? 28.328 -33.719 -23.766 1 30.39 230 GLN B O 1
ATOM 5822 N N . ASP B 1 231 ? 27.172 -35.5 -24.641 1 29.52 231 ASP B N 1
ATOM 5823 C CA . ASP B 1 231 ? 26.312 -34.625 -25.438 1 29.52 231 ASP B CA 1
ATOM 5824 C C . ASP B 1 231 ? 25.219 -33.969 -24.578 1 29.52 231 ASP B C 1
ATOM 5826 O O . ASP B 1 231 ? 24.281 -33.375 -25.109 1 29.52 231 ASP B O 1
ATOM 5830 N N . CYS B 1 232 ? 25.078 -34.344 -23.406 1 29.75 232 CYS B N 1
ATOM 5831 C CA . CYS B 1 232 ? 24.062 -33.688 -22.594 1 29.75 232 CYS B CA 1
ATOM 5832 C C . CYS B 1 232 ? 24.438 -32.25 -22.312 1 29.75 232 CYS B C 1
ATOM 5834 O O . CYS B 1 232 ? 23.828 -31.594 -21.438 1 29.75 232 CYS B O 1
ATOM 5836 N N . LYS B 1 233 ? 25.562 -31.797 -22.719 1 32.25 233 LYS B N 1
ATOM 5837 C CA . LYS B 1 233 ? 25.969 -30.391 -22.578 1 32.25 233 LYS B CA 1
ATOM 5838 C C . LYS B 1 233 ? 24.797 -29.453 -22.891 1 32.25 233 LYS B C 1
ATOM 5840 O O . LYS B 1 233 ? 24.625 -28.438 -22.203 1 32.25 233 LYS B O 1
ATOM 5845 N N . ASN B 1 234 ? 24.391 -29.438 -24.203 1 31.03 234 ASN B N 1
ATOM 5846 C CA . ASN B 1 234 ? 23.5 -28.469 -24.859 1 31.03 234 ASN B CA 1
ATOM 5847 C C . ASN B 1 234 ? 22.031 -28.797 -24.609 1 31.03 234 ASN B C 1
ATOM 5849 O O . ASN B 1 234 ? 21.156 -28.203 -25.234 1 31.03 234 ASN B O 1
ATOM 5853 N N . GLN B 1 235 ? 21.766 -29.984 -24.234 1 30.22 235 GLN B N 1
ATOM 5854 C CA . GLN B 1 235 ? 20.328 -30.188 -24.344 1 30.22 235 GLN B CA 1
ATOM 5855 C C . GLN B 1 235 ? 19.594 -29.547 -23.156 1 30.22 235 GLN B C 1
ATOM 5857 O O . GLN B 1 235 ? 19.75 -30 -22.016 1 30.22 235 GLN B O 1
ATOM 5862 N N . HIS B 1 236 ? 19.562 -28.297 -23.109 1 33.22 236 HIS B N 1
ATOM 5863 C CA . HIS B 1 236 ? 18.516 -27.578 -22.391 1 33.22 236 HIS B CA 1
ATOM 5864 C C . HIS B 1 236 ? 17.234 -28.406 -22.297 1 33.22 236 HIS B C 1
ATOM 5866 O O . HIS B 1 236 ? 16.594 -28.672 -23.312 1 33.22 236 HIS B O 1
ATOM 5872 N N . PHE B 1 237 ? 17.453 -29.516 -21.672 1 33.38 237 PHE B N 1
ATOM 5873 C CA . PHE B 1 237 ? 16.344 -30.453 -21.562 1 33.38 237 PHE B CA 1
ATOM 5874 C C . PHE B 1 237 ? 15.016 -29.734 -21.688 1 33.38 237 PHE B C 1
ATOM 5876 O O . PHE B 1 237 ? 14.07 -30.281 -22.281 1 33.38 237 PHE B O 1
ATOM 5883 N N . ILE B 1 238 ? 14.719 -28.891 -20.75 1 37.97 238 ILE B N 1
ATOM 5884 C CA . ILE B 1 238 ? 13.383 -28.297 -20.75 1 37.97 238 ILE B CA 1
ATOM 5885 C C . ILE B 1 238 ? 13.367 -27.062 -21.641 1 37.97 238 ILE B C 1
ATOM 5887 O O . ILE B 1 238 ? 14.039 -26.062 -21.359 1 37.97 238 ILE B O 1
ATOM 5891 N N . GLY B 1 239 ? 13.414 -27.328 -22.875 1 35.59 239 GLY B N 1
ATOM 5892 C CA . GLY B 1 239 ? 13.109 -26.188 -23.719 1 35.59 239 GLY B CA 1
ATOM 5893 C C . GLY B 1 239 ? 12.266 -25.141 -23.016 1 35.59 239 GLY B C 1
ATOM 5894 O O . GLY B 1 239 ? 11.57 -25.438 -22.047 1 35.59 239 GLY B O 1
ATOM 5895 N N . SER B 1 240 ? 12.711 -23.891 -23.156 1 40.28 240 SER B N 1
ATOM 5896 C CA . SER B 1 240 ? 11.938 -22.734 -22.688 1 40.28 240 SER B CA 1
ATOM 5897 C C . SER B 1 240 ? 10.445 -22.953 -22.906 1 40.28 240 SER B C 1
ATOM 5899 O O . SER B 1 240 ? 9.984 -23.094 -24.031 1 40.28 240 SER B O 1
ATOM 5901 N N . LYS B 1 241 ? 9.82 -23.891 -22.203 1 40.91 241 LYS B N 1
ATOM 5902 C CA . LYS B 1 241 ? 8.375 -23.906 -22.375 1 40.91 241 LYS B CA 1
ATOM 5903 C C . LYS B 1 241 ? 7.738 -22.625 -21.812 1 40.91 241 LYS B C 1
ATOM 5905 O O . LYS B 1 241 ? 7.949 -22.281 -20.641 1 40.91 241 LYS B O 1
ATOM 5910 N N . THR B 1 242 ? 7.199 -21.875 -22.641 1 40.25 242 THR B N 1
ATOM 5911 C CA . THR B 1 242 ? 6.41 -20.672 -22.375 1 40.25 242 THR B CA 1
ATOM 5912 C C . THR B 1 242 ? 5.422 -20.922 -21.25 1 40.25 242 THR B C 1
ATOM 5914 O O . THR B 1 242 ? 4.695 -21.922 -21.25 1 40.25 242 THR B O 1
ATOM 5917 N N . GLY B 1 243 ? 5.535 -20.234 -20.062 1 44.84 243 GLY B N 1
ATOM 5918 C CA . GLY B 1 243 ? 4.688 -20.297 -18.875 1 44.84 243 GLY B CA 1
ATOM 5919 C C . GLY B 1 243 ? 5.285 -21.109 -17.75 1 44.84 243 GLY B C 1
ATOM 5920 O O . GLY B 1 243 ? 4.98 -20.891 -16.578 1 44.84 243 GLY B O 1
ATOM 5921 N N . LEU B 1 244 ? 6 -22.109 -18.047 1 52.16 244 LEU B N 1
ATOM 5922 C CA . LEU B 1 244 ? 6.609 -22.844 -16.938 1 52.16 244 LEU B CA 1
ATOM 5923 C C . LEU B 1 244 ? 7.977 -22.266 -16.594 1 52.16 244 LEU B C 1
ATOM 5925 O O . LEU B 1 244 ? 8.258 -22 -15.422 1 52.16 244 LEU B O 1
ATOM 5929 N N . THR B 1 245 ? 8.773 -21.984 -17.719 1 60.12 245 THR B N 1
ATOM 5930 C CA . THR B 1 245 ? 10.125 -21.547 -17.422 1 60.12 245 THR B CA 1
ATOM 5931 C C . THR B 1 245 ? 10.312 -20.078 -17.828 1 60.12 245 THR B C 1
ATOM 5933 O O . THR B 1 245 ? 11.258 -19.422 -17.391 1 60.12 245 THR B O 1
ATOM 5936 N N . ASP B 1 246 ? 9.414 -19.609 -18.547 1 76.56 246 ASP B N 1
ATOM 5937 C CA . ASP B 1 246 ? 9.508 -18.203 -18.953 1 76.56 246 ASP B CA 1
ATOM 5938 C C . ASP B 1 246 ? 8.469 -17.359 -18.234 1 76.56 246 ASP B C 1
ATOM 5940 O O . ASP B 1 246 ? 7.332 -17.781 -18.031 1 76.56 246 ASP B O 1
ATOM 5944 N N . PRO B 1 247 ? 8.953 -16.203 -17.922 1 87.88 247 PRO B N 1
ATOM 5945 C CA . PRO B 1 247 ? 7.98 -15.336 -17.25 1 87.88 247 PRO B CA 1
ATOM 5946 C C . PRO B 1 247 ? 6.859 -14.875 -18.172 1 87.88 247 PRO B C 1
ATOM 5948 O O . PRO B 1 247 ? 7.051 -14.805 -19.391 1 87.88 247 PRO B O 1
ATOM 5951 N N . MET B 1 248 ? 5.742 -14.695 -17.672 1 93.12 248 MET B N 1
ATOM 5952 C CA . MET B 1 248 ? 4.582 -14.18 -18.391 1 93.12 248 MET B CA 1
ATOM 5953 C C . MET B 1 248 ? 4.051 -12.914 -17.734 1 93.12 248 MET B C 1
ATOM 5955 O O . MET B 1 248 ? 4.152 -12.758 -16.516 1 93.12 248 MET B O 1
ATOM 5959 N N . LEU B 1 249 ? 3.48 -12.094 -18.594 1 96.44 249 LEU B N 1
ATOM 5960 C CA . LEU B 1 249 ? 2.889 -10.859 -18.094 1 96.44 249 LEU B CA 1
ATOM 5961 C C . LEU B 1 249 ? 1.407 -11.047 -17.797 1 96.44 249 LEU B C 1
ATOM 5963 O O . LEU B 1 249 ? 0.724 -11.82 -18.469 1 96.44 249 LEU B O 1
ATOM 5967 N N . TYR B 1 250 ? 0.987 -10.422 -16.812 1 98.06 250 TYR B N 1
ATOM 5968 C CA . TYR B 1 250 ? -0.409 -10.336 -16.391 1 98.06 250 TYR B CA 1
ATOM 5969 C C . TYR B 1 250 ? -0.86 -8.883 -16.297 1 98.06 250 TYR B C 1
ATOM 5971 O O . TYR B 1 250 ? -0.374 -8.133 -15.445 1 98.06 250 TYR B O 1
ATOM 5979 N N . ILE B 1 251 ? -1.785 -8.5 -17.141 1 98.38 251 ILE B N 1
ATOM 5980 C CA . ILE B 1 251 ? -2.225 -7.113 -17.266 1 98.38 251 ILE B CA 1
ATOM 5981 C C . ILE B 1 251 ? -3.713 -7.012 -16.938 1 98.38 251 ILE B C 1
ATOM 5983 O O . ILE B 1 251 ? -4.555 -7.527 -17.688 1 98.38 251 ILE B O 1
ATOM 5987 N N . GLY B 1 252 ? -3.951 -6.301 -15.828 1 98.25 252 GLY B N 1
ATOM 5988 C CA . GLY B 1 252 ? -5.309 -6.32 -15.312 1 98.25 252 GLY B CA 1
ATOM 5989 C C . GLY B 1 252 ? -5.961 -4.949 -15.289 1 98.25 252 GLY B C 1
ATOM 5990 O O . GLY B 1 252 ? -5.281 -3.932 -15.445 1 98.25 252 GLY B O 1
ATOM 5991 N N . MET B 1 253 ? -7.273 -4.871 -15.219 1 98.25 253 MET B N 1
ATOM 5992 C CA . MET B 1 253 ? -8.117 -3.711 -14.953 1 98.25 253 MET B CA 1
ATOM 5993 C C . MET B 1 253 ? -8.969 -3.938 -13.711 1 98.25 253 MET B C 1
ATOM 5995 O O . MET B 1 253 ? -8.852 -4.969 -13.047 1 98.25 253 MET B O 1
ATOM 5999 N N . LEU B 1 254 ? -9.781 -3 -13.406 1 98.12 254 LEU B N 1
ATOM 6000 C CA . LEU B 1 254 ? -10.633 -3.104 -12.227 1 98.12 254 LEU B CA 1
ATOM 6001 C C . LEU B 1 254 ? -11.43 -4.406 -12.242 1 98.12 254 LEU B C 1
ATOM 6003 O O . LEU B 1 254 ? -12.234 -4.637 -13.148 1 98.12 254 LEU B O 1
ATOM 6007 N N . PHE B 1 255 ? -11.156 -5.348 -11.328 1 97.25 255 PHE B N 1
ATOM 6008 C CA . PHE B 1 255 ? -11.914 -6.555 -11.023 1 97.25 255 PHE B CA 1
ATOM 6009 C C . PHE B 1 255 ? -11.516 -7.691 -11.961 1 97.25 255 PHE B C 1
ATOM 6011 O O . PHE B 1 255 ? -12.156 -8.75 -11.969 1 97.25 255 PHE B O 1
ATOM 6018 N N . SER B 1 256 ? -10.5 -7.43 -12.797 1 97.25 256 SER B N 1
ATOM 6019 C CA . SER B 1 256 ? -9.93 -8.609 -13.43 1 97.25 256 SER B CA 1
ATOM 6020 C C . SER B 1 256 ? -9.406 -9.602 -12.398 1 97.25 256 SER B C 1
ATOM 6022 O O . SER B 1 256 ? -8.844 -9.203 -11.375 1 97.25 256 SER B O 1
ATOM 6024 N N . MET B 1 257 ? -9.609 -10.93 -12.727 1 96.69 257 MET B N 1
ATOM 6025 C CA . MET B 1 257 ? -9.383 -11.852 -11.617 1 96.69 257 MET B CA 1
ATOM 6026 C C . MET B 1 257 ? -8.617 -13.086 -12.086 1 96.69 257 MET B C 1
ATOM 6028 O O . MET B 1 257 ? -8.617 -13.406 -13.273 1 96.69 257 MET B O 1
ATOM 6032 N N . PHE B 1 258 ? -7.938 -13.719 -11.273 1 96.62 258 PHE B N 1
ATOM 6033 C CA . PHE B 1 258 ? -7.438 -15.078 -11.406 1 96.62 258 PHE B CA 1
ATOM 6034 C C . PHE B 1 258 ? -8.102 -16 -10.391 1 96.62 258 PHE B C 1
ATOM 6036 O O . PHE B 1 258 ? -8.047 -15.75 -9.188 1 96.62 258 PHE B O 1
ATOM 6043 N N . ALA B 1 259 ? -8.742 -16.984 -10.93 1 95.44 259 ALA B N 1
ATOM 6044 C CA . ALA B 1 259 ? -9.586 -17.875 -10.125 1 95.44 259 ALA B CA 1
ATOM 6045 C C . ALA B 1 259 ? -8.75 -18.828 -9.281 1 95.44 259 ALA B C 1
ATOM 6047 O O . ALA B 1 259 ? -7.535 -18.922 -9.469 1 95.44 259 ALA B O 1
ATOM 6048 N N . TRP B 1 260 ? -9.438 -19.484 -8.383 1 96.31 260 TRP B N 1
ATOM 6049 C CA . TRP B 1 260 ? -8.773 -20.422 -7.48 1 96.31 260 TRP B CA 1
ATOM 6050 C C . TRP B 1 260 ? -8.07 -21.516 -8.266 1 96.31 260 TRP B C 1
ATOM 6052 O O . TRP B 1 260 ? -8.688 -22.203 -9.078 1 96.31 260 TRP B O 1
ATOM 6062 N N . HIS B 1 261 ? -6.781 -21.672 -7.973 1 95.44 261 HIS B N 1
ATOM 6063 C CA . HIS B 1 261 ? -6.02 -22.734 -8.617 1 95.44 261 HIS B CA 1
ATOM 6064 C C . HIS B 1 261 ? -4.711 -23 -7.883 1 95.44 261 HIS B C 1
ATOM 6066 O O . HIS B 1 261 ? -4.324 -22.234 -7 1 95.44 261 HIS B O 1
ATOM 6072 N N . VAL B 1 262 ? -4.156 -24.094 -8.109 1 95.31 262 VAL B N 1
ATOM 6073 C CA . VAL B 1 262 ? -2.77 -24.406 -7.77 1 95.31 262 VAL B CA 1
ATOM 6074 C C . VAL B 1 262 ? -1.897 -24.328 -9.023 1 95.31 262 VAL B C 1
ATOM 6076 O O . VAL B 1 262 ? -2.396 -24.438 -10.141 1 95.31 262 VAL B O 1
ATOM 6079 N N . GLU B 1 263 ? -0.642 -23.984 -8.812 1 91.88 263 GLU B N 1
ATOM 6080 C CA . GLU B 1 263 ? 0.253 -23.969 -9.961 1 91.88 263 GLU B CA 1
ATOM 6081 C C . GLU B 1 263 ? 0.384 -25.344 -10.586 1 91.88 263 GLU B C 1
ATOM 6083 O O . GLU B 1 263 ? 0.263 -26.359 -9.891 1 91.88 263 GLU B O 1
ATOM 6088 N N . ASP B 1 264 ? 0.646 -25.406 -11.883 1 87.75 264 ASP B N 1
ATOM 6089 C CA . ASP B 1 264 ? 0.912 -26.672 -12.555 1 87.75 264 ASP B CA 1
ATOM 6090 C C . ASP B 1 264 ? 2.051 -27.422 -11.875 1 87.75 264 ASP B C 1
ATOM 6092 O O . ASP B 1 264 ? 3.062 -26.828 -11.5 1 87.75 264 ASP B O 1
ATOM 6096 N N . HIS B 1 265 ? 1.807 -28.75 -11.656 1 90 265 HIS B N 1
ATOM 6097 C CA . HIS B 1 265 ? 2.77 -29.641 -11.031 1 90 265 HIS B CA 1
ATOM 6098 C C . HIS B 1 265 ? 3.084 -29.203 -9.602 1 90 265 HIS B C 1
ATOM 6100 O O . HIS B 1 265 ? 4.137 -29.547 -9.062 1 90 265 HIS B O 1
ATOM 6106 N N . TYR B 1 266 ? 2.229 -28.359 -9.07 1 94.06 266 TYR B N 1
ATOM 6107 C CA . TYR B 1 266 ? 2.336 -27.844 -7.707 1 94.06 266 TYR B CA 1
ATOM 6108 C C . TYR B 1 266 ? 3.648 -27.094 -7.512 1 94.06 266 TYR B C 1
ATOM 6110 O O . TYR B 1 266 ? 4.27 -27.172 -6.449 1 94.06 266 TYR B O 1
ATOM 6118 N N . LEU B 1 267 ? 4.047 -26.391 -8.508 1 91.94 267 LEU B N 1
ATOM 6119 C CA . LEU B 1 267 ? 5.277 -25.609 -8.453 1 91.94 267 LEU B CA 1
ATOM 6120 C C . LEU B 1 267 ? 5.102 -24.375 -7.578 1 91.94 267 LEU B C 1
ATOM 6122 O O . LEU B 1 267 ? 3.975 -23.969 -7.273 1 91.94 267 LEU B O 1
ATOM 6126 N N . TYR B 1 268 ? 6.316 -23.828 -7.227 1 92.56 268 TYR B N 1
ATOM 6127 C CA . TYR B 1 268 ? 6.348 -22.453 -6.715 1 92.56 268 TYR B CA 1
ATOM 6128 C C . TYR B 1 268 ? 5.98 -21.453 -7.801 1 92.56 268 TYR B C 1
ATOM 6130 O O . TYR B 1 268 ? 6.129 -21.75 -8.992 1 92.56 268 TYR B O 1
ATOM 6138 N N . SER B 1 269 ? 5.453 -20.375 -7.383 1 93.88 269 SER B N 1
ATOM 6139 C CA . SER B 1 269 ? 5.324 -19.219 -8.281 1 93.88 269 SER B CA 1
ATOM 6140 C C . SER B 1 269 ? 5.738 -17.938 -7.59 1 93.88 269 SER B C 1
ATOM 6142 O O . SER B 1 269 ? 5.594 -17.797 -6.371 1 93.88 269 SER B O 1
ATOM 6144 N N . ILE B 1 270 ? 6.383 -17.094 -8.281 1 95.5 270 ILE B N 1
ATOM 6145 C CA . ILE B 1 270 ? 6.715 -15.758 -7.797 1 95.5 270 ILE B CA 1
ATOM 6146 C C . ILE B 1 270 ? 6.176 -14.703 -8.766 1 95.5 270 ILE B C 1
ATOM 6148 O O . ILE B 1 270 ? 6.352 -14.828 -9.984 1 95.5 270 ILE B O 1
ATOM 6152 N N . ASN B 1 271 ? 5.469 -13.766 -8.234 1 97.38 271 ASN B N 1
ATOM 6153 C CA . ASN B 1 271 ? 4.855 -12.68 -9 1 97.38 271 ASN B CA 1
ATOM 6154 C C . ASN B 1 271 ? 5.41 -11.32 -8.586 1 97.38 271 ASN B C 1
ATOM 6156 O O . ASN B 1 271 ? 5.477 -11.008 -7.398 1 97.38 271 ASN B O 1
ATOM 6160 N N . TYR B 1 272 ? 5.883 -10.562 -9.539 1 97.69 272 TYR B N 1
ATOM 6161 C CA . TYR B 1 272 ? 6.328 -9.195 -9.281 1 97.69 272 TYR B CA 1
ATOM 6162 C C . TYR B 1 272 ? 5.336 -8.18 -9.844 1 97.69 272 TYR B C 1
ATOM 6164 O O . TYR B 1 272 ? 4.922 -8.289 -11 1 97.69 272 TYR B O 1
ATOM 6172 N N . HIS B 1 273 ? 4.945 -7.27 -9.008 1 98.56 273 HIS B N 1
ATOM 6173 C CA . HIS B 1 273 ? 4.012 -6.223 -9.414 1 98.56 273 HIS B CA 1
ATOM 6174 C C . HIS B 1 273 ? 4.754 -4.992 -9.922 1 98.56 273 HIS B C 1
ATOM 6176 O O . HIS B 1 273 ? 5.176 -4.145 -9.133 1 98.56 273 HIS B O 1
ATOM 6182 N N . HIS B 1 274 ? 4.789 -4.797 -11.211 1 97.88 274 HIS B N 1
ATOM 6183 C CA . HIS B 1 274 ? 5.605 -3.754 -11.82 1 97.88 274 HIS B CA 1
ATOM 6184 C C . HIS B 1 274 ? 4.992 -2.375 -11.594 1 97.88 274 HIS B C 1
ATOM 6186 O O . HIS B 1 274 ? 5.691 -1.436 -11.211 1 97.88 274 HIS B O 1
ATOM 6192 N N . CYS B 1 275 ? 3.732 -2.217 -11.93 1 97.88 275 CYS B N 1
ATOM 6193 C CA . CYS B 1 275 ? 3.117 -0.897 -11.836 1 97.88 275 CYS B CA 1
ATOM 6194 C C . CYS B 1 275 ? 1.599 -1.007 -11.766 1 97.88 275 CYS B C 1
ATOM 6196 O O . CYS B 1 275 ? 1.039 -2.082 -11.984 1 97.88 275 CYS B O 1
ATOM 6198 N N . GLY B 1 276 ? 0.994 0.12 -11.344 1 98.19 276 GLY B N 1
ATOM 6199 C CA . GLY B 1 276 ? -0.455 0.228 -11.398 1 98.19 276 GLY B CA 1
ATOM 6200 C C . GLY B 1 276 ? -1.118 0.052 -10.047 1 98.19 276 GLY B C 1
ATOM 6201 O O . GLY B 1 276 ? -0.499 0.296 -9.016 1 98.19 276 GLY B O 1
ATOM 6202 N N . ALA B 1 277 ? -2.406 -0.285 -10.125 1 98.44 277 ALA B N 1
ATOM 6203 C CA . ALA B 1 277 ? -3.211 -0.443 -8.922 1 98.44 277 ALA B CA 1
ATOM 6204 C C . ALA B 1 277 ? -2.857 -1.736 -8.188 1 98.44 277 ALA B C 1
ATOM 6206 O O . ALA B 1 277 ? -2.33 -2.674 -8.797 1 98.44 277 ALA B O 1
ATOM 6207 N N . PRO B 1 278 ? -3.186 -1.812 -6.914 1 98.44 278 PRO B N 1
ATOM 6208 C CA . PRO B 1 278 ? -2.895 -3.006 -6.121 1 98.44 278 PRO B CA 1
ATOM 6209 C C . PRO B 1 278 ? -3.684 -4.23 -6.582 1 98.44 278 PRO B C 1
ATOM 6211 O O . PRO B 1 278 ? -4.625 -4.102 -7.367 1 98.44 278 PRO B O 1
ATOM 6214 N N . LYS B 1 279 ? -3.18 -5.34 -6.121 1 98.44 279 LYS B N 1
ATOM 6215 C CA . LYS B 1 279 ? -3.863 -6.613 -6.32 1 98.44 279 LYS B CA 1
ATOM 6216 C C . LYS B 1 279 ? -4.129 -7.309 -4.984 1 98.44 279 LYS B C 1
ATOM 6218 O O . LYS B 1 279 ? -3.25 -7.359 -4.121 1 98.44 279 LYS B O 1
ATOM 6223 N N . THR B 1 280 ? -5.352 -7.789 -4.801 1 98.75 280 THR B N 1
ATOM 6224 C CA . THR B 1 280 ? -5.656 -8.617 -3.641 1 98.75 280 THR B CA 1
ATOM 6225 C C . THR B 1 280 ? -5.414 -10.094 -3.955 1 98.75 280 THR B C 1
ATOM 6227 O O . THR B 1 280 ? -5.805 -10.578 -5.016 1 98.75 280 THR B O 1
ATOM 6230 N N . TRP B 1 281 ? -4.781 -10.797 -3.029 1 98.88 281 TRP B N 1
ATOM 6231 C CA . TRP B 1 281 ? -4.523 -12.227 -3.125 1 98.88 281 TRP B CA 1
ATOM 6232 C C . TRP B 1 281 ? -5.152 -12.969 -1.952 1 98.88 281 TRP B C 1
ATOM 6234 O O . TRP B 1 281 ? -5.109 -12.5 -0.814 1 98.88 281 TRP B O 1
ATOM 6244 N N . TYR B 1 282 ? -5.684 -14.07 -2.238 1 98.81 282 TYR B N 1
ATOM 6245 C CA . TYR B 1 282 ? -6.082 -15.055 -1.231 1 98.81 282 TYR B CA 1
ATOM 6246 C C . TYR B 1 282 ? -5.246 -16.328 -1.344 1 98.81 282 TYR B C 1
ATOM 6248 O O . TYR B 1 282 ? -4.863 -16.719 -2.445 1 98.81 282 TYR B O 1
ATOM 6256 N N . GLY B 1 283 ? -4.949 -16.906 -0.208 1 98.69 283 GLY B N 1
ATOM 6257 C CA . GLY B 1 283 ? -4.148 -18.125 -0.225 1 98.69 283 GLY B CA 1
ATOM 6258 C C . GLY B 1 283 ? -4.629 -19.172 0.77 1 98.69 283 GLY B C 1
ATOM 6259 O O . GLY B 1 283 ? -5.043 -18.828 1.88 1 98.69 283 GLY B O 1
ATOM 6260 N N . VAL B 1 284 ? -4.602 -20.391 0.365 1 98.69 284 VAL B N 1
ATOM 6261 C CA . VAL B 1 284 ? -4.812 -21.578 1.199 1 98.69 284 VAL B CA 1
ATOM 6262 C C . VAL B 1 284 ? -3.559 -22.438 1.188 1 98.69 284 VAL B C 1
ATOM 6264 O O . VAL B 1 284 ? -3.111 -22.891 0.128 1 98.69 284 VAL B O 1
ATOM 6267 N N . PRO B 1 285 ? -3.014 -22.688 2.377 1 98.5 285 PRO B N 1
ATOM 6268 C CA . PRO B 1 285 ? -1.755 -23.438 2.395 1 98.5 285 PRO B CA 1
ATOM 6269 C C . PRO B 1 285 ? -1.895 -24.828 1.809 1 98.5 285 PRO B C 1
ATOM 6271 O O . PRO B 1 285 ? -2.969 -25.438 1.884 1 98.5 285 PRO B O 1
ATOM 6274 N N . GLY B 1 286 ? -0.772 -25.312 1.284 1 97.25 286 GLY B N 1
ATOM 6275 C CA . GLY B 1 286 ? -0.762 -26.656 0.734 1 97.25 286 GLY B CA 1
ATOM 6276 C C . GLY B 1 286 ? -1.226 -27.703 1.724 1 97.25 286 GLY B C 1
ATOM 6277 O O . GLY B 1 286 ? -1.839 -28.703 1.336 1 97.25 286 GLY B O 1
ATOM 6278 N N . SER B 1 287 ? -0.996 -27.469 2.973 1 96.56 287 SER B N 1
ATOM 6279 C CA . SER B 1 287 ? -1.368 -28.406 4.027 1 96.56 287 SER B CA 1
ATOM 6280 C C . SER B 1 287 ? -2.883 -28.5 4.172 1 96.56 287 SER B C 1
ATOM 6282 O O . SER B 1 287 ? -3.398 -29.469 4.738 1 96.56 287 SER B O 1
ATOM 6284 N N . ALA B 1 288 ? -3.588 -27.531 3.615 1 97.69 288 ALA B N 1
ATOM 6285 C CA . ALA B 1 288 ? -5.043 -27.516 3.723 1 97.69 288 ALA B CA 1
ATOM 6286 C C . ALA B 1 288 ? -5.695 -27.703 2.355 1 97.69 288 ALA B C 1
ATOM 6288 O O . ALA B 1 288 ? -6.875 -27.391 2.176 1 97.69 288 ALA B O 1
ATOM 6289 N N . ALA B 1 289 ? -4.941 -28.203 1.41 1 95.62 289 ALA B N 1
ATOM 6290 C CA . ALA B 1 289 ? -5.438 -28.359 0.044 1 95.62 289 ALA B CA 1
ATOM 6291 C C . ALA B 1 289 ? -6.594 -29.344 -0.015 1 95.62 289 ALA B C 1
ATOM 6293 O O . ALA B 1 289 ? -7.566 -29.141 -0.747 1 95.62 289 ALA B O 1
ATOM 6294 N N . HIS B 1 290 ? -6.48 -30.438 0.726 1 93.25 290 HIS B N 1
ATOM 6295 C CA . HIS B 1 290 ? -7.531 -31.453 0.727 1 93.25 290 HIS B CA 1
ATOM 6296 C C . HIS B 1 290 ? -8.836 -30.891 1.278 1 93.25 290 HIS B C 1
ATOM 6298 O O . HIS B 1 290 ? -9.906 -31.141 0.725 1 93.25 290 HIS B O 1
ATOM 6304 N N . GLU B 1 291 ? -8.727 -30.172 2.379 1 94.94 291 GLU B N 1
ATOM 6305 C CA . GLU B 1 291 ? -9.898 -29.547 2.973 1 94.94 291 GLU B CA 1
ATOM 6306 C C . GLU B 1 291 ? -10.539 -28.547 2.012 1 94.94 291 GLU B C 1
ATOM 6308 O O . GLU B 1 291 ? -11.766 -28.453 1.935 1 94.94 291 GLU B O 1
ATOM 6313 N N . PHE B 1 292 ? -9.727 -27.859 1.315 1 96.06 292 PHE B N 1
ATOM 6314 C CA . PHE B 1 292 ? -10.188 -26.906 0.31 1 96.06 292 PHE B CA 1
ATOM 6315 C C . PHE B 1 292 ? -10.992 -27.625 -0.772 1 96.06 292 PHE B C 1
ATOM 6317 O O . PHE B 1 292 ? -12.102 -27.188 -1.114 1 96.06 292 PHE B O 1
ATOM 6324 N N . GLU B 1 293 ? -10.445 -28.641 -1.276 1 91.94 293 GLU B N 1
ATOM 6325 C CA . GLU B 1 293 ? -11.094 -29.391 -2.348 1 91.94 293 GLU B CA 1
ATOM 6326 C C . GLU B 1 293 ? -12.406 -30.016 -1.877 1 91.94 293 GLU B C 1
ATOM 6328 O O . GLU B 1 293 ? -13.383 -30.047 -2.625 1 91.94 293 GLU B O 1
ATOM 6333 N N . GLU B 1 294 ? -12.414 -30.453 -0.69 1 90.75 294 GLU B N 1
ATOM 6334 C CA . GLU B 1 294 ? -13.641 -31 -0.128 1 90.75 294 GLU B CA 1
ATOM 6335 C C . GLU B 1 294 ? -14.719 -29.922 0.005 1 90.75 294 GLU B C 1
ATOM 6337 O O . GLU B 1 294 ? -15.883 -30.156 -0.302 1 90.75 294 GLU B O 1
ATOM 6342 N N . ALA B 1 295 ? -14.305 -28.781 0.466 1 91.69 295 ALA B N 1
ATOM 6343 C CA . ALA B 1 295 ? -15.242 -27.672 0.637 1 91.69 295 ALA B CA 1
ATOM 6344 C C . ALA B 1 295 ? -15.852 -27.266 -0.7 1 91.69 295 ALA B C 1
ATOM 6346 O O . ALA B 1 295 ? -17.047 -26.969 -0.782 1 91.69 295 ALA B O 1
ATOM 6347 N N . ILE B 1 296 ? -15.055 -27.234 -1.703 1 89.19 296 ILE B N 1
ATOM 6348 C CA . ILE B 1 296 ? -15.523 -26.812 -3.016 1 89.19 296 ILE B CA 1
ATOM 6349 C C . ILE B 1 296 ? -16.469 -27.859 -3.596 1 89.19 296 ILE B C 1
ATOM 6351 O O . ILE B 1 296 ? -17.469 -27.531 -4.242 1 89.19 296 ILE B O 1
ATOM 6355 N N . GLN B 1 297 ? -16.125 -29.047 -3.414 1 86.06 297 GLN B N 1
ATOM 6356 C CA . GLN B 1 297 ? -16.953 -30.141 -3.912 1 86.06 297 GLN B CA 1
ATOM 6357 C C . GLN B 1 297 ? -18.359 -30.094 -3.295 1 86.06 297 GLN B C 1
ATOM 6359 O O . GLN B 1 297 ? -19.344 -30.328 -3.984 1 86.06 297 GLN B O 1
ATOM 6364 N N . HIS B 1 298 ? -18.453 -29.688 -2.043 1 86.69 298 HIS B N 1
ATOM 6365 C CA . HIS B 1 298 ? -19.719 -29.781 -1.314 1 86.69 298 HIS B CA 1
ATOM 6366 C C . HIS B 1 298 ? -20.5 -28.469 -1.384 1 86.69 298 HIS B C 1
ATOM 6368 O O . HIS B 1 298 ? -21.734 -28.469 -1.341 1 86.69 298 HIS B O 1
ATOM 6374 N N . HIS B 1 299 ? -19.766 -27.391 -1.572 1 88.19 299 HIS B N 1
ATOM 6375 C CA . HIS B 1 299 ? -20.469 -26.125 -1.331 1 88.19 299 HIS B CA 1
ATOM 6376 C C . HIS B 1 299 ? -20.422 -25.234 -2.562 1 88.19 299 HIS B C 1
ATOM 6378 O O . HIS B 1 299 ? -21.141 -24.234 -2.637 1 88.19 299 HIS B O 1
ATOM 6384 N N . VAL B 1 300 ? -19.594 -25.547 -3.496 1 86.81 300 VAL B N 1
ATOM 6385 C CA . VAL B 1 300 ? -19.469 -24.688 -4.672 1 86.81 300 VAL B CA 1
ATOM 6386 C C . VAL B 1 300 ? -20.047 -25.406 -5.898 1 86.81 300 VAL B C 1
ATOM 6388 O O . VAL B 1 300 ? -20.859 -24.844 -6.629 1 86.81 300 VAL B O 1
ATOM 6391 N N . TYR B 1 301 ? -19.641 -26.641 -6.012 1 82.5 301 TYR B N 1
ATOM 6392 C CA . TYR B 1 301 ? -20.109 -27.406 -7.16 1 82.5 301 TYR B CA 1
ATOM 6393 C C . TYR B 1 301 ? -21.422 -28.109 -6.844 1 82.5 301 TYR B C 1
ATOM 6395 O O . TYR B 1 301 ? -21.734 -28.375 -5.676 1 82.5 301 TYR B O 1
ATOM 6403 N N . SER B 1 302 ? -22.281 -28.188 -7.895 1 71.5 302 SER B N 1
ATOM 6404 C CA . SER B 1 302 ? -23.547 -28.891 -7.715 1 71.5 302 SER B CA 1
ATOM 6405 C C . SER B 1 302 ? -23.312 -30.375 -7.414 1 71.5 302 SER B C 1
ATOM 6407 O O . SER B 1 302 ? -22.297 -30.938 -7.789 1 71.5 302 SER B O 1
ATOM 6409 N N . LYS B 1 303 ? -24.172 -30.859 -6.645 1 61.66 303 LYS B N 1
ATOM 6410 C CA . LYS B 1 303 ? -24.141 -32.25 -6.168 1 61.66 303 LYS B CA 1
ATOM 6411 C C . LYS B 1 303 ? -23.891 -33.219 -7.324 1 61.66 303 LYS B C 1
ATOM 6413 O O . LYS B 1 303 ? -23.328 -34.281 -7.129 1 61.66 303 LYS B O 1
ATOM 6418 N N . GLN B 1 304 ? -24.281 -32.844 -8.438 1 58.78 304 GLN B N 1
ATOM 6419 C CA . GLN B 1 304 ? -24.156 -33.781 -9.531 1 58.78 304 GLN B CA 1
ATOM 6420 C C . GLN B 1 304 ? -22.734 -33.875 -10.047 1 58.78 304 GLN B C 1
ATOM 6422 O O . GLN B 1 304 ? -22.375 -34.812 -10.758 1 58.78 304 GLN B O 1
ATOM 6427 N N . ILE B 1 305 ? -22.031 -32.812 -9.859 1 58.72 305 ILE B N 1
ATOM 6428 C CA . ILE B 1 305 ? -20.641 -32.781 -10.305 1 58.72 305 ILE B CA 1
ATOM 6429 C C . ILE B 1 305 ? -19.766 -33.594 -9.328 1 58.72 305 ILE B C 1
ATOM 6431 O O . ILE B 1 305 ? -18.594 -33.281 -9.141 1 58.72 305 ILE B O 1
ATOM 6435 N N . ILE B 1 306 ? -20.344 -34.656 -8.828 1 56.62 306 ILE B N 1
ATOM 6436 C CA . ILE B 1 306 ? -20.141 -35.312 -7.547 1 56.62 306 ILE B CA 1
ATOM 6437 C C . ILE B 1 306 ? -18.766 -36 -7.531 1 56.62 306 ILE B C 1
ATOM 6439 O O . ILE B 1 306 ? -18.156 -36.156 -6.473 1 56.62 306 ILE B O 1
ATOM 6443 N N . SER B 1 307 ? -18.062 -36.375 -8.672 1 62.25 307 SER B N 1
ATOM 6444 C CA . SER B 1 307 ? -16.906 -37.188 -8.328 1 62.25 307 SER B CA 1
ATOM 6445 C C . SER B 1 307 ? -15.703 -36.312 -7.965 1 62.25 307 SER B C 1
ATOM 6447 O O . SER B 1 307 ? -15.602 -35.188 -8.406 1 62.25 307 SER B O 1
ATOM 6449 N N . LYS B 1 308 ? -15 -36.719 -6.969 1 63.25 308 LYS B N 1
ATOM 6450 C CA . LYS B 1 308 ? -13.781 -36.062 -6.516 1 63.25 308 LYS B CA 1
ATOM 6451 C C . LYS B 1 308 ? -12.883 -35.688 -7.695 1 63.25 308 LYS B C 1
ATOM 6453 O O . LYS B 1 308 ? -12.305 -34.625 -7.719 1 63.25 308 LYS B O 1
ATOM 6458 N N . ASN B 1 309 ? -12.891 -36.5 -8.641 1 68.94 309 ASN B N 1
ATOM 6459 C CA . ASN B 1 309 ? -12.062 -36.25 -9.82 1 68.94 309 ASN B CA 1
ATOM 6460 C C . ASN B 1 309 ? -12.641 -35.125 -10.68 1 68.94 309 ASN B C 1
ATOM 6462 O O . ASN B 1 309 ? -11.891 -34.344 -11.258 1 68.94 309 ASN B O 1
ATOM 6466 N N . GLY B 1 310 ? -13.828 -35.094 -10.633 1 67.38 310 GLY B N 1
ATOM 6467 C CA . GLY B 1 310 ? -14.484 -34.031 -11.398 1 67.38 310 GLY B CA 1
ATOM 6468 C C . GLY B 1 310 ? -14.219 -32.656 -10.859 1 67.38 310 GLY B C 1
ATOM 6469 O O . GLY B 1 310 ? -13.977 -31.719 -11.617 1 67.38 310 GLY B O 1
ATOM 6470 N N . ALA B 1 311 ? -14.203 -32.625 -9.594 1 71.06 311 ALA B N 1
ATOM 6471 C CA . ALA B 1 311 ? -13.945 -31.328 -8.953 1 71.06 311 ALA B CA 1
ATOM 6472 C C . ALA B 1 311 ? -12.539 -30.828 -9.273 1 71.06 311 ALA B C 1
ATOM 6474 O O . ALA B 1 311 ? -12.344 -29.641 -9.547 1 71.06 311 ALA B O 1
ATOM 6475 N N . PHE B 1 312 ? -11.695 -31.734 -9.297 1 75.44 312 PHE B N 1
ATOM 6476 C CA . PHE B 1 312 ? -10.312 -31.359 -9.578 1 75.44 312 PHE B CA 1
ATOM 6477 C C . PHE B 1 312 ? -10.148 -30.938 -11.031 1 75.44 312 PHE B C 1
ATOM 6479 O O . PHE B 1 312 ? -9.359 -30.047 -11.336 1 75.44 312 PHE B O 1
ATOM 6486 N N . GLU B 1 313 ? -10.828 -31.562 -11.859 1 76.25 313 GLU B N 1
ATOM 6487 C CA . GLU B 1 313 ? -10.766 -31.219 -13.273 1 76.25 313 GLU B CA 1
ATOM 6488 C C . GLU B 1 313 ? -11.289 -29.797 -13.508 1 76.25 313 GLU B C 1
ATOM 6490 O O . GLU B 1 313 ? -10.734 -29.047 -14.312 1 76.25 313 GLU B O 1
ATOM 6495 N N . LEU B 1 314 ? -12.305 -29.547 -12.844 1 75.12 314 LEU B N 1
ATOM 6496 C CA . LEU B 1 314 ? -12.883 -28.219 -12.984 1 75.12 314 LEU B CA 1
ATOM 6497 C C . LEU B 1 314 ? -11.945 -27.156 -12.422 1 75.12 314 LEU B C 1
ATOM 6499 O O . LEU B 1 314 ? -11.797 -26.078 -13 1 75.12 314 LEU B O 1
ATOM 6503 N N . LEU B 1 315 ? -11.375 -27.5 -11.352 1 80.31 315 LEU B N 1
ATOM 6504 C CA . LEU B 1 315 ? -10.445 -26.578 -10.719 1 80.31 315 LEU B CA 1
ATOM 6505 C C . LEU B 1 315 ? -9.227 -26.328 -11.609 1 80.31 315 LEU B C 1
ATOM 6507 O O . LEU B 1 315 ? -8.648 -25.25 -11.594 1 80.31 315 LEU B O 1
ATOM 6511 N N . ALA B 1 316 ? -8.945 -27.297 -12.359 1 77.5 316 ALA B N 1
ATOM 6512 C CA . ALA B 1 316 ? -7.773 -27.219 -13.227 1 77.5 316 ALA B CA 1
ATOM 6513 C C . ALA B 1 316 ? -8.008 -26.234 -14.367 1 77.5 316 ALA B C 1
ATOM 6515 O O . ALA B 1 316 ? -7.055 -25.734 -14.969 1 77.5 316 ALA B O 1
ATOM 6516 N N . GLU B 1 317 ? -9.227 -25.891 -14.594 1 76.62 317 GLU B N 1
ATOM 6517 C CA . GLU B 1 317 ? -9.555 -24.938 -15.648 1 76.62 317 GLU B CA 1
ATOM 6518 C C . GLU B 1 317 ? -9.305 -23.5 -15.188 1 76.62 317 GLU B C 1
ATOM 6520 O O . GLU B 1 317 ? -9.266 -22.578 -16 1 76.62 317 GLU B O 1
ATOM 6525 N N . LYS B 1 318 ? -9.055 -23.312 -13.969 1 82.94 318 LYS B N 1
ATOM 6526 C CA . LYS B 1 318 ? -8.703 -22.016 -13.391 1 82.94 318 LYS B CA 1
ATOM 6527 C C . LYS B 1 318 ? -9.781 -20.969 -13.664 1 82.94 318 LYS B C 1
ATOM 6529 O O . LYS B 1 318 ? -9.484 -19.844 -14.062 1 82.94 318 LYS B O 1
ATOM 6534 N N . THR B 1 319 ? -11.055 -21.391 -13.531 1 83.44 319 THR B N 1
ATOM 6535 C CA . THR B 1 319 ? -12.172 -20.469 -13.75 1 83.44 319 THR B CA 1
ATOM 6536 C C . THR B 1 319 ? -13.102 -20.469 -12.539 1 83.44 319 THR B C 1
ATOM 6538 O O . THR B 1 319 ? -14.109 -19.75 -12.531 1 83.44 319 THR B O 1
ATOM 6541 N N . THR B 1 320 ? -12.812 -21.234 -11.555 1 88.62 320 THR B N 1
ATOM 6542 C CA . THR B 1 320 ? -13.664 -21.312 -10.375 1 88.62 320 THR B CA 1
ATOM 6543 C C . THR B 1 320 ? -13.352 -20.203 -9.391 1 88.62 320 THR B C 1
ATOM 6545 O O . THR B 1 320 ? -12.312 -20.234 -8.727 1 88.62 320 THR B O 1
ATOM 6548 N N . MET B 1 321 ? -14.297 -19.281 -9.359 1 92.81 321 MET B N 1
ATOM 6549 C CA . MET B 1 321 ? -14.156 -18.172 -8.422 1 92.81 321 MET B CA 1
ATOM 6550 C C . MET B 1 321 ? -15.328 -18.125 -7.457 1 92.81 321 MET B C 1
ATOM 6552 O O . MET B 1 321 ? -16.484 -18.219 -7.871 1 92.81 321 MET B O 1
ATOM 6556 N N . PHE B 1 322 ? -15.047 -18.109 -6.16 1 93.44 322 PHE B N 1
ATOM 6557 C CA . PHE B 1 322 ? -16.062 -18 -5.113 1 93.44 322 PHE B CA 1
ATOM 6558 C C . PHE B 1 322 ? -15.516 -17.219 -3.922 1 93.44 322 PHE B C 1
ATOM 6560 O O . PHE B 1 322 ? -14.297 -17.125 -3.732 1 93.44 322 PHE B O 1
ATOM 6567 N N . PRO B 1 323 ? -16.391 -16.625 -3.176 1 95.12 323 PRO B N 1
ATOM 6568 C CA . PRO B 1 323 ? -15.93 -15.828 -2.035 1 95.12 323 PRO B CA 1
ATOM 6569 C C . PRO B 1 323 ? -15.297 -16.672 -0.941 1 95.12 323 PRO B C 1
ATOM 6571 O O . PRO B 1 323 ? -15.828 -17.734 -0.578 1 95.12 323 PRO B O 1
ATOM 6574 N N . PRO B 1 324 ? -14.219 -16.188 -0.309 1 97.19 324 PRO B N 1
ATOM 6575 C CA . PRO B 1 324 ? -13.492 -16.922 0.733 1 97.19 324 PRO B CA 1
ATOM 6576 C C . PRO B 1 324 ? -14.352 -17.203 1.965 1 97.19 324 PRO B C 1
ATOM 6578 O O . PRO B 1 324 ? -13.984 -18.016 2.811 1 97.19 324 PRO B O 1
ATOM 6581 N N . ASN B 1 325 ? -15.516 -16.578 2.059 1 95.62 325 ASN B N 1
ATOM 6582 C CA . ASN B 1 325 ? -16.391 -16.828 3.203 1 95.62 325 ASN B CA 1
ATOM 6583 C C . ASN B 1 325 ? -16.797 -18.297 3.295 1 95.62 325 ASN B C 1
ATOM 6585 O O . ASN B 1 325 ? -17 -18.812 4.391 1 95.62 325 ASN B O 1
ATOM 6589 N N . ILE B 1 326 ? -16.906 -18.922 2.156 1 94.94 326 ILE B N 1
ATOM 6590 C CA . ILE B 1 326 ? -17.25 -20.344 2.105 1 94.94 326 ILE B CA 1
ATOM 6591 C C . ILE B 1 326 ? -16.172 -21.156 2.82 1 94.94 326 ILE B C 1
ATOM 6593 O O . ILE B 1 326 ? -16.469 -22.094 3.545 1 94.94 326 ILE B O 1
ATOM 6597 N N . LEU B 1 327 ? -14.961 -20.781 2.654 1 97.75 327 LEU B N 1
ATOM 6598 C CA . LEU B 1 327 ? -13.844 -21.469 3.309 1 97.75 327 LEU B CA 1
ATOM 6599 C C . LEU B 1 327 ? -13.867 -21.203 4.812 1 97.75 327 LEU B C 1
ATOM 6601 O O . LEU B 1 327 ? -13.688 -22.141 5.605 1 97.75 327 LEU B O 1
ATOM 6605 N N . LEU B 1 328 ? -14.102 -19.969 5.172 1 96.81 328 LEU B N 1
ATOM 6606 C CA . LEU B 1 328 ? -14.164 -19.609 6.582 1 96.81 328 LEU B CA 1
ATOM 6607 C C . LEU B 1 328 ? -15.25 -20.406 7.297 1 96.81 328 LEU B C 1
ATOM 6609 O O . LEU B 1 328 ? -15.016 -20.953 8.383 1 96.81 328 LEU B O 1
ATOM 6613 N N . GLN B 1 329 ? -16.375 -20.547 6.688 1 95.62 329 GLN B N 1
ATOM 6614 C CA . GLN B 1 329 ? -17.531 -21.234 7.27 1 95.62 329 GLN B CA 1
ATOM 6615 C C . GLN B 1 329 ? -17.281 -22.734 7.398 1 95.62 329 GLN B C 1
ATOM 6617 O O . GLN B 1 329 ? -17.906 -23.406 8.219 1 95.62 329 GLN B O 1
ATOM 6622 N N . ASN B 1 330 ? -16.391 -23.234 6.594 1 96 330 ASN B N 1
ATOM 6623 C CA . ASN B 1 330 ? -16.094 -24.656 6.621 1 96 330 ASN B CA 1
ATOM 6624 C C . ASN B 1 330 ? -14.742 -24.938 7.266 1 96 330 ASN B C 1
ATOM 6626 O O . ASN B 1 330 ? -14.156 -26 7.043 1 96 330 ASN B O 1
ATOM 6630 N N . HIS B 1 331 ? -14.141 -23.969 7.938 1 96.12 331 HIS B N 1
ATOM 6631 C CA . HIS B 1 331 ? -12.953 -24.094 8.773 1 96.12 331 HIS B CA 1
ATOM 6632 C C . HIS B 1 331 ? -11.727 -24.438 7.938 1 96.12 331 HIS B C 1
ATOM 6634 O O . HIS B 1 331 ? -10.891 -25.234 8.359 1 96.12 331 HIS B O 1
ATOM 6640 N N . VAL B 1 332 ? -11.719 -24.047 6.73 1 97.94 332 VAL B N 1
ATOM 6641 C CA . VAL B 1 332 ? -10.523 -24.109 5.902 1 97.94 332 VAL B CA 1
ATOM 6642 C C . VAL B 1 332 ? -9.695 -22.828 6.086 1 97.94 332 VAL B C 1
ATOM 6644 O O . VAL B 1 332 ? -10.203 -21.719 5.902 1 97.94 332 VAL B O 1
ATOM 6647 N N . PRO B 1 333 ? -8.453 -23.016 6.504 1 98.31 333 PRO B N 1
ATOM 6648 C CA . PRO B 1 333 ? -7.656 -21.797 6.668 1 98.31 333 PRO B CA 1
ATOM 6649 C C . PRO B 1 333 ? -7.484 -21.016 5.367 1 98.31 333 PRO B C 1
ATOM 6651 O O . PRO B 1 333 ? -7.207 -21.609 4.32 1 98.31 333 PRO B O 1
ATOM 6654 N N . VAL B 1 334 ? -7.711 -19.75 5.395 1 98.62 334 VAL B N 1
ATOM 6655 C CA . VAL B 1 334 ? -7.547 -18.859 4.25 1 98.62 334 VAL B CA 1
ATOM 6656 C C . VAL B 1 334 ? -6.914 -17.547 4.707 1 98.62 334 VAL B C 1
ATOM 6658 O O . VAL B 1 334 ? -7.234 -17.031 5.785 1 98.62 334 VAL B O 1
ATOM 6661 N N . TYR B 1 335 ? -6.004 -17.047 3.951 1 98.69 335 TYR B N 1
ATOM 6662 C CA . TYR B 1 335 ? -5.25 -15.828 4.25 1 98.69 335 TYR B CA 1
ATOM 6663 C C . TYR B 1 335 ? -5.285 -14.859 3.076 1 98.69 335 TYR B C 1
ATOM 6665 O O . TYR B 1 335 ? -5.66 -15.234 1.964 1 98.69 335 TYR B O 1
ATOM 6673 N N . LYS B 1 336 ? -4.957 -13.602 3.363 1 98.62 336 LYS B N 1
ATOM 6674 C CA . LYS B 1 336 ? -5 -12.641 2.266 1 98.62 336 LYS B CA 1
ATOM 6675 C C . LYS B 1 336 ? -3.838 -11.656 2.354 1 98.62 336 LYS B C 1
ATOM 6677 O O . LYS B 1 336 ? -3.178 -11.555 3.391 1 98.62 336 LYS B O 1
ATOM 6682 N N . LEU B 1 337 ? -3.523 -11.008 1.304 1 98.56 337 LEU B N 1
ATOM 6683 C CA . LEU B 1 337 ? -2.578 -9.898 1.248 1 98.56 337 LEU B CA 1
ATOM 6684 C C . LEU B 1 337 ? -2.889 -8.977 0.072 1 98.56 337 LEU B C 1
ATOM 6686 O O . LEU B 1 337 ? -3.672 -9.336 -0.812 1 98.56 337 LEU B O 1
ATOM 6690 N N . VAL B 1 338 ? -2.412 -7.738 0.133 1 98.5 338 VAL B N 1
ATOM 6691 C CA . VAL B 1 338 ? -2.508 -6.77 -0.955 1 98.5 338 VAL B CA 1
ATOM 6692 C C . VAL B 1 338 ? -1.117 -6.488 -1.521 1 98.5 338 VAL B C 1
ATOM 6694 O O . VAL B 1 338 ? -0.199 -6.133 -0.78 1 98.5 338 VAL B O 1
ATOM 6697 N N . GLN B 1 339 ? -0.979 -6.746 -2.785 1 98.69 339 GLN B N 1
ATOM 6698 C CA . GLN B 1 339 ? 0.287 -6.523 -3.475 1 98.69 339 GLN B CA 1
ATOM 6699 C C . GLN B 1 339 ? 0.337 -5.129 -4.09 1 98.69 339 GLN B C 1
ATOM 6701 O O . GLN B 1 339 ? -0.578 -4.73 -4.816 1 98.69 339 GLN B O 1
ATOM 6706 N N . LEU B 1 340 ? 1.385 -4.398 -3.775 1 98.19 340 LEU B N 1
ATOM 6707 C CA . LEU B 1 340 ? 1.604 -3.064 -4.32 1 98.19 340 LEU B CA 1
ATOM 6708 C C . LEU B 1 340 ? 2.723 -3.076 -5.355 1 98.19 340 LEU B C 1
ATOM 6710 O O . LEU B 1 340 ? 3.512 -4.023 -5.414 1 98.19 340 LEU B O 1
ATOM 6714 N N . PRO B 1 341 ? 2.797 -1.998 -6.219 1 98 341 PRO B N 1
ATOM 6715 C CA . PRO B 1 341 ? 3.92 -1.928 -7.156 1 98 341 PRO B CA 1
ATOM 6716 C C . PRO B 1 341 ? 5.277 -2.029 -6.457 1 98 341 PRO B C 1
ATOM 6718 O O . PRO B 1 341 ? 5.496 -1.381 -5.434 1 98 341 PRO B O 1
ATOM 6721 N N . GLY B 1 342 ? 6.082 -2.887 -7.023 1 97.56 342 GLY B N 1
ATOM 6722 C CA . GLY B 1 342 ? 7.414 -3.049 -6.469 1 97.56 342 GLY B CA 1
ATOM 6723 C C . GLY B 1 342 ? 7.527 -4.23 -5.527 1 97.56 342 GLY B C 1
ATOM 6724 O O . GLY B 1 342 ? 8.617 -4.539 -5.031 1 97.56 342 GLY B O 1
ATOM 6725 N N . GLU B 1 343 ? 6.453 -4.953 -5.355 1 98.25 343 GLU B N 1
ATOM 6726 C CA . GLU B 1 343 ? 6.453 -6.047 -4.387 1 98.25 343 GLU B CA 1
ATOM 6727 C C . GLU B 1 343 ? 6.348 -7.402 -5.082 1 98.25 343 GLU B C 1
ATOM 6729 O O . GLU B 1 343 ? 5.828 -7.492 -6.195 1 98.25 343 GLU B O 1
ATOM 6734 N N . PHE B 1 344 ? 6.867 -8.406 -4.367 1 98.31 344 PHE B N 1
ATOM 6735 C CA . PHE B 1 344 ? 6.742 -9.781 -4.828 1 98.31 344 PHE B CA 1
ATOM 6736 C C . PHE B 1 344 ? 5.691 -10.531 -4.02 1 98.31 344 PHE B C 1
ATOM 6738 O O . PHE B 1 344 ? 5.508 -10.266 -2.83 1 98.31 344 PHE B O 1
ATOM 6745 N N . VAL B 1 345 ? 5.02 -11.422 -4.699 1 98.75 345 VAL B N 1
ATOM 6746 C CA . VAL B 1 345 ? 4.188 -12.414 -4.023 1 98.75 345 VAL B CA 1
ATOM 6747 C C . VAL B 1 345 ? 4.645 -13.82 -4.41 1 98.75 345 VAL B C 1
ATOM 6749 O O . VAL B 1 345 ? 4.871 -14.102 -5.586 1 98.75 345 VAL B O 1
ATOM 6752 N N . VAL B 1 346 ? 4.797 -14.641 -3.412 1 98 346 VAL B N 1
ATOM 6753 C CA . VAL B 1 346 ? 5.195 -16.031 -3.629 1 98 346 VAL B CA 1
ATOM 6754 C C . VAL B 1 346 ? 4.039 -16.953 -3.271 1 98 346 VAL B C 1
ATOM 6756 O O . VAL B 1 346 ? 3.379 -16.766 -2.248 1 98 346 VAL B O 1
ATOM 6759 N N . THR B 1 347 ? 3.758 -17.859 -4.148 1 97.69 347 THR B N 1
ATOM 6760 C CA . THR B 1 347 ? 2.844 -18.953 -3.844 1 97.69 347 THR B CA 1
ATOM 6761 C C . THR B 1 347 ? 3.613 -20.266 -3.625 1 97.69 347 THR B C 1
ATOM 6763 O O . THR B 1 347 ? 4.496 -20.609 -4.41 1 97.69 347 THR B O 1
ATOM 6766 N N . PHE B 1 348 ? 3.309 -20.922 -2.615 1 97.94 348 PHE B N 1
ATOM 6767 C CA . PHE B 1 348 ? 4.047 -22.109 -2.227 1 97.94 348 PHE B CA 1
ATOM 6768 C C . PHE B 1 348 ? 3.434 -23.359 -2.863 1 97.94 348 PHE B C 1
ATOM 6770 O O . PHE B 1 348 ? 2.303 -23.312 -3.354 1 97.94 348 PHE B O 1
ATOM 6777 N N . PRO B 1 349 ? 4.195 -24.438 -2.918 1 96.25 349 PRO B N 1
ATOM 6778 C CA . PRO B 1 349 ? 3.736 -25.656 -3.598 1 96.25 349 PRO B CA 1
ATOM 6779 C C . PRO B 1 349 ? 2.383 -26.141 -3.086 1 96.25 349 PRO B C 1
ATOM 6781 O O . PRO B 1 349 ? 2.18 -26.25 -1.875 1 96.25 349 PRO B O 1
ATOM 6784 N N . ARG B 1 350 ? 1.473 -26.359 -3.982 1 96.81 350 ARG B N 1
ATOM 6785 C CA . ARG B 1 350 ? 0.132 -26.891 -3.791 1 96.81 350 ARG B CA 1
ATOM 6786 C C . ARG B 1 350 ? -0.738 -25.938 -2.988 1 96.81 350 ARG B C 1
ATOM 6788 O O . ARG B 1 350 ? -1.773 -26.328 -2.447 1 96.81 350 ARG B O 1
ATOM 6795 N N . ALA B 1 351 ? -0.325 -24.766 -2.865 1 98 351 ALA B N 1
ATOM 6796 C CA . ALA B 1 351 ? -1.183 -23.75 -2.254 1 98 351 ALA B CA 1
ATOM 6797 C C . ALA B 1 351 ? -2.223 -23.234 -3.248 1 98 351 ALA B C 1
ATOM 6799 O O . ALA B 1 351 ? -1.884 -22.875 -4.379 1 98 351 ALA B O 1
ATOM 6800 N N . TYR B 1 352 ? -3.467 -23.312 -2.857 1 97.81 352 TYR B N 1
ATOM 6801 C CA . TYR B 1 352 ? -4.492 -22.672 -3.668 1 97.81 352 TYR B CA 1
ATOM 6802 C C . TYR B 1 352 ? -4.457 -21.156 -3.49 1 97.81 352 TYR B C 1
ATOM 6804 O O . TYR B 1 352 ? -4.23 -20.656 -2.385 1 97.81 352 TYR B O 1
ATOM 6812 N N . HIS B 1 353 ? -4.625 -20.469 -4.555 1 98.44 353 HIS B N 1
ATOM 6813 C CA . HIS B 1 353 ? -4.645 -19.016 -4.48 1 98.44 353 HIS B CA 1
ATOM 6814 C C . HIS B 1 353 ? -5.57 -18.422 -5.539 1 98.44 353 HIS B C 1
ATOM 6816 O O . HIS B 1 353 ? -5.852 -19.047 -6.555 1 98.44 353 HIS B O 1
ATOM 6822 N N . ALA B 1 354 ? -6.09 -17.297 -5.266 1 98.38 354 ALA B N 1
ATOM 6823 C CA . ALA B 1 354 ? -6.949 -16.484 -6.133 1 98.38 354 ALA B CA 1
ATOM 6824 C C . ALA B 1 354 ? -6.816 -15.008 -5.812 1 98.38 354 ALA B C 1
ATOM 6826 O O . ALA B 1 354 ? -6.156 -14.625 -4.84 1 98.38 354 ALA B O 1
ATOM 6827 N N . GLY B 1 355 ? -7.355 -14.219 -6.641 1 98.38 355 GLY B N 1
ATOM 6828 C CA . GLY B 1 355 ? -7.293 -12.789 -6.375 1 98.38 355 GLY B CA 1
ATOM 6829 C C . GLY B 1 355 ? -7.887 -11.953 -7.492 1 98.38 355 GLY B C 1
ATOM 6830 O O . GLY B 1 355 ? -8.523 -12.484 -8.406 1 98.38 355 GLY B O 1
ATOM 6831 N N . PHE B 1 356 ? -7.73 -10.594 -7.324 1 98.5 356 PHE B N 1
ATOM 6832 C CA . PHE B 1 356 ? -8.281 -9.688 -8.32 1 98.5 356 PHE B CA 1
ATOM 6833 C C . PHE B 1 356 ? -7.562 -8.344 -8.289 1 98.5 356 PHE B C 1
ATOM 6835 O O . PHE B 1 356 ? -6.859 -8.031 -7.324 1 98.5 356 PHE B O 1
ATOM 6842 N N . SER B 1 357 ? -7.727 -7.602 -9.336 1 98.62 357 SER B N 1
ATOM 6843 C CA . SER B 1 357 ? -7.059 -6.316 -9.516 1 98.62 357 SER B CA 1
ATOM 6844 C C . SER B 1 357 ? -7.941 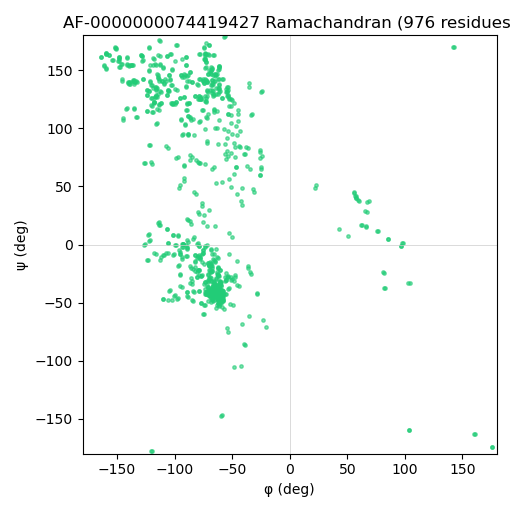-5.168 -9.039 1 98.62 357 SER B C 1
ATOM 6846 O O . SER B 1 357 ? -9.164 -5.207 -9.211 1 98.62 357 SER B O 1
ATOM 6848 N N . HIS B 1 358 ? -7.289 -4.145 -8.5 1 98.5 358 HIS B N 1
ATOM 6849 C CA . HIS B 1 358 ? -7.992 -2.967 -8 1 98.5 358 HIS B CA 1
ATOM 6850 C C . HIS B 1 358 ? -8.086 -1.887 -9.07 1 98.5 358 HIS B C 1
ATOM 6852 O O . HIS B 1 358 ? -8.633 -0.811 -8.828 1 98.5 358 HIS B O 1
ATOM 6858 N N . GLY B 1 359 ? -7.602 -2.082 -10.227 1 98.31 359 GLY B N 1
ATOM 6859 C CA . GLY B 1 359 ? -7.484 -1.193 -11.367 1 98.31 359 GLY B CA 1
ATOM 6860 C C . GLY B 1 359 ? -6.445 -1.652 -12.375 1 98.31 359 GLY B C 1
ATOM 6861 O O . GLY B 1 359 ? -6.027 -2.811 -12.359 1 98.31 359 GLY B O 1
ATOM 6862 N N . PHE B 1 360 ? -6.086 -0.758 -13.188 1 98.5 360 PHE B N 1
ATOM 6863 C CA . PHE B 1 360 ? -5.059 -1.106 -14.164 1 98.5 360 PHE B CA 1
ATOM 6864 C C . PHE B 1 360 ? -3.756 -1.481 -13.469 1 98.5 360 PHE B C 1
ATOM 6866 O O . PHE B 1 360 ? -3.305 -0.775 -12.562 1 98.5 360 PHE B O 1
ATOM 6873 N N . ASN B 1 361 ? -3.148 -2.531 -13.891 1 98.56 361 ASN B N 1
ATOM 6874 C CA . ASN B 1 361 ? -1.838 -2.922 -13.375 1 98.56 361 ASN B CA 1
ATOM 6875 C C . ASN B 1 361 ? -1.12 -3.867 -14.336 1 98.56 361 ASN B C 1
ATOM 6877 O O . ASN B 1 361 ? -1.726 -4.375 -15.281 1 98.56 361 ASN B O 1
ATOM 6881 N N . CYS B 1 362 ? 0.12 -4.008 -14.117 1 98.44 362 CYS B N 1
ATOM 6882 C CA . CYS B 1 362 ? 0.967 -4.918 -14.875 1 98.44 362 CYS B CA 1
ATOM 6883 C C . CYS B 1 362 ? 1.88 -5.715 -13.953 1 98.44 362 CYS B C 1
ATOM 6885 O O . CYS B 1 362 ? 2.691 -5.137 -13.227 1 98.44 362 CYS B O 1
ATOM 6887 N N . GLY B 1 363 ? 1.689 -7.012 -13.969 1 97.94 363 GLY B N 1
ATOM 6888 C CA . GLY B 1 363 ? 2.529 -7.922 -13.203 1 97.94 363 GLY B CA 1
ATOM 6889 C C . GLY B 1 363 ? 3.205 -8.977 -14.062 1 97.94 363 GLY B C 1
ATOM 6890 O O . GLY B 1 363 ? 2.926 -9.078 -15.266 1 97.94 363 GLY B O 1
ATOM 6891 N N . GLU B 1 364 ? 4.094 -9.633 -13.453 1 96.38 364 GLU B N 1
ATOM 6892 C CA . GLU B 1 364 ? 4.863 -10.695 -14.109 1 96.38 364 GLU B CA 1
ATOM 6893 C C . GLU B 1 364 ? 5.082 -11.875 -13.164 1 96.38 364 GLU B C 1
ATOM 6895 O O . GLU B 1 364 ? 5.309 -11.688 -11.969 1 96.38 364 GLU B O 1
ATOM 6900 N N . ALA B 1 365 ? 4.957 -13.086 -13.75 1 95.06 365 ALA B N 1
ATOM 6901 C CA . ALA B 1 365 ? 5.125 -14.25 -12.883 1 95.06 365 ALA B CA 1
ATOM 6902 C C . ALA B 1 365 ? 5.926 -15.344 -13.586 1 95.06 365 ALA B C 1
ATOM 6904 O O . ALA B 1 365 ? 5.957 -15.398 -14.82 1 95.06 365 ALA B O 1
ATOM 6905 N N . VAL B 1 366 ? 6.547 -16.109 -12.781 1 90.75 366 VAL B N 1
ATOM 6906 C CA . VAL B 1 366 ? 7.238 -17.297 -13.273 1 90.75 366 VAL B CA 1
ATOM 6907 C C . VAL B 1 366 ? 7.152 -18.406 -12.227 1 90.75 366 VAL B C 1
ATOM 6909 O O . VAL B 1 366 ? 7.09 -18.141 -11.031 1 90.75 366 VAL B O 1
ATOM 6912 N N . ASN B 1 367 ? 6.992 -19.578 -12.703 1 89.25 367 ASN B N 1
ATOM 6913 C CA . ASN B 1 367 ? 7.039 -20.75 -11.828 1 89.25 367 ASN B CA 1
ATOM 6914 C C . ASN B 1 367 ? 8.469 -21.25 -11.633 1 89.25 367 ASN B C 1
ATOM 6916 O O . ASN B 1 367 ? 9.32 -21.062 -12.5 1 89.25 367 ASN B O 1
ATOM 6920 N N . PHE B 1 368 ? 8.703 -21.797 -10.469 1 85.75 368 PHE B N 1
ATOM 6921 C CA . PHE B 1 368 ? 10.023 -22.359 -10.211 1 85.75 368 PHE B CA 1
ATOM 6922 C C . PHE B 1 368 ? 9.93 -23.5 -9.211 1 85.75 368 PHE B C 1
ATOM 6924 O O . PHE B 1 368 ? 8.852 -23.781 -8.672 1 85.75 368 PHE B O 1
ATOM 6931 N N . ALA B 1 369 ? 11.016 -24.234 -9.086 1 86.62 369 ALA B N 1
ATOM 6932 C CA . ALA B 1 369 ? 11.086 -25.328 -8.109 1 86.62 369 ALA B CA 1
ATOM 6933 C C . ALA B 1 369 ? 12.414 -25.297 -7.359 1 86.62 369 ALA B C 1
ATOM 6935 O O . ALA B 1 369 ? 13.445 -24.922 -7.922 1 86.62 369 ALA B O 1
ATOM 6936 N N . THR B 1 370 ? 12.32 -25.562 -6.105 1 84.31 370 THR B N 1
ATOM 6937 C CA . THR B 1 370 ? 13.477 -25.891 -5.281 1 84.31 370 THR B CA 1
ATOM 6938 C C . THR B 1 370 ? 13.414 -27.344 -4.812 1 84.31 370 THR B C 1
ATOM 6940 O O . THR B 1 370 ? 12.438 -28.047 -5.09 1 84.31 370 THR B O 1
ATOM 6943 N N . ARG B 1 371 ? 14.453 -27.781 -4.148 1 83.44 371 ARG B N 1
ATOM 6944 C CA . ARG B 1 371 ? 14.547 -29.203 -3.803 1 83.44 371 ARG B CA 1
ATOM 6945 C C . ARG B 1 371 ? 13.391 -29.609 -2.893 1 83.44 371 ARG B C 1
ATOM 6947 O O . ARG B 1 371 ? 12.969 -30.766 -2.912 1 83.44 371 ARG B O 1
ATOM 6954 N N . ASP B 1 372 ? 12.859 -28.734 -2.199 1 88.69 372 ASP B N 1
ATOM 6955 C CA . ASP B 1 372 ? 11.766 -29.062 -1.287 1 88.69 372 ASP B CA 1
ATOM 6956 C C . ASP B 1 372 ? 10.469 -29.281 -2.049 1 88.69 372 ASP B C 1
ATOM 6958 O O . ASP B 1 372 ? 9.469 -29.719 -1.472 1 88.69 372 ASP B O 1
ATOM 6962 N N . TRP B 1 373 ? 10.484 -29.062 -3.348 1 91.06 373 TRP B N 1
ATOM 6963 C CA . TRP B 1 373 ? 9.312 -29.234 -4.203 1 91.06 373 TRP B CA 1
ATOM 6964 C C . TRP B 1 373 ? 9.07 -30.703 -4.531 1 91.06 373 TRP B C 1
ATOM 6966 O O . TRP B 1 373 ? 7.957 -31.094 -4.898 1 91.06 373 TRP B O 1
ATOM 6976 N N . PHE B 1 374 ? 10.047 -31.578 -4.445 1 91.31 374 PHE B N 1
ATOM 6977 C CA . PHE B 1 374 ? 10.008 -32.938 -5.004 1 91.31 374 PHE B CA 1
ATOM 6978 C C . PHE B 1 374 ? 8.852 -33.719 -4.406 1 91.31 374 PHE B C 1
ATOM 6980 O O . PHE B 1 374 ? 8.148 -34.438 -5.125 1 91.31 374 PHE B O 1
ATOM 6987 N N . PRO B 1 375 ? 8.633 -33.594 -3.09 1 93.5 375 PRO B N 1
ATOM 6988 C CA . PRO B 1 375 ? 7.465 -34.312 -2.572 1 93.5 375 PRO B CA 1
ATOM 6989 C C . PRO B 1 375 ? 6.156 -33.844 -3.189 1 93.5 375 PRO B C 1
ATOM 6991 O O . PRO B 1 375 ? 5.246 -34.625 -3.428 1 93.5 375 PRO B O 1
ATOM 6994 N N . PHE B 1 376 ? 6.059 -32.594 -3.436 1 94.12 376 PHE B N 1
ATOM 6995 C CA . PHE B 1 376 ? 4.863 -32.062 -4.059 1 94.12 376 PHE B CA 1
ATOM 6996 C C . PHE B 1 376 ? 4.766 -32.469 -5.52 1 94.12 376 PHE B C 1
ATOM 6998 O O . PHE B 1 376 ? 3.676 -32.75 -6.02 1 94.12 376 PHE B O 1
ATOM 7005 N N . GLY B 1 377 ? 5.906 -32.438 -6.148 1 92.56 377 GLY B N 1
ATOM 7006 C CA . GLY B 1 377 ? 5.941 -32.906 -7.523 1 92.56 377 GLY B CA 1
ATOM 7007 C C . GLY B 1 377 ? 5.461 -34.344 -7.676 1 92.56 377 GLY B C 1
ATOM 7008 O O . GLY B 1 377 ? 4.777 -34.688 -8.648 1 92.56 377 GLY B O 1
ATOM 7009 N N . GLU B 1 378 ? 5.844 -35.188 -6.73 1 93.19 378 GLU B N 1
ATOM 7010 C CA . GLU B 1 378 ? 5.383 -36.562 -6.734 1 93.19 378 GLU B CA 1
ATOM 7011 C C . GLU B 1 378 ? 3.863 -36.625 -6.605 1 93.19 378 GLU B C 1
ATOM 7013 O O . GLU B 1 378 ? 3.209 -37.375 -7.34 1 93.19 378 GLU B O 1
ATOM 7018 N N . ALA B 1 379 ? 3.398 -35.906 -5.672 1 93.25 379 ALA B N 1
ATOM 7019 C CA . ALA B 1 379 ? 1.956 -35.875 -5.441 1 93.25 379 ALA B CA 1
ATOM 7020 C C . ALA B 1 379 ? 1.208 -35.375 -6.68 1 93.25 379 ALA B C 1
ATOM 7022 O O . ALA B 1 379 ? 0.148 -35.906 -7.02 1 93.25 379 ALA B O 1
ATOM 7023 N N . ALA B 1 380 ? 1.698 -34.406 -7.34 1 92.62 380 ALA B N 1
ATOM 7024 C CA . ALA B 1 380 ? 1.081 -33.875 -8.562 1 92.62 380 ALA B CA 1
ATOM 7025 C C . ALA B 1 380 ? 1.079 -34.938 -9.664 1 92.62 380 ALA B C 1
ATOM 7027 O O . ALA B 1 380 ? 0.082 -35.094 -10.375 1 92.62 380 ALA B O 1
ATOM 7028 N N . ASN B 1 381 ? 2.189 -35.562 -9.766 1 90.25 381 ASN B N 1
ATOM 7029 C CA . ASN B 1 381 ? 2.303 -36.625 -10.781 1 90.25 381 ASN B CA 1
ATOM 7030 C C . ASN B 1 381 ? 1.288 -37.719 -10.547 1 90.25 381 ASN B C 1
ATOM 7032 O O . ASN B 1 381 ? 0.724 -38.281 -11.5 1 90.25 381 ASN B O 1
ATOM 7036 N N . GLU B 1 382 ? 1.145 -38.125 -9.344 1 90.5 382 GLU B N 1
ATOM 7037 C CA . GLU B 1 382 ? 0.158 -39.156 -9 1 90.5 382 GLU B CA 1
ATOM 7038 C C . GLU B 1 382 ? -1.254 -38.688 -9.352 1 90.5 382 GLU B C 1
ATOM 7040 O O . GLU B 1 382 ? -2.062 -39.469 -9.852 1 90.5 382 GLU B O 1
ATOM 7045 N N . ARG B 1 383 ? -1.477 -37.5 -9.086 1 88.88 383 ARG B N 1
ATOM 7046 C CA . ARG B 1 383 ? -2.795 -36.969 -9.398 1 88.88 383 ARG B CA 1
ATOM 7047 C C . ARG B 1 383 ? -3.029 -36.906 -10.906 1 88.88 383 ARG B C 1
ATOM 7049 O O . ARG B 1 383 ? -4.125 -37.25 -11.375 1 88.88 383 ARG B O 1
ATOM 7056 N N . TYR B 1 384 ? -2.094 -36.5 -11.648 1 89.12 384 TYR B N 1
ATOM 7057 C CA . TYR B 1 384 ? -2.201 -36.5 -13.102 1 89.12 384 TYR B CA 1
ATOM 7058 C C . TYR B 1 384 ? -2.475 -37.875 -13.641 1 89.12 384 TYR B C 1
ATOM 7060 O O . TYR B 1 384 ? -3.256 -38.062 -14.586 1 89.12 384 TYR B O 1
ATOM 7068 N N . THR B 1 385 ? -1.833 -38.812 -13.07 1 88.69 385 THR B N 1
ATOM 7069 C CA . THR B 1 385 ? -2.035 -40.188 -13.469 1 88.69 385 THR B CA 1
ATOM 7070 C C . THR B 1 385 ? -3.482 -40.625 -13.242 1 88.69 385 THR B C 1
ATOM 7072 O O . THR B 1 385 ? -4.09 -41.25 -14.102 1 88.69 385 THR B O 1
ATOM 7075 N N . LEU B 1 386 ? -3.955 -40.281 -12.094 1 85.31 386 LEU B N 1
ATOM 7076 C CA . LEU B 1 386 ? -5.332 -40.625 -11.75 1 85.31 386 LEU B CA 1
ATOM 7077 C C . LEU B 1 386 ? -6.309 -39.969 -12.727 1 85.31 386 LEU B C 1
ATOM 7079 O O . LEU B 1 386 ? -7.355 -40.531 -13.039 1 85.31 386 LEU B O 1
ATOM 7083 N N . LEU B 1 387 ? -5.945 -38.844 -13.211 1 84.06 387 LEU B N 1
ATOM 7084 C CA . LEU B 1 387 ? -6.816 -38.094 -14.109 1 84.06 387 LEU B CA 1
ATOM 7085 C C . LEU B 1 387 ? -6.516 -38.406 -15.562 1 84.06 387 LEU B C 1
ATOM 7087 O O . LEU B 1 387 ? -7.172 -37.906 -16.469 1 84.06 387 LEU B O 1
ATOM 7091 N N . LYS B 1 388 ? -5.543 -39.219 -15.789 1 87.69 388 LYS B N 1
ATOM 7092 C CA . LYS B 1 388 ? -5.098 -39.594 -17.125 1 87.69 388 LYS B CA 1
ATOM 7093 C C . LYS B 1 388 ? -4.691 -38.375 -17.938 1 87.69 388 LYS B C 1
ATOM 7095 O O . LYS B 1 388 ? -5.109 -38.219 -19.094 1 87.69 388 LYS B O 1
ATOM 7100 N N . LYS B 1 389 ? -4.059 -37.531 -17.219 1 86.94 389 LYS B N 1
ATOM 7101 C CA . LYS B 1 389 ? -3.506 -36.312 -17.859 1 86.94 389 LYS B CA 1
ATOM 7102 C C . LYS B 1 389 ? -1.988 -36.438 -17.984 1 86.94 389 LYS B C 1
ATOM 7104 O O . LYS B 1 389 ? -1.304 -36.844 -17.047 1 86.94 389 LYS B O 1
ATOM 7109 N N . GLN B 1 390 ? -1.539 -36.125 -19.125 1 86.69 390 GLN B N 1
ATOM 7110 C CA . GLN B 1 390 ? -0.1 -36.156 -19.359 1 86.69 390 GLN B CA 1
ATOM 7111 C C . GLN B 1 390 ? 0.61 -35 -18.656 1 86.69 390 GLN B C 1
ATOM 7113 O O . GLN B 1 390 ? 0.271 -33.844 -18.891 1 86.69 390 GLN B O 1
ATOM 7118 N N . PRO B 1 391 ? 1.526 -35.375 -17.844 1 86.75 391 PRO B N 1
ATOM 7119 C CA . PRO B 1 391 ? 2.275 -34.281 -17.203 1 86.75 391 PRO B CA 1
ATOM 7120 C C . PRO B 1 391 ? 3.184 -33.531 -18.188 1 86.75 391 PRO B C 1
ATOM 7122 O O . PRO B 1 391 ? 3.699 -34.125 -19.125 1 86.75 391 PRO B O 1
ATOM 7125 N N . VAL B 1 392 ? 3.389 -32.281 -17.906 1 80.19 392 VAL B N 1
ATOM 7126 C CA . VAL B 1 392 ? 4.258 -31.438 -18.734 1 80.19 392 VAL B CA 1
ATOM 7127 C C . VAL B 1 392 ? 5.703 -31.578 -18.266 1 80.19 392 VAL B C 1
ATOM 7129 O O . VAL B 1 392 ? 6.625 -31.594 -19.094 1 80.19 392 VAL B O 1
ATOM 7132 N N . ILE B 1 393 ? 5.938 -31.781 -17.016 1 82.75 393 ILE B N 1
ATOM 7133 C CA . ILE B 1 393 ? 7.262 -31.922 -16.422 1 82.75 393 ILE B CA 1
ATOM 7134 C C . ILE B 1 393 ? 7.555 -33.406 -16.156 1 82.75 393 ILE B C 1
ATOM 7136 O O . ILE B 1 393 ? 6.781 -34.094 -15.492 1 82.75 393 ILE B O 1
ATOM 7140 N N . PRO B 1 394 ? 8.609 -33.875 -16.766 1 84.56 394 PRO B N 1
ATOM 7141 C CA . PRO B 1 394 ? 8.969 -35.25 -16.484 1 84.56 394 PRO B CA 1
ATOM 7142 C C . PRO B 1 394 ? 9.555 -35.469 -15.086 1 84.56 394 PRO B C 1
ATOM 7144 O O . PRO B 1 394 ? 10.773 -35.5 -14.922 1 84.56 394 PRO B O 1
ATOM 7147 N N . TYR B 1 395 ? 8.805 -35.688 -14.133 1 88.44 395 TYR B N 1
ATOM 7148 C CA . TYR B 1 395 ? 9.148 -35.688 -12.711 1 88.44 395 TYR B CA 1
ATOM 7149 C C . TYR B 1 395 ? 10.211 -36.75 -12.406 1 88.44 395 TYR B C 1
ATOM 7151 O O . TYR B 1 395 ? 11.211 -36.438 -11.75 1 88.44 395 TYR B O 1
ATOM 7159 N N . GLU B 1 396 ? 9.984 -38 -12.867 1 87.81 396 GLU B N 1
ATOM 7160 C CA . GLU B 1 396 ? 10.898 -39.094 -12.539 1 87.81 396 GLU B CA 1
ATOM 7161 C C . GLU B 1 396 ? 12.297 -38.812 -13.086 1 87.81 396 GLU B C 1
ATOM 7163 O O . GLU B 1 396 ? 13.297 -39.094 -12.406 1 87.81 396 GLU B O 1
ATOM 7168 N N . GLU B 1 397 ? 12.25 -38.344 -14.273 1 84.19 397 GLU B N 1
ATOM 7169 C CA . GLU B 1 397 ? 13.531 -38.031 -14.898 1 84.19 397 GLU B CA 1
ATOM 7170 C C . GLU B 1 397 ? 14.297 -36.969 -14.109 1 84.19 397 GLU B C 1
ATOM 7172 O O . GLU B 1 397 ? 15.484 -37.125 -13.844 1 84.19 397 GLU B O 1
ATOM 7177 N N . ILE B 1 398 ? 13.602 -35.969 -13.742 1 84.12 398 ILE B N 1
ATOM 7178 C CA . ILE B 1 398 ? 14.219 -34.844 -13.023 1 84.12 398 ILE B CA 1
ATOM 7179 C C . ILE B 1 398 ? 14.695 -35.344 -11.656 1 84.12 398 ILE B C 1
ATOM 7181 O O . ILE B 1 398 ? 15.781 -34.938 -11.203 1 84.12 398 ILE B O 1
ATOM 7185 N N . LEU B 1 399 ? 13.938 -36.125 -10.977 1 87.5 399 LEU B N 1
ATOM 7186 C CA . LEU B 1 399 ? 14.305 -36.656 -9.672 1 87.5 399 LEU B CA 1
ATOM 7187 C C . LEU B 1 399 ? 15.555 -37.5 -9.758 1 87.5 399 LEU B C 1
ATOM 7189 O O . LEU B 1 399 ? 16.469 -37.375 -8.93 1 87.5 399 LEU B O 1
ATOM 7193 N N . CYS B 1 400 ? 15.57 -38.375 -10.719 1 84.31 400 CYS B N 1
ATOM 7194 C CA . CYS B 1 400 ? 16.719 -39.25 -10.906 1 84.31 400 CYS B CA 1
ATOM 7195 C C . CYS B 1 400 ? 17.984 -38.469 -11.203 1 84.31 400 CYS B C 1
ATOM 7197 O O . CYS B 1 400 ? 19.047 -38.719 -10.641 1 84.31 400 CYS B O 1
ATOM 7199 N N . LYS B 1 401 ? 17.781 -37.531 -12.031 1 78.19 401 LYS B N 1
ATOM 7200 C CA . LYS B 1 401 ? 18.938 -36.719 -12.398 1 78.19 401 LYS B CA 1
ATOM 7201 C C . LYS B 1 401 ? 19.438 -35.906 -11.211 1 78.19 401 LYS B C 1
ATOM 7203 O O . LYS B 1 401 ? 20.641 -35.75 -11.008 1 78.19 401 LYS B O 1
ATOM 7208 N N . GLU B 1 402 ? 18.547 -35.344 -10.461 1 81.06 402 GLU B N 1
ATOM 7209 C CA . GLU B 1 402 ? 18.922 -34.594 -9.273 1 81.06 402 GLU B CA 1
ATOM 7210 C C . GLU B 1 402 ? 19.594 -35.469 -8.234 1 81.06 402 GLU B C 1
ATOM 7212 O O . GLU B 1 402 ? 20.547 -35.094 -7.582 1 81.06 402 GLU B O 1
ATOM 7217 N N . ALA B 1 403 ? 19.031 -36.625 -8 1 82.69 403 ALA B N 1
ATOM 7218 C CA . ALA B 1 403 ? 19.609 -37.594 -7.07 1 82.69 403 ALA B CA 1
ATOM 7219 C C . ALA B 1 403 ? 21.016 -37.969 -7.492 1 82.69 403 ALA B C 1
ATOM 7221 O O . ALA B 1 403 ? 21.922 -38.094 -6.656 1 82.69 403 ALA B O 1
ATOM 7222 N N . MET B 1 404 ? 21.141 -38.188 -8.742 1 76.88 404 MET B N 1
ATOM 7223 C CA . MET B 1 404 ? 22.453 -38.531 -9.281 1 76.88 404 MET B CA 1
ATOM 7224 C C . MET B 1 404 ? 23.453 -37.375 -9.062 1 76.88 404 MET B C 1
ATOM 7226 O O . MET B 1 404 ? 24.609 -37.625 -8.695 1 76.88 404 MET B O 1
ATOM 7230 N N . HIS B 1 405 ? 22.938 -36.219 -9.297 1 73.31 405 HIS B N 1
ATOM 7231 C CA . HIS B 1 405 ? 23.781 -35.031 -9.102 1 73.31 405 HIS B CA 1
ATOM 7232 C C . HIS B 1 405 ? 24.266 -34.938 -7.66 1 73.31 405 HIS B C 1
ATOM 7234 O O . HIS B 1 405 ? 25.438 -34.656 -7.41 1 73.31 405 HIS B O 1
ATOM 7240 N N . LEU B 1 406 ? 23.422 -35.094 -6.77 1 76.06 406 LEU B N 1
ATOM 7241 C CA . LEU B 1 406 ? 23.75 -35 -5.352 1 76.06 406 LEU B CA 1
ATOM 7242 C C . LEU B 1 406 ? 24.719 -36.125 -4.941 1 76.06 406 LEU B C 1
ATOM 7244 O O . LEU B 1 406 ? 25.594 -35.906 -4.094 1 76.06 406 LEU B O 1
ATOM 7248 N N . PHE B 1 407 ? 24.516 -37.188 -5.516 1 73.44 407 PHE B N 1
ATOM 7249 C CA . PHE B 1 407 ? 25.359 -38.344 -5.215 1 73.44 407 PHE B CA 1
ATOM 7250 C C . PHE B 1 407 ? 26.781 -38.125 -5.684 1 73.44 407 PHE B C 1
ATOM 7252 O O . PHE B 1 407 ? 27.734 -38.5 -5.008 1 73.44 407 PHE B O 1
ATOM 7259 N N . LEU B 1 408 ? 26.875 -37.469 -6.75 1 69.38 408 LEU B N 1
ATOM 7260 C CA . LEU B 1 408 ? 28.188 -37.25 -7.363 1 69.38 408 LEU B CA 1
ATOM 7261 C C . LEU B 1 408 ? 28.875 -36.031 -6.758 1 69.38 408 LEU B C 1
ATOM 7263 O O . LEU B 1 408 ? 30.094 -35.875 -6.887 1 69.38 408 LEU B O 1
ATOM 7267 N N . SER B 1 409 ? 28.016 -35.219 -6.156 1 66.94 409 SER B N 1
ATOM 7268 C CA . SER B 1 409 ? 28.594 -34 -5.582 1 66.94 409 SER B CA 1
ATOM 7269 C C . SER B 1 409 ? 29.438 -34.344 -4.352 1 66.94 409 SER B C 1
ATOM 7271 O O . SER B 1 409 ? 29.156 -35.312 -3.639 1 66.94 409 SER B O 1
ATOM 7273 N N . SER B 1 410 ? 30.656 -33.875 -4.199 1 58.19 410 SER B N 1
ATOM 7274 C CA . SER B 1 410 ? 31.656 -34.094 -3.16 1 58.19 410 SER B CA 1
ATOM 7275 C C . SER B 1 410 ? 31.078 -33.812 -1.773 1 58.19 410 SER B C 1
ATOM 7277 O O . SER B 1 410 ? 31.484 -34.438 -0.791 1 58.19 410 SER B O 1
ATOM 7279 N N . LYS B 1 411 ? 30.234 -32.781 -1.743 1 56.56 411 LYS B N 1
ATOM 7280 C CA . LYS B 1 411 ? 29.797 -32.375 -0.413 1 56.56 411 LYS B CA 1
ATOM 7281 C C . LYS B 1 411 ? 28.688 -33.281 0.106 1 56.56 411 LYS B C 1
ATOM 7283 O O . LYS B 1 411 ? 28.219 -33.094 1.232 1 56.56 411 LYS B O 1
ATOM 7288 N N . LYS B 1 412 ? 28.75 -34.375 -0.345 1 54.47 412 LYS B N 1
ATOM 7289 C CA . LYS B 1 412 ? 27.75 -35.375 0.046 1 54.47 412 LYS B CA 1
ATOM 7290 C C . LYS B 1 412 ? 26.484 -34.719 0.567 1 54.47 412 LYS B C 1
ATOM 7292 O O . LYS B 1 412 ? 26.125 -34.875 1.73 1 54.47 412 LYS B O 1
ATOM 7297 N N . ASP B 1 413 ? 25.922 -33.719 -0.155 1 62.41 413 ASP B N 1
ATOM 7298 C CA . ASP B 1 413 ? 24.734 -32.969 0.238 1 62.41 413 ASP B CA 1
ATOM 7299 C C . ASP B 1 413 ? 23.5 -33.875 0.326 1 62.41 413 ASP B C 1
ATOM 7301 O O . ASP B 1 413 ? 23.141 -34.5 -0.654 1 62.41 413 ASP B O 1
ATOM 7305 N N . ASP B 1 414 ? 23.266 -34.188 1.499 1 70.12 414 ASP B N 1
ATOM 7306 C CA . ASP B 1 414 ? 22.141 -35.031 1.831 1 70.12 414 ASP B CA 1
ATOM 7307 C C . ASP B 1 414 ? 20.844 -34.219 1.975 1 70.12 414 ASP B C 1
ATOM 7309 O O . ASP B 1 414 ? 20.312 -34.094 3.076 1 70.12 414 ASP B O 1
ATOM 7313 N N . ASN B 1 415 ? 20.359 -33.844 0.746 1 81.62 415 ASN B N 1
ATOM 7314 C CA . ASN B 1 415 ? 19.094 -33.125 0.812 1 81.62 415 ASN B CA 1
ATOM 7315 C C . ASN B 1 415 ? 17.922 -34.094 1.106 1 81.62 415 ASN B C 1
ATOM 7317 O O . ASN B 1 415 ? 17.672 -35.031 0.344 1 81.62 415 ASN B O 1
ATOM 7321 N N . PRO B 1 416 ? 17.344 -33.906 2.186 1 87.62 416 PRO B N 1
ATOM 7322 C CA . PRO B 1 416 ? 16.328 -34.875 2.615 1 87.62 416 PRO B CA 1
ATOM 7323 C C . PRO B 1 416 ? 15.141 -34.969 1.651 1 87.62 416 PRO B C 1
ATOM 7325 O O . PRO B 1 416 ? 14.555 -36.031 1.485 1 87.62 416 PRO B O 1
ATOM 7328 N N . PHE B 1 417 ? 14.812 -33.969 0.928 1 89.25 417 PHE B N 1
ATOM 7329 C CA . PHE B 1 417 ? 13.656 -33.938 0.04 1 89.25 417 PHE B CA 1
ATOM 7330 C C . PHE B 1 417 ? 13.914 -34.812 -1.189 1 89.25 417 PHE B C 1
ATOM 7332 O O . PHE B 1 417 ? 13.023 -35.531 -1.637 1 89.25 417 PHE B O 1
ATOM 7339 N N . VAL B 1 418 ? 15.062 -34.719 -1.652 1 87.06 418 VAL B N 1
ATOM 7340 C CA . VAL B 1 418 ? 15.43 -35.531 -2.814 1 87.06 418 VAL B CA 1
ATOM 7341 C C . VAL B 1 418 ? 15.586 -37 -2.406 1 87.06 418 VAL B C 1
ATOM 7343 O O . VAL B 1 418 ? 15.094 -37.875 -3.092 1 87.06 418 VAL B O 1
ATOM 7346 N N . LYS B 1 419 ? 16.219 -37.156 -1.286 1 87.06 419 LYS B N 1
ATOM 7347 C CA . LYS B 1 419 ? 16.484 -38.5 -0.795 1 87.06 419 LYS B CA 1
ATOM 7348 C C . LYS B 1 419 ? 15.188 -39.25 -0.533 1 87.06 419 LYS B C 1
ATOM 7350 O O . LYS B 1 419 ? 15.031 -40.406 -0.97 1 87.06 419 LYS B O 1
ATOM 7355 N N . ILE B 1 420 ? 14.328 -38.656 0.09 1 90.44 420 ILE B N 1
ATOM 7356 C CA . ILE B 1 420 ? 13.078 -39.312 0.478 1 90.44 420 ILE B CA 1
ATOM 7357 C C . ILE B 1 420 ? 12.242 -39.594 -0.764 1 90.44 420 ILE B C 1
ATOM 7359 O O . ILE B 1 420 ? 11.672 -40.688 -0.903 1 90.44 420 ILE B O 1
ATOM 7363 N N . SER B 1 421 ? 12.203 -38.656 -1.648 1 91.69 421 SER B N 1
ATOM 7364 C CA . SER B 1 421 ? 11.406 -38.812 -2.861 1 91.69 421 SER B CA 1
ATOM 7365 C C . SER B 1 421 ? 11.992 -39.906 -3.764 1 91.69 421 SER B C 1
ATOM 7367 O O . SER B 1 421 ? 11.258 -40.688 -4.344 1 91.69 421 SER B O 1
ATOM 7369 N N . PHE B 1 422 ? 13.266 -39.875 -3.807 1 89 422 PHE B N 1
ATOM 7370 C CA . PHE B 1 422 ? 13.938 -40.875 -4.629 1 89 422 PHE B CA 1
ATOM 7371 C C . PHE B 1 422 ? 13.734 -42.281 -4.055 1 89 422 PHE B C 1
ATOM 7373 O O . PHE B 1 422 ? 13.406 -43.219 -4.789 1 89 422 PHE B O 1
ATOM 7380 N N . ALA B 1 423 ? 13.953 -42.406 -2.803 1 88.25 423 ALA B N 1
ATOM 7381 C CA . ALA B 1 423 ? 13.758 -43.688 -2.131 1 88.25 423 ALA B CA 1
ATOM 7382 C C . ALA B 1 423 ? 12.32 -44.156 -2.295 1 88.25 423 ALA B C 1
ATOM 7384 O O . ALA B 1 423 ? 12.086 -45.344 -2.523 1 88.25 423 ALA B O 1
ATOM 7385 N N . SER B 1 424 ? 11.438 -43.281 -2.141 1 90.69 424 SER B N 1
ATOM 7386 C CA . SER B 1 424 ? 10.023 -43.625 -2.301 1 90.69 424 SER B CA 1
ATOM 7387 C C . SER B 1 424 ? 9.734 -44.125 -3.713 1 90.69 424 SER B C 1
ATOM 7389 O O . SER B 1 424 ? 9.008 -45.125 -3.893 1 90.69 424 SER B O 1
ATOM 7391 N N . MET B 1 425 ? 10.312 -43.469 -4.672 1 89 425 MET B N 1
ATOM 7392 C CA . MET B 1 425 ? 10.117 -43.875 -6.066 1 89 425 MET B CA 1
ATOM 7393 C C . MET B 1 425 ? 10.68 -45.25 -6.34 1 89 425 MET B C 1
ATOM 7395 O O . MET B 1 425 ? 10.023 -46.094 -6.965 1 89 425 MET B O 1
ATOM 7399 N N . ILE B 1 426 ? 11.812 -45.531 -5.809 1 86.44 426 ILE B N 1
ATOM 7400 C CA . ILE B 1 426 ? 12.477 -46.812 -6.023 1 86.44 426 ILE B CA 1
ATOM 7401 C C . ILE B 1 426 ? 11.672 -47.906 -5.355 1 86.44 426 ILE B C 1
ATOM 7403 O O . ILE B 1 426 ? 11.508 -49 -5.926 1 86.44 426 ILE B O 1
ATOM 7407 N N . ARG B 1 427 ? 11.219 -47.594 -4.223 1 88.25 427 ARG B N 1
ATOM 7408 C CA . ARG B 1 427 ? 10.406 -48.594 -3.521 1 88.25 427 ARG B CA 1
ATOM 7409 C C . ARG B 1 427 ? 9.125 -48.906 -4.297 1 88.25 427 ARG B C 1
ATOM 7411 O O . ARG B 1 427 ? 8.703 -50.062 -4.363 1 88.25 427 ARG B O 1
ATOM 7418 N N . LYS B 1 428 ? 8.516 -47.938 -4.793 1 88.12 428 LYS B N 1
ATOM 7419 C CA . LYS B 1 428 ? 7.305 -48.125 -5.582 1 88.12 428 LYS B CA 1
ATOM 7420 C C . LYS B 1 428 ? 7.578 -48.969 -6.816 1 88.12 428 LYS B C 1
ATOM 7422 O O . LYS B 1 428 ? 6.781 -49.844 -7.156 1 88.12 428 LYS B O 1
ATOM 7427 N N . TYR B 1 429 ? 8.68 -48.688 -7.434 1 85.5 429 TYR B N 1
ATOM 7428 C CA . TYR B 1 429 ? 9.047 -49.469 -8.617 1 85.5 429 TYR B CA 1
ATOM 7429 C C . TYR B 1 429 ? 9.383 -50.906 -8.242 1 85.5 429 TYR B C 1
ATOM 7431 O O . TYR B 1 429 ? 8.992 -51.844 -8.945 1 85.5 429 TYR B O 1
ATOM 7439 N N . ASP B 1 430 ? 10.094 -51.031 -7.188 1 83.06 430 ASP B N 1
ATOM 7440 C CA . ASP B 1 430 ? 10.461 -52.375 -6.73 1 83.06 430 ASP B CA 1
ATOM 7441 C C . ASP B 1 430 ? 9.211 -53.219 -6.453 1 83.06 430 ASP B C 1
ATOM 7443 O O . ASP B 1 430 ? 9.141 -54.375 -6.852 1 83.06 430 ASP B O 1
ATOM 7447 N N . ASN B 1 431 ? 8.312 -52.625 -5.809 1 86.94 431 ASN B N 1
ATOM 7448 C CA . ASN B 1 431 ? 7.066 -53.312 -5.496 1 86.94 431 ASN B CA 1
ATOM 7449 C C . ASN B 1 431 ? 6.277 -53.656 -6.758 1 86.94 431 ASN B C 1
ATOM 7451 O O . ASN B 1 431 ? 5.742 -54.75 -6.887 1 86.94 431 ASN B O 1
ATOM 7455 N N . ALA B 1 432 ? 6.215 -52.688 -7.637 1 86.12 432 ALA B N 1
ATOM 7456 C CA . ALA B 1 432 ? 5.461 -52.906 -8.875 1 86.12 432 ALA B CA 1
ATOM 7457 C C . ALA B 1 432 ? 6.094 -53.969 -9.734 1 86.12 432 ALA B C 1
ATOM 7459 O O . ALA B 1 432 ? 5.391 -54.812 -10.32 1 86.12 432 ALA B O 1
ATOM 7460 N N . LEU B 1 433 ? 7.379 -54 -9.805 1 81.88 433 LEU B N 1
ATOM 7461 C CA . LEU B 1 433 ? 8.102 -54.969 -10.617 1 81.88 433 LEU B CA 1
ATOM 7462 C C . LEU B 1 433 ? 7.973 -56.375 -10.016 1 81.88 433 LEU B C 1
ATOM 7464 O O . LEU B 1 433 ? 7.809 -57.344 -10.75 1 81.88 433 LEU B O 1
ATOM 7468 N N . THR B 1 434 ? 8.039 -56.375 -8.719 1 82.5 434 THR B N 1
ATOM 7469 C CA . THR B 1 434 ? 7.875 -57.656 -8.039 1 82.5 434 THR B CA 1
ATOM 7470 C C . THR B 1 434 ? 6.48 -58.219 -8.289 1 82.5 434 THR B C 1
ATOM 7472 O O . THR B 1 434 ? 6.332 -59.406 -8.57 1 82.5 434 THR B O 1
ATOM 7475 N N . ARG B 1 435 ? 5.551 -57.406 -8.297 1 86.69 435 ARG B N 1
ATOM 7476 C CA . ARG B 1 435 ? 4.172 -57.812 -8.531 1 86.69 435 ARG B CA 1
ATOM 7477 C C . ARG B 1 435 ? 3.977 -58.25 -9.977 1 86.69 435 ARG B C 1
ATOM 7479 O O . ARG B 1 435 ? 3.328 -59.281 -10.234 1 86.69 435 ARG B O 1
ATOM 7486 N N . LEU B 1 436 ? 4.492 -57.594 -10.914 1 83.44 436 LEU B N 1
ATOM 7487 C CA . LEU B 1 436 ? 4.371 -57.906 -12.328 1 83.44 436 LEU B CA 1
ATOM 7488 C C . LEU B 1 436 ? 5.043 -59.25 -12.641 1 83.44 436 LEU B C 1
ATOM 7490 O O . LEU B 1 436 ? 4.512 -60.062 -13.406 1 83.44 436 LEU B O 1
ATOM 7494 N N . LYS B 1 437 ? 6.188 -59.469 -12.047 1 80.38 437 LYS B N 1
ATOM 7495 C CA . LYS B 1 437 ? 6.938 -60.688 -12.281 1 80.38 437 LYS B CA 1
ATOM 7496 C C . LYS B 1 437 ? 6.234 -61.875 -11.648 1 80.38 437 LYS B C 1
ATOM 7498 O O . LYS B 1 437 ? 6.336 -63 -12.148 1 80.38 437 LYS B O 1
ATOM 7503 N N . SER B 1 438 ? 5.551 -61.562 -10.586 1 83.69 438 SER B N 1
ATOM 7504 C CA . SER B 1 438 ? 4.793 -62.625 -9.945 1 83.69 438 SER B CA 1
ATOM 7505 C C . SER B 1 438 ? 3.588 -63.031 -10.789 1 83.69 438 SER B C 1
ATOM 7507 O O . SER B 1 438 ? 3.143 -64.188 -10.734 1 83.69 438 SER B O 1
ATOM 7509 N N . LEU B 1 439 ? 3.092 -62.156 -11.578 1 83 439 LEU B N 1
ATOM 7510 C CA . LEU B 1 439 ? 1.935 -62.438 -12.422 1 83 439 LEU B CA 1
ATOM 7511 C C . LEU B 1 439 ? 2.359 -63.094 -13.727 1 83 439 LEU B C 1
ATOM 7513 O O . LEU B 1 439 ? 1.697 -64 -14.203 1 83 439 LEU B O 1
ATOM 7517 N N . ASP B 1 440 ? 3.354 -62.531 -14.352 1 79 440 ASP B N 1
ATOM 7518 C CA . ASP B 1 440 ? 3.869 -63.094 -15.602 1 79 440 ASP B CA 1
ATOM 7519 C C . ASP B 1 440 ? 5.383 -62.906 -15.695 1 79 440 ASP B C 1
ATOM 7521 O O . ASP B 1 440 ? 5.867 -61.812 -15.961 1 79 440 ASP B O 1
ATOM 7525 N N . LYS B 1 441 ? 6.016 -63.969 -15.562 1 73.06 441 LYS B N 1
ATOM 7526 C CA . LYS B 1 441 ? 7.477 -63.938 -15.562 1 73.06 441 LYS B CA 1
ATOM 7527 C C . LYS B 1 441 ? 8.023 -63.594 -16.938 1 73.06 441 LYS B C 1
ATOM 7529 O O . LYS B 1 441 ? 9.18 -63.188 -17.078 1 73.06 441 LYS B O 1
ATOM 7534 N N . SER B 1 442 ? 7.156 -63.688 -17.969 1 73.62 442 SER B N 1
ATOM 7535 C CA . SER B 1 442 ? 7.633 -63.5 -19.328 1 73.62 442 SER B CA 1
ATOM 7536 C C . SER B 1 442 ? 7.555 -62.031 -19.734 1 73.62 442 SER B C 1
ATOM 7538 O O . SER B 1 442 ? 8.016 -61.656 -20.828 1 73.62 442 SER B O 1
ATOM 7540 N N . ILE B 1 443 ? 7.035 -61.25 -18.781 1 77.62 443 ILE B N 1
ATOM 7541 C CA . ILE B 1 443 ? 6.871 -59.844 -19.109 1 77.62 443 ILE B CA 1
ATOM 7542 C C . ILE B 1 443 ? 8.242 -59.188 -19.297 1 77.62 443 ILE B C 1
ATOM 7544 O O . ILE B 1 443 ? 9.156 -59.406 -18.5 1 77.62 443 ILE B O 1
ATOM 7548 N N . CYS B 1 444 ? 8.383 -58.469 -20.453 1 77.06 444 CYS B N 1
ATOM 7549 C CA . CYS B 1 444 ? 9.633 -57.781 -20.75 1 77.06 444 CYS B CA 1
ATOM 7550 C C . CYS B 1 444 ? 9.617 -56.375 -20.188 1 77.06 444 CYS B C 1
ATOM 7552 O O . CYS B 1 444 ? 8.742 -55.562 -20.531 1 77.06 444 CYS B O 1
ATOM 7554 N N . ILE B 1 445 ? 10.484 -56.156 -19.266 1 78.69 445 ILE B N 1
ATOM 7555 C CA . ILE B 1 445 ? 10.625 -54.844 -18.641 1 78.69 445 ILE B CA 1
ATOM 7556 C C . ILE B 1 445 ? 11.82 -54.125 -19.234 1 78.69 445 ILE B C 1
ATOM 7558 O O . ILE B 1 445 ? 12.914 -54.688 -19.359 1 78.69 445 ILE B O 1
ATOM 7562 N N . SER B 1 446 ? 11.555 -52.938 -19.812 1 74.88 446 SER B N 1
ATOM 7563 C CA . SER B 1 446 ? 12.633 -52.125 -20.359 1 74.88 446 SER B CA 1
ATOM 7564 C C . SER B 1 446 ? 12.977 -50.969 -19.422 1 74.88 446 SER B C 1
ATOM 7566 O O . SER B 1 446 ? 12.078 -50.375 -18.812 1 74.88 446 SER B O 1
ATOM 7568 N N . SER B 1 447 ? 14.156 -50.938 -19.031 1 66.94 447 SER B N 1
ATOM 7569 C CA . SER B 1 447 ? 14.625 -49.75 -18.312 1 66.94 447 SER B CA 1
ATOM 7570 C C . SER B 1 447 ? 15.117 -48.688 -19.266 1 66.94 447 SER B C 1
ATOM 7572 O O . SER B 1 447 ? 15.805 -48.969 -20.25 1 66.94 447 SER B O 1
ATOM 7574 N N . ASN B 1 448 ? 14.258 -47.531 -19.359 1 61.22 448 ASN B N 1
ATOM 7575 C CA . ASN B 1 448 ? 14.648 -46.438 -20.25 1 61.22 448 ASN B CA 1
ATOM 7576 C C . ASN B 1 448 ? 15.164 -45.219 -19.469 1 61.22 448 ASN B C 1
ATOM 7578 O O . ASN B 1 448 ? 14.383 -44.469 -18.922 1 61.22 448 ASN B O 1
ATOM 7582 N N . LEU B 1 449 ? 16.422 -45.219 -19.078 1 64.31 449 LEU B N 1
ATOM 7583 C CA . LEU B 1 449 ? 16.953 -44.031 -18.406 1 64.31 449 LEU B CA 1
ATOM 7584 C C . LEU B 1 449 ? 17.453 -43 -19.406 1 64.31 449 LEU B C 1
ATOM 7586 O O . LEU B 1 449 ? 18.359 -42.25 -19.109 1 64.31 449 LEU B O 1
ATOM 7590 N N . LYS B 1 450 ? 17 -43.156 -20.672 1 63.97 450 LYS B N 1
ATOM 7591 C CA . LYS B 1 450 ? 17.422 -42.188 -21.703 1 63.97 450 LYS B CA 1
ATOM 7592 C C . LYS B 1 450 ? 16.312 -41.188 -22 1 63.97 450 LYS B C 1
ATOM 7594 O O . LYS B 1 450 ? 16.562 -40 -22.078 1 63.97 450 LYS B O 1
ATOM 7599 N N . GLU B 1 451 ? 15.141 -41.781 -22.188 1 73.69 451 GLU B N 1
ATOM 7600 C CA . GLU B 1 451 ? 14.031 -40.906 -22.531 1 73.69 451 GLU B CA 1
ATOM 7601 C C . GLU B 1 451 ? 12.773 -41.25 -21.734 1 73.69 451 GLU B C 1
ATOM 7603 O O . GLU B 1 451 ? 12.539 -42.406 -21.422 1 73.69 451 GLU B O 1
ATOM 7608 N N . THR B 1 452 ? 12.117 -40.188 -21.297 1 82.62 452 THR B N 1
ATOM 7609 C CA . THR B 1 452 ? 10.836 -40.406 -20.625 1 82.62 452 THR B CA 1
ATOM 7610 C C . THR B 1 452 ? 9.758 -40.812 -21.641 1 82.62 452 THR B C 1
ATOM 7612 O O . THR B 1 452 ? 9.648 -40.219 -22.703 1 82.62 452 THR B O 1
ATOM 7615 N N . VAL B 1 453 ? 9.094 -41.938 -21.391 1 83.81 453 VAL B N 1
ATOM 7616 C CA . VAL B 1 453 ? 7.992 -42.375 -22.234 1 83.81 453 VAL B CA 1
ATOM 7617 C C . VAL B 1 453 ? 6.676 -42.25 -21.469 1 83.81 453 VAL B C 1
ATOM 7619 O O . VAL B 1 453 ? 6.668 -42.281 -20.234 1 83.81 453 VAL B O 1
ATOM 7622 N N . SER B 1 454 ? 5.609 -42.062 -22.188 1 88.19 454 SER B N 1
ATOM 7623 C CA . SER B 1 454 ? 4.297 -41.938 -21.562 1 88.19 454 SER B CA 1
ATOM 7624 C C . SER B 1 454 ? 3.531 -43.25 -21.641 1 88.19 454 SER B C 1
ATOM 7626 O O . SER B 1 454 ? 3.572 -43.969 -22.656 1 88.19 454 SER B O 1
ATOM 7628 N N . CYS B 1 455 ? 2.973 -43.594 -20.547 1 89.56 455 CYS B N 1
ATOM 7629 C CA . CYS B 1 455 ? 2.141 -44.812 -20.5 1 89.56 455 CYS B CA 1
ATOM 7630 C C . CYS B 1 455 ? 0.919 -44.656 -21.406 1 89.56 455 CYS B C 1
ATOM 7632 O O . CYS B 1 455 ? 0.204 -43.656 -21.312 1 89.56 455 CYS B O 1
ATOM 7634 N N . GLY B 1 456 ? 0.651 -45.531 -22.219 1 86.44 456 GLY B N 1
ATOM 7635 C CA . GLY B 1 456 ? -0.482 -45.5 -23.125 1 86.44 456 GLY B CA 1
ATOM 7636 C C . GLY B 1 456 ? -1.818 -45.656 -22.422 1 86.44 456 GLY B C 1
ATOM 7637 O O . GLY B 1 456 ? -2.859 -45.281 -22.984 1 86.44 456 GLY B O 1
ATOM 7638 N N . LEU B 1 457 ? -1.81 -46.156 -21.203 1 86.44 457 LEU B N 1
ATOM 7639 C CA . LEU B 1 457 ? -3.055 -46.406 -20.484 1 86.44 457 LEU B CA 1
ATOM 7640 C C . LEU B 1 457 ? -3.381 -45.281 -19.531 1 86.44 457 LEU B C 1
ATOM 7642 O O . LEU B 1 457 ? -4.523 -44.812 -19.469 1 86.44 457 LEU B O 1
ATOM 7646 N N . CYS B 1 458 ? -2.441 -44.844 -18.766 1 90.19 458 CYS B N 1
ATOM 7647 C CA . CYS B 1 458 ? -2.73 -43.844 -17.719 1 90.19 458 CYS B CA 1
ATOM 7648 C C . CYS B 1 458 ? -1.999 -42.531 -17.984 1 90.19 458 CYS B C 1
ATOM 7650 O O . CYS B 1 458 ? -2.145 -41.594 -17.219 1 90.19 458 CYS B O 1
ATOM 7652 N N . LYS B 1 459 ? -1.146 -42.5 -18.922 1 90.44 459 LYS B N 1
ATOM 7653 C CA . LYS B 1 459 ? -0.435 -41.312 -19.391 1 90.44 459 LYS B CA 1
ATOM 7654 C C . LYS B 1 459 ? 0.684 -40.938 -18.422 1 90.44 459 LYS B C 1
ATOM 7656 O O . LYS B 1 459 ? 1.321 -39.875 -18.562 1 90.44 459 LYS B O 1
ATOM 7661 N N . ARG B 1 460 ? 1.008 -41.781 -17.5 1 90.81 460 ARG B N 1
ATOM 7662 C CA . ARG B 1 460 ? 2.107 -41.562 -16.578 1 90.81 460 ARG B CA 1
ATOM 7663 C C . ARG B 1 460 ? 3.447 -41.531 -17.297 1 90.81 460 ARG B C 1
ATOM 7665 O O . ARG B 1 460 ? 3.676 -42.312 -18.219 1 90.81 460 ARG B O 1
ATOM 7672 N N . ASP B 1 461 ? 4.289 -40.625 -16.844 1 86.75 461 ASP B N 1
ATOM 7673 C CA . ASP B 1 461 ? 5.66 -40.625 -17.344 1 86.75 461 ASP B CA 1
ATOM 7674 C C . ASP B 1 461 ? 6.457 -41.781 -16.766 1 86.75 461 ASP B C 1
ATOM 7676 O O . ASP B 1 461 ? 6.414 -42.031 -15.57 1 86.75 461 ASP B O 1
ATOM 7680 N N . CYS B 1 462 ? 7.035 -42.469 -17.625 1 86.88 462 CYS B N 1
ATOM 7681 C CA . CYS B 1 462 ? 7.871 -43.594 -17.266 1 86.88 462 CYS B CA 1
ATOM 7682 C C . CYS B 1 462 ? 9.32 -43.375 -17.672 1 86.88 462 CYS B C 1
ATOM 7684 O O . CYS B 1 462 ? 9.68 -43.5 -18.844 1 86.88 462 CYS B O 1
ATOM 7686 N N . TYR B 1 463 ? 10.094 -43.062 -16.703 1 85.81 463 TYR B N 1
ATOM 7687 C CA . TYR B 1 463 ? 11.516 -42.844 -16.953 1 85.81 463 TYR B CA 1
ATOM 7688 C C . TYR B 1 463 ? 12.336 -44.031 -16.484 1 85.81 463 TYR B C 1
ATOM 7690 O O . TYR B 1 463 ? 13.297 -44.438 -17.156 1 85.81 463 TYR B O 1
ATOM 7698 N N . VAL B 1 464 ? 11.977 -44.562 -15.414 1 85.38 464 VAL B N 1
ATOM 7699 C CA . VAL B 1 464 ? 12.766 -45.594 -14.758 1 85.38 464 VAL B CA 1
ATOM 7700 C C . VAL B 1 464 ? 12.57 -46.938 -15.477 1 85.38 464 VAL B C 1
ATOM 7702 O O . VAL B 1 464 ? 13.547 -47.625 -15.789 1 85.38 464 VAL B O 1
ATOM 7705 N N . ALA B 1 465 ? 11.32 -47.25 -15.656 1 84.31 465 ALA B N 1
ATOM 7706 C CA . ALA B 1 465 ? 11.039 -48.531 -16.297 1 84.31 465 ALA B CA 1
ATOM 7707 C C . ALA B 1 465 ? 9.641 -48.562 -16.891 1 84.31 465 ALA B C 1
ATOM 7709 O O . ALA B 1 465 ? 8.758 -47.812 -16.453 1 84.31 465 ALA B O 1
ATOM 7710 N N . HIS B 1 466 ? 9.477 -49.344 -17.938 1 86.12 466 HIS B N 1
ATOM 7711 C CA . HIS B 1 466 ? 8.172 -49.594 -18.531 1 86.12 466 HIS B CA 1
ATOM 7712 C C . HIS B 1 466 ? 8.086 -51 -19.125 1 86.12 466 HIS B C 1
ATOM 7714 O O . HIS B 1 466 ? 9.109 -51.656 -19.281 1 86.12 466 HIS B O 1
ATOM 7720 N N . VAL B 1 467 ? 6.859 -51.406 -19.312 1 83.81 467 VAL B N 1
ATOM 7721 C CA . VAL B 1 467 ? 6.609 -52.719 -19.891 1 83.81 467 VAL B CA 1
ATOM 7722 C C . VAL B 1 467 ? 6.559 -52.594 -21.422 1 83.81 467 VAL B C 1
ATOM 7724 O O . VAL B 1 467 ? 5.891 -51.719 -21.953 1 83.81 467 VAL B O 1
ATOM 7727 N N . ASN B 1 468 ? 7.469 -53.375 -22.031 1 74.38 468 ASN B N 1
ATOM 7728 C CA . ASN B 1 468 ? 7.414 -53.5 -23.484 1 74.38 468 ASN B CA 1
ATOM 7729 C C . ASN B 1 468 ? 6.602 -54.719 -23.906 1 74.38 468 ASN B C 1
ATOM 7731 O O . ASN B 1 468 ? 6.988 -55.875 -23.625 1 74.38 468 ASN B O 1
ATOM 7735 N N . CYS B 1 469 ? 5.348 -54.5 -24.172 1 66.5 469 CYS B N 1
ATOM 7736 C CA . CYS B 1 469 ? 4.543 -55.625 -24.594 1 66.5 469 CYS B CA 1
ATOM 7737 C C . CYS B 1 469 ? 4.402 -55.656 -26.109 1 66.5 469 CYS B C 1
ATOM 7739 O O . CYS B 1 469 ? 4.164 -54.625 -26.75 1 66.5 469 CYS B O 1
ATOM 7741 N N . LYS B 1 470 ? 4.793 -56.719 -26.797 1 60.06 470 LYS B N 1
ATOM 7742 C CA . LYS B 1 470 ? 4.656 -56.906 -28.234 1 60.06 470 LYS B CA 1
ATOM 7743 C C . LYS B 1 470 ? 3.205 -56.75 -28.672 1 60.06 470 LYS B C 1
ATOM 7745 O O . LYS B 1 470 ? 2.938 -56.469 -29.844 1 60.06 470 LYS B O 1
ATOM 7750 N N . CYS B 1 471 ? 2.316 -56.969 -27.812 1 59.31 471 CYS B N 1
ATOM 7751 C CA . CYS B 1 471 ? 0.903 -56.969 -28.172 1 59.31 471 CYS B CA 1
ATOM 7752 C C . CYS B 1 471 ? 0.374 -55.531 -28.25 1 59.31 471 CYS B C 1
ATOM 7754 O O . CYS B 1 471 ? -0.702 -55.281 -28.797 1 59.31 471 CYS B O 1
ATOM 7756 N N . HIS B 1 472 ? 1.065 -54.656 -27.547 1 60.28 472 HIS B N 1
ATOM 7757 C CA . HIS B 1 472 ? 0.563 -53.312 -27.562 1 60.28 472 HIS B CA 1
ATOM 7758 C C . HIS B 1 472 ? 1.539 -52.344 -28.25 1 60.28 472 HIS B C 1
ATOM 7760 O O . HIS B 1 472 ? 2.756 -52.5 -28.094 1 60.28 472 HIS B O 1
ATOM 7766 N N . PHE B 1 473 ? 1.062 -51.594 -29.141 1 65.31 473 PHE B N 1
ATOM 7767 C CA . PHE B 1 473 ? 1.842 -50.594 -29.891 1 65.31 473 PHE B CA 1
ATOM 7768 C C . PHE B 1 473 ? 2.348 -49.5 -28.953 1 65.31 473 PHE B C 1
ATOM 7770 O O . PHE B 1 473 ? 3.346 -48.844 -29.25 1 65.31 473 PHE B O 1
ATOM 7777 N N . HIS B 1 474 ? 1.738 -49.469 -27.688 1 76 474 HIS B N 1
ATOM 7778 C CA . HIS B 1 474 ? 2.129 -48.375 -26.828 1 76 474 HIS B CA 1
ATOM 7779 C C . HIS B 1 474 ? 2.865 -48.875 -25.578 1 76 474 HIS B C 1
ATOM 7781 O O . HIS B 1 474 ? 2.668 -50 -25.156 1 76 474 HIS B O 1
ATOM 7787 N N . ASN B 1 475 ? 3.861 -48.031 -25.078 1 82.94 475 ASN B N 1
ATOM 7788 C CA . ASN B 1 475 ? 4.523 -48.312 -23.812 1 82.94 475 ASN B CA 1
ATOM 7789 C C . ASN B 1 475 ? 3.535 -48.25 -22.641 1 82.94 475 ASN B C 1
ATOM 7791 O O . ASN B 1 475 ? 2.611 -47.438 -22.641 1 82.94 475 ASN B O 1
ATOM 7795 N N . ILE B 1 476 ? 3.67 -49.281 -21.781 1 87.88 476 ILE B N 1
ATOM 7796 C CA . ILE B 1 476 ? 2.793 -49.344 -20.609 1 87.88 476 ILE B CA 1
ATOM 7797 C C . ILE B 1 476 ? 3.627 -49.25 -19.328 1 87.88 476 ILE B C 1
ATOM 7799 O O . ILE B 1 476 ? 4.691 -49.875 -19.234 1 87.88 476 ILE B O 1
ATOM 7803 N N . CYS B 1 477 ? 3.201 -48.469 -18.375 1 89.62 477 CYS B N 1
ATOM 7804 C CA . CYS B 1 477 ? 3.965 -48.375 -17.141 1 89.62 477 CYS B CA 1
ATOM 7805 C C . CYS B 1 477 ? 3.865 -49.656 -16.312 1 89.62 477 CYS B C 1
ATOM 7807 O O . CYS B 1 477 ? 2.969 -50.469 -16.531 1 89.62 477 CYS B O 1
ATOM 7809 N N . VAL B 1 478 ? 4.75 -49.812 -15.375 1 86.88 478 VAL B N 1
ATOM 7810 C CA . VAL B 1 478 ? 4.887 -51.062 -14.617 1 86.88 478 VAL B CA 1
ATOM 7811 C C . VAL B 1 478 ? 3.818 -51.125 -13.531 1 86.88 478 VAL B C 1
ATOM 7813 O O . VAL B 1 478 ? 3.676 -52.156 -12.852 1 86.88 478 VAL B O 1
ATOM 7816 N N . PHE B 1 479 ? 2.945 -50.125 -13.43 1 89.5 479 PHE B N 1
ATOM 7817 C CA . PHE B 1 479 ? 2.076 -50 -12.266 1 89.5 479 PHE B CA 1
ATOM 7818 C C . PHE B 1 479 ? 0.685 -50.531 -12.57 1 89.5 479 PHE B C 1
ATOM 7820 O O . PHE B 1 479 ? -0.206 -50.5 -11.719 1 89.5 479 PHE B O 1
ATOM 7827 N N . HIS B 1 480 ? 0.284 -51.031 -13.688 1 81.75 480 HIS B N 1
ATOM 7828 C CA . HIS B 1 480 ? -1.02 -51.562 -14.07 1 81.75 480 HIS B CA 1
ATOM 7829 C C . HIS B 1 480 ? -1.119 -53.062 -13.758 1 81.75 480 HIS B C 1
ATOM 7831 O O . HIS B 1 480 ? -2.066 -53.719 -14.18 1 81.75 480 HIS B O 1
ATOM 7837 N N . GLY B 1 481 ? -0.466 -53.688 -12.961 1 62.75 481 GLY B N 1
ATOM 7838 C CA . GLY B 1 481 ? -0.563 -55.125 -12.656 1 62.75 481 GLY B CA 1
ATOM 7839 C C . GLY B 1 481 ? -1.845 -55.5 -11.938 1 62.75 481 GLY B C 1
ATOM 7840 O O . GLY B 1 481 ? -2.174 -56.656 -11.812 1 62.75 481 GLY B O 1
ATOM 7841 N N . LYS B 1 482 ? -2.557 -54.594 -11.102 1 50.94 482 LYS B N 1
ATOM 7842 C CA . LYS B 1 482 ? -3.732 -55.031 -10.359 1 50.94 482 LYS B CA 1
ATOM 7843 C C . LYS B 1 482 ? -4.941 -55.188 -11.273 1 50.94 482 LYS B C 1
ATOM 7845 O O . LYS B 1 482 ? -5.91 -55.875 -10.938 1 50.94 482 LYS B O 1
ATOM 7850 N N . THR B 1 483 ? -5.395 -54.156 -11.953 1 45.84 483 THR B N 1
ATOM 7851 C CA . THR B 1 483 ? -6.719 -54.219 -12.57 1 45.84 483 THR B CA 1
ATOM 7852 C C . THR B 1 483 ? -6.801 -55.375 -13.562 1 45.84 483 THR B C 1
ATOM 7854 O O . THR B 1 483 ? -7.484 -56.375 -13.312 1 45.84 483 THR B O 1
ATOM 7857 N N . LYS B 1 484 ? -7.723 -55.094 -14.812 1 40.28 484 LYS B N 1
ATOM 7858 C CA . LYS B 1 484 ? -8.227 -56.125 -15.727 1 40.28 484 LYS B CA 1
ATOM 7859 C C . LYS B 1 484 ? -7.094 -57.031 -16.203 1 40.28 484 LYS B C 1
ATOM 7861 O O . LYS B 1 484 ? -5.965 -56.594 -16.391 1 40.28 484 LYS B O 1
ATOM 7866 N N . PRO B 1 485 ? -7.262 -58.406 -15.984 1 35.41 485 PRO B N 1
ATOM 7867 C CA . PRO B 1 485 ? -6.473 -59.312 -16.844 1 35.41 485 PRO B CA 1
ATOM 7868 C C . PRO B 1 485 ? -6.102 -58.688 -18.172 1 35.41 485 PRO B C 1
ATOM 7870 O O . PRO B 1 485 ? -6.977 -58.156 -18.891 1 35.41 485 PRO B O 1
ATOM 7873 N N . LEU B 1 486 ? -5.184 -57.906 -18.281 1 35.25 486 LEU B N 1
ATOM 7874 C CA . LEU B 1 486 ? -4.773 -57.844 -19.688 1 35.25 486 LEU B CA 1
ATOM 7875 C C . LEU B 1 486 ? -5.145 -59.156 -20.406 1 35.25 486 LEU B C 1
ATOM 7877 O O . LEU B 1 486 ? -4.637 -60.219 -20.062 1 35.25 486 LEU B O 1
ATOM 7881 N N . LEU B 1 487 ? -6.414 -59.469 -20.578 1 31.05 487 LEU B N 1
ATOM 7882 C CA . LEU B 1 487 ? -6.691 -60.438 -21.625 1 31.05 487 LEU B CA 1
ATOM 7883 C C . LEU B 1 487 ? -5.68 -60.344 -22.75 1 31.05 487 LEU B C 1
ATOM 7885 O O . LEU B 1 487 ? -5.762 -59.406 -23.578 1 31.05 487 LEU B O 1
ATOM 7889 N N . PHE B 1 488 ? -4.492 -60.25 -22.5 1 29.91 488 PHE B N 1
ATOM 7890 C CA . PHE B 1 488 ? -3.562 -60.812 -23.469 1 29.91 488 PHE B CA 1
ATOM 7891 C C . PHE B 1 488 ? -4.074 -62.156 -23.984 1 29.91 488 PHE B C 1
ATOM 7893 O O . PHE B 1 488 ? -3.854 -63.188 -23.359 1 29.91 488 PHE B O 1
ATOM 7900 N N . SER B 1 489 ? -5.426 -62.375 -24.125 1 26.45 489 SER B N 1
ATOM 7901 C CA . SER B 1 489 ? -5.719 -63.469 -25.031 1 26.45 489 SER B CA 1
ATOM 7902 C C . SER B 1 489 ? -4.789 -63.469 -26.25 1 26.45 489 SER B C 1
ATOM 7904 O O . SER B 1 489 ? -4.82 -62.531 -27.047 1 26.45 489 SER B O 1
ATOM 7906 N N . PHE B 1 490 ? -3.635 -63.938 -26.016 1 23.11 490 PHE B N 1
ATOM 7907 C CA . PHE B 1 490 ? -3.055 -64.688 -27.125 1 23.11 490 PHE B CA 1
ATOM 7908 C C . PHE B 1 490 ? -4.012 -65.75 -27.625 1 23.11 490 PHE B C 1
ATOM 7910 O O . PHE B 1 490 ? -4.664 -66.438 -26.812 1 23.11 490 PHE B O 1
#

Radius of gyration: 36.04 Å; Cα contacts (8 Å, |Δi|>4): 1830; chains: 2; bounding box: 103×128×96 Å

Solvent-accessible surface area (backbone atoms only — not comparable to full-atom values): 53213 Å² total; per-residue (Å²): 140,79,82,79,82,77,76,78,79,78,79,76,77,83,77,78,76,72,75,69,81,62,91,81,43,92,54,65,90,48,55,60,68,76,69,50,46,70,41,59,75,42,69,50,50,74,76,46,57,59,39,55,66,61,40,47,61,72,44,37,80,68,41,37,71,34,6,27,36,36,37,46,58,78,59,53,57,72,62,54,50,34,44,32,49,57,67,74,34,67,84,55,64,49,59,25,30,38,37,70,38,39,54,77,69,46,40,91,84,42,74,79,67,73,68,45,72,47,90,56,71,32,38,70,58,57,43,42,55,53,30,37,48,56,37,19,73,73,36,55,38,57,56,38,59,26,64,71,40,49,52,47,50,45,51,48,40,24,70,69,48,46,90,48,71,34,49,28,29,64,76,32,85,46,77,73,65,52,87,49,87,78,23,59,29,42,67,39,60,74,19,61,78,38,72,71,48,15,36,59,50,77,58,61,69,59,74,62,81,74,74,80,61,74,54,69,63,36,48,56,39,55,69,57,66,56,70,76,66,74,70,56,75,73,55,63,75,73,55,82,41,84,61,51,41,29,34,20,26,35,38,32,15,58,63,16,67,45,30,37,32,53,47,75,60,22,28,30,35,42,32,41,28,56,27,17,40,40,31,44,38,37,15,23,14,35,91,46,38,66,56,45,53,51,49,38,48,70,71,61,36,34,75,80,52,58,49,72,65,46,44,50,55,51,35,68,65,42,54,50,52,76,69,68,58,61,36,56,76,67,73,32,74,56,24,29,49,76,46,44,32,55,24,34,38,38,37,33,49,40,13,35,33,31,38,34,25,63,19,38,26,38,31,35,35,32,30,28,57,56,65,79,37,43,57,42,36,51,54,35,51,53,48,28,29,76,67,52,35,68,70,87,68,63,55,62,50,51,51,50,52,51,48,47,49,34,67,63,38,85,76,59,58,76,52,62,39,49,50,51,43,49,51,50,50,49,51,52,48,51,52,28,49,52,50,36,44,72,73,39,73,81,65,45,73,42,72,32,77,77,54,76,40,53,15,68,82,37,26,38,76,28,19,68,41,29,30,57,46,92,88,43,96,49,48,31,48,51,74,66,70,75,70,72,74,72,73,69,74,120,138,80,82,80,76,80,76,79,80,75,78,80,78,79,74,79,74,72,75,71,83,64,91,82,44,92,54,64,89,48,56,60,68,76,68,49,46,70,41,58,75,43,69,50,49,73,75,47,56,60,37,54,65,63,40,48,61,70,43,38,80,66,40,37,73,34,7,28,35,35,38,48,58,78,59,52,56,70,61,53,50,34,44,33,48,56,67,74,35,67,82,54,65,49,59,26,30,37,37,71,37,39,54,74,70,46,41,90,84,40,72,78,67,72,68,45,72,47,90,56,72,32,40,71,57,58,43,42,55,52,29,36,49,55,38,19,72,74,36,56,36,54,57,38,59,26,64,74,40,49,54,47,51,45,52,49,40,24,70,68,49,46,89,48,71,34,50,28,30,63,77,32,84,46,76,71,64,53,88,49,87,80,22,59,30,42,67,39,60,74,19,63,78,38,72,72,49,18,36,57,49,73,58,62,65,60,73,60,81,78,72,83,69,74,54,72,68,33,48,58,32,57,69,62,68,54,72,81,67,74,73,59,75,75,56,64,75,72,58,80,42,82,60,50,41,29,36,20,26,34,37,31,16,58,63,15,66,48,30,36,30,53,48,76,59,22,27,28,34,42,33,40,28,56,28,17,39,40,30,44,38,37,16,24,15,36,90,45,37,66,56,46,53,50,48,39,48,69,71,60,37,34,74,79,53,59,49,74,65,48,42,52,55,50,36,70,65,42,52,49,52,77,68,66,58,61,38,56,77,67,72,33,76,57,24,28,49,74,46,44,32,56,22,36,38,39,37,32,50,39,13,36,31,30,37,34,25,62,19,36,26,38,30,36,34,30,29,29,54,57,64,77,36,44,58,42,36,50,54,35,51,53,49,28,30,76,66,52,36,68,70,89,67,62,58,63,50,52,49,52,50,50,48,50,49,34,67,68,38,87,76,59,58,75,54,63,39,50,50,52,42,49,52,51,52,51,50,53,49,52,52,28,49,52,52,36,43,71,74,39,74,80,65,44,72,41,71,33,75,83,53,74,41,54,15,67,81,37,26,38,77,26,20,68,42,29,32,58,45,93,88,42,98,49,47,32,48,52,73,66,70,75,69,71,75,73,75,69,74,122

Sequence (980 aa):
MRPHKQSSKASNKSKTHFKSFTNTDKYHHLEWTNQITESPVYHPSLEDFKDPFQYLQKIAAQASKYGICKIVPPITSTTPTGVIMMKEKPGFRFTPKVQPLRVAKWTTNNVNNTFYISTKSYSLRDFEVMANRATANKYCLSGCLPSAYLEKEFWHAMTRGNKGTVEYGVNVDGSAFSSSSNDHLANTKWNLKAPHLSFISFLSTLSYKYDHVNSIFDVFYVSFGFRNFQDCKNQHFIGSKTGLTDPMLYIGMLFSMFAWHVEDHYLYSINYHHCGAPKTWYGVPGSAAHEFEEAIQHHVYSKQIISKNGAFELLAEKTTMFPPNILLQNHVPVYKLVQLPGEFVVTFPRAYHAGFSHGFNCGEAVNFATRDWFPFGEAANERYTLLKKQPVIPYEEILCKEAMHLFLSSKKDDNPFVKISFASMIRKYDNALTRLKSLDKSICISSNLKETVSCGLCKRDCYVAHVNCKCHFHNICVFHGKTKPLLFSFMRPHKQSSKASNKSKTHFKSFTNTDKYHHLEWTNQITESPVYHPSLEDFKDPFQYLQKIAAQASKYGICKIVPPITSTTPTGVIMMKEKPGFRFTPKVQPLRVAKWTTNNVNNTFYISTKSYSLRDFEVMANRATANKYCLSGCLPSAYLEKEFWHAMTRGNKGTVEYGVNVDGSAFSSSSNDHLANTKWNLKAPHLSFISFLSTLSYKYDHVNSIFDVFYVSFGFRNFQDCKNQHFIGSKTGLTDPMLYIGMLFSMFAWHVEDHYLYSINYHHCGAPKTWYGVPGSAAHEFEEAIQHHVYSKQIISKNGAFELLAEKTTMFPPNILLQNHVPVYKLVQLPGEFVVTFPRAYHAGFSHGFNCGEAVNFATRDWFPFGEAANERYTLLKKQPVIPYEEILCKEAMHLFLSSKKDDNPFVKISFASMIRKYDNALTRLKSLDKSICISSNLKETVSCGLCKRDCYVAHVNCKCHFHNICVFHGKTKPLLFSF

Secondary structure (DSSP, 8-state):
----------------------TT-TTGGGGGGGGSEEPPEE---TTGGG-HHHHHHHHHHHHGGGSEEEE--S---SS-HHHIIIIISTT--B-PEEEESS----BTTB---PPEEPS--B-HHHHHHHHHHHHHHHHS--SPPPHHHHHHHHHHHHHHT---EEEEEEEEE---S---TT-TTTTSTT-TTSTTTSS-HHHHTT--------STHHHHHHHTT----SGGGS--SS---BTTTB-EEEEE-TT-EEEEEPPGGG-EEEEEEEEES-EEEEEE-GGGHHHHHHHHHHHTS-GGG--HHHHHHHHHTT-----THHHHHTT---EEEEE-TT-EEEE-TT-EEEEEESSSEEEEEEEE--GGGHHHHHHHHHHHHHHT---SS-HHHHHHHHHHHHHHSTT----HHHHHHHHHHHHHHHHHHHHHHHH-TT-EEE--SSS-EE-TTT--EESS-EEE-TT-SS-EETT-SSSS------/----------------------TT-TTGGGGGGGGSEEPPEE---TTGGG-HHHHHHHHHHHHGGGSEEEE--S---SS-HHHIIIIISTT--B-PEEEESS----BTTB---PPEEPS--B-HHHHHHHHHHHHHHHHS--SPPPHHHHHHHHHHHHHHT---EEEEEEEEE---S---TT-TTTTSTT-TTSGGGSSBHHHHTT--------STHHHHHHHTT----GGGGS--SS---BTTTB-EEEEE-TT-EEEEEPPGGG-EEEEEEEEES-EEEEEE-GGGHHHHHHHHHHHTS-GGG--HHHHHHHHHTT-----THHHHHTT---EEEEE-TT-EEEE-TT-EEEEEESSSEEEEEEEEB-GGGHHHHHHHHHHHHHHT---SS-HHHHHHHHHHHHHHSTT----HHHHHHHHHHHHHHHHHHHHHHHH-TT-EEE--SSS-EE-TTT--EESS-EEE-TT-SS-EETT-SSSS------

pLDDT: mean 78.72, std 23.35, range [21.22, 98.88]

Organism: Lactuca sativa (NCBI:txid4236)